Protein AF-A0AAU9JV12-F1 (afdb_monomer)

Foldseek 3Di:
DKAFDDFPQDPQWDKWKDFPNHTFDQDPRDTDDPDWGWIKIWIDHPNDTPFIEIETPVQADAQDWDKAETGVHYDYDDHGDPDHDPRIITMHHHPDDDPDPDPDDDDDDDDDDDDDDDDDPDPPPPPVVVPPVVPPCPVVVVVVVVVVVVVVVVVVVVVVVVVVVVVVVVVVVVVVVVVVVVVVVVVVVVVVVVVVVVVVVVVVVVVVVVVVVVVVVVVVVVVVVVVVVVVVVVVVVVVVVVVVVVVVVVVVVVVVVVVVVVVVVVVVVVVVVVVVVVVVVVVVVVVVVVVVVVVVVVVVVVCVVPPPPDDDDCPVVVVVVVVVVVVVVVVVVVVVVVVVVVVVVVVVVVVVVVVVVVVVVVVVVVVVVVVVVVVVVVVVVVVVVVVVVVVVVVVVVVVVVVVVVVVVVVVVVVVVVVVVVVVVVVVVVVVVDDDDDDDVVVVVVVVVVVVVVVVVVVVVVVVVVVVVVVVVVVVVVVVVVVVVVVVVVVVVVVVVVVVVVVVVVVVVVVVVVVVVVVVVVVVVVVVVVVVVVVVVVVVVVVVVVVVVVVVVVVVVVVVVVCVVPPPPDPDPVPVVVVVVVVVVVVVVVVVVVVVVVVVVVVVVVVVVVVVVVVVVVVVVVVVVVVVVVVVVVVVVVVVVVVVVVVVVVVVVVVVVVVVVVVVVVLVVVVVVVVVVLVVVVVVLVVVVVVLVVVVVVLVVVLVVLVVVLVVLVVVLVVLVVVLVVLVVVLVVLVVVVVVVVPDDDDPPPVVVVSVVVNVVSVVVNVVSVVVNVVSVVSSVVSVVVNVVSVVVVVVSVVVVVVSVVVVVVSVVVVVVVVVVVVVSVVVVVVVVVVVVVVVVVVVVVVVVVVVVVVVVVVVVVVVVVVVVVVVVVVVVVVVVVVVVVVVVVVVVVVVVVVVVVVVVVVVVVVVVVVVVVVVVVVVVVVVPDDQPDLVVQVVVLVVVCVVVVHPPQWDDPDRQWTDRPNFIWGWHQDPNFIWIHGDHDIDGVVVVCVVPVPCVPVPPVPPDVPPVPPPCVVVVVVVVVVVVVVVVVPPPPPDDDDDDDDDDDDDDDDDDDDDDDDDDD

Mean predicted aligned error: 24.13 Å

Radius of gyration: 75.29 Å; Cα contacts (8 Å, |Δi|>4): 322; chains: 1; bounding box: 172×119×228 Å

Secondary structure (DSSP, 8-state):
-EEEEEEES--SPEEEEEETTEEE--BTTEE--SSS-EEEEEEEETTEEEEEEEEEGGGSPBT-EEEEE-BSS-EE-SS--SS-PSSEEEEEE---------S-----------------S-SSSTTTSTTSSTTTHHHHHHHHHHHHHHHHHHHHHHHHHHHHHHHHHHHHHHHHHHHHHHHHHHHHHHHHHHHHHHHHHHHHHHHHHHHHHHHHHHHHHHHHHHHHHHHHHHHHHHHHHHHHHHHHHHHHHHHHHHHHHHHHHHHHHHHHHHHHHHHHHHHHHHHHHHHHHHHHHHHHHHHTTT-TT-----HHHHHHHHHHHHHHHHHHHHHHHHHHHHHHHHHHHHHHHHHHHHHHHHHHHHHHHHHHHHHHHHHHHHHHHHHHHHHHHHHHHHHHHHHHHHHHHHHHHHHHHHHHHHHHHHHHHHTTS-S---SHHHHHHHHHHHHHHHHHHHHHHHHHHHHHHHHHHHHHHHHHHHHHHHHHHHHHHHHHHHHHHHHHHHHHHHHHHHHHHHHHHHHHHHHHHHHHHHHHHHHHHHHHHHHHHHHHHHHHHHHHHHTTT-SS--SSHHHHHHHHHHHHHHHHHHHHHHHHHHHHHHHHHHHHHHHHHHHHHHHHHHHHHHHHHHHHHHHHHHHHHHHHHHHHHHHHHHHHHHHHHHHHHHHHHHHHHHHHHHHHHHHHHHHHHHHHHHHHHHHHHHHHHHHHHHHHHHHHHHHHHHHHHHHHHHHHHHHHHHHHTTS-SS-TTHHHHHHHHHHHHHHHHHHHHHHHHHHHHHHHHHHHHHHHHHHHHHHHHHHHHHHHHHHHHHHHHHHHHHHHHHHHHHHHHHHHHHHHHHHHHHHHHHHHHHHHHHHHHHHHHHHHHHHHHHHHHHHHHHHHHHHHHHHHHHHHHHHHHHHHHHHHHHHHHHHHHHHHHHHHHHHHHHTTS-TT-HHHHHHHHHHHHHHTT----EEEEETTEEEETTEEEEEEEETTEEEEEETTEEEEHHHHHHHHS-GGGGGG----S-TT-TTTHHHHHHHHHHHHHHHHHTTSSSSS---PPP---------PPP-------

Organism: NCBI:txid1481888

pLDDT: mean 74.24, std 16.78, range [30.52, 98.25]

Solvent-accessible surface area (backbone atoms only — not comparable to full-atom values): 59932 Å² total; per-residue (Å²): 67,38,35,60,76,45,68,40,80,62,75,81,56,48,76,50,38,25,46,72,84,43,80,48,76,71,53,97,49,30,38,80,70,94,68,84,44,42,38,32,43,36,30,30,36,85,94,43,78,68,23,10,28,30,30,50,49,82,74,62,51,75,76,39,80,44,69,43,60,46,28,75,71,63,42,82,43,95,71,79,64,96,75,68,65,75,35,25,35,34,35,36,28,38,86,75,78,82,74,76,82,76,93,80,85,83,91,89,91,79,86,87,83,86,82,90,81,88,92,82,90,80,83,83,69,66,76,76,58,63,81,77,47,75,81,65,46,62,66,53,48,55,55,48,52,50,52,50,51,53,48,52,51,51,50,51,50,51,53,49,52,50,52,52,50,51,55,48,53,52,49,57,52,48,56,50,49,53,53,50,53,53,51,50,53,52,49,53,52,52,49,50,53,51,51,50,52,52,52,51,50,49,53,50,49,56,50,49,50,53,51,50,52,50,47,50,52,51,49,49,53,48,50,56,47,52,50,49,52,51,49,49,50,48,50,52,48,55,49,49,50,51,52,47,52,52,47,49,54,51,49,52,50,51,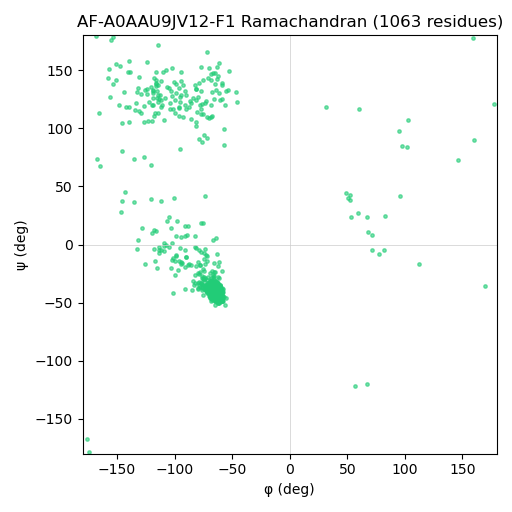48,51,49,49,51,49,50,49,52,50,48,52,51,49,50,51,49,46,51,52,50,46,52,51,46,52,53,49,48,54,50,46,51,52,48,48,54,50,46,53,53,46,53,61,46,43,68,67,44,64,82,64,60,90,75,70,96,84,73,76,57,66,65,55,50,53,52,50,52,52,50,52,54,52,48,53,52,50,51,54,53,53,53,52,55,52,54,55,52,52,55,53,52,55,56,53,56,56,55,54,57,56,54,56,53,54,56,52,54,53,55,53,55,54,53,54,54,54,53,55,53,54,54,54,52,56,51,54,54,55,52,52,54,55,52,54,52,51,55,51,53,54,55,53,50,54,51,53,55,52,53,54,52,55,56,50,52,56,52,52,57,54,51,55,55,55,52,52,56,54,53,52,50,61,57,51,75,76,60,76,98,82,79,87,54,67,65,54,54,53,46,52,52,50,50,49,50,46,49,52,51,50,50,51,50,47,51,51,47,51,50,50,52,48,50,50,51,51,50,51,48,51,53,46,53,50,50,53,50,49,50,54,50,49,52,51,50,50,50,52,50,50,52,49,52,50,52,51,50,53,51,51,53,52,51,52,50,51,51,50,52,50,49,52,53,50,54,50,52,53,51,51,50,53,48,51,54,47,53,50,50,52,48,50,50,51,49,49,49,48,50,51,51,47,51,51,44,50,56,51,45,57,60,50,52,73,71,50,77,83,70,80,87,79,82,87,88,68,67,79,68,55,52,61,54,48,54,54,51,52,51,53,52,50,51,54,48,50,53,52,50,52,53,51,50,52,49,51,49,54,52,50,51,53,50,50,52,49,52,51,53,50,49,54,53,49,53,52,50,52,54,50,52,53,53,51,49,54,50,50,52,54,51,51,54,53,48,51,54,55,48,52,55,52,50,53,54,50,50,56,50,51,52,54,51,52,56,51,49,52,56,50,50,57,51,52,54,53,53,51,53,54,52,53,55,54,52,54,54,52,53,56,53,54,54,58,50,53,56,50,50,54,53,51,53,52,51,51,53,51,53,52,53,51,42,53,52,44,51,53,51,48,54,52,51,52,54,53,51,52,53,52,51,53,50,50,55,51,51,52,55,51,49,58,61,55,71,75,62,88,91,82,68,78,62,64,57,50,55,52,51,51,52,51,50,53,52,51,52,53,47,53,53,52,52,56,52,47,53,56,45,52,52,52,47,51,55,49,49,53,51,51,52,54,50,49,55,51,52,50,55,51,52,54,51,48,54,53,48,54,55,52,49,52,51,50,51,54,50,50,53,52,54,51,53,53,50,51,57,52,48,53,53,48,51,54,51,50,53,51,50,53,53,51,50,55,53,50,52,53,52,48,52,54,50,52,52,51,52,50,52,51,50,53,51,51,54,51,52,50,54,52,49,53,52,51,51,51,52,50,52,53,50,51,50,52,50,53,52,51,52,51,51,52,53,50,50,55,50,50,52,51,50,53,53,52,51,54,51,51,51,53,53,51,51,51,53,49,53,52,51,52,51,53,52,52,50,52,54,59,58,65,73,72,62,73,94,78,50,63,64,53,59,53,51,51,51,53,52,50,29,59,75,69,74,44,80,85,58,66,45,79,76,52,85,47,28,29,28,49,80,96,43,76,31,35,47,45,76,54,95,92,37,58,33,34,33,50,99,90,49,77,43,44,46,68,60,49,46,69,73,68,51,69,73,92,64,56,89,70,75,80,74,67,94,66,87,83,56,84,73,51,61,67,52,51,57,53,47,58,58,47,54,58,58,52,60,73,60,62,78,82,70,80,89,81,82,90,82,86,88,87,88,86,84,94,76,85,83,91,77,84,83,78,89,74,89,80,83,87,133

InterPro domains:
  IPR003108 GAR domain [PS51460] (928-1000)
  IPR036534 GAR domain superfamily [G3DSA:3.30.920.20] (929-1014)
  IPR036534 GAR domain superfamily [SSF143575] (935-1003)

Sequence (1065 aa):
MIQILKVEGISNSTCLASLDSAELVLKDQYLFLPHNGVLSLQFVSGSQLAGGVMFPTKLLQDNVCQYIPIFSPPLYIDNFPDEVEPPRILVNCSKVFSTCPSVSSLIQNSEPETAAVDEEDIESLAENYRKSIDFTQENNSKSLKKRIVDLEFDLENINRDHQIEIQRVKREMQETIDKLSLSIAKGEIAYNNQKIACNDIASQRDCLEKMLENKKVYAKEFEEFSARVLQEHQYEKEEQEKIHEALIRKYEQLAEDNISLKRENNSLQEKIRTISSKHTTALEKSKVYESYIEFFISKETMYSNVLSSYPNLHIDKLTDQLSSLVVTYDNLQKTNFNNVQELQIQTAKLGQSNKKSQELEMRLKEASSIHKYHQTEIEAMKEKVMHLEEEKMKLELELDKAIATQKDQLGQIEDLTGKVELLGEEKRRSEIESSRVNEDYKVEIEGLEEKLRILEEEKNELRIELEKAHKEYQNEIKELNEKFNSEMDKANLAHQNEVEQLSQRLSTLEEEKNELRIKLEKAHKEYQNEIKELNEKFNSEMDKANLAHINEEEQLSQRLSTLEEEKASLNIEQVENNKKHQAETEELENRLVLLEEEKNKLHSELEATCQAHQSEKEALEQIVSLLEEEKAKLETEIEAANQSYLAKTEELEERLISLGEEKTKLGSKLDAAYHSHQAESESFKKKLISLEEIKNKLDAELNKASSTQKSSQAEIESLKKKLLSLEEDKNKLDLELDKATSVHKYHQTEIGDLKGKLMALEEEKIKSDLELEKALSKDKDSQVEIETLNEKLASLKDEKVKLDLELNKALSVHKYHQTEIEELKEKLMNFEEEKIKLNLELDKKTEEMNSLQNEIRELAYCREQYSEIAQEKEALTNQIFSLNEEISNYQCKIDSLATDVSFLQKDLQKANEEKIQLSQEIVNMASSHNQNDPDIVEKILKAYLIAGGHPNNFVKLSDGVYCYGNKKVGISIKNGGLVVRVGGGYMYIEEFLKVYVPPENSDLQNCSPNKLLGSTKKLLEHIEELDSSIADIGQDITNSAKKSPRKSPIKSPFKTPNKRESKAV

Structure (mmCIF, N/CA/C/O backbone):
data_AF-A0AAU9JV12-F1
#
_entry.id   AF-A0AAU9JV12-F1
#
loop_
_atom_site.group_PDB
_atom_site.id
_atom_site.type_symbol
_atom_site.label_atom_id
_atom_site.label_alt_id
_atom_site.label_comp_id
_atom_site.label_asym_id
_atom_site.label_entity_id
_atom_site.label_seq_id
_atom_site.pdbx_PDB_ins_code
_atom_site.Cartn_x
_atom_site.Cartn_y
_atom_site.Cartn_z
_atom_site.occupancy
_atom_site.B_iso_or_equiv
_atom_site.auth_seq_id
_atom_site.auth_comp_id
_atom_site.auth_asym_id
_atom_site.auth_atom_id
_atom_site.pdbx_PDB_model_num
ATOM 1 N N . MET A 1 1 ? 13.466 38.033 -35.646 1.00 92.94 1 MET A N 1
ATOM 2 C CA . MET A 1 1 ? 14.485 39.081 -35.412 1.00 92.94 1 MET A CA 1
ATOM 3 C C . MET A 1 1 ? 14.320 39.569 -33.986 1.00 92.94 1 MET A C 1
ATOM 5 O O . MET A 1 1 ? 13.192 39.824 -33.596 1.00 92.94 1 MET A O 1
ATOM 9 N N . ILE A 1 2 ? 15.395 39.675 -33.211 1.00 96.06 2 ILE A N 1
ATOM 10 C CA . ILE A 1 2 ? 15.371 40.215 -31.845 1.00 96.06 2 ILE A CA 1
ATOM 11 C C . ILE A 1 2 ? 16.187 41.500 -31.832 1.00 96.06 2 ILE A C 1
ATOM 13 O O . ILE A 1 2 ? 17.304 41.512 -32.333 1.00 96.06 2 ILE A O 1
ATOM 17 N N . GLN A 1 3 ? 15.648 42.564 -31.255 1.00 96.75 3 GLN A N 1
ATOM 18 C CA . GLN A 1 3 ? 16.345 43.823 -31.033 1.00 96.75 3 GLN A CA 1
ATOM 19 C C . GLN A 1 3 ? 16.569 44.023 -29.533 1.00 96.75 3 GLN A C 1
ATOM 21 O O . GLN A 1 3 ? 15.611 44.010 -28.760 1.00 96.75 3 GLN A O 1
ATOM 26 N N . ILE A 1 4 ? 17.818 44.226 -29.115 1.00 96.56 4 ILE A N 1
ATOM 27 C CA . ILE A 1 4 ? 18.162 44.589 -27.736 1.00 96.56 4 ILE A CA 1
ATOM 28 C C . ILE A 1 4 ? 17.955 46.095 -27.581 1.00 96.56 4 ILE A C 1
ATOM 30 O O . ILE A 1 4 ? 18.746 46.886 -28.081 1.00 96.56 4 ILE A O 1
ATOM 34 N N . LEU A 1 5 ? 16.888 46.498 -26.894 1.00 95.75 5 LEU A N 1
ATOM 35 C CA . LEU A 1 5 ? 16.531 47.911 -26.748 1.00 95.75 5 LEU A CA 1
ATOM 36 C C . LEU A 1 5 ? 17.269 48.584 -25.592 1.00 95.75 5 LEU A C 1
ATOM 38 O O . LEU A 1 5 ? 17.645 49.752 -25.687 1.00 95.75 5 LEU A O 1
ATOM 42 N N . LYS A 1 6 ? 17.433 47.877 -24.468 1.00 96.19 6 LYS A N 1
ATOM 43 C CA . LYS A 1 6 ? 18.012 48.451 -23.248 1.00 96.19 6 LYS A CA 1
ATOM 44 C C . LYS A 1 6 ? 18.587 47.369 -22.341 1.00 96.19 6 LYS A C 1
ATOM 46 O O . LYS A 1 6 ? 17.985 46.315 -22.191 1.00 96.19 6 LYS A O 1
ATOM 51 N N . VAL A 1 7 ? 19.707 47.659 -21.686 1.00 96.31 7 VAL A N 1
ATOM 52 C CA . VAL A 1 7 ? 20.269 46.842 -20.601 1.00 96.31 7 VAL A CA 1
ATOM 53 C C . VAL A 1 7 ? 20.298 47.707 -19.344 1.00 96.31 7 VAL A C 1
ATOM 55 O O . VAL A 1 7 ? 20.805 48.827 -19.371 1.00 96.31 7 VAL A O 1
ATOM 58 N N . GLU A 1 8 ? 19.707 47.223 -18.257 1.00 97.00 8 GLU A N 1
ATOM 59 C CA . GLU A 1 8 ? 19.616 47.922 -16.974 1.00 97.00 8 GLU A CA 1
ATOM 60 C C . GLU A 1 8 ? 20.375 47.143 -15.897 1.00 97.00 8 GLU A C 1
ATOM 62 O O . GLU A 1 8 ? 20.342 45.917 -15.867 1.00 97.00 8 GLU A O 1
ATOM 67 N N . GLY A 1 9 ? 21.062 47.855 -15.001 1.00 94.81 9 GLY A N 1
ATOM 68 C CA . GLY A 1 9 ? 21.834 47.250 -13.908 1.00 94.81 9 GLY A CA 1
ATOM 69 C C . GLY A 1 9 ? 23.237 46.759 -14.287 1.00 94.81 9 GLY A C 1
ATOM 70 O O . GLY A 1 9 ? 23.989 46.377 -13.398 1.00 94.81 9 GLY A O 1
ATOM 71 N N . ILE A 1 10 ? 23.627 46.826 -15.567 1.00 93.69 10 ILE A N 1
ATOM 72 C CA . ILE A 1 10 ? 24.979 46.484 -16.041 1.00 93.69 10 ILE A CA 1
ATOM 73 C C . ILE A 1 10 ? 25.541 47.655 -16.855 1.00 93.69 10 ILE A C 1
ATOM 75 O O . ILE A 1 10 ? 24.968 48.040 -17.872 1.00 93.69 10 ILE A O 1
ATOM 79 N N . SER A 1 11 ? 26.656 48.240 -16.410 1.00 90.50 11 SER A N 1
ATOM 80 C CA . SER A 1 11 ? 27.316 49.366 -17.081 1.00 90.50 11 SER A CA 1
ATOM 81 C C . SER A 1 11 ? 28.409 48.899 -18.055 1.00 90.50 11 SER A C 1
ATOM 83 O O . SER A 1 11 ? 29.209 48.015 -17.745 1.00 90.50 11 SER A O 1
ATOM 85 N N . ASN A 1 12 ? 28.461 49.528 -19.237 1.00 85.38 12 ASN A N 1
ATOM 86 C CA . ASN A 1 12 ? 29.493 49.335 -20.270 1.00 85.38 12 ASN A CA 1
ATOM 87 C C . ASN A 1 12 ? 29.736 47.869 -20.687 1.00 85.38 12 ASN A C 1
ATOM 89 O O . ASN A 1 12 ? 30.885 47.451 -20.836 1.00 85.38 12 ASN A O 1
ATOM 93 N N . SER A 1 13 ? 28.674 47.081 -20.868 1.00 89.75 13 SER A N 1
ATOM 94 C CA . SER A 1 13 ? 28.784 45.686 -21.301 1.00 89.75 13 SER A CA 1
ATOM 95 C C . SER A 1 13 ? 28.644 45.507 -22.815 1.00 89.75 13 SER A C 1
ATOM 97 O O . SER A 1 13 ? 27.916 46.226 -23.498 1.00 89.75 13 SER A O 1
ATOM 99 N N . THR A 1 14 ? 29.345 44.502 -23.331 1.00 94.81 14 THR A N 1
ATOM 100 C CA . THR A 1 14 ? 29.149 43.926 -24.666 1.00 94.81 14 THR A CA 1
ATOM 101 C C . THR A 1 14 ? 28.307 42.661 -24.536 1.00 94.81 14 THR A C 1
ATOM 103 O O . THR A 1 14 ? 28.485 41.899 -23.586 1.00 94.81 14 THR A O 1
ATOM 106 N N . CYS A 1 15 ? 27.351 42.459 -25.445 1.00 96.69 15 CYS A N 1
ATOM 107 C CA . CYS A 1 15 ? 26.494 41.275 -25.448 1.00 96.69 15 CYS A CA 1
ATOM 108 C C . CYS A 1 15 ? 27.066 40.223 -26.404 1.00 96.69 15 CYS A C 1
ATOM 110 O O . CYS A 1 15 ? 27.245 40.504 -27.588 1.00 96.69 15 CYS A O 1
ATOM 112 N N . LEU A 1 16 ? 27.331 39.030 -25.883 1.00 96.88 16 LEU A N 1
ATOM 113 C CA . LEU A 1 16 ? 27.632 37.820 -26.634 1.00 96.88 16 LEU A CA 1
ATOM 114 C C . LEU A 1 16 ? 26.358 36.981 -26.689 1.00 96.88 16 LEU A C 1
ATOM 116 O O . LEU A 1 16 ? 25.769 36.681 -25.650 1.00 96.88 16 LEU A O 1
ATOM 120 N N . ALA A 1 17 ? 25.920 36.625 -27.890 1.00 97.06 17 ALA A N 1
ATOM 121 C CA . ALA A 1 17 ? 24.725 35.822 -28.093 1.00 97.06 17 ALA A CA 1
ATOM 122 C C . ALA A 1 17 ? 25.101 34.486 -28.733 1.00 97.06 17 ALA A C 1
ATOM 124 O O . ALA A 1 17 ? 25.910 34.458 -29.657 1.00 97.06 17 ALA A O 1
ATOM 125 N N . SER A 1 18 ? 24.492 33.393 -28.288 1.00 97.06 18 SER A N 1
ATOM 126 C CA . SER A 1 18 ? 24.581 32.096 -28.961 1.00 97.06 18 SER A CA 1
ATOM 127 C C . SER A 1 18 ? 23.232 31.384 -28.977 1.00 97.06 18 SER A C 1
ATOM 129 O O . SER A 1 18 ? 22.418 31.572 -28.076 1.00 97.06 18 SER A O 1
ATOM 131 N N . LEU A 1 19 ? 22.969 30.596 -30.017 1.00 96.75 19 LEU A N 1
ATOM 132 C CA . LEU A 1 19 ? 21.775 29.763 -30.161 1.00 96.75 19 LEU A CA 1
ATOM 133 C C . LEU A 1 19 ? 22.215 28.308 -30.275 1.00 96.75 19 LEU A C 1
ATOM 135 O O . LEU A 1 19 ? 22.976 27.988 -31.182 1.00 96.75 19 LEU A O 1
ATOM 139 N N . ASP A 1 20 ? 21.773 27.454 -29.352 1.00 95.12 20 ASP A N 1
ATOM 140 C CA . ASP A 1 20 ? 22.180 26.039 -29.290 1.00 95.12 20 ASP A CA 1
ATOM 141 C C . ASP A 1 20 ? 23.711 25.867 -29.375 1.00 95.12 20 ASP A C 1
ATOM 143 O O . ASP A 1 20 ? 24.238 25.036 -30.109 1.00 95.12 20 ASP A O 1
ATOM 147 N N . SER A 1 21 ? 24.432 26.711 -28.629 1.00 92.50 21 SER A N 1
ATOM 148 C CA . SER A 1 21 ? 25.902 26.810 -28.599 1.00 92.50 21 SER A CA 1
ATOM 149 C C . SER A 1 21 ? 26.574 27.419 -29.839 1.00 92.50 21 SER A C 1
ATOM 151 O O . SER A 1 21 ? 27.776 27.674 -29.790 1.00 92.50 21 SER A O 1
ATOM 153 N N . ALA A 1 22 ? 25.842 27.743 -30.908 1.00 92.38 22 ALA A N 1
ATOM 154 C CA . ALA A 1 22 ? 26.389 28.455 -32.064 1.00 92.38 22 ALA A CA 1
ATOM 155 C C . ALA A 1 22 ? 26.401 29.976 -31.830 1.00 92.38 22 ALA A C 1
ATOM 157 O O . ALA A 1 22 ? 25.367 30.564 -31.512 1.00 92.38 22 ALA A O 1
ATOM 158 N N . GLU A 1 23 ? 27.552 30.635 -31.990 1.00 95.69 23 GLU A N 1
ATOM 159 C CA . GLU A 1 23 ? 27.662 32.091 -31.823 1.00 95.69 23 GLU A CA 1
ATOM 160 C C . GLU A 1 23 ? 26.825 32.859 -32.860 1.00 95.69 23 GLU A C 1
ATOM 162 O O . GLU A 1 23 ? 26.874 32.601 -34.063 1.00 95.69 23 GLU A O 1
ATOM 167 N N . LEU A 1 24 ? 26.072 33.852 -32.386 1.00 95.50 24 LEU A N 1
ATOM 168 C CA . LEU A 1 24 ? 25.287 34.763 -33.208 1.00 95.50 24 LEU A CA 1
ATOM 169 C C . LEU A 1 24 ? 25.972 36.127 -33.293 1.00 95.50 24 LEU A C 1
ATOM 171 O O . LEU A 1 24 ? 26.367 36.720 -32.290 1.00 95.50 24 LEU A O 1
ATOM 175 N N . VAL A 1 25 ? 26.040 36.677 -34.505 1.00 93.88 25 VAL A N 1
ATOM 176 C CA . VAL A 1 25 ? 26.605 38.011 -34.732 1.00 93.88 25 VAL A CA 1
ATOM 177 C C . VAL A 1 25 ? 25.566 39.082 -34.395 1.00 93.88 25 VAL A C 1
ATOM 179 O O . VAL A 1 25 ? 24.561 39.223 -35.094 1.00 93.88 25 VAL A O 1
ATOM 182 N N . LEU A 1 26 ? 25.838 39.877 -33.359 1.00 94.25 26 LEU A N 1
ATOM 183 C CA . LEU A 1 26 ? 25.066 41.073 -33.023 1.00 94.25 26 LEU A CA 1
ATOM 184 C C . LEU A 1 26 ? 25.417 42.209 -34.001 1.00 94.25 26 LEU A C 1
ATOM 186 O O . LEU A 1 26 ? 26.532 42.730 -33.965 1.00 94.25 26 LEU A O 1
ATOM 190 N N . LYS A 1 27 ? 24.482 42.624 -34.864 1.00 91.88 27 LYS A N 1
ATOM 191 C CA . LYS A 1 27 ? 24.658 43.792 -35.751 1.00 91.88 27 LYS A CA 1
ATOM 192 C C . LYS A 1 27 ? 23.717 44.905 -35.323 1.00 91.88 27 LYS A C 1
ATOM 194 O O . LYS A 1 27 ? 22.511 44.703 -35.340 1.00 91.88 27 LYS A O 1
ATOM 199 N N . ASP A 1 28 ? 24.253 46.056 -34.923 1.00 90.44 28 ASP A N 1
ATOM 200 C CA . ASP A 1 28 ? 23.470 47.241 -34.531 1.00 90.44 28 ASP A CA 1
ATOM 201 C C . ASP A 1 28 ? 22.359 46.947 -33.500 1.00 90.44 28 ASP A C 1
ATOM 203 O O . ASP A 1 28 ? 21.260 47.482 -33.591 1.00 90.44 28 ASP A O 1
ATOM 207 N N . GLN A 1 29 ? 22.649 46.084 -32.513 1.00 93.06 29 GLN A N 1
ATOM 208 C CA . GLN A 1 29 ? 21.710 45.588 -31.485 1.00 93.06 29 GLN A CA 1
ATOM 209 C C . GLN A 1 29 ? 20.633 44.606 -31.985 1.00 93.06 29 GLN A C 1
ATOM 211 O O . GLN A 1 29 ? 19.755 44.222 -31.212 1.00 93.06 29 GLN A O 1
ATOM 216 N N . TYR A 1 30 ? 20.713 44.149 -33.236 1.00 94.25 30 TYR A N 1
ATOM 217 C CA . TYR A 1 30 ? 19.833 43.129 -33.800 1.00 94.25 30 TYR A CA 1
ATOM 218 C C . TYR A 1 30 ? 20.492 41.745 -33.822 1.00 94.25 30 TYR A C 1
ATOM 220 O O . TYR A 1 30 ? 21.666 41.588 -34.170 1.00 94.25 30 TYR A O 1
ATOM 228 N N . LEU A 1 31 ? 19.687 40.735 -33.498 1.00 95.69 31 LEU A N 1
ATOM 229 C CA . LEU A 1 31 ? 19.974 39.308 -33.598 1.00 95.69 31 LEU A CA 1
ATOM 230 C C . LEU A 1 31 ? 18.986 38.661 -34.569 1.00 95.69 31 LEU A C 1
ATOM 232 O O . LEU A 1 31 ? 17.763 38.815 -34.456 1.00 95.69 31 LEU A O 1
ATOM 236 N N . PHE A 1 32 ? 19.516 37.891 -35.511 1.00 94.69 32 PHE A N 1
ATOM 237 C CA . PHE A 1 32 ? 18.721 37.070 -36.416 1.00 94.69 32 PHE A CA 1
ATOM 238 C C . PHE A 1 32 ? 18.809 35.622 -35.956 1.00 94.69 32 PHE A C 1
ATOM 240 O O . PHE A 1 32 ? 19.889 35.042 -35.935 1.00 94.69 32 PHE A O 1
ATOM 247 N N . LEU A 1 33 ? 17.667 35.061 -35.563 1.00 94.56 33 LEU A N 1
ATOM 248 C CA . LEU A 1 33 ? 17.571 33.663 -35.165 1.00 94.56 33 LEU A CA 1
ATOM 249 C C . LEU A 1 33 ? 17.217 32.814 -36.394 1.00 94.56 33 LEU A C 1
ATOM 251 O O . LEU A 1 33 ? 16.169 33.075 -36.990 1.00 94.56 33 LEU A O 1
ATOM 255 N N . PRO A 1 34 ? 18.053 31.835 -36.788 1.00 89.44 34 PRO A N 1
ATOM 256 C CA . PRO A 1 34 ? 17.787 30.977 -37.943 1.00 89.44 34 PRO A CA 1
ATOM 257 C C . PRO A 1 34 ? 16.685 29.939 -37.685 1.00 89.44 34 PRO A C 1
ATOM 259 O O . PRO A 1 34 ? 15.988 29.543 -38.615 1.00 89.44 34 PRO A O 1
ATOM 262 N N . HIS A 1 35 ? 16.509 29.509 -36.435 1.00 91.88 35 HIS A N 1
ATOM 263 C CA . HIS A 1 35 ? 15.500 28.536 -36.019 1.00 91.88 35 HIS A CA 1
ATOM 264 C C . HIS A 1 35 ? 15.113 28.744 -34.547 1.00 91.88 35 HIS A C 1
ATOM 266 O O . HIS A 1 35 ? 15.635 29.629 -33.864 1.00 91.88 35 HIS A O 1
ATOM 272 N N . ASN A 1 36 ? 14.174 27.930 -34.061 1.00 93.38 36 ASN A N 1
ATOM 273 C CA . ASN A 1 36 ? 13.876 27.841 -32.636 1.00 93.38 36 ASN A CA 1
ATOM 274 C C . ASN A 1 36 ? 14.977 27.050 -31.919 1.00 93.38 36 ASN A C 1
ATOM 276 O O . ASN A 1 36 ? 15.452 26.062 -32.470 1.00 93.38 36 ASN A O 1
ATOM 280 N N . GLY A 1 37 ? 15.359 27.465 -30.714 1.00 95.75 37 GLY A N 1
ATOM 281 C CA . GLY A 1 37 ? 16.453 26.852 -29.954 1.00 95.75 37 GLY A CA 1
ATOM 282 C C . GLY A 1 37 ? 16.601 27.468 -28.566 1.00 95.75 37 GLY A C 1
ATOM 283 O O . GLY A 1 37 ? 15.721 28.210 -28.124 1.00 95.75 37 GLY A O 1
ATOM 284 N N . VAL A 1 38 ? 17.698 27.186 -27.870 1.00 97.50 38 VAL A N 1
ATOM 285 C CA . VAL A 1 38 ? 18.065 27.829 -26.601 1.00 97.50 38 VAL A CA 1
ATOM 286 C C . VAL A 1 38 ? 18.967 29.022 -26.892 1.00 97.50 38 VAL A C 1
ATOM 288 O O . VAL A 1 38 ? 20.118 28.864 -27.297 1.00 97.50 38 VAL A O 1
ATOM 291 N N . LEU A 1 39 ? 18.437 30.228 -26.692 1.00 97.81 39 LEU A N 1
ATOM 292 C CA . LEU A 1 39 ? 19.179 31.475 -26.832 1.00 97.81 39 LEU A CA 1
ATOM 293 C C . LEU A 1 39 ? 19.895 31.793 -25.519 1.00 97.81 39 LEU A C 1
ATOM 295 O O . LEU A 1 39 ? 19.263 31.947 -24.477 1.00 97.81 39 LEU A O 1
ATOM 299 N N . SER A 1 40 ? 21.213 31.918 -25.586 1.00 97.94 40 SER A N 1
ATOM 300 C CA . SER A 1 40 ? 22.081 32.378 -24.508 1.00 97.94 40 SER A CA 1
ATOM 301 C C . SER A 1 40 ? 22.509 33.813 -24.791 1.00 97.94 40 SER A C 1
ATOM 303 O O . SER A 1 40 ? 23.108 34.086 -25.829 1.00 97.94 40 SER A O 1
ATOM 305 N N . LEU A 1 41 ? 22.209 34.731 -23.874 1.00 97.81 41 LEU A N 1
ATOM 306 C CA . LEU A 1 41 ? 22.666 36.120 -23.906 1.00 97.81 41 LEU A CA 1
ATOM 307 C C . LEU A 1 41 ? 23.600 36.351 -22.721 1.00 97.81 41 LEU A C 1
ATOM 309 O O . LEU A 1 41 ? 23.166 36.320 -21.571 1.00 97.81 41 LEU A O 1
ATOM 313 N N . GLN A 1 42 ? 24.876 36.598 -22.991 1.00 97.69 42 GLN A N 1
ATOM 314 C CA . GLN A 1 42 ? 25.899 36.868 -21.986 1.00 97.69 42 GLN A CA 1
ATOM 315 C C . GLN A 1 42 ? 26.403 38.302 -22.121 1.00 97.69 42 GLN A C 1
ATOM 317 O O . GLN A 1 42 ? 26.639 38.797 -23.217 1.00 97.69 42 GLN A O 1
ATOM 322 N N . PHE A 1 43 ? 26.575 38.986 -20.999 1.00 97.25 43 PHE A N 1
ATOM 323 C CA . PHE A 1 43 ? 27.041 40.362 -20.926 1.00 97.25 43 PHE A CA 1
ATOM 324 C C . PHE A 1 43 ? 28.429 40.390 -20.313 1.00 97.25 43 PHE A C 1
ATOM 326 O O . PHE A 1 43 ? 28.617 39.989 -19.167 1.00 97.25 43 PHE A O 1
ATOM 333 N N . VAL A 1 44 ? 29.401 40.899 -21.063 1.00 95.56 44 VAL A N 1
ATOM 334 C CA . VAL A 1 44 ? 30.799 40.993 -20.637 1.00 95.56 44 VAL A CA 1
ATOM 335 C C . VAL A 1 44 ? 31.171 42.465 -20.495 1.00 95.56 44 VAL A C 1
ATOM 337 O O . VAL A 1 44 ? 30.996 43.243 -21.434 1.00 95.56 44 VAL A O 1
ATOM 340 N N . SER A 1 45 ? 31.666 42.860 -19.321 1.00 94.88 45 SER A N 1
ATOM 341 C CA . SER A 1 45 ? 32.197 44.204 -19.061 1.00 94.88 45 SER A CA 1
ATOM 342 C C . SER A 1 45 ? 33.718 44.099 -18.917 1.00 94.88 45 SER A C 1
ATOM 344 O O . SER A 1 45 ? 34.234 43.518 -17.961 1.00 94.88 45 SER A O 1
ATOM 346 N N . GLY A 1 46 ? 34.458 44.581 -19.919 1.00 92.62 46 GLY A N 1
ATOM 347 C CA . GLY A 1 46 ? 35.900 44.338 -20.021 1.00 92.62 46 GLY A CA 1
ATOM 348 C C . GLY A 1 46 ? 36.212 42.860 -20.289 1.00 92.62 46 GLY A C 1
ATOM 349 O O . GLY A 1 46 ? 35.792 42.322 -21.306 1.00 92.62 46 GLY A O 1
ATOM 350 N N . SER A 1 47 ? 36.956 42.211 -19.389 1.00 89.88 47 SER A N 1
ATOM 351 C CA . SER A 1 47 ? 37.276 40.773 -19.448 1.00 89.88 47 SER A CA 1
ATOM 352 C C . SER A 1 47 ? 36.443 39.914 -18.487 1.00 89.88 47 SER A C 1
ATOM 354 O O . SER A 1 47 ? 36.664 38.708 -18.405 1.00 89.88 47 SER A O 1
ATOM 356 N N . GLN A 1 48 ? 35.514 40.517 -17.737 1.00 93.19 48 GLN A N 1
ATOM 357 C CA . GLN A 1 48 ? 34.701 39.822 -16.740 1.00 93.19 48 GLN A C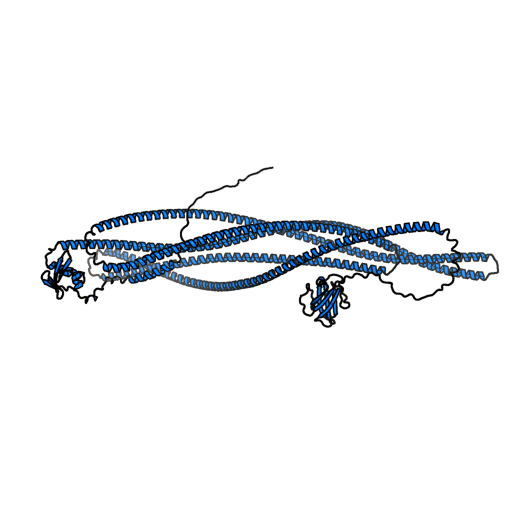A 1
ATOM 358 C C . GLN A 1 48 ? 33.261 39.651 -17.224 1.00 93.19 48 GLN A C 1
ATOM 360 O O . GLN A 1 48 ? 32.637 40.586 -17.734 1.00 93.19 48 GLN A O 1
ATOM 365 N N . LEU A 1 49 ? 32.725 38.446 -17.031 1.00 94.56 49 LEU A N 1
ATOM 366 C CA . LEU A 1 49 ? 31.318 38.146 -17.253 1.00 94.56 49 LEU A CA 1
ATOM 367 C C . LEU A 1 49 ? 30.483 38.890 -16.202 1.00 94.56 49 LEU A C 1
ATOM 369 O O . LEU A 1 49 ? 30.542 38.578 -15.016 1.00 94.56 49 LEU A O 1
ATOM 373 N N . ALA A 1 50 ? 29.728 39.891 -16.642 1.00 94.75 50 ALA A N 1
ATOM 374 C CA . ALA A 1 50 ? 28.858 40.687 -15.784 1.00 94.75 50 ALA A CA 1
ATOM 375 C C . ALA A 1 50 ? 27.539 39.959 -15.464 1.00 94.75 50 ALA A C 1
ATOM 377 O O . ALA A 1 50 ? 26.933 40.216 -14.427 1.00 94.75 50 ALA A O 1
ATOM 378 N N . GLY A 1 51 ? 27.117 39.037 -16.332 1.00 96.88 51 GLY A N 1
ATOM 379 C CA . GLY A 1 51 ? 25.970 38.152 -16.138 1.00 96.88 51 GLY A CA 1
ATOM 380 C C . GLY A 1 51 ? 25.456 37.597 -17.466 1.00 96.88 51 GLY A C 1
ATOM 381 O O . GLY A 1 51 ? 25.968 37.946 -18.525 1.00 96.88 51 GLY A O 1
ATOM 382 N N . GLY A 1 52 ? 24.446 36.740 -17.442 1.00 96.94 52 GLY A N 1
ATOM 383 C CA . GLY A 1 52 ? 23.775 36.239 -18.632 1.00 96.94 52 GLY A CA 1
ATOM 384 C C . GLY A 1 52 ? 22.479 35.505 -18.318 1.00 96.94 52 GLY A C 1
ATOM 385 O O . GLY A 1 52 ? 22.079 35.365 -17.164 1.00 96.94 52 GLY A O 1
ATOM 386 N N . VAL A 1 53 ? 21.813 35.040 -19.361 1.00 98.06 53 VAL A N 1
ATOM 387 C CA . VAL A 1 53 ? 20.578 34.263 -19.263 1.00 98.06 53 VAL A CA 1
ATOM 388 C C . VAL A 1 53 ? 20.485 33.321 -20.455 1.00 98.06 53 VAL A C 1
ATOM 390 O O . VAL A 1 53 ? 20.870 33.688 -21.565 1.00 98.06 53 VAL A O 1
ATOM 393 N N . MET A 1 54 ? 19.999 32.106 -20.221 1.00 98.25 54 MET A N 1
ATOM 394 C CA . MET A 1 54 ? 19.730 31.116 -21.261 1.00 98.25 54 MET A CA 1
ATOM 395 C C . MET A 1 54 ? 18.244 30.788 -21.248 1.00 98.25 54 MET A C 1
ATOM 397 O O . MET A 1 54 ? 17.688 30.539 -20.184 1.00 98.25 54 MET A O 1
ATOM 401 N N . PHE A 1 55 ? 17.582 30.793 -22.397 1.00 98.00 55 PHE A N 1
ATOM 402 C CA . PHE A 1 55 ? 16.155 30.486 -22.446 1.00 98.00 55 PHE A CA 1
ATOM 403 C C . PHE A 1 55 ? 15.716 29.992 -23.831 1.00 98.00 55 PHE A C 1
ATOM 405 O O . PHE A 1 55 ? 16.299 30.384 -24.845 1.00 98.00 55 PHE A O 1
ATOM 412 N N . PRO A 1 56 ? 14.672 29.151 -23.922 1.00 97.50 56 PRO A N 1
ATOM 413 C CA . PRO A 1 56 ? 14.090 28.763 -25.202 1.00 97.50 56 PRO A CA 1
ATOM 414 C C . PRO A 1 56 ? 13.531 29.969 -25.969 1.00 97.50 56 PRO A C 1
ATOM 416 O O . PRO A 1 56 ? 12.701 30.714 -25.450 1.00 97.50 56 PRO A O 1
ATOM 419 N N . THR A 1 57 ? 13.886 30.125 -27.245 1.00 96.06 57 THR A N 1
ATOM 420 C CA . THR A 1 57 ? 13.415 31.233 -28.099 1.00 96.06 57 THR A CA 1
ATOM 421 C C . THR A 1 57 ? 11.894 31.285 -28.236 1.00 96.06 57 THR A C 1
ATOM 423 O O . THR A 1 57 ? 11.346 32.354 -28.483 1.00 96.06 57 THR A O 1
ATOM 426 N N . LYS A 1 58 ? 11.199 30.157 -28.020 1.00 94.94 58 LYS A N 1
ATOM 427 C CA . LYS A 1 58 ? 9.728 30.064 -27.989 1.00 94.94 58 LYS A CA 1
ATOM 428 C C . LYS A 1 58 ? 9.068 30.894 -26.882 1.00 94.94 58 LYS A C 1
ATOM 430 O O . LYS A 1 58 ? 7.868 31.129 -26.961 1.00 94.94 58 LYS A O 1
ATOM 435 N N . LEU A 1 59 ? 9.819 31.304 -25.856 1.00 95.44 59 LEU A N 1
ATOM 436 C CA . LEU A 1 59 ? 9.302 32.164 -24.791 1.00 95.44 59 LEU A CA 1
ATOM 437 C C . LEU A 1 59 ? 9.151 33.621 -25.242 1.00 95.44 59 LEU A C 1
ATOM 439 O O . LEU A 1 59 ? 8.383 34.367 -24.638 1.00 95.44 59 LEU A O 1
ATOM 443 N N . LEU A 1 60 ? 9.862 34.031 -26.297 1.00 94.56 60 LEU A N 1
ATOM 444 C CA . LEU A 1 60 ? 9.783 35.389 -26.823 1.00 94.56 60 LEU A CA 1
ATOM 445 C C . LEU A 1 60 ? 8.460 35.592 -27.556 1.00 94.56 60 LEU A C 1
ATOM 447 O O . LEU A 1 60 ? 8.160 34.898 -28.529 1.00 94.56 60 LEU A O 1
ATOM 451 N N . GLN A 1 61 ? 7.687 36.576 -27.109 1.00 89.31 61 GLN A N 1
ATOM 452 C CA . GLN A 1 61 ? 6.425 36.940 -27.742 1.00 89.31 61 GLN A CA 1
ATOM 453 C C . GLN A 1 61 ? 6.659 37.851 -28.954 1.00 89.31 61 GLN A C 1
ATOM 455 O O . GLN A 1 61 ? 7.458 38.788 -28.907 1.00 89.31 61 GLN A O 1
ATOM 460 N N . ASP A 1 62 ? 5.945 37.586 -30.049 1.00 88.06 62 ASP A N 1
ATOM 461 C CA . ASP A 1 62 ? 6.045 38.390 -31.266 1.00 88.06 62 ASP A CA 1
ATOM 462 C C . ASP A 1 62 ? 5.483 39.801 -31.050 1.00 88.06 62 ASP A C 1
ATOM 464 O O . ASP A 1 62 ? 4.352 39.977 -30.606 1.00 88.06 62 ASP A O 1
ATOM 468 N N . ASN A 1 63 ? 6.250 40.806 -31.464 1.00 84.50 63 ASN A N 1
ATOM 469 C CA . ASN A 1 63 ? 5.941 42.235 -31.425 1.00 84.50 63 ASN A CA 1
ATOM 470 C C . ASN A 1 63 ? 5.658 42.794 -30.019 1.00 84.50 63 ASN A C 1
ATOM 472 O O . ASN A 1 63 ? 4.954 43.798 -29.887 1.00 84.50 63 ASN A O 1
ATOM 476 N N . VAL A 1 64 ? 6.217 42.173 -28.977 1.00 89.19 64 VAL A N 1
ATOM 477 C CA . VAL A 1 64 ? 6.124 42.649 -27.592 1.00 89.19 64 VAL A CA 1
ATOM 478 C C . VAL A 1 64 ? 7.523 42.955 -27.061 1.00 89.19 64 VAL A C 1
ATOM 480 O O . VAL A 1 64 ? 8.452 42.159 -27.204 1.00 89.19 64 VAL A O 1
ATOM 483 N N . CYS A 1 65 ? 7.675 44.123 -26.434 1.00 94.50 65 CYS A N 1
ATOM 484 C CA . CYS A 1 65 ? 8.872 44.452 -25.668 1.00 94.50 65 CYS A CA 1
ATOM 485 C C . CYS A 1 65 ? 8.820 43.720 -24.323 1.00 94.50 65 CYS A C 1
ATOM 487 O O . CYS A 1 65 ? 7.894 43.944 -23.545 1.00 94.50 65 CYS A O 1
ATOM 489 N N . GLN A 1 66 ? 9.815 42.886 -24.034 1.00 95.50 66 GLN A N 1
ATOM 490 C CA . GLN A 1 66 ? 9.842 42.049 -22.839 1.00 95.50 66 GLN A CA 1
ATOM 491 C C . GLN A 1 66 ? 11.126 42.265 -22.041 1.00 95.50 66 GLN A C 1
ATOM 493 O O . GLN A 1 66 ? 12.222 42.294 -22.607 1.00 95.50 66 GLN A O 1
ATOM 498 N N . TYR A 1 67 ? 10.982 42.431 -20.725 1.00 97.56 67 TYR A N 1
ATOM 499 C CA . TYR A 1 67 ? 12.113 42.419 -19.805 1.00 97.56 67 TYR A CA 1
ATOM 500 C C . TYR A 1 67 ? 12.506 40.977 -19.484 1.00 97.56 67 TYR A C 1
ATOM 502 O O . TYR A 1 67 ? 11.652 40.154 -19.174 1.00 97.56 67 TYR A O 1
ATOM 510 N N . ILE A 1 68 ? 13.802 40.688 -19.537 1.00 97.62 68 ILE A N 1
ATOM 511 C CA . ILE A 1 68 ? 14.378 39.381 -19.226 1.00 97.62 68 ILE A CA 1
ATOM 512 C C . ILE A 1 68 ? 15.431 39.573 -18.125 1.00 97.62 68 ILE A C 1
ATOM 514 O O . ILE A 1 68 ? 16.279 40.464 -18.260 1.00 97.62 68 ILE A O 1
ATOM 518 N N . PRO A 1 69 ? 15.396 38.793 -17.028 1.00 97.62 69 PRO A N 1
ATOM 519 C CA . PRO A 1 69 ? 16.399 38.884 -15.969 1.00 97.62 69 PRO A CA 1
ATOM 520 C C . PRO A 1 69 ? 17.779 38.468 -16.477 1.00 97.62 69 PRO A C 1
ATOM 522 O O . PRO A 1 69 ? 17.902 37.590 -17.328 1.00 97.62 69 PRO A O 1
ATOM 525 N N . ILE A 1 70 ? 18.824 39.082 -15.928 1.00 97.69 70 ILE A N 1
ATOM 526 C CA . ILE A 1 70 ? 20.214 38.691 -16.160 1.00 97.69 70 ILE A CA 1
ATOM 527 C C . ILE A 1 70 ? 20.766 38.142 -14.843 1.00 97.69 70 ILE A C 1
ATOM 529 O O . ILE A 1 70 ? 20.684 38.803 -13.813 1.00 97.69 70 ILE A O 1
ATOM 533 N N . PHE A 1 71 ? 21.362 36.953 -14.868 1.00 97.25 71 PHE A N 1
ATOM 534 C CA . PHE A 1 71 ? 21.913 36.298 -13.681 1.00 97.25 71 PHE A CA 1
ATOM 535 C C . PHE A 1 71 ? 23.439 36.262 -13.736 1.00 97.25 71 PHE A C 1
ATOM 537 O O . PHE A 1 71 ? 24.030 36.176 -14.809 1.00 97.25 71 PHE A O 1
ATOM 544 N N . SER A 1 72 ? 24.103 36.320 -12.585 1.00 93.69 72 SER A N 1
ATOM 545 C CA . SER A 1 72 ? 25.547 36.098 -12.492 1.00 93.69 72 SER A CA 1
ATOM 546 C C . SER A 1 72 ? 25.802 35.022 -11.435 1.00 93.69 72 SER A C 1
ATOM 548 O O . SER A 1 72 ? 25.623 35.309 -10.248 1.00 93.69 72 SER A O 1
ATOM 550 N N . PRO A 1 73 ? 26.155 33.780 -11.828 1.00 93.44 73 PRO A N 1
ATOM 551 C CA . PRO A 1 73 ? 26.437 33.297 -13.193 1.00 93.44 73 PRO A CA 1
ATOM 552 C C . PRO A 1 73 ? 25.183 33.168 -14.092 1.00 93.44 73 PRO A C 1
ATOM 554 O O . PRO A 1 73 ? 24.068 33.191 -13.569 1.00 93.44 73 PRO A O 1
ATOM 557 N N . PRO A 1 74 ? 25.338 33.027 -15.431 1.00 95.62 74 PRO A N 1
ATOM 558 C CA . PRO A 1 74 ? 24.215 32.833 -16.347 1.00 95.62 74 PRO A CA 1
ATOM 559 C C . PRO A 1 74 ? 23.355 31.630 -15.957 1.00 95.62 74 PRO A C 1
ATOM 561 O O . PRO A 1 74 ? 23.883 30.545 -15.717 1.00 95.62 74 PRO A O 1
ATOM 564 N N . LEU A 1 75 ? 22.038 31.825 -15.923 1.00 97.12 75 LEU A N 1
ATOM 565 C CA . LEU A 1 75 ? 21.073 30.805 -15.514 1.00 97.12 75 LEU A CA 1
ATOM 566 C C . LEU A 1 75 ? 20.126 30.466 -16.669 1.00 97.12 75 LEU A C 1
ATOM 568 O O . LEU A 1 75 ? 19.737 31.351 -17.437 1.00 97.12 75 LEU A O 1
ATOM 572 N N . TYR A 1 76 ? 19.750 29.191 -16.771 1.00 97.44 76 TYR A N 1
ATOM 573 C CA . TYR A 1 76 ? 18.690 28.746 -17.669 1.00 97.44 76 TYR A CA 1
ATOM 574 C C . TYR A 1 76 ? 17.317 29.016 -17.049 1.00 97.44 76 TYR A C 1
ATOM 576 O O . TYR A 1 76 ? 17.059 28.586 -15.926 1.00 97.44 76 TYR A O 1
ATOM 584 N N . ILE A 1 77 ? 16.442 29.702 -17.783 1.00 96.44 77 ILE A N 1
ATOM 585 C CA . ILE A 1 77 ? 15.056 29.962 -17.386 1.00 96.44 77 ILE A CA 1
ATOM 586 C C . ILE A 1 77 ? 14.091 29.371 -18.413 1.00 96.44 77 ILE A C 1
ATOM 588 O O . ILE A 1 77 ? 14.270 29.499 -19.627 1.00 96.44 77 ILE A O 1
ATOM 592 N N . ASP A 1 78 ? 13.057 28.709 -17.911 1.00 95.69 78 ASP A N 1
ATOM 593 C CA . ASP A 1 78 ? 12.008 28.065 -18.697 1.00 95.69 78 ASP A CA 1
ATOM 594 C C . ASP A 1 78 ? 10.735 28.917 -18.807 1.00 95.69 78 ASP A C 1
ATOM 596 O O . ASP A 1 78 ? 9.887 28.603 -19.638 1.00 95.69 78 ASP A O 1
ATOM 600 N N . ASN A 1 79 ? 10.639 30.014 -18.042 1.00 95.56 79 ASN A N 1
ATOM 601 C CA . ASN A 1 79 ? 9.584 31.027 -18.099 1.00 95.56 79 ASN A CA 1
ATOM 602 C C . ASN A 1 79 ? 10.126 32.426 -17.740 1.00 95.56 79 ASN A C 1
ATOM 604 O O . ASN A 1 79 ? 11.104 32.556 -17.001 1.00 95.56 79 ASN A O 1
ATOM 608 N N . PHE A 1 80 ? 9.479 33.484 -18.246 1.00 94.12 80 PHE A N 1
ATOM 609 C CA . PHE A 1 80 ? 9.805 34.866 -17.877 1.00 94.12 80 PHE A CA 1
ATOM 610 C C . PHE A 1 80 ? 8.959 35.322 -16.674 1.00 94.12 80 PHE A C 1
ATOM 612 O O . PHE A 1 80 ? 7.745 35.129 -16.715 1.00 94.12 80 PHE A O 1
ATOM 619 N N . PRO A 1 81 ? 9.554 35.928 -15.626 1.00 91.12 81 PRO A N 1
ATOM 620 C CA . PRO A 1 81 ? 8.791 36.481 -14.506 1.00 91.12 81 PRO A CA 1
ATOM 621 C C . PRO A 1 81 ? 7.943 37.683 -14.946 1.00 91.12 81 PRO A C 1
ATOM 623 O O . PRO A 1 81 ? 8.385 38.466 -15.788 1.00 91.12 81 PRO A O 1
ATOM 626 N N . ASP A 1 82 ? 6.772 37.872 -14.330 1.00 86.50 82 ASP A N 1
ATOM 627 C CA . ASP A 1 82 ? 5.890 39.022 -14.601 1.00 86.50 82 ASP A CA 1
ATOM 628 C C . ASP A 1 82 ? 6.533 40.361 -14.194 1.00 86.50 82 ASP A C 1
ATOM 630 O O . ASP A 1 82 ? 6.386 41.373 -14.881 1.00 86.50 82 ASP A O 1
ATOM 634 N N . GLU A 1 83 ? 7.303 40.358 -13.101 1.00 91.62 83 GLU A N 1
ATOM 635 C CA . GLU A 1 83 ? 8.093 41.493 -12.630 1.00 91.62 83 GLU A CA 1
ATOM 636 C C . GLU A 1 83 ? 9.569 41.095 -12.536 1.00 91.62 83 GLU A C 1
ATOM 638 O O . GLU A 1 83 ? 9.942 40.147 -11.849 1.00 91.62 83 GLU A O 1
ATOM 643 N N . VAL A 1 84 ? 10.429 41.825 -13.247 1.00 94.69 84 VAL A N 1
ATOM 644 C CA . VAL A 1 84 ? 11.864 41.533 -13.334 1.00 94.69 84 VAL A CA 1
ATOM 645 C C . VAL A 1 84 ? 12.634 42.702 -12.744 1.00 94.69 84 VAL A C 1
ATOM 647 O O . VAL A 1 84 ? 12.616 43.772 -13.342 1.00 94.69 84 VAL A O 1
ATOM 650 N N . GLU A 1 85 ? 13.326 42.546 -11.616 1.00 94.94 85 GLU A N 1
ATOM 651 C CA . GLU A 1 85 ? 14.213 43.586 -11.065 1.00 94.94 85 GLU A CA 1
ATOM 652 C C . GLU A 1 85 ? 15.562 43.655 -11.822 1.00 94.94 85 GLU A C 1
ATOM 654 O O . GLU A 1 85 ? 15.984 42.660 -12.413 1.00 94.94 85 GLU A O 1
ATOM 659 N N . PRO A 1 86 ? 16.260 44.812 -11.873 1.00 95.75 86 PRO A N 1
ATOM 660 C CA . PRO A 1 86 ? 17.606 44.883 -12.445 1.00 95.75 86 PRO A CA 1
ATOM 661 C C . PRO A 1 86 ? 18.608 44.017 -11.651 1.00 95.75 86 PRO A C 1
ATOM 663 O O . PRO A 1 86 ? 18.558 44.036 -10.422 1.00 95.75 86 PRO A O 1
ATOM 666 N N . PRO A 1 87 ? 19.574 43.343 -12.307 1.00 96.19 87 PRO A N 1
ATOM 667 C CA . PRO A 1 87 ? 19.961 43.514 -13.706 1.00 96.19 87 PRO A CA 1
ATOM 668 C C . PRO A 1 87 ? 19.055 42.773 -14.702 1.00 96.19 87 PRO A C 1
ATOM 670 O O . PRO A 1 87 ? 18.728 41.602 -14.535 1.00 96.19 87 PRO A O 1
ATOM 673 N N . ARG A 1 88 ? 18.652 43.476 -15.768 1.00 97.50 88 ARG A N 1
ATOM 674 C CA . ARG A 1 88 ? 17.661 43.003 -16.751 1.00 97.50 88 ARG A CA 1
ATOM 675 C C . ARG A 1 88 ? 17.897 43.591 -18.140 1.00 97.50 88 ARG A C 1
ATOM 677 O O . ARG A 1 88 ? 18.449 44.683 -18.273 1.00 97.50 88 ARG A O 1
ATOM 684 N N . ILE A 1 89 ? 17.437 42.898 -19.175 1.00 97.50 89 ILE A N 1
ATOM 685 C CA . ILE A 1 89 ? 17.485 43.331 -20.578 1.00 97.50 89 ILE A CA 1
ATOM 686 C C . ILE A 1 89 ? 16.066 43.516 -21.119 1.00 97.50 89 ILE A C 1
ATOM 688 O O . ILE A 1 89 ? 15.207 42.679 -20.885 1.00 97.50 89 ILE A O 1
ATOM 692 N N . LEU A 1 90 ? 15.820 44.600 -21.851 1.00 96.94 90 LEU A N 1
ATOM 693 C CA . LEU A 1 90 ? 14.601 44.811 -22.625 1.00 96.94 90 LEU A CA 1
ATOM 694 C C . LEU A 1 90 ? 14.856 44.401 -24.076 1.00 96.94 90 LEU A C 1
ATOM 696 O O . LEU A 1 90 ? 15.683 45.017 -24.757 1.00 96.94 90 LEU A O 1
ATOM 700 N N . VAL A 1 91 ? 14.133 43.392 -24.552 1.00 97.00 91 VAL A N 1
ATOM 701 C CA . VAL A 1 91 ? 14.206 42.915 -25.938 1.00 97.00 91 VAL A CA 1
ATOM 702 C C . VAL A 1 91 ? 12.882 43.119 -26.657 1.00 97.00 91 VAL A C 1
ATOM 704 O O . VAL A 1 91 ? 11.823 43.034 -26.045 1.00 97.00 91 VAL A O 1
ATOM 707 N N . ASN A 1 92 ? 12.935 43.366 -27.961 1.00 95.88 92 ASN A N 1
ATOM 708 C CA . ASN A 1 92 ? 11.769 43.365 -28.839 1.00 95.88 92 ASN A CA 1
ATOM 709 C C . ASN A 1 92 ? 11.947 42.284 -29.906 1.00 95.88 92 ASN A C 1
ATOM 711 O O . ASN A 1 92 ? 12.914 42.322 -30.671 1.00 95.88 92 ASN A O 1
ATOM 715 N N . CYS A 1 93 ? 11.037 41.316 -29.959 1.00 93.06 93 CYS A N 1
ATOM 716 C CA . CYS A 1 93 ? 11.054 40.266 -30.971 1.00 93.06 93 CYS A CA 1
ATOM 717 C C . CYS A 1 93 ? 10.072 40.618 -32.090 1.00 93.06 93 CYS A C 1
ATOM 719 O O . CYS A 1 93 ? 8.924 40.934 -31.821 1.00 93.06 93 CYS A O 1
ATOM 721 N N . SER A 1 94 ? 10.483 40.548 -33.352 1.00 90.12 94 SER A N 1
ATOM 722 C CA . SER A 1 94 ? 9.587 40.701 -34.503 1.00 90.12 94 SER A CA 1
ATOM 723 C C . SER A 1 94 ? 9.811 39.587 -35.524 1.00 90.12 94 SER A C 1
ATOM 725 O O . SER A 1 94 ? 10.948 39.244 -35.886 1.00 90.12 94 SER A O 1
ATOM 727 N N . LYS A 1 95 ? 8.709 39.010 -36.012 1.00 83.25 95 LYS A N 1
ATOM 728 C CA . LYS A 1 95 ? 8.708 38.078 -37.145 1.00 83.25 95 LYS A CA 1
ATOM 729 C C . LYS A 1 95 ? 8.810 38.867 -38.441 1.00 83.25 95 LYS A C 1
ATOM 731 O O . LYS A 1 95 ? 7.814 39.274 -39.028 1.00 83.25 95 LYS A O 1
ATOM 736 N N . VAL A 1 96 ? 10.039 39.084 -38.889 1.00 72.81 96 VAL A N 1
ATOM 737 C CA . VAL A 1 96 ? 10.294 39.556 -40.248 1.00 72.81 96 VAL A CA 1
ATOM 738 C C . VAL A 1 96 ? 10.239 38.337 -41.164 1.00 72.81 96 VAL A C 1
ATOM 740 O O . VAL A 1 96 ? 11.177 37.544 -41.199 1.00 72.81 96 VAL A O 1
ATOM 743 N N . PHE A 1 97 ? 9.128 38.159 -41.878 1.00 48.75 97 PHE A N 1
ATOM 744 C CA . PHE A 1 97 ? 9.075 37.217 -42.992 1.00 48.75 97 PHE A CA 1
ATOM 745 C C . PHE A 1 97 ? 9.933 37.791 -44.118 1.00 48.75 97 PHE A C 1
ATOM 747 O O . PHE A 1 97 ? 9.573 38.802 -44.721 1.00 48.75 97 PHE A O 1
ATOM 754 N N . SER A 1 98 ? 11.089 37.186 -44.393 1.00 40.50 98 SER A N 1
ATOM 755 C CA . SER A 1 98 ? 11.875 37.566 -45.563 1.00 40.50 98 SER A CA 1
ATOM 756 C C . SER A 1 98 ? 11.158 37.074 -46.821 1.00 40.50 98 SER A C 1
ATOM 758 O O . SER A 1 98 ? 11.369 35.952 -47.277 1.00 40.50 98 SER A O 1
ATOM 760 N N . THR A 1 99 ? 10.311 37.904 -47.420 1.00 38.97 99 THR A N 1
ATOM 761 C CA . THR A 1 99 ? 10.077 37.788 -48.859 1.00 38.97 99 THR A CA 1
ATOM 762 C C . THR A 1 99 ? 11.345 38.285 -49.541 1.00 38.97 99 THR A C 1
ATOM 764 O O . THR A 1 99 ? 11.660 39.475 -49.466 1.00 38.97 99 THR A O 1
ATOM 767 N N . CYS A 1 100 ? 12.108 37.377 -50.153 1.00 31.30 100 CYS A N 1
ATOM 768 C CA . CYS A 1 100 ? 13.203 37.738 -51.049 1.00 31.30 100 CYS A CA 1
ATOM 769 C C . CYS A 1 100 ? 12.734 38.826 -52.033 1.00 31.30 100 CYS A C 1
ATOM 771 O O . CYS A 1 100 ? 11.690 38.641 -52.665 1.00 31.30 100 CYS A O 1
ATOM 773 N N . PRO A 1 101 ? 13.481 39.926 -52.227 1.00 35.25 101 PRO A N 1
ATOM 774 C CA . PRO A 1 101 ? 13.245 40.791 -53.366 1.00 35.25 101 PRO A CA 1
ATOM 775 C C . PRO A 1 101 ? 13.659 40.019 -54.620 1.00 35.25 101 PRO A C 1
ATOM 777 O O . PRO A 1 101 ? 14.839 39.757 -54.852 1.00 35.25 101 PRO A O 1
ATOM 780 N N . SER A 1 102 ? 12.677 39.632 -55.427 1.00 35.09 102 SER A N 1
ATOM 781 C CA . SER A 1 102 ? 12.900 39.215 -56.804 1.00 35.09 102 SER A CA 1
ATOM 782 C C . SER A 1 102 ? 13.513 40.376 -57.586 1.00 35.09 102 SER A C 1
ATOM 784 O O . SER A 1 102 ? 12.958 41.473 -57.647 1.00 35.09 102 SER A O 1
ATOM 786 N N . VAL A 1 103 ? 14.668 40.107 -58.186 1.00 42.62 103 VAL A N 1
ATOM 787 C CA . VAL A 1 103 ? 15.389 40.962 -59.129 1.00 42.62 103 VAL A CA 1
ATOM 788 C C . VAL A 1 103 ? 14.479 41.283 -60.320 1.00 42.62 103 VAL A C 1
ATOM 790 O O . VAL A 1 103 ? 14.320 40.448 -61.202 1.00 42.62 103 VAL A O 1
ATOM 793 N N . SER A 1 104 ? 13.854 42.465 -60.346 1.00 38.62 104 SER A N 1
ATOM 794 C CA . SER A 1 104 ? 13.230 43.070 -61.540 1.00 38.62 104 SER A CA 1
ATOM 795 C C . SER A 1 104 ? 12.878 44.543 -61.293 1.00 38.62 104 SER A C 1
ATOM 797 O O . SER A 1 104 ? 11.716 44.903 -61.135 1.00 38.62 104 SER A O 1
ATOM 799 N N . SER A 1 105 ? 13.895 45.404 -61.262 1.00 33.94 105 SER A N 1
ATOM 800 C CA . SER A 1 105 ? 13.762 46.843 -61.549 1.00 33.94 105 SER A CA 1
ATOM 801 C C . SER A 1 105 ? 15.142 47.461 -61.786 1.00 33.94 105 SER A C 1
ATOM 803 O O . SER A 1 105 ? 15.658 48.268 -61.020 1.00 33.94 105 SER A O 1
ATOM 805 N N . LEU A 1 106 ? 15.757 47.059 -62.894 1.00 36.97 106 LEU A N 1
ATOM 806 C CA . LEU A 1 106 ? 16.773 47.851 -63.576 1.00 36.97 106 LEU A CA 1
ATOM 807 C C . LEU A 1 106 ? 16.153 48.289 -64.901 1.00 36.97 106 LEU A C 1
ATOM 809 O O . LEU A 1 106 ? 15.487 47.489 -65.552 1.00 36.97 106 LEU A O 1
ATOM 813 N N . ILE A 1 107 ? 16.436 49.533 -65.288 1.00 36.25 107 ILE A N 1
ATOM 814 C CA . ILE A 1 107 ? 16.009 50.244 -66.504 1.00 36.25 107 ILE A CA 1
ATOM 815 C C . ILE A 1 107 ? 14.787 51.150 -66.288 1.00 36.25 107 ILE A C 1
ATOM 817 O O . ILE A 1 107 ? 13.656 50.807 -66.606 1.00 36.25 107 ILE A O 1
ATOM 821 N N . GLN A 1 108 ? 15.063 52.367 -65.820 1.00 32.34 108 GLN A N 1
ATOM 822 C CA . GLN A 1 108 ? 14.664 53.603 -66.500 1.00 32.34 108 GLN A CA 1
ATOM 823 C C . GLN A 1 108 ? 15.443 54.765 -65.877 1.00 32.34 108 GLN A C 1
ATOM 825 O O . GLN A 1 108 ? 15.293 55.031 -64.689 1.00 32.34 108 GLN A O 1
ATOM 830 N N . ASN A 1 109 ? 16.335 55.365 -66.673 1.00 33.53 109 ASN A N 1
ATOM 831 C CA . ASN A 1 109 ? 16.703 56.789 -66.722 1.00 33.53 109 ASN A CA 1
ATOM 832 C C . ASN A 1 109 ? 18.076 56.929 -67.394 1.00 33.53 109 ASN A C 1
ATOM 834 O O . ASN A 1 109 ? 19.114 56.903 -66.738 1.00 33.53 109 ASN A O 1
ATOM 838 N N . SER A 1 110 ? 18.070 57.090 -68.714 1.00 32.53 110 SER A N 1
ATOM 839 C CA . SER A 1 110 ? 19.158 57.752 -69.430 1.00 32.53 110 SER A CA 1
ATOM 840 C C . SER A 1 110 ? 18.549 58.584 -70.552 1.00 32.53 110 SER A C 1
ATOM 842 O O . SER A 1 110 ? 17.846 58.065 -71.420 1.00 32.53 110 SER A O 1
ATOM 844 N N . GLU A 1 111 ? 18.790 59.881 -70.447 1.00 32.09 111 GLU A N 1
ATOM 845 C CA . GLU A 1 111 ? 18.494 60.944 -71.399 1.00 32.09 111 GLU A CA 1
ATOM 846 C C . GLU A 1 111 ? 19.052 60.632 -72.802 1.00 32.09 111 GLU A C 1
ATOM 848 O O . GLU A 1 111 ? 20.103 59.993 -72.907 1.00 32.09 111 GLU A O 1
ATOM 853 N N . PRO A 1 112 ? 18.411 61.099 -73.889 1.00 36.75 112 PRO A N 1
ATOM 854 C CA . PRO A 1 112 ? 19.032 61.134 -75.202 1.00 36.75 112 PRO A CA 1
ATOM 855 C C . PRO A 1 112 ? 19.547 62.547 -75.518 1.00 36.75 112 PRO A C 1
ATOM 857 O O . PRO A 1 112 ? 18.764 63.471 -75.738 1.00 36.75 112 PRO A O 1
ATOM 860 N N . GLU A 1 113 ? 20.868 62.697 -75.611 1.00 33.75 113 GLU A N 1
ATOM 861 C CA . GLU A 1 113 ? 21.515 63.819 -76.298 1.00 33.75 113 GLU A CA 1
ATOM 862 C C . GLU A 1 113 ? 21.882 63.413 -77.737 1.00 33.75 113 GLU A C 1
ATOM 864 O O . GLU A 1 113 ? 22.733 62.563 -77.984 1.00 33.75 113 GLU A O 1
ATOM 869 N N . THR A 1 114 ? 21.160 64.027 -78.676 1.00 37.59 114 THR A N 1
ATOM 870 C CA . THR A 1 114 ? 21.603 64.585 -79.968 1.00 37.59 114 THR A CA 1
ATOM 871 C C . THR A 1 114 ? 22.776 63.947 -80.730 1.00 37.59 114 THR A C 1
ATOM 873 O O . THR A 1 114 ? 23.936 64.114 -80.365 1.00 37.59 114 THR A O 1
ATOM 876 N N . ALA A 1 115 ? 22.487 63.463 -81.943 1.00 34.69 115 ALA A N 1
ATOM 877 C CA . ALA A 1 115 ? 23.359 63.664 -83.102 1.00 34.69 115 ALA A CA 1
ATOM 878 C C . ALA A 1 115 ? 22.507 63.741 -84.380 1.00 34.69 115 ALA A C 1
ATOM 880 O O . ALA A 1 115 ? 21.746 62.830 -84.697 1.00 34.69 115 ALA A O 1
ATOM 881 N N . ALA A 1 116 ? 22.617 64.879 -85.059 1.00 38.09 116 ALA A N 1
ATOM 882 C CA . ALA A 1 116 ? 21.965 65.218 -86.313 1.00 38.09 116 ALA A CA 1
ATOM 883 C C . ALA A 1 116 ? 22.539 64.425 -87.497 1.00 38.09 116 ALA A C 1
ATOM 885 O O . ALA A 1 116 ? 23.754 64.245 -87.566 1.00 38.09 116 ALA A O 1
ATOM 886 N N . VAL A 1 117 ? 21.679 64.039 -88.445 1.00 39.06 117 VAL A N 1
ATOM 887 C CA . VAL A 1 117 ? 22.034 63.831 -89.858 1.00 39.06 117 VAL A CA 1
ATOM 888 C C . VAL A 1 117 ? 20.854 64.295 -90.715 1.00 39.06 117 VAL A C 1
ATOM 890 O O . VAL A 1 117 ? 19.705 63.966 -90.425 1.00 39.06 117 VAL A O 1
ATOM 893 N N . ASP A 1 118 ? 21.190 65.099 -91.717 1.00 36.69 118 ASP A N 1
ATOM 894 C CA . ASP A 1 118 ? 20.332 65.944 -92.538 1.00 36.69 118 ASP A CA 1
ATOM 895 C C . ASP A 1 118 ? 19.371 65.195 -93.478 1.00 36.69 118 ASP A C 1
ATOM 897 O O . ASP A 1 118 ? 19.723 64.201 -94.119 1.00 36.69 118 ASP A O 1
ATOM 901 N N . GLU A 1 119 ? 18.161 65.752 -93.587 1.00 40.88 119 GLU A N 1
ATOM 902 C CA . GLU A 1 119 ? 17.206 65.563 -94.678 1.00 40.88 119 GLU A CA 1
ATOM 903 C C . GLU A 1 119 ? 17.519 66.562 -95.800 1.00 40.88 119 GLU A C 1
ATOM 905 O O . GLU A 1 119 ? 17.221 67.747 -95.682 1.00 40.88 119 GLU A O 1
ATOM 910 N N . GLU A 1 120 ? 18.049 66.077 -96.916 1.00 45.53 120 GLU A N 1
ATOM 911 C CA . GLU A 1 120 ? 17.867 66.685 -98.235 1.00 45.53 120 GLU A CA 1
ATOM 912 C C . GLU A 1 120 ? 18.011 65.557 -99.277 1.00 45.53 120 GLU A C 1
ATOM 914 O O . GLU A 1 120 ? 18.858 64.681 -99.128 1.00 45.53 120 GLU A O 1
ATOM 919 N N . ASP A 1 121 ? 17.151 65.558 -100.301 1.00 49.81 121 ASP A N 1
ATOM 920 C CA . ASP A 1 121 ? 17.166 64.676 -101.491 1.00 49.81 121 ASP A CA 1
ATOM 921 C C . ASP A 1 121 ? 16.309 63.389 -101.535 1.00 49.81 121 ASP A C 1
ATOM 923 O O . ASP A 1 121 ? 16.714 62.393 -102.136 1.00 49.81 121 ASP A O 1
ATOM 927 N N . ILE A 1 122 ? 15.050 63.401 -101.063 1.00 46.94 122 ILE A N 1
ATOM 928 C CA . ILE A 1 122 ? 14.054 62.379 -101.492 1.00 46.94 122 ILE A CA 1
ATOM 929 C C . ILE A 1 122 ? 12.679 62.985 -101.839 1.00 46.94 122 ILE A C 1
ATOM 931 O O . ILE A 1 122 ? 11.638 62.375 -101.617 1.00 46.94 122 ILE A O 1
ATOM 935 N N . GLU A 1 123 ? 12.638 64.178 -102.440 1.00 47.88 123 GLU A N 1
ATOM 936 C CA . GLU A 1 123 ? 11.374 64.762 -102.940 1.00 47.88 123 GLU A CA 1
ATOM 937 C C . GLU A 1 123 ? 11.253 64.814 -104.474 1.00 47.88 123 GLU A C 1
ATOM 939 O O . GLU A 1 123 ? 10.211 65.196 -104.995 1.00 47.88 123 GLU A O 1
ATOM 944 N N . SER A 1 124 ? 12.246 64.320 -105.231 1.00 49.75 124 SER A N 1
ATOM 945 C CA . SER A 1 124 ? 12.176 64.271 -106.709 1.00 49.75 124 SER A CA 1
ATOM 946 C C . SER A 1 124 ? 12.089 62.862 -107.324 1.00 49.75 124 SER A C 1
ATOM 948 O O . SER A 1 124 ? 11.867 62.727 -108.529 1.00 49.75 124 SER A O 1
ATOM 950 N N . LEU A 1 125 ? 12.176 61.792 -106.517 1.00 47.53 125 LEU A N 1
ATOM 951 C CA . LEU A 1 125 ? 12.080 60.396 -106.990 1.00 47.53 125 LEU A CA 1
ATOM 952 C C . LEU A 1 125 ? 10.669 59.780 -106.858 1.00 47.53 125 LEU A C 1
ATOM 954 O O . LEU A 1 125 ? 10.381 58.743 -107.462 1.00 47.53 125 LEU A O 1
ATOM 958 N N . ALA A 1 126 ? 9.775 60.411 -106.090 1.00 49.66 126 ALA A N 1
ATOM 959 C CA . ALA A 1 126 ? 8.464 59.863 -105.727 1.00 49.66 126 ALA A CA 1
ATOM 960 C C . ALA A 1 126 ? 7.388 59.994 -106.827 1.00 49.66 126 ALA A C 1
ATOM 962 O O . ALA A 1 126 ? 6.364 59.307 -106.785 1.00 49.66 126 ALA A O 1
ATOM 963 N N . GLU A 1 127 ? 7.606 60.830 -107.846 1.00 48.16 127 GLU A N 1
ATOM 964 C CA . GLU A 1 127 ? 6.551 61.175 -108.810 1.00 48.16 127 GLU A CA 1
ATOM 965 C C . GLU A 1 127 ? 6.545 60.301 -110.081 1.00 48.16 127 GLU A C 1
ATOM 967 O O . GLU A 1 127 ? 5.514 60.172 -110.743 1.00 48.16 127 GLU A O 1
ATOM 972 N N . ASN A 1 128 ? 7.637 59.576 -110.359 1.00 51.59 128 ASN A N 1
ATOM 973 C CA . ASN A 1 128 ? 7.713 58.621 -111.477 1.00 51.59 128 ASN A CA 1
ATOM 974 C C . ASN A 1 128 ? 7.385 57.163 -111.093 1.00 51.59 128 ASN A C 1
ATOM 976 O O . ASN A 1 128 ? 7.071 56.365 -111.975 1.00 51.59 128 ASN A O 1
ATOM 980 N N . TYR A 1 129 ? 7.359 56.811 -109.801 1.00 51.62 129 TYR A N 1
ATOM 981 C CA . TYR A 1 129 ? 6.974 55.463 -109.343 1.00 51.62 129 TYR A CA 1
ATOM 982 C C . TYR A 1 129 ? 5.457 55.264 -109.165 1.00 51.62 129 TYR A C 1
ATOM 984 O O . TYR A 1 129 ? 4.979 54.129 -109.170 1.00 51.62 129 TYR A O 1
ATOM 992 N N . ARG A 1 130 ? 4.667 56.346 -109.083 1.00 50.81 130 ARG A N 1
ATOM 993 C CA . ARG A 1 130 ? 3.210 56.274 -108.844 1.00 50.81 130 ARG A CA 1
ATOM 994 C C . ARG A 1 130 ? 2.396 55.665 -109.990 1.00 50.81 130 ARG A C 1
ATOM 996 O O . ARG A 1 130 ? 1.318 55.152 -109.741 1.00 50.81 130 ARG A O 1
ATOM 1003 N N . LYS A 1 131 ? 2.890 55.665 -111.233 1.00 51.25 131 LYS A N 1
ATOM 1004 C CA . LYS A 1 131 ? 2.090 55.247 -112.406 1.00 51.25 131 LYS A CA 1
ATOM 1005 C C . LYS A 1 131 ? 2.258 53.782 -112.834 1.00 51.25 131 LYS A C 1
ATOM 1007 O O . LYS A 1 131 ? 1.561 53.351 -113.745 1.00 51.25 131 LYS A O 1
ATOM 1012 N N . SER A 1 132 ? 3.128 53.004 -112.180 1.00 49.34 132 SER A N 1
ATOM 1013 C CA . SER A 1 132 ? 3.340 51.575 -112.494 1.00 49.34 132 SER A CA 1
ATOM 1014 C C . SER A 1 132 ? 2.894 50.610 -111.382 1.00 49.34 132 SER A C 1
ATOM 1016 O O . SER A 1 132 ? 2.992 49.396 -111.559 1.00 49.34 132 SER A O 1
ATOM 1018 N N . ILE A 1 133 ? 2.403 51.127 -110.250 1.00 52.62 133 ILE A N 1
ATOM 1019 C CA . ILE A 1 133 ? 1.998 50.345 -109.067 1.00 52.62 133 ILE A CA 1
ATOM 1020 C C . ILE A 1 133 ? 0.475 50.072 -109.037 1.00 52.62 133 ILE A C 1
ATOM 1022 O O . ILE A 1 133 ? 0.036 49.069 -108.469 1.00 52.62 133 ILE A O 1
ATOM 1026 N N . ASP A 1 134 ? -0.330 50.877 -109.736 1.00 47.03 134 ASP A N 1
ATOM 1027 C CA . ASP A 1 134 ? -1.800 50.842 -109.645 1.00 47.03 134 ASP A CA 1
ATOM 1028 C C . ASP A 1 134 ? -2.478 49.625 -110.311 1.00 47.03 134 ASP A C 1
ATOM 1030 O O . ASP A 1 134 ? -3.665 49.400 -110.094 1.00 47.03 134 ASP A O 1
ATOM 1034 N N . PHE A 1 135 ? -1.759 48.782 -111.066 1.00 47.94 135 PHE A N 1
ATOM 1035 C CA . PHE A 1 135 ? -2.356 47.596 -111.713 1.00 47.94 135 PHE A CA 1
ATOM 1036 C C . PHE A 1 135 ? -2.036 46.258 -111.013 1.00 47.94 135 PHE A C 1
ATOM 1038 O O . PHE A 1 135 ? -2.775 45.287 -111.159 1.00 47.94 135 PHE A O 1
ATOM 1045 N N . THR A 1 136 ? -0.979 46.185 -110.196 1.00 53.41 136 THR A N 1
ATOM 1046 C CA . THR A 1 136 ? -0.608 44.979 -109.421 1.00 53.41 136 THR A CA 1
ATOM 1047 C C . THR A 1 136 ? -0.991 45.061 -107.941 1.00 53.41 136 THR A C 1
ATOM 1049 O O . THR A 1 136 ? -1.035 44.029 -107.266 1.00 53.41 136 THR A O 1
ATOM 1052 N N . GLN A 1 137 ? -1.345 46.246 -107.428 1.00 52.44 137 GLN A N 1
ATOM 1053 C CA . GLN A 1 137 ? -1.808 46.399 -106.047 1.00 52.44 137 GLN A CA 1
ATOM 1054 C C . GLN A 1 137 ? -3.231 45.884 -105.806 1.00 52.44 137 GLN A C 1
ATOM 1056 O O . GLN A 1 137 ? -3.493 45.389 -104.714 1.00 52.44 137 GLN A O 1
ATOM 1061 N N . GLU A 1 138 ? -4.150 45.914 -106.774 1.00 54.16 138 GLU A N 1
ATOM 1062 C CA . GLU A 1 138 ? -5.557 45.610 -106.463 1.00 54.16 138 GLU A CA 1
ATOM 1063 C C . GLU A 1 138 ? -5.824 44.112 -106.196 1.00 54.16 138 GLU A C 1
ATOM 1065 O O . GLU A 1 138 ? -6.563 43.762 -105.271 1.00 54.16 138 GLU A O 1
ATOM 1070 N N . ASN A 1 139 ? -5.167 43.210 -106.935 1.00 57.06 139 ASN A N 1
ATOM 1071 C CA . ASN A 1 139 ? -5.337 41.761 -106.748 1.00 57.06 139 ASN A CA 1
ATOM 1072 C C . ASN A 1 139 ? -4.538 41.216 -105.555 1.00 57.06 139 ASN A C 1
ATOM 1074 O O . ASN A 1 139 ? -5.055 40.391 -104.798 1.00 57.06 139 ASN A O 1
ATOM 1078 N N . ASN A 1 140 ? -3.331 41.736 -105.310 1.00 59.03 140 ASN A N 1
ATOM 1079 C CA . ASN A 1 140 ? -2.572 41.388 -104.108 1.00 59.03 140 ASN A CA 1
ATOM 1080 C C . ASN A 1 140 ? -3.220 41.988 -102.850 1.00 59.03 140 ASN A C 1
ATOM 1082 O O . ASN A 1 140 ? -3.287 41.308 -101.830 1.00 59.03 140 ASN A O 1
ATOM 1086 N N . SER A 1 141 ? -3.798 43.196 -102.924 1.00 66.19 141 SER A N 1
ATOM 1087 C CA . SER A 1 141 ? -4.513 43.824 -101.802 1.00 66.19 141 SER A CA 1
ATOM 1088 C C . SER A 1 141 ? -5.743 43.023 -101.374 1.00 66.19 141 SER A C 1
ATOM 1090 O O . SER A 1 141 ? -5.964 42.861 -100.178 1.00 66.19 141 SER A O 1
ATOM 1092 N N . LYS A 1 142 ? -6.522 42.458 -102.308 1.00 71.62 142 LYS A N 1
ATOM 1093 C CA . LYS A 1 142 ? -7.683 41.616 -101.957 1.00 71.62 142 LYS A CA 1
ATOM 1094 C C . LYS A 1 142 ? -7.268 40.307 -101.271 1.00 71.62 142 LYS A C 1
ATOM 1096 O O . LYS A 1 142 ? -7.881 39.932 -100.273 1.00 71.62 142 LYS A O 1
ATOM 1101 N N . SER A 1 143 ? -6.206 39.651 -101.745 1.00 74.44 143 SER A N 1
ATOM 1102 C CA . SER A 1 143 ? -5.673 38.432 -101.114 1.00 74.44 143 SER A CA 1
ATOM 1103 C C . SER A 1 143 ? -5.056 38.703 -99.738 1.00 74.44 143 SER A C 1
ATOM 1105 O O . SER A 1 143 ? -5.299 37.950 -98.797 1.00 74.44 143 SER A O 1
ATOM 1107 N N . LEU A 1 144 ? -4.281 39.784 -99.602 1.00 76.38 144 LEU A N 1
ATOM 1108 C CA . LEU A 1 144 ? -3.684 40.191 -98.328 1.00 76.38 144 LEU A CA 1
ATOM 1109 C C . LEU A 1 144 ? -4.748 40.602 -97.314 1.00 76.38 144 LEU A C 1
ATOM 1111 O O . LEU A 1 144 ? -4.677 40.165 -96.175 1.00 76.38 144 LEU A O 1
ATOM 1115 N N . LYS A 1 145 ? -5.774 41.357 -97.723 1.00 79.50 145 LYS A N 1
ATOM 1116 C CA . LYS A 1 145 ? -6.888 41.725 -96.835 1.00 79.50 145 LYS A CA 1
ATOM 1117 C C . LYS A 1 145 ? -7.627 40.501 -96.309 1.00 79.50 145 LYS A C 1
ATOM 1119 O O . LYS A 1 145 ? -7.918 40.451 -95.124 1.00 79.50 145 LYS A O 1
ATOM 1124 N N . LYS A 1 146 ? -7.878 39.496 -97.156 1.00 82.19 146 LYS A N 1
ATOM 1125 C CA . LYS A 1 146 ? -8.484 38.239 -96.700 1.00 82.19 146 LYS A CA 1
ATOM 1126 C C . LYS A 1 146 ? -7.588 37.514 -95.690 1.00 82.19 146 LYS A C 1
ATOM 1128 O O . LYS A 1 146 ? -8.067 37.123 -94.638 1.00 82.19 146 LYS A O 1
ATOM 1133 N N . ARG A 1 147 ? -6.284 37.405 -95.972 1.00 86.44 147 ARG A N 1
ATOM 1134 C CA . ARG A 1 147 ? -5.317 36.776 -95.058 1.00 86.44 147 ARG A CA 1
ATOM 1135 C C . ARG A 1 147 ? -5.200 37.522 -93.725 1.00 86.44 147 ARG A C 1
ATOM 1137 O O . ARG A 1 147 ? -5.037 36.873 -92.705 1.00 86.44 147 ARG A O 1
ATOM 1144 N N . ILE A 1 148 ? -5.272 38.853 -93.740 1.00 82.44 148 ILE A N 1
ATOM 1145 C CA . ILE A 1 148 ? -5.268 39.682 -92.529 1.00 82.44 148 ILE A CA 1
ATOM 1146 C C . ILE A 1 148 ? -6.518 39.393 -91.698 1.00 82.44 148 ILE A C 1
ATOM 1148 O O . ILE A 1 148 ? -6.373 39.109 -90.521 1.00 82.44 148 ILE A O 1
ATOM 1152 N N . VAL A 1 149 ? -7.704 39.357 -92.313 1.00 86.38 149 VAL A N 1
ATOM 1153 C CA . VAL A 1 149 ? -8.954 39.023 -91.605 1.00 86.38 149 VAL A CA 1
ATOM 1154 C C . VAL A 1 149 ? -8.915 37.605 -91.025 1.00 86.38 149 VAL A C 1
ATOM 1156 O O . VAL A 1 149 ? -9.308 37.410 -89.879 1.00 86.38 149 VAL A O 1
ATOM 1159 N N . ASP A 1 150 ? -8.405 36.625 -91.778 1.00 85.50 150 ASP A N 1
ATOM 1160 C CA . ASP A 1 150 ? -8.258 35.248 -91.287 1.00 85.50 150 ASP A CA 1
ATOM 1161 C C . ASP A 1 150 ? -7.273 35.184 -90.095 1.00 85.50 150 ASP A C 1
ATOM 1163 O O . ASP A 1 150 ? -7.551 34.530 -89.095 1.00 85.50 150 ASP A O 1
ATOM 1167 N N . LEU A 1 151 ? -6.151 35.915 -90.155 1.00 89.31 151 LEU A N 1
ATOM 1168 C CA . LEU A 1 151 ? -5.169 35.977 -89.063 1.00 89.31 151 LEU A CA 1
ATOM 1169 C C . LEU A 1 151 ? -5.671 36.755 -87.841 1.00 89.31 151 LEU A C 1
ATOM 1171 O O . LEU A 1 151 ? -5.341 36.390 -86.717 1.00 89.31 151 LEU A O 1
ATOM 1175 N N . GLU A 1 152 ? -6.445 37.822 -88.037 1.00 87.56 152 GLU A N 1
ATOM 1176 C CA . GLU A 1 152 ? -7.100 38.559 -86.952 1.00 87.56 152 GLU A CA 1
ATOM 1177 C C . GLU A 1 152 ? -8.112 37.663 -86.235 1.00 87.56 152 GLU A C 1
ATOM 1179 O O . GLU A 1 152 ? -8.138 37.636 -85.006 1.00 87.56 152 GLU A O 1
ATOM 1184 N N . PHE A 1 153 ? -8.875 36.870 -86.992 1.00 90.19 153 PHE A N 1
ATOM 1185 C CA . PHE A 1 153 ? -9.796 35.882 -86.440 1.00 90.19 153 PHE A CA 1
ATOM 1186 C C . PHE A 1 153 ? -9.063 34.784 -85.653 1.00 90.19 153 PHE A C 1
ATOM 1188 O O . PHE A 1 153 ? -9.459 34.456 -84.534 1.00 90.19 153 PHE A O 1
ATOM 1195 N N . ASP A 1 154 ? -7.962 34.249 -86.187 1.00 90.12 154 ASP A N 1
ATOM 1196 C CA . ASP A 1 154 ? -7.137 33.260 -85.483 1.00 90.12 154 ASP A CA 1
ATOM 1197 C C . ASP A 1 154 ? -6.502 33.846 -84.209 1.00 90.12 154 ASP A C 1
ATOM 1199 O O . ASP A 1 154 ? -6.499 33.194 -83.165 1.00 90.12 154 ASP A O 1
ATOM 1203 N N . LEU A 1 155 ? -6.016 35.091 -84.253 1.00 87.75 155 LEU A N 1
ATOM 1204 C CA . LEU A 1 155 ? -5.482 35.793 -83.079 1.00 87.75 155 LEU A CA 1
ATOM 1205 C C . LEU A 1 155 ? -6.554 36.044 -82.017 1.00 87.75 155 LEU A C 1
ATOM 1207 O O . LEU A 1 155 ? -6.274 35.913 -80.824 1.00 87.75 155 LEU A O 1
ATOM 1211 N N . GLU A 1 156 ? -7.775 36.393 -82.420 1.00 89.19 156 GLU A N 1
ATOM 1212 C CA . GLU A 1 156 ? -8.894 36.569 -81.496 1.00 89.19 156 GLU A CA 1
ATOM 1213 C C . GLU A 1 156 ? -9.277 35.240 -80.830 1.00 89.19 156 GLU A C 1
ATOM 1215 O O . GLU A 1 156 ? -9.488 35.204 -79.615 1.00 89.19 156 GLU A O 1
ATOM 1220 N N . ASN A 1 157 ? -9.266 34.133 -81.581 1.00 89.44 157 ASN A N 1
ATOM 1221 C CA . ASN A 1 157 ? -9.492 32.793 -81.034 1.00 89.44 157 ASN A CA 1
ATOM 1222 C C . ASN A 1 157 ? -8.383 32.371 -80.061 1.00 89.44 157 ASN A C 1
ATOM 1224 O O . ASN A 1 157 ? -8.690 31.937 -78.955 1.00 89.44 157 ASN A O 1
ATOM 1228 N N . ILE A 1 158 ? -7.108 32.580 -80.404 1.00 90.56 158 ILE A N 1
ATOM 1229 C CA . ILE A 1 158 ? -5.979 32.282 -79.505 1.00 90.56 158 ILE A CA 1
ATOM 1230 C C . ILE A 1 158 ? -6.066 33.122 -78.226 1.00 90.56 158 ILE A C 1
ATOM 1232 O O . ILE A 1 158 ? -5.880 32.606 -77.125 1.00 90.56 158 ILE A O 1
ATOM 1236 N N . ASN A 1 159 ? -6.387 34.414 -78.339 1.00 87.56 159 ASN A N 1
ATOM 1237 C CA . ASN A 1 159 ? -6.574 35.272 -77.169 1.00 87.56 159 ASN A CA 1
ATOM 1238 C C . ASN A 1 159 ? -7.753 34.814 -76.307 1.00 87.56 159 ASN A C 1
ATOM 1240 O O . ASN A 1 159 ? -7.668 34.857 -75.078 1.00 87.56 159 ASN A O 1
ATOM 1244 N N . ARG A 1 160 ? -8.842 34.356 -76.930 1.00 91.00 160 ARG A N 1
ATOM 1245 C CA . ARG A 1 160 ? -9.992 33.788 -76.224 1.00 91.00 160 ARG A CA 1
ATOM 1246 C C . ARG A 1 160 ? -9.613 32.505 -75.484 1.00 91.00 160 ARG A C 1
ATOM 1248 O O . ARG A 1 160 ? -9.961 32.376 -74.311 1.00 91.00 160 ARG A O 1
ATOM 1255 N N . ASP A 1 161 ? -8.867 31.609 -76.119 1.00 89.56 161 ASP A N 1
ATOM 1256 C CA . ASP A 1 161 ? -8.408 30.355 -75.516 1.00 89.56 161 ASP A CA 1
ATOM 1257 C C . ASP A 1 161 ? -7.430 30.611 -74.362 1.00 89.56 161 ASP A C 1
ATOM 1259 O O . ASP A 1 161 ? -7.584 30.043 -73.280 1.00 89.56 161 ASP A O 1
ATOM 1263 N N . HIS A 1 162 ? -6.494 31.553 -74.521 1.00 90.50 162 HIS A N 1
ATOM 1264 C CA . HIS A 1 162 ? -5.619 31.989 -73.432 1.00 90.50 162 HIS A CA 1
ATOM 1265 C C . HIS A 1 162 ? -6.399 32.596 -72.261 1.00 90.50 162 HIS A C 1
ATOM 1267 O O . HIS A 1 162 ? -6.082 32.315 -71.108 1.00 90.50 162 HIS A O 1
ATOM 1273 N N . GLN A 1 163 ? -7.438 33.397 -72.518 1.00 89.25 163 GLN A N 1
ATOM 1274 C CA . GLN A 1 163 ? -8.293 33.923 -71.449 1.00 89.25 163 GLN A CA 1
ATOM 1275 C C . GLN A 1 163 ? -9.033 32.803 -70.709 1.00 89.25 163 GLN A C 1
ATOM 1277 O O . GLN A 1 163 ? -9.136 32.848 -69.483 1.00 89.25 163 GLN A O 1
ATOM 1282 N N . ILE A 1 164 ? -9.514 31.781 -71.421 1.00 91.38 164 ILE A N 1
ATOM 1283 C CA . ILE A 1 164 ? -10.147 30.608 -70.804 1.00 91.38 164 ILE A CA 1
ATOM 1284 C C . ILE A 1 164 ? -9.142 29.857 -69.922 1.00 91.38 164 ILE A C 1
ATOM 1286 O O . ILE A 1 164 ? -9.469 29.541 -68.776 1.00 91.38 164 ILE A O 1
ATOM 1290 N N . GLU A 1 165 ? -7.920 29.630 -70.404 1.00 91.06 165 GLU A N 1
ATOM 1291 C CA . GLU A 1 165 ? -6.891 28.920 -69.640 1.00 91.06 165 GLU A CA 1
ATOM 1292 C C . GLU A 1 165 ? -6.427 29.728 -68.418 1.00 91.06 165 GLU A C 1
ATOM 1294 O O . GLU A 1 165 ? -6.321 29.178 -67.324 1.00 91.06 165 GLU A O 1
ATOM 1299 N N . ILE A 1 166 ? -6.273 31.053 -68.538 1.00 89.00 166 ILE A N 1
ATOM 1300 C CA . ILE A 1 166 ? -5.988 31.937 -67.394 1.00 89.00 166 ILE A CA 1
ATOM 1301 C C . ILE A 1 166 ? -7.090 31.827 -66.331 1.00 89.00 166 ILE A C 1
ATOM 1303 O O . ILE A 1 166 ? -6.793 31.730 -65.139 1.00 89.00 166 ILE A O 1
ATOM 1307 N N . GLN A 1 167 ? -8.366 31.820 -66.730 1.00 91.31 167 GLN A N 1
ATOM 1308 C CA . GLN A 1 167 ? -9.479 31.671 -65.784 1.00 91.31 167 GLN A CA 1
ATOM 1309 C C . GLN A 1 167 ? -9.518 30.279 -65.146 1.00 91.31 167 GLN A C 1
ATOM 1311 O O . GLN A 1 167 ? -9.866 30.155 -63.970 1.00 91.31 167 GLN A O 1
ATOM 1316 N N . ARG A 1 168 ? -9.146 29.237 -65.896 1.00 93.81 168 ARG A N 1
ATOM 1317 C CA . ARG A 1 168 ? -9.032 27.874 -65.376 1.00 93.81 168 ARG A CA 1
ATOM 1318 C C . ARG A 1 168 ? -7.927 27.779 -64.325 1.00 93.81 168 ARG A C 1
ATOM 1320 O O . ARG A 1 168 ? -8.219 27.379 -63.201 1.00 93.81 168 ARG A O 1
ATOM 1327 N N . VAL A 1 169 ? -6.715 28.239 -64.640 1.00 90.19 169 VAL A N 1
ATOM 1328 C CA . VAL A 1 169 ? -5.578 28.261 -63.703 1.00 90.19 169 VAL A CA 1
ATOM 1329 C C . VAL A 1 169 ? -5.910 29.090 -62.462 1.00 90.19 169 VAL A C 1
ATOM 1331 O O . VAL A 1 169 ? -5.629 28.674 -61.341 1.00 90.19 169 VAL A O 1
ATOM 1334 N N . LYS A 1 170 ? -6.584 30.235 -62.626 1.00 89.56 170 LYS A N 1
ATOM 1335 C CA . LYS A 1 170 ? -7.034 31.057 -61.495 1.00 89.56 170 LYS A CA 1
ATOM 1336 C C . LYS A 1 170 ? -8.002 30.304 -60.576 1.00 89.56 170 LYS A C 1
ATOM 1338 O O . LYS A 1 170 ? -7.916 30.458 -59.360 1.00 89.56 170 LYS A O 1
ATOM 1343 N N . ARG A 1 171 ? -8.905 29.491 -61.134 1.00 89.56 171 ARG A N 1
ATOM 1344 C CA . ARG A 1 171 ? -9.838 28.664 -60.355 1.00 89.56 171 ARG A CA 1
ATOM 1345 C C . ARG A 1 171 ? -9.111 27.543 -59.613 1.00 89.56 171 ARG A C 1
ATOM 1347 O O . ARG A 1 171 ? -9.332 27.388 -58.420 1.00 89.56 171 ARG A O 1
ATOM 1354 N N . GLU A 1 172 ? -8.209 26.830 -60.283 1.00 91.00 172 GLU A N 1
ATOM 1355 C CA . GLU A 1 172 ? -7.394 25.769 -59.668 1.00 91.00 172 GLU A CA 1
ATOM 1356 C C . GLU A 1 172 ? -6.520 26.319 -58.526 1.00 91.00 172 GLU A C 1
ATOM 1358 O O . GLU A 1 172 ? -6.437 25.731 -57.443 1.00 91.00 172 GLU A O 1
ATOM 1363 N N . MET A 1 173 ? -5.927 27.500 -58.721 1.00 89.81 173 MET A N 1
ATOM 1364 C CA . MET A 1 173 ? -5.160 28.185 -57.682 1.00 89.81 173 MET A CA 1
ATOM 1365 C C . MET A 1 173 ? -6.047 28.583 -56.495 1.00 89.81 173 MET A C 1
ATOM 1367 O O . MET A 1 173 ? -5.653 28.364 -55.351 1.00 89.81 173 MET A O 1
ATOM 1371 N N . GLN A 1 174 ? -7.255 29.103 -56.742 1.00 90.12 174 GLN A N 1
ATOM 1372 C CA . GLN A 1 174 ? -8.195 29.455 -55.674 1.00 90.12 174 GLN A CA 1
ATOM 1373 C C . GLN A 1 174 ? -8.645 28.224 -54.875 1.00 90.12 174 GLN A C 1
ATOM 1375 O O . GLN A 1 174 ? -8.626 28.261 -53.651 1.00 90.12 174 GLN A O 1
ATOM 1380 N N . GLU A 1 175 ? -8.960 27.108 -55.536 1.00 90.94 175 GLU A N 1
ATOM 1381 C CA . GLU A 1 175 ? -9.304 25.855 -54.849 1.00 90.94 175 GLU A CA 1
ATOM 1382 C C . GLU A 1 175 ? -8.154 25.340 -53.973 1.00 90.94 175 GLU A C 1
ATOM 1384 O O . GLU A 1 175 ? -8.377 24.768 -52.904 1.00 90.94 175 GLU A O 1
ATOM 1389 N N . THR A 1 176 ? -6.911 25.544 -54.412 1.00 91.25 176 THR A N 1
ATOM 1390 C CA . THR A 1 176 ? -5.721 25.168 -53.641 1.00 91.25 176 THR A CA 1
ATOM 1391 C C . THR A 1 176 ? -5.545 26.072 -52.421 1.00 91.25 176 THR A C 1
ATOM 1393 O O . THR A 1 176 ? -5.276 25.573 -51.327 1.00 91.25 176 THR A O 1
ATOM 1396 N N . ILE A 1 177 ? -5.763 27.382 -52.581 1.00 88.81 177 ILE A N 1
ATOM 1397 C CA . ILE A 1 177 ? -5.772 28.350 -51.477 1.00 88.81 177 ILE A CA 1
ATOM 1398 C C . ILE A 1 177 ? -6.844 27.966 -50.453 1.00 88.81 177 ILE A C 1
ATOM 1400 O O . ILE A 1 177 ? -6.529 27.846 -49.273 1.00 88.81 177 ILE A O 1
ATOM 1404 N N . ASP A 1 178 ? -8.068 27.670 -50.892 1.00 90.50 178 ASP A N 1
ATOM 1405 C CA . ASP A 1 178 ? -9.175 27.322 -49.996 1.00 90.50 178 ASP A CA 1
ATOM 1406 C C . ASP A 1 178 ? -8.893 26.019 -49.220 1.00 90.50 178 ASP A C 1
ATOM 1408 O O . ASP A 1 178 ? -9.155 25.929 -48.016 1.00 90.50 178 ASP A O 1
ATOM 1412 N N . LYS A 1 179 ? -8.289 25.013 -49.874 1.00 90.88 179 LYS A N 1
ATOM 1413 C CA . LYS A 1 179 ? -7.846 23.769 -49.216 1.00 90.88 179 LYS A CA 1
ATOM 1414 C C . LYS A 1 179 ? -6.765 24.025 -48.166 1.00 90.88 179 LYS A C 1
ATOM 1416 O O . LYS A 1 179 ? -6.835 23.455 -47.075 1.00 90.88 179 LYS A O 1
ATOM 1421 N N . LEU A 1 180 ? -5.786 24.877 -48.472 1.00 89.56 180 LEU A N 1
ATOM 1422 C CA . LEU A 1 180 ? -4.735 25.253 -47.524 1.00 89.56 180 LEU A CA 1
ATOM 1423 C C . LEU A 1 180 ? -5.308 26.041 -46.344 1.00 89.56 180 LEU A C 1
ATOM 1425 O O . LEU A 1 180 ? -5.001 25.709 -45.202 1.00 89.56 180 LEU A O 1
ATOM 1429 N N . SER A 1 181 ? -6.200 27.004 -46.586 1.00 88.62 181 SER A N 1
ATOM 1430 C CA . SER A 1 181 ? -6.890 27.752 -45.529 1.00 88.62 181 SER A CA 1
ATOM 1431 C C . SER A 1 181 ? -7.689 26.835 -44.603 1.00 88.62 181 SER A C 1
ATOM 1433 O O . SER A 1 181 ? -7.617 26.983 -43.384 1.00 88.62 181 SER A O 1
ATOM 1435 N N . LEU A 1 182 ? -8.388 25.833 -45.149 1.00 90.62 182 LEU A N 1
ATOM 1436 C CA . LEU A 1 182 ? -9.096 24.839 -44.340 1.00 90.62 182 LEU A CA 1
ATOM 1437 C C . LEU A 1 182 ? -8.134 23.981 -43.504 1.00 90.62 182 LEU A C 1
ATOM 1439 O O . LEU A 1 182 ? -8.432 23.665 -42.352 1.00 90.62 182 LEU A O 1
ATOM 1443 N N . SER A 1 183 ? -6.984 23.597 -44.065 1.00 89.12 183 SER A N 1
ATOM 1444 C CA . SER A 1 183 ? -5.962 22.834 -43.340 1.00 89.12 183 SER A CA 1
ATOM 1445 C C . SER A 1 183 ? -5.330 23.650 -42.210 1.00 89.12 183 SER A C 1
ATOM 1447 O O . SER A 1 183 ? -5.129 23.118 -41.120 1.00 89.12 183 SER A O 1
ATOM 1449 N N . ILE A 1 184 ? -5.064 24.939 -42.444 1.00 87.38 184 ILE A N 1
ATOM 1450 C CA . ILE A 1 184 ? -4.548 25.868 -41.430 1.00 87.38 184 ILE A CA 1
ATOM 1451 C C . ILE A 1 184 ? -5.563 26.014 -40.293 1.00 87.38 184 ILE A C 1
ATOM 1453 O O . ILE A 1 184 ? -5.201 25.804 -39.140 1.00 87.38 184 ILE A O 1
ATOM 1457 N N . ALA A 1 185 ? -6.842 26.246 -40.604 1.00 88.19 185 ALA A N 1
ATOM 1458 C CA . ALA A 1 185 ? -7.894 26.360 -39.592 1.00 88.19 185 ALA A CA 1
ATOM 1459 C C . ALA A 1 185 ? -8.038 25.082 -38.741 1.00 88.19 185 ALA A C 1
ATOM 1461 O O . ALA A 1 185 ? -8.206 25.151 -37.524 1.00 88.19 185 ALA A O 1
ATOM 1462 N N . LYS A 1 186 ? -7.921 23.893 -39.352 1.00 89.12 186 LYS A N 1
ATOM 1463 C CA . LYS A 1 186 ? -7.895 22.620 -38.607 1.00 89.12 186 LYS A CA 1
ATOM 1464 C C . LYS A 1 186 ? -6.676 22.514 -37.689 1.00 89.12 186 LYS A C 1
ATOM 1466 O O . LYS A 1 186 ? -6.816 22.052 -36.559 1.00 89.12 186 LYS A O 1
ATOM 1471 N N . GLY A 1 187 ? -5.509 22.952 -38.160 1.00 87.81 187 GLY A N 1
ATOM 1472 C CA . GLY A 1 187 ? -4.286 23.018 -37.362 1.00 87.81 187 GLY A CA 1
ATOM 1473 C C . GLY A 1 187 ? -4.411 23.969 -36.170 1.00 87.81 187 GLY A C 1
ATOM 1474 O O . GLY A 1 187 ? -4.030 23.604 -35.063 1.00 87.81 187 GLY A O 1
ATOM 1475 N N . GLU A 1 188 ? -5.015 25.144 -36.359 1.00 87.69 188 GLU A N 1
ATOM 1476 C CA . GLU A 1 188 ? -5.269 26.112 -35.283 1.00 87.69 188 GLU A CA 1
ATOM 1477 C C . GLU A 1 188 ? -6.221 25.558 -34.219 1.00 87.69 188 GLU A C 1
ATOM 1479 O O . GLU A 1 188 ? -5.968 25.708 -33.024 1.00 87.69 188 GLU A O 1
ATOM 1484 N N . ILE A 1 189 ? -7.290 24.867 -34.628 1.00 88.06 189 ILE A N 1
ATOM 1485 C CA . ILE A 1 189 ? -8.209 24.205 -33.692 1.00 88.06 189 ILE A CA 1
ATOM 1486 C C . ILE A 1 189 ? -7.479 23.104 -32.910 1.00 88.06 189 ILE A C 1
ATOM 1488 O O . ILE A 1 189 ? -7.603 23.042 -31.688 1.00 88.06 189 ILE A O 1
ATOM 1492 N N . ALA A 1 190 ? -6.687 22.265 -33.585 1.00 85.75 190 ALA A N 1
ATOM 1493 C CA . ALA A 1 190 ? -5.911 21.213 -32.930 1.00 85.75 190 ALA A CA 1
ATOM 1494 C C . ALA A 1 190 ? -4.892 21.788 -31.932 1.00 85.75 190 ALA A C 1
ATOM 1496 O O . ALA A 1 190 ? -4.806 21.316 -30.800 1.00 85.75 190 ALA A O 1
ATOM 1497 N N . TYR A 1 191 ? -4.184 22.852 -32.318 1.00 89.69 191 TYR A N 1
ATOM 1498 C CA . TYR A 1 191 ? -3.249 23.564 -31.451 1.00 89.69 191 TYR A CA 1
ATOM 1499 C C . TYR A 1 191 ? -3.945 24.172 -30.228 1.00 89.69 191 TYR A C 1
ATOM 1501 O O . TYR A 1 191 ? -3.461 24.026 -29.109 1.00 89.69 191 TYR A O 1
ATOM 1509 N N . ASN A 1 192 ? -5.103 24.811 -30.410 1.00 87.19 192 ASN A N 1
ATOM 1510 C CA . ASN A 1 192 ? -5.865 25.383 -29.300 1.00 87.19 192 ASN A CA 1
ATOM 1511 C C . ASN A 1 192 ? -6.375 24.303 -28.338 1.00 87.19 192 ASN A C 1
ATOM 1513 O O . ASN A 1 192 ? -6.281 24.483 -27.127 1.00 87.19 192 ASN A O 1
ATOM 1517 N N . ASN A 1 193 ? -6.838 23.162 -28.851 1.00 86.19 193 ASN A N 1
ATOM 1518 C CA . ASN A 1 193 ? -7.238 22.030 -28.015 1.00 86.19 193 ASN A CA 1
ATOM 1519 C C . ASN A 1 193 ? -6.048 21.457 -27.235 1.00 86.19 193 ASN A C 1
ATOM 1521 O O . ASN A 1 193 ? -6.167 21.184 -26.044 1.00 86.19 193 ASN A O 1
ATOM 1525 N N . GLN A 1 194 ? -4.882 21.335 -27.876 1.00 86.56 194 GLN A N 1
ATOM 1526 C CA . GLN A 1 194 ? -3.659 20.901 -27.204 1.00 86.56 194 GLN A CA 1
ATOM 1527 C C . GLN A 1 194 ? -3.217 21.908 -26.134 1.00 86.56 194 GLN A C 1
ATOM 1529 O O . GLN A 1 194 ? -2.815 21.510 -25.047 1.00 86.56 194 GLN A O 1
ATOM 1534 N N . LYS A 1 195 ? -3.349 23.212 -26.399 1.00 89.12 195 LYS A N 1
ATOM 1535 C CA . LYS A 1 195 ? -3.063 24.275 -25.429 1.00 89.12 195 LYS A CA 1
ATOM 1536 C C . LYS A 1 195 ? -3.989 24.206 -24.211 1.00 89.12 195 LYS A C 1
ATOM 1538 O O . LYS A 1 195 ? -3.511 24.364 -23.093 1.00 89.12 195 LYS A O 1
ATOM 1543 N N . ILE A 1 196 ? -5.283 23.951 -24.417 1.00 87.62 196 ILE A N 1
ATOM 1544 C CA . ILE A 1 196 ? -6.245 23.736 -23.324 1.00 87.62 196 ILE A CA 1
ATOM 1545 C C . ILE A 1 196 ? -5.835 22.506 -22.506 1.00 87.62 196 ILE A C 1
ATOM 1547 O O . ILE A 1 196 ? -5.672 22.623 -21.297 1.00 87.62 196 ILE A O 1
ATOM 1551 N N . ALA A 1 197 ? -5.536 21.379 -23.159 1.00 84.69 197 ALA A N 1
ATOM 1552 C CA . ALA A 1 197 ? -5.080 20.169 -22.473 1.00 84.69 197 ALA A CA 1
ATOM 1553 C C . ALA A 1 197 ? -3.784 20.394 -21.669 1.00 84.69 197 ALA A C 1
ATOM 1555 O O . ALA A 1 197 ? -3.667 19.928 -20.539 1.00 84.69 197 ALA A O 1
ATOM 1556 N N . CYS A 1 198 ? -2.818 21.149 -22.203 1.00 84.31 198 CYS A N 1
ATOM 1557 C CA . CYS A 1 198 ? -1.604 21.511 -21.468 1.00 84.31 198 CYS A CA 1
ATOM 1558 C C . CYS A 1 198 ? -1.898 22.384 -20.239 1.00 84.31 198 CYS A C 1
ATOM 1560 O O . CYS A 1 198 ? -1.263 22.193 -19.205 1.00 84.31 198 CYS A O 1
ATOM 1562 N N . ASN A 1 199 ? -2.853 23.313 -20.328 1.00 86.38 199 ASN A N 1
ATOM 1563 C CA . ASN A 1 199 ? -3.265 24.139 -19.190 1.00 86.38 199 ASN A CA 1
ATOM 1564 C C . ASN A 1 199 ? -4.000 23.319 -18.118 1.00 86.38 199 ASN A C 1
ATOM 1566 O O . ASN A 1 199 ? -3.802 23.557 -16.925 1.00 86.38 199 ASN A O 1
ATOM 1570 N N . ASP A 1 200 ? -4.807 22.340 -18.528 1.00 86.31 200 ASP A N 1
ATOM 1571 C CA . ASP A 1 200 ? -5.486 21.422 -17.611 1.00 86.31 200 ASP A CA 1
ATOM 1572 C C . ASP A 1 200 ? -4.469 20.532 -16.885 1.00 86.31 200 ASP A C 1
ATOM 1574 O O . ASP A 1 200 ? -4.519 20.410 -15.662 1.00 86.31 200 ASP A O 1
ATOM 1578 N N . ILE A 1 201 ? -3.478 19.995 -17.608 1.00 86.69 201 ILE A N 1
ATOM 1579 C CA . ILE A 1 201 ? -2.368 19.228 -17.022 1.00 86.69 201 ILE A CA 1
ATOM 1580 C C . ILE A 1 201 ? -1.539 20.102 -16.071 1.00 86.69 201 ILE A C 1
ATOM 1582 O O . ILE A 1 201 ? -1.189 19.653 -14.981 1.00 86.69 201 ILE A O 1
ATOM 1586 N N . ALA A 1 202 ? -1.246 21.353 -16.438 1.00 83.50 202 ALA A N 1
ATOM 1587 C CA . ALA A 1 202 ? -0.541 22.284 -15.557 1.00 83.50 202 ALA A CA 1
ATOM 1588 C C . ALA A 1 202 ? -1.339 22.553 -14.270 1.00 83.50 202 ALA A C 1
ATOM 1590 O O . ALA A 1 202 ? -0.788 22.480 -13.175 1.00 83.50 202 ALA A O 1
ATOM 1591 N N . SER A 1 203 ? -2.654 22.755 -14.384 1.00 85.12 203 SER A N 1
ATOM 1592 C CA . SER A 1 203 ? -3.541 22.954 -13.231 1.00 85.12 203 SER A CA 1
ATOM 1593 C C . SER A 1 203 ? -3.619 21.709 -12.337 1.00 85.12 203 SER A C 1
ATOM 1595 O O . SER A 1 203 ? -3.625 21.821 -11.110 1.00 85.12 203 SER A O 1
ATOM 1597 N N . GLN A 1 204 ? -3.640 20.510 -12.930 1.00 87.56 204 GLN A N 1
ATOM 1598 C CA . GLN A 1 204 ? -3.577 19.244 -12.196 1.00 87.56 204 GLN A CA 1
ATOM 1599 C C . GLN A 1 204 ? -2.236 19.071 -11.479 1.00 87.56 204 GLN A C 1
ATOM 1601 O O . GLN A 1 204 ? -2.221 18.691 -10.310 1.00 87.56 204 GLN A O 1
ATOM 1606 N N . ARG A 1 205 ? -1.119 19.397 -12.141 1.00 87.81 205 ARG A N 1
ATOM 1607 C CA . ARG A 1 205 ? 0.218 19.375 -11.539 1.00 87.81 205 ARG A CA 1
ATOM 1608 C C . ARG A 1 205 ? 0.290 20.309 -10.334 1.00 87.81 205 ARG A C 1
ATOM 1610 O O . ARG A 1 205 ? 0.721 19.871 -9.276 1.00 87.81 205 ARG A O 1
ATOM 1617 N N . ASP A 1 206 ? -0.193 21.542 -10.460 1.00 86.12 206 ASP A N 1
ATOM 1618 C CA . ASP A 1 206 ? -0.185 22.515 -9.362 1.00 86.12 206 ASP A CA 1
ATOM 1619 C C . ASP A 1 206 ? -1.088 22.066 -8.190 1.00 86.12 206 ASP A C 1
ATOM 1621 O O . ASP A 1 206 ? -0.793 22.324 -7.020 1.00 86.12 206 ASP A O 1
ATOM 1625 N N . CYS A 1 207 ? -2.190 21.359 -8.472 1.00 85.88 207 CYS A N 1
ATOM 1626 C CA . CYS A 1 207 ? -3.030 20.739 -7.444 1.00 85.88 207 CYS A CA 1
ATOM 1627 C C . CYS A 1 207 ? -2.300 19.591 -6.728 1.00 85.88 207 CYS A C 1
ATOM 1629 O O . CYS A 1 207 ? -2.281 19.546 -5.496 1.00 85.88 207 CYS A O 1
ATOM 1631 N N . LEU A 1 208 ? -1.647 18.707 -7.486 1.00 85.25 208 LEU A N 1
ATOM 1632 C CA . LEU A 1 208 ? -0.843 17.610 -6.947 1.00 85.25 208 LEU A CA 1
ATOM 1633 C C . LEU A 1 208 ? 0.347 18.117 -6.132 1.00 85.25 208 LEU A C 1
ATOM 1635 O O . LEU A 1 208 ? 0.638 17.559 -5.079 1.00 85.25 208 LEU A O 1
ATOM 1639 N N . GLU A 1 209 ? 0.995 19.193 -6.566 1.00 88.94 209 GLU A N 1
ATOM 1640 C CA . GLU A 1 209 ? 2.111 19.811 -5.854 1.00 88.94 209 GLU A CA 1
ATOM 1641 C C . GLU A 1 209 ? 1.658 20.381 -4.504 1.00 88.94 209 GLU A C 1
ATOM 1643 O O . GLU A 1 209 ? 2.292 20.119 -3.482 1.00 88.94 209 GLU A O 1
ATOM 1648 N N . LYS A 1 210 ? 0.488 21.032 -4.449 1.00 88.75 210 LYS A N 1
ATOM 1649 C CA . LYS A 1 210 ? -0.134 21.449 -3.179 1.00 88.75 210 LYS A CA 1
ATOM 1650 C C . LYS A 1 210 ? -0.502 20.264 -2.287 1.00 88.75 210 LYS A C 1
ATOM 1652 O O . LYS A 1 210 ? -0.298 20.327 -1.077 1.00 88.75 210 LYS A O 1
ATOM 1657 N N . MET A 1 211 ? -1.033 19.178 -2.851 1.00 83.75 211 MET A N 1
ATOM 1658 C CA . MET A 1 211 ? -1.321 17.962 -2.081 1.00 83.75 211 MET A CA 1
ATOM 1659 C C . MET A 1 211 ? -0.046 17.317 -1.534 1.00 83.75 211 MET A C 1
ATOM 1661 O O . MET A 1 211 ? -0.047 16.821 -0.410 1.00 83.75 211 MET A O 1
ATOM 1665 N N . LEU A 1 212 ? 1.036 17.325 -2.310 1.00 85.31 212 LEU A N 1
ATOM 1666 C CA . LEU A 1 212 ? 2.330 16.788 -1.912 1.00 85.31 212 LEU A CA 1
ATOM 1667 C C . LEU A 1 212 ? 2.968 17.646 -0.815 1.00 85.31 212 LEU A C 1
ATOM 1669 O O . LEU A 1 212 ? 3.499 17.100 0.148 1.00 85.31 212 LEU A O 1
ATOM 1673 N N . GLU A 1 213 ? 2.843 18.968 -0.904 1.00 88.19 213 GLU A N 1
ATOM 1674 C CA . GLU A 1 213 ? 3.285 19.880 0.151 1.00 88.19 213 GLU A CA 1
ATOM 1675 C C . GLU A 1 213 ? 2.479 19.680 1.442 1.00 88.19 213 GLU A C 1
ATOM 1677 O O . GLU A 1 213 ? 3.061 19.528 2.514 1.00 88.19 213 GLU A O 1
ATOM 1682 N N . ASN A 1 214 ? 1.154 19.528 1.348 1.00 84.94 214 ASN A N 1
ATOM 1683 C CA . ASN A 1 214 ? 0.324 19.170 2.501 1.00 84.94 214 ASN A CA 1
ATOM 1684 C C . ASN A 1 214 ? 0.726 17.810 3.093 1.00 84.94 214 ASN A C 1
ATOM 1686 O O . ASN A 1 214 ? 0.821 17.675 4.309 1.00 84.94 214 ASN A O 1
ATOM 1690 N N . LYS A 1 215 ? 1.021 16.803 2.258 1.00 86.06 215 LYS A N 1
ATOM 1691 C CA . LYS A 1 215 ? 1.521 15.501 2.729 1.00 86.06 215 LYS A CA 1
ATOM 1692 C C . LYS A 1 215 ? 2.861 15.616 3.450 1.00 86.06 215 LYS A C 1
ATOM 1694 O O . LYS A 1 215 ? 3.046 14.917 4.438 1.00 86.06 215 LYS A O 1
ATOM 1699 N N . LYS A 1 216 ? 3.775 16.489 3.012 1.00 85.06 216 LYS A N 1
ATOM 1700 C CA . LYS A 1 216 ? 5.030 16.752 3.739 1.00 85.06 216 LYS A CA 1
ATOM 1701 C C . LYS A 1 216 ? 4.775 17.397 5.097 1.00 85.06 216 LYS A C 1
ATOM 1703 O O . LYS A 1 216 ? 5.431 17.022 6.062 1.00 85.06 216 LYS A O 1
ATOM 1708 N N . VAL A 1 217 ? 3.825 18.331 5.183 1.00 87.38 217 VAL A N 1
ATOM 1709 C CA . VAL A 1 217 ? 3.418 18.930 6.465 1.00 87.38 217 VAL A CA 1
ATOM 1710 C C . VAL A 1 217 ? 2.871 17.850 7.396 1.00 87.38 217 VAL A C 1
ATOM 1712 O O . VAL A 1 217 ? 3.358 17.729 8.514 1.00 87.38 217 VAL A O 1
ATOM 1715 N N . TYR A 1 218 ? 1.964 16.994 6.916 1.00 84.25 218 TYR A N 1
ATOM 1716 C CA . TYR A 1 218 ? 1.445 15.878 7.712 1.00 84.25 218 TYR A CA 1
ATOM 1717 C C . TYR A 1 218 ? 2.519 14.859 8.093 1.00 84.25 218 TYR A C 1
ATOM 1719 O O . TYR A 1 218 ? 2.516 14.377 9.218 1.00 84.25 218 TYR A O 1
ATOM 1727 N N . ALA A 1 219 ? 3.449 14.539 7.192 1.00 82.19 219 ALA A N 1
ATOM 1728 C CA . ALA A 1 219 ? 4.565 13.648 7.493 1.00 82.19 219 ALA A CA 1
ATOM 1729 C C . ALA A 1 219 ? 5.454 14.237 8.594 1.00 82.19 219 ALA A C 1
ATOM 1731 O O . ALA A 1 219 ? 5.807 13.531 9.530 1.00 82.19 219 ALA A O 1
ATOM 1732 N N . LYS A 1 220 ? 5.738 15.542 8.538 1.00 86.75 220 LYS A N 1
ATOM 1733 C CA . LYS A 1 220 ? 6.501 16.241 9.572 1.00 86.75 220 LYS A CA 1
ATOM 1734 C C . LYS A 1 220 ? 5.756 16.289 10.909 1.00 86.75 220 LYS A C 1
ATOM 1736 O O . LYS A 1 220 ? 6.348 16.011 11.944 1.00 86.75 220 LYS A O 1
ATOM 1741 N N . GLU A 1 221 ? 4.462 16.601 10.903 1.00 86.56 221 GLU A N 1
ATOM 1742 C CA . GLU A 1 221 ? 3.629 16.571 12.114 1.00 86.56 221 GLU A CA 1
ATOM 1743 C C . GLU A 1 221 ? 3.546 15.160 12.708 1.00 86.56 221 GLU A C 1
ATOM 1745 O O . GLU A 1 221 ? 3.574 14.996 13.928 1.00 86.56 221 GLU A O 1
ATOM 1750 N N . PHE A 1 222 ? 3.487 14.136 11.854 1.00 85.62 222 PHE A N 1
ATOM 1751 C CA . PHE A 1 222 ? 3.501 12.737 12.256 1.00 85.62 222 PHE A CA 1
ATOM 1752 C C . PHE A 1 222 ? 4.863 12.310 12.812 1.00 85.62 222 PHE A C 1
ATOM 1754 O O . PHE A 1 222 ? 4.902 11.626 13.828 1.00 85.62 222 PHE A O 1
ATOM 1761 N N . GLU A 1 223 ? 5.977 12.748 12.222 1.00 85.00 223 GLU A N 1
ATOM 1762 C CA . GLU A 1 223 ? 7.323 12.543 12.771 1.00 85.00 223 GLU A CA 1
ATOM 1763 C C . GLU A 1 223 ? 7.474 13.221 14.139 1.00 85.00 223 GLU A C 1
ATOM 1765 O O . GLU A 1 223 ? 7.953 12.599 15.085 1.00 85.00 223 GLU A O 1
ATOM 1770 N N . GLU A 1 224 ? 7.004 14.463 14.292 1.00 88.25 224 GLU A N 1
ATOM 1771 C CA . GLU A 1 224 ? 7.005 15.184 15.571 1.00 88.25 224 GLU A CA 1
ATOM 1772 C C . GLU A 1 224 ? 6.079 14.530 16.611 1.00 88.25 224 GLU A C 1
ATOM 1774 O O . GLU A 1 224 ? 6.371 14.530 17.810 1.00 88.25 224 GLU A O 1
ATOM 1779 N N . PHE A 1 225 ? 4.948 13.969 16.183 1.00 86.88 225 PHE A N 1
ATOM 1780 C CA . PHE A 1 225 ? 4.058 13.188 17.039 1.00 86.88 225 PHE A CA 1
ATOM 1781 C C . PHE A 1 225 ? 4.702 11.861 17.453 1.00 86.88 225 PHE A C 1
ATOM 1783 O O . PHE A 1 225 ? 4.764 11.562 18.641 1.00 86.88 225 PHE A O 1
ATOM 1790 N N . SER A 1 226 ? 5.264 11.108 16.508 1.00 81.00 226 SER A N 1
ATOM 1791 C CA . SER A 1 226 ? 5.964 9.851 16.773 1.00 81.00 226 SER A CA 1
ATOM 1792 C C . SER A 1 226 ? 7.181 10.062 17.671 1.00 81.00 226 SER A C 1
ATOM 1794 O O . SER A 1 226 ? 7.441 9.233 18.537 1.00 81.00 226 SER A O 1
ATOM 1796 N N . ALA A 1 227 ? 7.911 11.169 17.509 1.00 84.81 227 ALA A N 1
ATOM 1797 C CA . ALA A 1 227 ? 9.020 11.534 18.382 1.00 84.81 227 ALA A CA 1
ATOM 1798 C C . ALA A 1 227 ? 8.545 11.824 19.814 1.00 84.81 227 ALA A C 1
ATOM 1800 O O . ALA A 1 227 ? 9.186 11.378 20.764 1.00 84.81 227 ALA A O 1
ATOM 1801 N N . ARG A 1 228 ? 7.404 12.510 19.980 1.00 86.81 228 ARG A N 1
ATOM 1802 C CA . ARG A 1 228 ? 6.784 12.730 21.298 1.00 86.81 228 ARG A CA 1
ATOM 1803 C C . ARG A 1 228 ? 6.325 11.426 21.941 1.00 86.81 228 ARG A C 1
ATOM 1805 O O . ARG A 1 228 ? 6.660 11.194 23.093 1.00 86.81 228 ARG A O 1
ATOM 1812 N N . VAL A 1 229 ? 5.654 10.554 21.189 1.00 81.81 229 VAL A N 1
ATOM 1813 C CA . VAL A 1 229 ? 5.222 9.234 21.678 1.00 81.81 229 VAL A CA 1
ATOM 1814 C C . VAL A 1 229 ? 6.427 8.368 22.057 1.00 81.81 229 VAL A C 1
ATOM 1816 O O . VAL A 1 229 ? 6.415 7.723 23.099 1.00 81.81 229 VAL A O 1
ATOM 1819 N N . LEU A 1 230 ? 7.506 8.384 21.268 1.00 83.94 230 LEU A N 1
ATOM 1820 C CA . LEU A 1 230 ? 8.750 7.685 21.610 1.00 83.94 230 LEU A CA 1
ATOM 1821 C C . LEU A 1 230 ? 9.405 8.255 22.870 1.00 83.94 230 LEU A C 1
ATOM 1823 O O . LEU A 1 230 ? 9.925 7.490 23.678 1.00 83.94 230 LEU A O 1
ATOM 1827 N N . GLN A 1 231 ? 9.381 9.575 23.051 1.00 86.31 231 GLN A N 1
ATOM 1828 C CA . GLN A 1 231 ? 9.906 10.227 24.247 1.00 86.31 231 GLN A CA 1
ATOM 1829 C C . GLN A 1 231 ? 9.061 9.902 25.488 1.00 86.31 231 GLN A C 1
ATOM 1831 O O . GLN A 1 231 ? 9.625 9.617 26.543 1.00 86.31 231 GLN A O 1
ATOM 1836 N N . GLU A 1 232 ? 7.732 9.899 25.368 1.00 84.75 232 GLU A N 1
ATOM 1837 C CA . GLU A 1 232 ? 6.811 9.471 26.427 1.00 84.75 232 GLU A CA 1
ATOM 1838 C C . GLU A 1 232 ? 7.023 7.996 26.767 1.00 84.75 232 GLU A C 1
ATOM 1840 O O . GLU A 1 232 ? 7.206 7.665 27.932 1.00 84.75 232 GLU A O 1
ATOM 1845 N N . HIS A 1 233 ? 7.145 7.119 25.769 1.00 81.06 233 HIS A N 1
ATOM 1846 C CA . HIS A 1 233 ? 7.424 5.704 25.997 1.00 81.06 233 HIS A CA 1
ATOM 1847 C C . HIS A 1 233 ? 8.815 5.480 26.616 1.00 81.06 233 HIS A C 1
ATOM 1849 O O . HIS A 1 233 ? 8.996 4.573 27.429 1.00 81.06 233 HIS A O 1
ATOM 1855 N N . GLN A 1 234 ? 9.824 6.284 26.263 1.00 82.12 234 GLN A N 1
ATOM 1856 C CA . GLN A 1 234 ? 11.127 6.254 26.935 1.00 82.12 234 GLN A CA 1
ATOM 1857 C C . GLN A 1 234 ? 11.009 6.695 28.394 1.00 82.12 234 GLN A C 1
ATOM 1859 O O . GLN A 1 234 ? 11.571 6.036 29.263 1.00 82.12 234 GLN A O 1
ATOM 1864 N N . TYR A 1 235 ? 10.249 7.755 28.671 1.00 87.56 235 TYR A N 1
ATOM 1865 C CA . TYR A 1 235 ? 9.992 8.217 30.031 1.00 87.56 235 TYR A CA 1
ATOM 1866 C C . TYR A 1 235 ? 9.239 7.167 30.857 1.00 87.56 235 TYR A C 1
ATOM 1868 O O . TYR A 1 235 ? 9.664 6.842 31.963 1.00 87.56 235 TYR A O 1
ATOM 1876 N N . GLU A 1 236 ? 8.180 6.573 30.304 1.00 82.88 236 GLU A N 1
ATOM 1877 C CA . GLU A 1 236 ? 7.434 5.481 30.930 1.00 82.88 236 GLU A CA 1
ATOM 1878 C C . GLU A 1 236 ? 8.318 4.259 31.152 1.00 82.88 236 GLU A C 1
ATOM 1880 O O . GLU A 1 236 ? 8.238 3.631 32.202 1.00 82.88 236 GLU A O 1
ATOM 1885 N N . LYS A 1 237 ? 9.205 3.932 30.207 1.00 87.00 237 LYS A N 1
ATOM 1886 C CA . LYS A 1 237 ? 10.172 2.846 30.372 1.00 87.00 237 LYS A CA 1
ATOM 1887 C C . LYS A 1 237 ? 11.153 3.146 31.504 1.00 87.00 237 LYS A C 1
ATOM 1889 O O . LYS A 1 237 ? 11.383 2.275 32.333 1.00 87.00 237 LYS A O 1
ATOM 1894 N N . GLU A 1 238 ? 11.700 4.357 31.583 1.00 86.12 238 GLU A N 1
ATOM 1895 C CA . GLU A 1 238 ? 12.567 4.770 32.693 1.00 86.12 238 GLU A CA 1
ATOM 1896 C C . GLU A 1 238 ? 11.822 4.767 34.035 1.00 86.12 238 GLU A C 1
ATOM 1898 O O . GLU A 1 238 ? 12.394 4.429 35.073 1.00 86.12 238 GLU A O 1
ATOM 1903 N N . GLU A 1 239 ? 10.546 5.152 34.048 1.00 87.50 239 GLU A N 1
ATOM 1904 C CA . GLU A 1 239 ? 9.701 5.109 35.238 1.00 87.50 239 GLU A CA 1
ATOM 1905 C C . GLU A 1 239 ? 9.382 3.666 35.643 1.00 87.50 239 GLU A C 1
ATOM 1907 O O . GLU A 1 239 ? 9.516 3.316 36.815 1.00 87.50 239 GLU A O 1
ATOM 1912 N N . GLN A 1 240 ? 9.065 2.795 34.686 1.00 79.38 240 GLN A N 1
ATOM 1913 C CA . GLN A 1 240 ? 8.890 1.362 34.899 1.00 79.38 240 GLN A CA 1
ATOM 1914 C C . GLN A 1 240 ? 10.182 0.703 35.377 1.00 79.38 240 GLN A C 1
ATOM 1916 O O . GLN A 1 240 ? 10.119 -0.116 36.286 1.00 79.38 240 GLN A O 1
ATOM 1921 N N . GLU A 1 241 ? 11.347 1.075 34.844 1.00 86.25 241 GLU A N 1
ATOM 1922 C CA . GLU A 1 241 ? 12.653 0.608 35.318 1.00 86.25 241 GLU A CA 1
ATOM 1923 C C . GLU A 1 241 ? 12.912 1.076 36.755 1.00 86.25 241 GLU A C 1
ATOM 1925 O O . GLU A 1 241 ? 13.302 0.267 37.592 1.00 86.25 241 GLU A O 1
ATOM 1930 N N . LYS A 1 242 ? 12.593 2.331 37.102 1.00 86.31 242 LYS A N 1
ATOM 1931 C CA . LYS A 1 242 ? 12.671 2.825 38.491 1.00 86.31 242 LYS A CA 1
ATOM 1932 C C . LYS A 1 242 ? 11.713 2.086 39.423 1.00 86.31 242 LYS A C 1
ATOM 1934 O O . LYS A 1 242 ? 12.092 1.745 40.545 1.00 86.31 242 LYS A O 1
ATOM 1939 N N . ILE A 1 243 ? 10.482 1.823 38.983 1.00 85.38 243 ILE A N 1
ATOM 1940 C CA . ILE A 1 243 ? 9.496 1.034 39.734 1.00 85.38 243 ILE A CA 1
ATOM 1941 C C . ILE A 1 243 ? 9.988 -0.407 39.878 1.00 85.38 243 ILE A C 1
ATOM 1943 O O . ILE A 1 243 ? 9.884 -0.979 40.961 1.00 85.38 243 ILE A O 1
ATOM 1947 N N . HIS A 1 244 ? 10.561 -0.987 38.827 1.00 83.12 244 HIS A N 1
ATOM 1948 C CA . HIS A 1 244 ? 11.103 -2.337 38.825 1.00 83.12 244 HIS A CA 1
ATOM 1949 C C . HIS A 1 244 ? 12.303 -2.453 39.764 1.00 83.12 244 HIS A C 1
ATOM 1951 O O . HIS A 1 244 ? 12.325 -3.349 40.600 1.00 83.12 244 HIS A O 1
ATOM 1957 N N . GLU A 1 245 ? 13.245 -1.510 39.729 1.00 86.19 245 GLU A N 1
ATOM 1958 C CA . GLU A 1 245 ? 14.350 -1.428 40.686 1.00 86.19 245 GLU A CA 1
ATOM 1959 C C . GLU A 1 245 ? 13.847 -1.253 42.124 1.00 86.19 245 GLU A C 1
ATOM 1961 O O . GLU A 1 245 ? 14.347 -1.905 43.043 1.00 86.19 245 GLU A O 1
ATOM 1966 N N . ALA A 1 246 ? 12.837 -0.407 42.346 1.00 83.31 246 ALA A N 1
ATOM 1967 C CA . ALA A 1 246 ? 12.227 -0.234 43.662 1.00 83.31 246 ALA A CA 1
ATOM 1968 C C . ALA A 1 246 ? 11.535 -1.520 44.145 1.00 83.31 246 ALA A C 1
ATOM 1970 O O . ALA A 1 246 ? 11.633 -1.870 45.324 1.00 83.31 246 ALA A O 1
ATOM 1971 N N . LEU A 1 247 ? 10.870 -2.249 43.244 1.00 82.44 247 LEU A N 1
ATOM 1972 C CA . LEU A 1 247 ? 10.272 -3.550 43.525 1.00 82.44 247 LEU A CA 1
ATOM 1973 C C . LEU A 1 247 ? 11.341 -4.599 43.818 1.00 82.44 247 LEU A C 1
ATOM 1975 O O . LEU A 1 247 ? 11.184 -5.316 44.799 1.00 82.44 247 LEU A O 1
ATOM 1979 N N . ILE A 1 248 ? 12.430 -4.662 43.045 1.00 84.75 248 ILE A N 1
ATOM 1980 C CA . ILE A 1 248 ? 13.572 -5.551 43.305 1.00 84.75 248 ILE A CA 1
ATOM 1981 C C . ILE A 1 248 ? 14.119 -5.283 44.704 1.00 84.75 248 ILE A C 1
ATOM 1983 O O . ILE A 1 248 ? 14.170 -6.208 45.506 1.00 84.75 248 ILE A O 1
ATOM 1987 N N . ARG A 1 249 ? 14.415 -4.024 45.055 1.00 84.06 249 ARG A N 1
ATOM 1988 C CA . ARG A 1 249 ? 14.890 -3.669 46.405 1.00 84.06 249 ARG A CA 1
ATOM 1989 C C . ARG A 1 249 ? 13.897 -4.072 47.491 1.00 84.06 249 ARG A C 1
ATOM 1991 O O . ARG A 1 249 ? 14.292 -4.552 48.550 1.00 84.06 249 ARG A O 1
ATOM 1998 N N . LYS A 1 250 ? 12.596 -3.911 47.238 1.00 85.75 250 LYS A N 1
ATOM 1999 C CA . LYS A 1 250 ? 11.543 -4.339 48.166 1.00 85.75 250 LYS A CA 1
ATOM 2000 C C . LYS A 1 250 ? 11.467 -5.864 48.283 1.00 85.75 250 LYS A C 1
ATOM 2002 O O . LYS A 1 250 ? 11.229 -6.365 49.377 1.00 85.75 250 LYS A O 1
ATOM 2007 N N . TYR A 1 251 ? 11.672 -6.603 47.196 1.00 79.75 251 TYR A N 1
ATOM 2008 C CA . TYR A 1 251 ? 11.736 -8.064 47.201 1.00 79.75 251 TYR A CA 1
ATOM 2009 C C . TYR A 1 251 ? 12.987 -8.575 47.905 1.00 79.75 251 TYR A C 1
ATOM 2011 O O . TYR A 1 251 ? 12.883 -9.525 48.672 1.00 79.75 251 TYR A O 1
ATOM 2019 N N . GLU A 1 252 ? 14.136 -7.938 47.699 1.00 84.81 252 GLU A N 1
ATOM 2020 C CA . GLU A 1 252 ? 15.373 -8.221 48.429 1.00 84.81 252 GLU A CA 1
ATOM 2021 C C . GLU A 1 252 ? 15.173 -7.986 49.927 1.00 84.81 252 GLU A C 1
ATOM 2023 O O . GLU A 1 252 ? 15.452 -8.876 50.726 1.00 84.81 252 GLU A O 1
ATOM 2028 N N . GLN A 1 253 ? 14.572 -6.856 50.307 1.00 84.75 253 GLN A N 1
ATOM 2029 C CA . GLN A 1 253 ? 14.233 -6.563 51.699 1.00 84.75 253 GLN A CA 1
ATOM 2030 C C . GLN A 1 253 ? 13.241 -7.584 52.281 1.00 84.75 253 GLN A C 1
ATOM 2032 O O . GLN A 1 253 ? 13.459 -8.106 53.369 1.00 84.75 253 GLN A O 1
ATOM 2037 N N . LEU A 1 254 ? 12.187 -7.949 51.543 1.00 82.50 254 LEU A N 1
ATOM 2038 C CA . LEU A 1 254 ? 11.244 -8.996 51.957 1.00 82.50 254 LEU A CA 1
ATOM 2039 C C . LEU A 1 254 ? 11.897 -10.383 52.030 1.00 82.50 254 LEU A C 1
ATOM 2041 O O . LEU A 1 254 ? 11.479 -11.212 52.838 1.00 82.50 254 LEU A O 1
ATOM 2045 N N . ALA A 1 255 ? 12.891 -10.668 51.189 1.00 79.62 255 ALA A N 1
ATOM 2046 C CA . ALA A 1 255 ? 13.661 -11.903 51.233 1.00 79.62 255 ALA A CA 1
ATOM 2047 C C . ALA A 1 255 ? 14.567 -11.931 52.470 1.00 79.62 255 ALA A C 1
ATOM 2049 O O . ALA A 1 255 ? 14.611 -12.950 53.159 1.00 79.62 255 ALA A O 1
ATOM 2050 N N . GLU A 1 256 ? 15.226 -10.820 52.802 1.00 84.38 256 GLU A N 1
ATOM 2051 C CA . GLU A 1 256 ? 15.986 -10.655 54.043 1.00 84.38 256 GLU A CA 1
ATOM 2052 C C . GLU A 1 256 ? 15.091 -10.788 55.280 1.00 84.38 256 GLU A C 1
ATOM 2054 O O . GLU A 1 256 ? 15.421 -11.547 56.198 1.00 84.38 256 GLU A O 1
ATOM 2059 N N . ASP A 1 257 ? 13.921 -10.148 55.272 1.00 82.19 257 ASP A N 1
ATOM 2060 C CA . ASP A 1 257 ? 12.913 -10.262 56.325 1.00 82.19 257 ASP A CA 1
ATOM 2061 C C . ASP A 1 257 ? 12.403 -11.702 56.442 1.00 82.19 257 ASP A C 1
ATOM 2063 O O . ASP A 1 257 ? 12.319 -12.237 57.545 1.00 82.19 257 ASP A O 1
ATOM 2067 N N . ASN A 1 258 ? 12.140 -12.392 55.327 1.00 79.44 258 ASN A N 1
ATOM 2068 C CA . ASN A 1 258 ? 11.770 -13.810 55.334 1.00 79.44 258 ASN A CA 1
ATOM 2069 C C . ASN A 1 258 ? 12.890 -14.699 55.873 1.00 79.44 258 ASN A C 1
ATOM 2071 O O . ASN A 1 258 ? 12.621 -15.652 56.602 1.00 79.44 258 ASN A O 1
ATOM 2075 N N . ILE A 1 259 ? 14.150 -14.417 55.537 1.00 81.50 259 ILE A N 1
ATOM 2076 C CA . ILE A 1 259 ? 15.303 -15.127 56.098 1.00 81.50 259 ILE A CA 1
ATOM 2077 C C . ILE A 1 259 ? 15.370 -14.887 57.611 1.00 81.50 259 ILE A C 1
ATOM 2079 O O . ILE A 1 259 ? 15.590 -15.838 58.365 1.00 81.50 259 ILE A O 1
ATOM 2083 N N . SER A 1 260 ? 15.144 -13.653 58.066 1.00 83.69 260 SER A N 1
ATOM 2084 C CA . SER A 1 260 ? 15.090 -13.284 59.483 1.00 83.69 260 SER A CA 1
ATOM 2085 C C . SER A 1 260 ? 13.952 -14.005 60.214 1.00 83.69 260 SER A C 1
ATOM 2087 O O . SER A 1 260 ? 14.196 -14.713 61.192 1.00 83.69 260 SER A O 1
ATOM 2089 N N . LEU A 1 261 ? 12.735 -13.962 59.668 1.00 80.44 261 LEU A N 1
ATOM 2090 C CA . LEU A 1 261 ? 11.560 -14.671 60.177 1.00 80.44 261 LEU A CA 1
ATOM 2091 C C . LEU A 1 261 ? 11.757 -16.184 60.165 1.00 80.44 261 LEU A C 1
ATOM 2093 O O . LEU A 1 261 ? 11.324 -16.866 61.085 1.00 80.44 261 LEU A O 1
ATOM 2097 N N . LYS A 1 262 ? 12.441 -16.746 59.164 1.00 79.88 262 LYS A N 1
ATOM 2098 C CA . LYS A 1 262 ? 12.762 -18.178 59.118 1.00 79.88 262 LYS A CA 1
ATOM 2099 C C . LYS A 1 262 ? 13.777 -18.554 60.195 1.00 79.88 262 LYS A C 1
ATOM 2101 O O . LYS A 1 262 ? 13.642 -19.615 60.800 1.00 79.88 262 LYS A O 1
ATOM 2106 N N . ARG A 1 263 ? 14.763 -17.696 60.481 1.00 81.00 263 ARG A N 1
ATOM 2107 C CA . ARG A 1 263 ? 15.679 -17.873 61.623 1.00 81.00 263 ARG A CA 1
ATOM 2108 C C . ARG A 1 263 ? 14.923 -17.798 62.949 1.00 81.00 263 ARG A C 1
ATOM 2110 O O . ARG A 1 263 ? 15.147 -18.641 63.815 1.00 81.00 263 ARG A O 1
ATOM 2117 N N . GLU A 1 264 ? 14.007 -16.845 63.092 1.00 83.81 264 GLU A N 1
ATOM 2118 C CA . GLU A 1 264 ? 13.165 -16.709 64.281 1.00 83.81 264 GLU A CA 1
ATOM 2119 C C . GLU A 1 264 ? 12.218 -17.902 64.446 1.00 83.81 264 GLU A C 1
ATOM 2121 O O . GLU A 1 264 ? 12.144 -18.476 65.527 1.00 83.81 264 GLU A O 1
ATOM 2126 N N . ASN A 1 265 ? 11.573 -18.355 63.372 1.00 78.81 265 ASN A N 1
ATOM 2127 C CA . ASN A 1 265 ? 10.707 -19.529 63.371 1.00 78.81 265 ASN A CA 1
ATOM 2128 C C . ASN A 1 265 ? 11.500 -20.798 63.696 1.00 78.81 265 ASN A C 1
ATOM 2130 O O . ASN A 1 265 ? 11.066 -21.589 64.520 1.00 78.81 265 ASN A O 1
ATOM 2134 N N . ASN A 1 266 ? 12.705 -20.975 63.149 1.00 80.69 266 ASN A N 1
ATOM 2135 C CA . ASN A 1 266 ? 13.578 -22.088 63.534 1.00 80.69 266 ASN A CA 1
ATOM 2136 C C . ASN A 1 266 ? 13.950 -22.026 65.026 1.00 80.69 266 ASN A C 1
ATOM 2138 O O . ASN A 1 266 ? 13.890 -23.045 65.711 1.00 80.69 266 ASN A O 1
ATOM 2142 N N . SER A 1 267 ? 14.258 -20.837 65.553 1.00 84.62 267 SER A N 1
ATOM 2143 C CA . SER A 1 267 ? 14.503 -20.613 66.986 1.00 84.62 267 SER A CA 1
ATOM 2144 C C . SER A 1 267 ? 13.266 -20.924 67.839 1.00 84.62 267 SER A C 1
ATOM 2146 O O . SER A 1 267 ? 13.365 -21.580 68.878 1.00 84.62 267 SER A O 1
ATOM 2148 N N . LEU A 1 268 ? 12.075 -20.520 67.392 1.00 79.69 268 LEU A N 1
ATOM 2149 C CA . LEU A 1 268 ? 10.803 -20.842 68.036 1.00 79.69 268 LEU A CA 1
ATOM 2150 C C . LEU A 1 268 ? 10.501 -22.338 67.965 1.00 79.69 268 LEU A C 1
ATOM 2152 O O . LEU A 1 268 ? 10.119 -22.910 68.977 1.00 79.69 268 LEU A O 1
ATOM 2156 N N . GLN A 1 269 ? 10.733 -23.003 66.835 1.00 76.00 269 GLN A N 1
ATOM 2157 C CA . GLN A 1 269 ? 10.601 -24.453 66.703 1.00 76.00 269 GLN A CA 1
ATOM 2158 C C . GLN A 1 269 ? 11.567 -25.192 67.627 1.00 76.00 269 GLN A C 1
ATOM 2160 O O . GLN A 1 269 ? 11.200 -26.208 68.210 1.00 76.00 269 GLN A O 1
ATOM 2165 N N . GLU A 1 270 ? 12.782 -24.686 67.813 1.00 80.00 270 GLU A N 1
ATOM 2166 C CA . GLU A 1 270 ? 13.753 -25.257 68.742 1.00 80.00 270 GLU A CA 1
ATOM 2167 C C . GLU A 1 270 ? 13.333 -25.048 70.206 1.00 80.00 270 GLU A C 1
ATOM 2169 O O . GLU A 1 270 ? 13.398 -25.980 71.017 1.00 80.00 270 GLU A O 1
ATOM 2174 N N . LYS A 1 271 ? 12.771 -23.878 70.538 1.00 81.75 271 LYS A N 1
ATOM 2175 C CA . LYS A 1 271 ? 12.105 -23.634 71.827 1.00 81.75 271 LYS A CA 1
ATOM 2176 C C . LYS A 1 271 ? 10.898 -24.553 72.019 1.00 81.75 271 LYS A C 1
ATOM 2178 O O . LYS A 1 271 ? 10.779 -25.143 73.087 1.00 81.75 271 LYS A O 1
ATOM 2183 N N . ILE A 1 272 ? 10.051 -24.743 71.007 1.00 75.31 272 ILE A N 1
ATOM 2184 C CA . ILE A 1 272 ? 8.890 -25.646 71.037 1.00 75.31 272 ILE A CA 1
ATOM 2185 C C . ILE A 1 272 ? 9.347 -27.090 71.205 1.00 75.31 272 ILE A C 1
ATOM 2187 O O . ILE A 1 272 ? 8.769 -27.795 72.021 1.00 75.31 272 ILE A O 1
ATOM 2191 N N . ARG A 1 273 ? 10.399 -27.544 70.514 1.00 76.12 273 ARG A N 1
ATOM 2192 C CA . ARG A 1 273 ? 10.988 -28.878 70.726 1.00 76.12 273 ARG A CA 1
ATOM 2193 C C . ARG A 1 273 ? 11.512 -29.032 72.146 1.00 76.12 273 ARG A C 1
ATOM 2195 O O . ARG A 1 273 ? 11.289 -30.069 72.759 1.00 76.12 273 ARG A O 1
ATOM 2202 N N . THR A 1 274 ? 12.152 -28.000 72.688 1.00 80.75 274 THR A N 1
ATOM 2203 C CA . THR A 1 274 ? 12.644 -27.986 74.073 1.00 80.75 274 THR A CA 1
ATOM 2204 C C . THR A 1 274 ? 11.496 -28.003 75.086 1.00 80.75 274 THR A C 1
ATOM 2206 O O . THR A 1 274 ? 11.566 -28.697 76.096 1.00 80.75 274 THR A O 1
ATOM 2209 N N . ILE A 1 275 ? 10.420 -27.255 74.838 1.00 75.75 275 ILE A N 1
ATOM 2210 C CA . ILE A 1 275 ? 9.214 -27.255 75.673 1.00 75.75 275 ILE A CA 1
ATOM 2211 C C . ILE A 1 275 ? 8.505 -28.600 75.557 1.00 75.75 275 ILE A C 1
ATOM 2213 O O . ILE A 1 275 ? 8.127 -29.163 76.574 1.00 75.75 275 ILE A O 1
ATOM 2217 N N . SER A 1 276 ? 8.386 -29.142 74.347 1.00 73.12 276 SER A N 1
ATOM 2218 C CA . SER A 1 276 ? 7.779 -30.443 74.080 1.00 73.12 276 SER A CA 1
ATOM 2219 C C . SER A 1 276 ? 8.566 -31.541 74.776 1.00 73.12 276 SER A C 1
ATOM 2221 O O . SER A 1 276 ? 7.961 -32.332 75.476 1.00 73.12 276 SER A O 1
ATOM 2223 N N . SER A 1 277 ? 9.902 -31.559 74.704 1.00 76.38 277 SER A N 1
ATOM 2224 C CA . SER A 1 277 ? 10.714 -32.555 75.417 1.00 76.38 277 SER A CA 1
ATOM 2225 C C . SER A 1 277 ? 10.577 -32.428 76.937 1.00 76.38 277 SER A C 1
ATOM 2227 O O . SER A 1 277 ? 10.423 -33.437 77.627 1.00 76.38 277 SER A O 1
ATOM 2229 N N . LYS A 1 278 ? 10.545 -31.198 77.472 1.00 77.12 278 LYS A N 1
ATOM 2230 C CA . LYS A 1 278 ? 10.246 -30.941 78.890 1.00 77.12 278 LYS A CA 1
ATOM 2231 C C . LYS A 1 278 ? 8.839 -31.396 79.269 1.00 77.12 278 LYS A C 1
ATOM 2233 O O . LYS A 1 278 ? 8.682 -31.980 80.334 1.00 77.12 278 LYS A O 1
ATOM 2238 N N . HIS A 1 279 ? 7.847 -31.165 78.413 1.00 71.19 279 HIS A N 1
ATOM 2239 C CA . HIS A 1 279 ? 6.468 -31.594 78.609 1.00 71.19 279 HIS A CA 1
ATOM 2240 C C . HIS A 1 279 ? 6.362 -33.115 78.562 1.00 71.19 279 HIS A C 1
ATOM 2242 O O . HIS A 1 279 ? 5.761 -33.685 79.455 1.00 71.19 279 HIS A O 1
ATOM 2248 N N . THR A 1 280 ? 6.995 -33.798 77.606 1.00 72.88 280 THR A N 1
ATOM 2249 C CA . THR A 1 280 ? 7.042 -35.266 77.554 1.00 72.88 280 THR A CA 1
ATOM 2250 C C . THR A 1 280 ? 7.717 -35.827 78.801 1.00 72.88 280 THR A C 1
ATOM 2252 O O . THR A 1 280 ? 7.170 -36.723 79.429 1.00 72.88 280 THR A O 1
ATOM 2255 N N . THR A 1 281 ? 8.827 -35.228 79.245 1.00 73.69 281 THR A N 1
ATOM 2256 C CA . THR A 1 281 ? 9.492 -35.608 80.503 1.00 73.69 281 THR A CA 1
ATOM 2257 C C . THR A 1 281 ? 8.587 -35.362 81.717 1.00 73.69 281 THR A C 1
ATOM 2259 O O . THR A 1 281 ? 8.566 -36.152 82.658 1.00 73.69 281 THR A O 1
ATOM 2262 N N . ALA A 1 282 ? 7.837 -34.258 81.730 1.00 67.50 282 ALA A N 1
ATOM 2263 C CA . ALA A 1 282 ? 6.877 -33.943 82.785 1.00 67.50 282 ALA A CA 1
ATOM 2264 C C . ALA A 1 282 ? 5.664 -34.882 82.757 1.00 67.50 282 ALA A C 1
ATOM 2266 O O . ALA A 1 282 ? 5.195 -35.276 83.816 1.00 67.50 282 ALA A O 1
ATOM 2267 N N . LEU A 1 283 ? 5.200 -35.286 81.574 1.00 71.19 283 LEU A N 1
ATOM 2268 C CA . LEU A 1 283 ? 4.112 -36.235 81.366 1.00 71.19 283 LEU A CA 1
ATOM 2269 C C . LEU A 1 283 ? 4.537 -37.647 81.780 1.00 71.19 283 LEU A C 1
ATOM 2271 O O . LEU A 1 283 ? 3.771 -38.347 82.424 1.00 71.19 283 LEU A O 1
ATOM 2275 N N . GLU A 1 284 ? 5.766 -38.060 81.474 1.00 73.88 284 GLU A N 1
ATOM 2276 C CA . GLU A 1 284 ? 6.346 -39.313 81.965 1.00 73.88 284 GLU A CA 1
ATOM 2277 C C . GLU A 1 284 ? 6.475 -39.301 83.490 1.00 73.88 284 GLU A C 1
ATOM 2279 O O . GLU A 1 284 ? 6.055 -40.250 84.146 1.00 73.88 284 GLU A O 1
ATOM 2284 N N . LYS A 1 285 ? 6.958 -38.197 84.078 1.00 72.25 285 LYS A N 1
ATOM 2285 C CA . LYS A 1 285 ? 6.943 -38.012 85.538 1.00 72.25 285 LYS A CA 1
ATOM 2286 C C . LYS A 1 285 ? 5.520 -38.048 86.092 1.00 72.25 285 LYS A C 1
ATOM 2288 O O . LYS A 1 285 ? 5.299 -38.695 87.107 1.00 72.25 285 LYS A O 1
ATOM 2293 N N . SER A 1 286 ? 4.559 -37.408 85.426 1.00 65.81 286 SER A N 1
ATOM 2294 C CA . SER A 1 286 ? 3.144 -37.416 85.806 1.00 65.81 286 SER A CA 1
ATOM 2295 C C . SER A 1 286 ? 2.569 -38.824 85.776 1.00 65.81 286 SER A C 1
ATOM 2297 O O . SER A 1 286 ? 1.929 -39.203 86.738 1.00 65.81 286 SER A O 1
ATOM 2299 N N . LYS A 1 287 ? 2.861 -39.627 84.746 1.00 71.12 287 LYS A N 1
ATOM 2300 C CA . LYS A 1 287 ? 2.456 -41.039 84.654 1.00 71.12 287 LYS A CA 1
ATOM 2301 C C . LYS A 1 287 ? 3.082 -41.899 85.750 1.00 71.12 287 LYS A C 1
ATOM 2303 O O . LYS A 1 287 ? 2.437 -42.807 86.268 1.00 71.12 287 LYS A O 1
ATOM 2308 N N . VAL A 1 288 ? 4.327 -41.607 86.134 1.00 70.75 288 VAL A N 1
ATOM 2309 C CA . VAL A 1 288 ? 4.966 -42.228 87.303 1.00 70.75 288 VAL A CA 1
ATOM 2310 C C . VAL A 1 288 ? 4.226 -41.830 88.582 1.00 70.75 288 VAL A C 1
ATOM 2312 O O . VAL A 1 288 ? 3.933 -42.701 89.395 1.00 70.75 288 VAL A O 1
ATOM 2315 N N . TYR A 1 289 ? 3.865 -40.554 88.752 1.00 65.75 289 TYR A N 1
ATOM 2316 C CA . TYR A 1 289 ? 3.057 -40.100 89.887 1.00 65.75 289 TYR A CA 1
ATOM 2317 C C . TYR A 1 289 ? 1.643 -40.691 89.882 1.00 65.75 289 TYR A C 1
ATOM 2319 O O . TYR A 1 289 ? 1.182 -41.096 90.938 1.00 65.75 289 TYR A O 1
ATOM 2327 N N . GLU A 1 290 ? 0.992 -40.814 88.727 1.00 64.62 290 GLU A N 1
ATOM 2328 C CA . GLU A 1 290 ? -0.294 -41.498 88.538 1.00 64.62 290 GLU A CA 1
ATOM 2329 C C . GLU A 1 290 ? -0.188 -42.961 88.962 1.00 64.62 290 GLU A C 1
ATOM 2331 O O . GLU A 1 290 ? -0.978 -43.410 89.778 1.00 64.62 290 GLU A O 1
ATOM 2336 N N . SER A 1 291 ? 0.862 -43.668 88.535 1.00 67.75 291 SER A N 1
ATOM 2337 C CA . SER A 1 291 ? 1.126 -45.048 88.965 1.00 67.75 291 SER A CA 1
ATOM 2338 C C . SER A 1 291 ? 1.391 -45.144 90.475 1.00 67.75 291 SER A C 1
ATOM 2340 O O . SER A 1 291 ? 0.975 -46.103 91.122 1.00 67.75 291 SER A O 1
ATOM 2342 N N . TYR A 1 292 ? 2.064 -44.150 91.069 1.00 63.12 292 TYR A N 1
ATOM 2343 C CA . TYR A 1 292 ? 2.256 -44.055 92.522 1.00 63.12 292 TYR A CA 1
ATOM 2344 C C . TYR A 1 292 ? 0.948 -43.758 93.264 1.00 63.12 292 TYR A C 1
ATOM 2346 O O . TYR A 1 292 ? 0.734 -44.314 94.338 1.00 63.12 292 TYR A O 1
ATOM 2354 N N . ILE A 1 293 ? 0.089 -42.899 92.714 1.00 62.00 293 ILE A N 1
ATOM 2355 C CA . ILE A 1 293 ? -1.220 -42.548 93.269 1.00 62.00 293 ILE A CA 1
ATOM 2356 C C . ILE A 1 293 ? -2.159 -43.749 93.163 1.00 62.00 293 ILE A C 1
ATOM 2358 O O . ILE A 1 293 ? -2.764 -44.110 94.161 1.00 62.00 293 ILE A O 1
ATOM 2362 N N . GLU A 1 294 ? -2.215 -44.443 92.028 1.00 62.75 294 GLU A N 1
ATOM 2363 C CA . GLU A 1 294 ? -2.964 -45.694 91.865 1.00 62.75 294 GLU A CA 1
ATOM 2364 C C . GLU A 1 294 ? -2.449 -46.788 92.813 1.00 62.75 294 GLU A C 1
ATOM 2366 O O . GLU A 1 294 ? -3.244 -47.482 93.448 1.00 62.75 294 GLU A O 1
ATOM 2371 N N . PHE A 1 295 ? -1.129 -46.895 93.006 1.00 62.91 295 PHE A N 1
ATOM 2372 C CA . PHE A 1 295 ? -0.530 -47.777 94.013 1.00 62.91 295 PHE A CA 1
ATOM 2373 C C . PHE A 1 295 ? -0.925 -47.386 95.450 1.00 62.91 295 PHE A C 1
ATOM 2375 O O . PHE A 1 295 ? -1.187 -48.260 96.281 1.00 62.91 295 PHE A O 1
ATOM 2382 N N . PHE A 1 296 ? -1.004 -46.088 95.758 1.00 52.06 296 PHE A N 1
ATOM 2383 C CA . PHE A 1 296 ? -1.441 -45.589 97.064 1.00 52.06 296 PHE A CA 1
ATOM 2384 C C . PHE A 1 296 ? -2.945 -45.771 97.289 1.00 52.06 296 PHE A C 1
ATOM 2386 O O . PHE A 1 296 ? -3.317 -46.249 98.354 1.00 52.06 296 PHE A O 1
ATOM 2393 N N . ILE A 1 297 ? -3.795 -45.509 96.295 1.00 55.31 297 ILE A N 1
ATOM 2394 C CA . ILE A 1 297 ? -5.250 -45.729 96.335 1.00 55.31 297 ILE A CA 1
ATOM 2395 C C . ILE A 1 297 ? -5.561 -47.234 96.438 1.00 55.31 297 ILE A C 1
ATOM 2397 O O . ILE A 1 297 ? -6.450 -47.647 97.189 1.00 55.31 297 ILE A O 1
ATOM 2401 N N . SER A 1 298 ? -4.769 -48.090 95.780 1.00 54.66 298 SER A N 1
ATOM 2402 C CA . SER A 1 298 ? -4.826 -49.549 95.947 1.00 54.66 298 SER A CA 1
ATOM 2403 C C . SER A 1 298 ? -4.391 -50.010 97.347 1.00 54.66 298 SER A C 1
ATOM 2405 O O . SER A 1 298 ? -4.825 -51.069 97.802 1.00 54.66 298 SER A O 1
ATOM 2407 N N . LYS A 1 299 ? -3.552 -49.240 98.056 1.00 51.78 299 LYS A N 1
ATOM 2408 C CA . LYS A 1 299 ? -3.243 -49.471 99.477 1.00 51.78 299 LYS A CA 1
ATOM 2409 C C . LYS A 1 299 ? -4.275 -48.852 100.418 1.00 51.78 299 LYS A C 1
ATOM 2411 O O . LYS A 1 299 ? -4.531 -49.416 101.477 1.00 51.78 299 LYS A O 1
ATOM 2416 N N . GLU A 1 300 ? -4.891 -47.739 100.048 1.00 46.12 300 GLU A N 1
ATOM 2417 C CA . GLU A 1 300 ? -5.923 -47.052 100.827 1.00 46.12 300 GLU A CA 1
ATOM 2418 C C . GLU A 1 300 ? -7.234 -47.847 100.841 1.00 46.12 300 GLU A C 1
ATOM 2420 O O . GLU A 1 300 ? -7.873 -47.968 101.883 1.00 46.12 300 GLU A O 1
ATOM 2425 N N . THR A 1 301 ? -7.558 -48.553 99.754 1.00 47.41 301 THR A N 1
ATOM 2426 C CA . THR A 1 301 ? -8.611 -49.587 99.750 1.00 47.41 301 THR A CA 1
ATOM 2427 C C . THR A 1 301 ? -8.294 -50.754 100.694 1.00 47.41 301 THR A C 1
ATOM 2429 O O . THR A 1 301 ? -9.214 -51.325 101.279 1.00 47.41 301 THR A O 1
ATOM 2432 N N . MET A 1 302 ? -7.013 -51.047 100.952 1.00 47.22 302 MET A N 1
ATOM 2433 C CA . MET A 1 302 ? -6.585 -52.016 101.970 1.00 47.22 302 MET A CA 1
ATOM 2434 C C . MET A 1 302 ? -6.683 -51.469 103.411 1.00 47.22 302 MET A C 1
ATOM 2436 O O . MET A 1 302 ? -6.917 -52.243 104.339 1.00 47.22 302 MET A O 1
ATOM 2440 N N . TYR A 1 303 ? -6.554 -50.151 103.611 1.00 44.59 303 TYR A N 1
ATOM 2441 C CA . TYR A 1 303 ? -6.622 -49.492 104.927 1.00 44.59 303 TYR A CA 1
ATOM 2442 C C . TYR A 1 303 ? -7.986 -48.863 105.271 1.00 44.59 303 TYR A C 1
ATOM 2444 O O . TYR A 1 303 ? -8.215 -48.530 106.437 1.00 44.59 303 TYR A O 1
ATOM 2452 N N . SER A 1 304 ? -8.934 -48.776 104.330 1.00 44.59 304 SER A N 1
ATOM 2453 C CA . SER A 1 304 ? -10.293 -48.274 104.609 1.00 44.59 304 SER A CA 1
ATOM 2454 C C . SER A 1 304 ? -11.102 -49.184 105.549 1.00 44.59 304 SER A C 1
ATOM 2456 O O . SER A 1 304 ? -12.038 -48.723 106.193 1.00 44.59 304 SER A O 1
ATOM 2458 N N . ASN A 1 305 ? -10.664 -50.434 105.753 1.00 47.03 305 ASN A N 1
ATOM 2459 C CA . ASN A 1 305 ? -11.216 -51.325 106.780 1.00 47.03 305 ASN A CA 1
ATOM 2460 C C . ASN A 1 305 ? -10.632 -51.101 108.194 1.00 47.03 305 ASN A C 1
ATOM 2462 O O . ASN A 1 305 ? -11.065 -51.767 109.131 1.00 47.03 305 ASN A O 1
ATOM 2466 N N . VAL A 1 306 ? -9.669 -50.185 108.385 1.00 49.56 306 VAL A N 1
ATOM 2467 C CA . VAL A 1 306 ? -9.030 -49.926 109.698 1.00 49.56 306 VAL A CA 1
ATOM 2468 C C . VAL A 1 306 ? -9.311 -48.512 110.240 1.00 49.56 306 VAL A C 1
ATOM 2470 O O . VAL A 1 306 ? -9.254 -48.297 111.450 1.00 49.56 306 VAL A O 1
ATOM 2473 N N . LEU A 1 307 ? -9.696 -47.543 109.403 1.00 44.19 307 LEU A N 1
ATOM 2474 C CA . LEU A 1 307 ? -9.815 -46.132 109.811 1.00 44.19 307 LEU A CA 1
ATOM 2475 C C . LEU A 1 307 ? -11.192 -45.678 110.334 1.00 44.19 307 LEU A C 1
ATOM 2477 O O . LEU A 1 307 ? -11.401 -44.487 110.540 1.00 44.19 307 LEU A O 1
ATOM 2481 N N . SER A 1 308 ? -12.092 -46.593 110.703 1.00 48.25 308 SER A N 1
ATOM 2482 C CA . SER A 1 308 ? -13.313 -46.252 111.459 1.00 48.25 308 SER A CA 1
ATOM 2483 C C . SER A 1 308 ? -13.069 -45.992 112.961 1.00 48.25 308 SER A C 1
ATOM 2485 O O . SER A 1 308 ? -14.003 -46.083 113.755 1.00 48.25 308 SER A O 1
ATOM 2487 N N . SER A 1 309 ? -11.826 -45.719 113.387 1.00 47.56 309 SER A N 1
ATOM 2488 C CA . SER A 1 309 ? -11.447 -45.674 114.812 1.00 47.56 309 SER A CA 1
ATOM 2489 C C . SER A 1 309 ? -10.637 -44.452 115.284 1.00 47.56 309 SER A C 1
ATOM 2491 O O . SER A 1 309 ? -10.321 -44.384 116.469 1.00 47.56 309 SER A O 1
ATOM 2493 N N . TYR A 1 310 ? -10.370 -43.437 114.449 1.00 47.19 310 TYR A N 1
ATOM 2494 C CA . TYR A 1 310 ? -9.679 -42.211 114.897 1.00 47.19 310 TYR A CA 1
ATOM 2495 C C . TYR A 1 310 ? -10.358 -40.923 114.382 1.00 47.19 310 TYR A C 1
ATOM 2497 O O . TYR A 1 310 ? -10.351 -40.698 113.176 1.00 47.19 310 TYR A O 1
ATOM 2505 N N . PRO A 1 311 ? -10.910 -40.044 115.254 1.00 45.66 311 PRO A N 1
ATOM 2506 C CA . PRO A 1 311 ? -11.712 -38.890 114.822 1.00 45.66 311 PRO A CA 1
ATOM 2507 C C . PRO A 1 311 ? -10.948 -37.576 114.578 1.00 45.66 311 PRO A C 1
ATOM 2509 O O . PRO A 1 311 ? -11.592 -36.558 114.371 1.00 45.66 311 PRO A O 1
ATOM 2512 N N . ASN A 1 312 ? -9.612 -37.534 114.610 1.00 52.12 312 ASN A N 1
ATOM 2513 C CA . ASN A 1 312 ? -8.879 -36.257 114.568 1.00 52.12 312 ASN A CA 1
ATOM 2514 C C . ASN A 1 312 ? -7.691 -36.280 113.603 1.00 52.12 312 ASN A C 1
ATOM 2516 O O . ASN A 1 312 ? -6.540 -36.276 114.039 1.00 52.12 312 ASN A O 1
ATOM 2520 N N . LEU A 1 313 ? -7.950 -36.251 112.295 1.00 49.97 313 LEU A N 1
ATOM 2521 C CA . LEU A 1 313 ? -6.928 -35.860 111.323 1.00 49.97 313 LEU A CA 1
ATOM 2522 C C . LEU A 1 313 ? -7.436 -34.698 110.468 1.00 49.97 313 LEU A C 1
ATOM 2524 O O . LEU A 1 313 ? -8.576 -34.705 110.019 1.00 49.97 313 LEU A O 1
ATOM 2528 N N . HIS A 1 314 ? -6.576 -33.693 110.292 1.00 55.66 314 HIS A N 1
ATOM 2529 C CA . HIS A 1 314 ? -6.812 -32.445 109.562 1.00 55.66 314 HIS A CA 1
ATOM 2530 C C . HIS A 1 314 ? -7.230 -32.678 108.097 1.00 55.66 314 HIS A C 1
ATOM 2532 O O . HIS A 1 314 ? -6.399 -32.629 107.191 1.00 55.66 314 HIS A O 1
ATOM 2538 N N . ILE A 1 315 ? -8.527 -32.884 107.870 1.00 55.81 315 ILE A N 1
ATOM 2539 C CA . ILE A 1 315 ? -9.143 -32.957 106.538 1.00 55.81 315 ILE A CA 1
ATOM 2540 C C . ILE A 1 315 ? -9.063 -31.595 105.826 1.00 55.81 315 ILE A C 1
ATOM 2542 O O . ILE A 1 315 ? -8.845 -31.547 104.617 1.00 55.81 315 ILE A O 1
ATOM 2546 N N . ASP A 1 316 ? -9.106 -30.488 106.569 1.00 53.38 316 ASP A N 1
ATOM 2547 C CA . ASP A 1 316 ? -9.102 -29.137 105.987 1.00 53.38 316 ASP A CA 1
ATOM 2548 C C . ASP A 1 316 ? -7.805 -28.823 105.218 1.00 53.38 316 ASP A C 1
ATOM 2550 O O . ASP A 1 316 ? -7.848 -28.308 104.106 1.00 53.38 316 ASP A O 1
ATOM 2554 N N . LYS A 1 317 ? -6.637 -29.246 105.727 1.00 56.50 317 LYS A N 1
ATOM 2555 C CA . LYS A 1 317 ? -5.348 -29.026 105.038 1.00 56.50 317 LYS A CA 1
ATOM 2556 C C . LYS A 1 317 ? -5.205 -29.827 103.744 1.00 56.50 317 LYS A C 1
ATOM 2558 O O . LYS A 1 317 ? -4.578 -29.345 102.804 1.00 56.50 317 LYS A O 1
ATOM 2563 N N . LEU A 1 318 ? -5.757 -31.039 103.698 1.00 55.53 318 LEU A N 1
ATOM 2564 C CA . LEU A 1 318 ? -5.767 -31.866 102.488 1.00 55.53 318 LEU A CA 1
ATOM 2565 C C . LEU A 1 318 ? -6.768 -31.326 101.462 1.00 55.53 318 LEU A C 1
ATOM 2567 O O . LEU A 1 318 ? -6.476 -31.330 100.269 1.00 55.53 318 LEU A O 1
ATOM 2571 N N . THR A 1 319 ? -7.897 -30.794 101.929 1.00 59.44 319 THR A N 1
ATOM 2572 C CA . THR A 1 319 ? -8.928 -30.178 101.082 1.00 59.44 319 THR A CA 1
ATOM 2573 C C . THR A 1 319 ? -8.423 -28.882 100.442 1.00 59.44 319 THR A C 1
ATOM 2575 O O . THR A 1 319 ? -8.624 -28.675 99.244 1.00 59.44 319 THR A O 1
ATOM 2578 N N . ASP A 1 320 ? -7.674 -28.059 101.180 1.00 61.00 320 ASP A N 1
ATOM 2579 C CA . ASP A 1 320 ? -7.029 -26.853 100.645 1.00 61.00 320 ASP A CA 1
ATOM 2580 C C . ASP A 1 320 ? -5.930 -27.189 99.625 1.00 61.00 320 ASP A C 1
ATOM 2582 O O . ASP A 1 320 ? -5.818 -26.548 98.576 1.00 61.00 320 ASP A O 1
ATOM 2586 N N . GLN A 1 321 ? -5.136 -28.234 99.885 1.00 67.50 321 GLN A N 1
ATOM 2587 C CA . GLN A 1 321 ? -4.102 -28.687 98.951 1.00 67.50 321 GLN A CA 1
ATOM 2588 C C . GLN A 1 321 ? -4.700 -29.257 97.662 1.00 67.50 321 GLN A C 1
ATOM 2590 O O . GLN A 1 321 ? -4.231 -28.886 96.583 1.00 67.50 321 GLN A O 1
ATOM 2595 N N . LEU A 1 322 ? -5.758 -30.074 97.754 1.00 63.41 322 LEU A N 1
ATOM 2596 C CA . LEU A 1 322 ? -6.493 -30.568 96.586 1.00 63.41 322 LEU A CA 1
ATOM 2597 C C . LEU A 1 322 ? -7.135 -29.421 95.803 1.00 63.41 322 LEU A C 1
ATOM 2599 O O . LEU A 1 322 ? -7.018 -29.385 94.582 1.00 63.41 322 LEU A O 1
ATOM 2603 N N . SER A 1 323 ? -7.747 -28.454 96.489 1.00 66.19 323 SER A N 1
ATOM 2604 C CA . SER A 1 323 ? -8.362 -27.289 95.842 1.00 66.19 323 SER A CA 1
ATOM 2605 C C . SER A 1 323 ? -7.321 -26.453 95.090 1.00 66.19 323 SER A C 1
ATOM 2607 O O . SER A 1 323 ? -7.562 -26.036 93.958 1.00 66.19 323 SER A O 1
ATOM 2609 N N . SER A 1 324 ? -6.117 -26.281 95.650 1.00 67.75 324 SER A N 1
ATOM 2610 C CA . SER A 1 324 ? -5.012 -25.609 94.948 1.00 67.75 324 SER A CA 1
ATOM 2611 C C . SER A 1 324 ? -4.526 -26.387 93.716 1.00 67.75 324 SER A C 1
ATOM 2613 O O . SER A 1 324 ? -4.172 -25.777 92.703 1.00 67.75 324 SER A O 1
ATOM 2615 N N . LEU A 1 325 ? -4.550 -27.725 93.779 1.00 66.19 325 LEU A N 1
ATOM 2616 C CA . LEU A 1 325 ? -4.107 -28.608 92.700 1.00 66.19 325 LEU A CA 1
ATOM 2617 C C . LEU A 1 325 ? -5.106 -28.608 91.534 1.00 66.19 325 LEU A C 1
ATOM 2619 O O . LEU A 1 325 ? -4.714 -28.572 90.371 1.00 66.19 325 LEU A O 1
ATOM 2623 N N . VAL A 1 326 ? -6.403 -28.576 91.852 1.00 66.31 326 VAL A N 1
ATOM 2624 C CA . VAL A 1 326 ? -7.491 -28.460 90.871 1.00 66.31 326 VAL A CA 1
ATOM 2625 C C . VAL A 1 326 ? -7.425 -27.109 90.156 1.00 66.31 326 VAL A C 1
ATOM 2627 O O . VAL A 1 326 ? -7.476 -27.066 88.931 1.00 66.31 326 VAL A O 1
ATOM 2630 N N . VAL A 1 327 ? -7.196 -26.010 90.885 1.00 69.12 327 VAL A N 1
ATOM 2631 C CA . VAL A 1 327 ? -7.027 -24.676 90.276 1.00 69.12 327 VAL A CA 1
ATOM 2632 C C . VAL A 1 327 ? -5.784 -24.611 89.381 1.00 69.12 327 VAL A C 1
ATOM 2634 O O . VAL A 1 327 ? -5.816 -23.998 88.313 1.00 69.12 327 VAL A O 1
ATOM 2637 N N . THR A 1 328 ? -4.678 -25.249 89.773 1.00 67.12 328 THR A N 1
ATOM 2638 C CA . THR A 1 328 ? -3.475 -25.301 88.924 1.00 67.12 328 THR A CA 1
ATOM 2639 C C . THR A 1 328 ? -3.675 -26.166 87.681 1.00 67.12 328 THR A C 1
ATOM 2641 O O . THR A 1 328 ? -3.186 -25.792 86.615 1.00 67.12 328 THR A O 1
ATOM 2644 N N . TYR A 1 329 ? -4.436 -27.258 87.777 1.00 62.75 329 TYR A N 1
ATOM 2645 C CA . TYR A 1 329 ? -4.795 -28.096 86.633 1.00 62.75 329 TYR A CA 1
ATOM 2646 C C . TYR A 1 329 ? -5.707 -27.367 85.630 1.00 62.75 329 TYR A C 1
ATOM 2648 O O . TYR A 1 329 ? -5.427 -27.376 84.430 1.00 62.75 329 TYR A O 1
ATOM 2656 N N . ASP A 1 330 ? -6.725 -26.647 86.109 1.00 63.72 330 ASP A N 1
ATOM 2657 C CA . ASP A 1 330 ? -7.622 -25.844 85.264 1.00 63.72 330 ASP A CA 1
ATOM 2658 C C . ASP A 1 330 ? -6.881 -24.715 84.536 1.00 63.72 330 ASP A C 1
ATOM 2660 O O . ASP A 1 330 ? -7.109 -24.453 83.350 1.00 63.72 330 ASP A O 1
ATOM 2664 N N . ASN A 1 331 ? -5.938 -24.063 85.219 1.00 68.69 331 ASN A N 1
ATOM 2665 C CA . ASN A 1 331 ? -5.106 -23.033 84.604 1.00 68.69 331 ASN A CA 1
ATOM 2666 C C . ASN A 1 331 ? -4.170 -23.619 83.535 1.00 68.69 331 ASN A C 1
ATOM 2668 O O . ASN A 1 331 ? -3.978 -23.007 82.483 1.00 68.69 331 ASN A O 1
ATOM 2672 N N . LEU A 1 332 ? -3.632 -24.823 83.752 1.00 65.88 332 LEU A N 1
ATOM 2673 C CA . LEU A 1 332 ? -2.840 -25.548 82.756 1.00 65.88 332 LEU A CA 1
ATOM 2674 C C . LEU A 1 332 ? -3.673 -25.922 81.523 1.00 65.88 332 LEU A C 1
ATOM 2676 O O . LEU A 1 332 ? -3.211 -25.704 80.403 1.00 65.88 332 LEU A O 1
ATOM 2680 N N . GLN A 1 333 ? -4.909 -26.398 81.701 1.00 66.44 333 GLN A N 1
ATOM 2681 C CA . GLN A 1 333 ? -5.809 -26.687 80.580 1.00 66.44 333 GLN A CA 1
ATOM 2682 C C . GLN A 1 333 ? -6.155 -25.439 79.763 1.00 66.44 333 GLN A C 1
ATOM 2684 O O . GLN A 1 333 ? -6.045 -25.469 78.536 1.00 66.44 333 GLN A O 1
ATOM 2689 N N . LYS A 1 334 ? -6.500 -24.324 80.419 1.00 68.31 334 LYS A N 1
ATOM 2690 C CA . LYS A 1 334 ? -6.791 -23.054 79.728 1.00 68.31 334 LYS A CA 1
ATOM 2691 C C . LYS A 1 334 ? -5.590 -22.535 78.944 1.00 68.31 334 LYS A C 1
ATOM 2693 O O . LYS A 1 334 ? -5.737 -22.088 77.810 1.00 68.31 334 LYS A O 1
ATOM 2698 N N . THR A 1 335 ? -4.393 -22.649 79.517 1.00 67.75 335 THR A N 1
ATOM 2699 C CA . THR A 1 335 ? -3.156 -22.242 78.837 1.00 67.75 335 THR A CA 1
ATOM 2700 C C . THR A 1 335 ? -2.891 -23.115 77.607 1.00 67.75 335 THR A C 1
ATOM 2702 O O . THR A 1 335 ? -2.507 -22.606 76.558 1.00 67.75 335 THR A O 1
ATOM 2705 N N . ASN A 1 336 ? -3.149 -24.422 77.697 1.00 61.78 336 ASN A N 1
ATOM 2706 C CA . ASN A 1 336 ? -2.945 -25.340 76.580 1.00 61.78 336 ASN A CA 1
ATOM 2707 C C . ASN A 1 336 ? -3.967 -25.117 75.448 1.00 61.78 336 ASN A C 1
ATOM 2709 O O . ASN A 1 336 ? -3.605 -25.166 74.276 1.00 61.78 336 ASN A O 1
ATOM 2713 N N . PHE A 1 337 ? -5.220 -24.802 75.790 1.00 64.94 337 PHE A N 1
ATOM 2714 C CA . PHE A 1 337 ? -6.267 -24.478 74.816 1.00 64.94 337 PHE A CA 1
ATOM 2715 C C . PHE A 1 337 ? -5.941 -23.211 74.008 1.00 64.94 337 PHE A C 1
ATOM 2717 O O . PHE A 1 337 ? -6.030 -23.219 72.780 1.00 64.94 337 PHE A O 1
ATOM 2724 N N . ASN A 1 338 ? -5.476 -22.153 74.679 1.00 67.06 338 ASN A N 1
ATOM 2725 C CA . ASN A 1 338 ? -5.105 -20.900 74.017 1.00 67.06 338 ASN A CA 1
ATOM 2726 C C . ASN A 1 338 ? -3.913 -21.080 73.060 1.00 67.06 338 ASN A C 1
ATOM 2728 O O . ASN A 1 338 ? -3.944 -20.580 71.937 1.00 67.06 338 ASN A O 1
ATOM 2732 N N . ASN A 1 339 ? -2.907 -21.869 73.453 1.00 66.38 339 ASN A N 1
ATOM 2733 C CA . ASN A 1 339 ? -1.747 -22.154 72.602 1.00 66.38 339 ASN A CA 1
ATOM 2734 C C . ASN A 1 339 ? -2.126 -22.929 71.323 1.00 66.38 339 ASN A C 1
ATOM 2736 O O . ASN A 1 339 ? -1.513 -22.736 70.272 1.00 66.38 339 ASN A O 1
ATOM 2740 N N . VAL A 1 340 ? -3.142 -23.799 71.386 1.00 63.28 340 VAL A N 1
ATOM 2741 C CA . VAL A 1 340 ? -3.639 -24.545 70.216 1.00 63.28 340 VAL A CA 1
ATOM 2742 C C . VAL A 1 340 ? -4.391 -23.628 69.244 1.00 63.28 340 VAL A C 1
ATOM 2744 O O . VAL A 1 340 ? -4.180 -23.737 68.035 1.00 63.28 340 VAL A O 1
ATOM 2747 N N . GLN A 1 341 ? -5.206 -22.688 69.739 1.00 64.44 341 GLN A N 1
ATOM 2748 C CA . GLN A 1 341 ? -5.865 -21.692 68.881 1.00 64.44 341 GLN A CA 1
ATOM 2749 C C . GLN A 1 341 ? -4.858 -20.778 68.173 1.00 64.44 341 GLN A C 1
ATOM 2751 O O . GLN A 1 341 ? -5.003 -20.487 66.985 1.00 64.44 341 GLN A O 1
ATOM 2756 N N . GLU A 1 342 ? -3.806 -20.357 68.873 1.00 65.50 342 GLU A N 1
ATOM 2757 C CA . GLU A 1 342 ? -2.790 -19.469 68.306 1.00 65.50 342 GLU A CA 1
ATOM 2758 C C . GLU A 1 342 ? -2.004 -20.149 67.166 1.00 65.50 342 GLU A C 1
ATOM 2760 O O . GLU A 1 342 ? -1.761 -19.544 66.116 1.00 65.50 342 GLU A O 1
ATOM 2765 N N . LEU A 1 343 ? -1.711 -21.449 67.304 1.00 63.75 343 LEU A N 1
ATOM 2766 C CA . LEU A 1 343 ? -1.087 -22.260 66.252 1.00 63.75 343 LEU A CA 1
ATOM 2767 C C . LEU A 1 343 ? -1.992 -22.461 65.023 1.00 63.75 343 LEU A C 1
ATOM 2769 O O . LEU A 1 343 ? -1.490 -22.461 63.895 1.00 63.75 343 LEU A O 1
ATOM 2773 N N . GLN A 1 344 ? -3.312 -22.588 65.209 1.00 60.19 344 GLN A N 1
ATOM 2774 C CA . GLN A 1 344 ? -4.284 -22.699 64.109 1.00 60.19 344 GLN A CA 1
ATOM 2775 C C . GLN A 1 344 ? -4.394 -21.400 63.295 1.00 60.19 344 GLN A C 1
ATOM 2777 O O . GLN A 1 344 ? -4.448 -21.428 62.064 1.00 60.19 344 GLN A O 1
ATOM 2782 N N . ILE A 1 345 ? -4.345 -20.244 63.962 1.00 65.12 345 ILE A N 1
ATOM 2783 C CA . ILE A 1 345 ? -4.357 -18.934 63.294 1.00 65.12 345 ILE A CA 1
ATOM 2784 C C . ILE A 1 345 ? -3.068 -18.723 62.483 1.00 65.12 345 ILE A C 1
ATOM 2786 O O . ILE A 1 345 ? -3.110 -18.204 61.364 1.00 65.12 345 ILE A O 1
ATOM 2790 N N . GLN A 1 346 ? -1.914 -19.151 63.005 1.00 64.19 346 GLN A N 1
ATOM 2791 C CA . GLN A 1 346 ? -0.640 -19.055 62.282 1.00 64.19 346 GLN A CA 1
ATOM 2792 C C . GLN A 1 346 ? -0.582 -19.973 61.050 1.00 64.19 346 GLN A C 1
ATOM 2794 O O . GLN A 1 346 ? -0.044 -19.570 60.017 1.00 64.19 346 GLN A O 1
ATOM 2799 N N . THR A 1 347 ? -1.181 -21.167 61.109 1.00 60.12 347 THR A N 1
ATOM 2800 C CA . THR A 1 347 ? -1.246 -22.079 59.951 1.00 60.12 347 THR A CA 1
ATOM 2801 C C . THR A 1 347 ? -2.171 -21.559 58.847 1.00 60.12 347 THR A C 1
ATOM 2803 O O . THR A 1 347 ? -1.823 -21.669 57.670 1.00 60.12 347 THR A O 1
ATOM 2806 N N . ALA A 1 348 ? -3.284 -20.903 59.192 1.00 58.72 348 ALA A N 1
ATOM 2807 C CA . ALA A 1 348 ? -4.176 -20.271 58.213 1.00 58.72 348 ALA A CA 1
ATOM 2808 C C . ALA A 1 348 ? -3.505 -19.107 57.450 1.00 58.72 348 ALA A C 1
ATOM 2810 O O . ALA A 1 348 ? -3.658 -18.986 56.232 1.00 58.72 348 ALA A O 1
ATOM 2811 N N . LYS A 1 349 ? -2.692 -18.290 58.137 1.00 62.59 349 LYS A N 1
ATOM 2812 C CA . LYS A 1 349 ? -1.938 -17.181 57.515 1.00 62.59 349 LYS A CA 1
ATOM 2813 C C . LYS A 1 349 ? -0.875 -17.668 56.520 1.00 62.59 349 LYS A C 1
ATOM 2815 O O . LYS A 1 349 ? -0.669 -17.044 55.480 1.00 62.59 349 LYS A O 1
ATOM 2820 N N . LEU A 1 350 ? -0.236 -18.805 56.799 1.00 61.56 350 LEU A N 1
ATOM 2821 C CA . LEU A 1 350 ? 0.763 -19.417 55.913 1.00 61.56 350 LEU A CA 1
ATOM 2822 C C . LEU A 1 350 ? 0.141 -19.952 54.609 1.00 61.56 350 LEU A C 1
ATOM 2824 O O . LEU A 1 350 ? 0.746 -19.831 53.543 1.00 61.56 350 LEU A O 1
ATOM 2828 N N . GLY A 1 351 ? -1.094 -20.464 54.671 1.00 58.75 351 GLY A N 1
ATOM 2829 C CA . GLY A 1 351 ? -1.843 -20.924 53.495 1.00 58.75 351 GLY A CA 1
ATOM 2830 C C . GLY A 1 351 ? -2.191 -19.804 52.504 1.00 58.75 351 GLY A C 1
ATOM 2831 O O . GLY A 1 351 ? -2.065 -19.994 51.295 1.00 58.75 351 GLY A O 1
ATOM 2832 N N . GLN A 1 352 ? -2.559 -18.614 52.993 1.00 60.00 352 GLN A N 1
ATOM 2833 C CA . GLN A 1 352 ? -2.839 -17.454 52.131 1.00 60.00 352 GLN A CA 1
ATOM 2834 C C . GLN A 1 352 ? -1.580 -16.901 51.446 1.00 60.00 352 GLN A C 1
ATOM 2836 O O . GLN A 1 352 ? -1.646 -16.488 50.288 1.00 60.00 352 GLN A O 1
ATOM 2841 N N . SER A 1 353 ? -0.431 -16.933 52.128 1.00 57.66 353 SER A N 1
ATOM 2842 C CA . SER A 1 353 ? 0.846 -16.476 51.563 1.00 57.66 353 SER A CA 1
ATOM 2843 C C . SER A 1 353 ? 1.303 -17.349 50.382 1.00 57.66 353 SER A C 1
ATOM 2845 O O . SER A 1 353 ? 1.693 -16.832 49.336 1.00 57.66 353 SER A O 1
ATOM 2847 N N . ASN A 1 354 ? 1.145 -18.676 50.488 1.00 57.75 354 ASN A N 1
ATOM 2848 C CA . ASN A 1 354 ? 1.478 -19.603 49.399 1.00 57.75 354 ASN A CA 1
ATOM 2849 C C . ASN A 1 354 ? 0.605 -19.409 48.149 1.00 57.75 354 ASN A C 1
ATOM 2851 O O . ASN A 1 354 ? 1.107 -19.520 47.032 1.00 57.75 354 ASN A O 1
ATOM 2855 N N . LYS A 1 355 ? -0.682 -19.078 48.319 1.00 64.56 355 LYS A N 1
ATOM 2856 C CA . LYS A 1 355 ? -1.604 -18.865 47.192 1.00 64.56 355 LYS A CA 1
ATOM 2857 C C . LYS A 1 355 ? -1.224 -17.625 46.366 1.00 64.56 355 LYS A C 1
ATOM 2859 O O . LYS A 1 355 ? -1.227 -17.683 45.142 1.00 64.56 355 LYS A O 1
ATOM 2864 N N . LYS A 1 356 ? -0.794 -16.545 47.033 1.00 63.72 356 LYS A N 1
ATOM 2865 C CA . LYS A 1 356 ? -0.264 -15.332 46.379 1.00 63.72 356 LYS A CA 1
ATOM 2866 C C . LYS A 1 356 ? 1.056 -15.573 45.642 1.00 63.72 356 LYS A C 1
ATOM 2868 O O . LYS A 1 356 ? 1.274 -14.991 44.585 1.00 63.72 356 LYS A O 1
ATOM 2873 N N . SER A 1 357 ? 1.927 -16.431 46.177 1.00 60.22 357 SER A N 1
ATOM 2874 C CA . SER A 1 357 ? 3.198 -16.769 45.520 1.00 60.22 357 SER A CA 1
ATOM 2875 C C . SER A 1 357 ? 2.993 -17.519 44.199 1.00 60.22 357 SER A C 1
ATOM 2877 O O . SER A 1 357 ? 3.705 -17.247 43.239 1.00 60.22 357 SER A O 1
ATOM 2879 N N . GLN A 1 358 ? 2.017 -18.432 44.130 1.00 61.94 358 GLN A N 1
ATOM 2880 C CA . GLN A 1 358 ? 1.713 -19.191 42.908 1.00 61.94 358 GLN A CA 1
ATOM 2881 C C . GLN A 1 358 ? 1.084 -18.324 41.806 1.00 61.94 358 GLN A C 1
ATOM 2883 O O . GLN A 1 358 ? 1.359 -18.527 40.626 1.00 61.94 358 GLN A O 1
ATOM 2888 N N . GLU A 1 359 ? 0.272 -17.333 42.177 1.00 65.25 359 GLU A N 1
ATOM 2889 C CA . GLU A 1 359 ? -0.337 -16.400 41.222 1.00 65.25 359 GLU A CA 1
ATOM 2890 C C . GLU A 1 359 ? 0.710 -15.493 40.549 1.00 65.25 359 GLU A C 1
ATOM 2892 O O . GLU A 1 359 ? 0.666 -15.275 39.338 1.00 65.25 359 GLU A O 1
ATOM 2897 N N . LEU A 1 360 ? 1.705 -15.026 41.314 1.00 66.94 360 LEU A N 1
ATOM 2898 C CA . LEU A 1 360 ? 2.827 -14.240 40.787 1.00 66.94 360 LEU A CA 1
ATOM 2899 C C . LEU A 1 360 ? 3.700 -15.042 39.809 1.00 66.94 360 LEU A C 1
ATOM 2901 O O . LEU A 1 360 ? 4.159 -14.495 38.809 1.00 66.94 360 LEU A O 1
ATOM 2905 N N . GLU A 1 361 ? 3.898 -16.336 40.061 1.00 65.50 361 GLU A N 1
ATOM 2906 C CA . GLU A 1 361 ? 4.700 -17.209 39.197 1.00 65.50 361 GLU A CA 1
ATOM 2907 C C . GLU A 1 361 ? 4.024 -17.474 37.835 1.00 65.50 361 GLU A C 1
ATOM 2909 O O . GLU A 1 361 ? 4.708 -17.544 36.811 1.00 65.50 361 GLU A O 1
ATOM 2914 N N . MET A 1 362 ? 2.685 -17.549 37.789 1.00 68.25 362 MET A N 1
ATOM 2915 C CA . MET A 1 362 ? 1.943 -17.648 36.522 1.00 68.25 362 MET A CA 1
ATOM 2916 C C . MET A 1 362 ? 2.035 -16.366 35.692 1.00 68.25 362 MET A C 1
ATOM 2918 O O . MET A 1 362 ? 2.357 -16.440 34.506 1.00 68.25 362 MET A O 1
ATOM 2922 N N . ARG A 1 363 ? 1.850 -15.193 36.313 1.00 64.00 363 ARG A N 1
ATOM 2923 C CA . ARG A 1 363 ? 1.959 -13.901 35.608 1.00 64.00 363 ARG A CA 1
ATOM 2924 C C . ARG A 1 363 ? 3.364 -13.664 35.040 1.00 64.00 363 ARG A C 1
ATOM 2926 O O . ARG A 1 363 ? 3.509 -13.085 33.966 1.00 64.00 363 ARG A O 1
ATOM 2933 N N . LEU A 1 364 ? 4.406 -14.161 35.716 1.00 63.84 364 LEU A N 1
ATOM 2934 C CA . LEU A 1 364 ? 5.790 -14.069 35.236 1.00 63.84 364 LEU A CA 1
ATOM 2935 C C . LEU A 1 364 ? 6.030 -14.903 33.960 1.00 63.84 364 LEU A C 1
ATOM 2937 O O . LEU A 1 364 ? 6.744 -14.466 33.057 1.00 63.84 364 LEU A O 1
ATOM 2941 N N . LYS A 1 365 ? 5.421 -16.093 33.859 1.00 68.50 365 LYS A N 1
ATOM 2942 C CA . LYS A 1 365 ? 5.503 -16.944 32.656 1.00 68.50 365 LYS A CA 1
ATOM 2943 C C . LYS A 1 365 ? 4.777 -16.339 31.456 1.00 68.50 365 LYS A C 1
ATOM 2945 O O . LYS A 1 365 ? 5.251 -16.464 30.326 1.00 68.50 365 LYS A O 1
ATOM 2950 N N . GLU A 1 366 ? 3.657 -15.676 31.705 1.00 67.88 366 GLU A N 1
ATOM 2951 C CA . GLU A 1 366 ? 2.853 -15.021 30.674 1.00 67.88 366 GLU A CA 1
ATOM 2952 C C . GLU A 1 366 ? 3.598 -13.817 30.072 1.00 67.88 366 GLU A C 1
ATOM 2954 O O . GLU A 1 366 ? 3.790 -13.749 28.858 1.00 67.88 366 GLU A O 1
ATOM 2959 N N . ALA A 1 367 ? 4.178 -12.957 30.919 1.00 61.31 367 ALA A N 1
ATOM 2960 C CA . ALA A 1 367 ? 5.003 -11.827 30.479 1.00 61.31 367 ALA A CA 1
ATOM 2961 C C . ALA A 1 367 ? 6.246 -12.262 29.674 1.00 61.31 367 ALA A C 1
ATOM 2963 O O . ALA A 1 367 ? 6.610 -11.631 28.680 1.00 61.31 367 ALA A O 1
ATOM 2964 N N . SER A 1 368 ? 6.885 -13.372 30.061 1.00 66.88 368 SER A N 1
ATOM 2965 C CA . SER A 1 368 ? 8.055 -13.903 29.347 1.00 66.88 368 SER A CA 1
ATOM 2966 C C . SER A 1 368 ? 7.705 -14.451 27.954 1.00 66.88 368 SER A C 1
ATOM 2968 O O . SER A 1 368 ? 8.516 -14.357 27.032 1.00 66.88 368 SER A O 1
ATOM 2970 N N . SER A 1 369 ? 6.484 -14.964 27.775 1.00 66.44 369 SER A N 1
ATOM 2971 C CA . SER A 1 369 ? 5.994 -15.465 26.482 1.00 66.44 369 SER A CA 1
ATOM 2972 C C . SER A 1 369 ? 5.696 -14.321 25.506 1.00 66.44 369 SER A C 1
ATOM 2974 O O . SER A 1 369 ? 6.076 -14.400 24.338 1.00 66.44 369 SER A O 1
ATOM 2976 N N . ILE A 1 370 ? 5.115 -13.223 26.002 1.00 66.12 370 ILE A N 1
ATOM 2977 C CA . ILE A 1 370 ? 4.846 -12.003 25.221 1.00 66.12 370 ILE A CA 1
ATOM 2978 C C . ILE A 1 370 ? 6.155 -11.352 24.748 1.00 66.12 370 ILE A C 1
ATOM 2980 O O . ILE A 1 370 ? 6.287 -10.984 23.583 1.00 66.12 370 ILE A O 1
ATOM 2984 N N . HIS A 1 371 ? 7.166 -11.271 25.619 1.00 66.50 371 HIS A N 1
ATOM 2985 C CA . HIS A 1 371 ? 8.466 -10.703 25.248 1.00 66.50 371 HIS A CA 1
ATOM 2986 C C . HIS A 1 371 ? 9.148 -11.481 24.110 1.00 66.50 371 HIS A C 1
ATOM 2988 O O . HIS A 1 371 ? 9.706 -10.883 23.189 1.00 66.50 371 HIS A O 1
ATOM 2994 N N . LYS A 1 372 ? 9.057 -12.817 24.138 1.00 70.12 372 LYS A N 1
ATOM 2995 C CA . LYS A 1 372 ? 9.645 -13.682 23.111 1.00 70.12 372 LYS A CA 1
ATOM 2996 C C . LYS A 1 372 ? 8.985 -13.491 21.741 1.00 70.12 372 LYS A C 1
ATOM 2998 O O . LYS A 1 372 ? 9.694 -13.482 20.743 1.00 70.12 372 LYS A O 1
ATOM 3003 N N . TYR A 1 373 ? 7.665 -13.298 21.704 1.00 73.62 373 TYR A N 1
ATOM 3004 C CA . TYR A 1 373 ? 6.913 -13.035 20.472 1.00 73.62 373 TYR A CA 1
ATOM 3005 C C . TYR A 1 373 ? 7.372 -11.738 19.785 1.00 73.62 373 TYR A C 1
ATOM 3007 O O . TYR A 1 373 ? 7.752 -11.756 18.615 1.00 73.62 373 TYR A O 1
ATOM 3015 N N . HIS A 1 374 ? 7.444 -10.633 20.533 1.00 64.25 374 HIS A N 1
ATOM 3016 C CA . HIS A 1 374 ? 7.883 -9.348 19.977 1.00 64.25 374 HIS A CA 1
ATOM 3017 C C . HIS A 1 374 ? 9.334 -9.371 19.490 1.00 64.25 374 HIS A C 1
ATOM 3019 O O . HIS A 1 374 ? 9.677 -8.698 18.521 1.00 64.25 374 HIS A O 1
ATOM 3025 N N . GLN A 1 375 ? 10.199 -10.164 20.124 1.00 67.12 375 GLN A N 1
ATOM 3026 C CA . GLN A 1 375 ? 11.586 -10.284 19.689 1.00 67.12 375 GLN A CA 1
ATOM 3027 C C . GLN A 1 375 ? 11.715 -10.986 18.327 1.00 67.12 375 GLN A C 1
ATOM 3029 O O . GLN A 1 375 ? 12.527 -10.563 17.507 1.00 67.12 375 GLN A O 1
ATOM 3034 N N . THR A 1 376 ? 10.872 -11.986 18.051 1.00 74.00 376 THR A N 1
ATOM 3035 C CA . THR A 1 376 ? 10.812 -12.661 16.742 1.00 74.00 376 THR A CA 1
ATOM 3036 C C . THR A 1 376 ? 10.270 -11.736 15.645 1.00 74.00 376 THR A C 1
ATOM 3038 O O . THR A 1 376 ? 10.779 -11.733 14.527 1.00 74.00 376 THR A O 1
ATOM 3041 N N . GLU A 1 377 ? 9.289 -10.893 15.967 1.00 67.31 377 GLU A N 1
ATOM 3042 C CA . GLU A 1 377 ? 8.704 -9.931 15.022 1.00 67.31 377 GLU A CA 1
ATOM 3043 C C . GLU A 1 377 ? 9.709 -8.838 14.603 1.00 67.31 377 GLU A C 1
ATOM 3045 O O . GLU A 1 377 ? 9.808 -8.482 13.428 1.00 67.31 377 GLU A O 1
ATOM 3050 N N . ILE A 1 378 ? 10.531 -8.362 15.546 1.00 69.38 378 ILE A N 1
ATOM 3051 C CA . ILE A 1 378 ? 11.604 -7.391 15.279 1.00 69.38 378 ILE A CA 1
ATOM 3052 C C . ILE A 1 378 ? 12.701 -7.986 14.380 1.00 69.38 378 ILE A C 1
ATOM 3054 O O . ILE A 1 378 ? 13.257 -7.276 13.540 1.00 69.38 378 ILE A O 1
ATOM 3058 N N . GLU A 1 379 ? 13.037 -9.268 14.541 1.00 75.94 379 GLU A N 1
ATOM 3059 C CA . GLU A 1 379 ? 14.024 -9.946 13.689 1.00 75.94 379 GLU A CA 1
ATOM 3060 C C . GLU A 1 379 ? 13.514 -10.108 12.248 1.00 75.94 379 GLU A C 1
ATOM 3062 O O . GLU A 1 379 ? 14.240 -9.763 11.315 1.00 75.94 379 GLU A O 1
ATOM 3067 N N . ALA A 1 380 ? 12.242 -10.477 12.061 1.00 71.38 380 ALA A N 1
ATOM 3068 C CA . ALA A 1 380 ? 11.623 -10.579 10.735 1.00 71.38 380 ALA A CA 1
ATOM 3069 C C . ALA A 1 380 ? 11.569 -9.229 9.986 1.00 71.38 380 ALA A C 1
ATOM 3071 O O . ALA A 1 380 ? 11.769 -9.169 8.770 1.00 71.38 380 ALA A O 1
ATOM 3072 N N . MET A 1 381 ? 11.337 -8.116 10.695 1.00 66.69 381 MET A N 1
ATOM 3073 C CA . MET A 1 381 ? 11.362 -6.782 10.078 1.00 66.69 381 MET A CA 1
ATOM 3074 C C . MET A 1 381 ? 12.770 -6.367 9.627 1.00 66.69 381 MET A C 1
ATOM 3076 O O . MET A 1 381 ? 12.910 -5.746 8.573 1.00 66.69 381 MET A O 1
ATOM 3080 N N . LYS A 1 382 ? 13.819 -6.724 10.381 1.00 72.00 382 LYS A N 1
ATOM 3081 C CA . LYS A 1 382 ? 15.214 -6.434 9.996 1.00 72.00 382 LYS A CA 1
ATOM 3082 C C . LYS A 1 382 ? 15.622 -7.159 8.715 1.00 72.00 382 LYS A C 1
ATOM 3084 O O . LYS A 1 382 ? 16.332 -6.584 7.894 1.00 72.00 382 LYS A O 1
ATOM 3089 N N . GLU A 1 383 ? 15.154 -8.389 8.534 1.00 75.50 383 GLU A N 1
ATOM 3090 C CA . GLU A 1 383 ? 15.446 -9.198 7.348 1.00 75.50 383 GLU A CA 1
ATOM 3091 C C . GLU A 1 383 ? 14.810 -8.604 6.078 1.00 75.50 383 GLU A C 1
ATOM 3093 O O . GLU A 1 383 ? 15.479 -8.468 5.053 1.00 75.50 383 GLU A O 1
ATOM 3098 N N . LYS A 1 384 ? 13.561 -8.118 6.170 1.00 72.50 384 LYS A N 1
ATOM 3099 C CA . LYS A 1 384 ? 12.893 -7.407 5.063 1.00 72.50 384 LYS A CA 1
ATOM 3100 C C . LYS A 1 384 ? 13.609 -6.119 4.652 1.00 72.50 384 LYS A C 1
ATOM 3102 O O . LYS A 1 384 ? 13.670 -5.813 3.464 1.00 72.50 384 LYS A O 1
ATOM 3107 N N . VAL A 1 385 ? 14.147 -5.363 5.611 1.00 67.94 385 VAL A N 1
ATOM 3108 C CA . VAL A 1 385 ? 14.881 -4.120 5.315 1.00 67.94 385 VAL A CA 1
ATOM 3109 C C . VAL A 1 385 ? 16.181 -4.411 4.557 1.00 67.94 385 VAL A C 1
ATOM 3111 O O . VAL A 1 385 ? 16.444 -3.737 3.565 1.00 67.94 385 VAL A O 1
ATOM 3114 N N . MET A 1 386 ? 16.941 -5.446 4.942 1.00 74.00 386 MET A N 1
ATOM 3115 C CA . MET A 1 386 ? 18.147 -5.844 4.195 1.00 74.00 386 MET A CA 1
ATOM 3116 C C . MET A 1 386 ? 17.836 -6.232 2.745 1.00 74.00 386 MET A C 1
ATOM 3118 O O . MET A 1 386 ? 18.549 -5.817 1.835 1.00 74.00 386 MET A O 1
ATOM 3122 N N . HIS A 1 387 ? 16.756 -6.983 2.511 1.00 72.06 387 HIS A N 1
ATOM 3123 C CA . HIS A 1 387 ? 16.391 -7.406 1.156 1.00 72.06 387 HIS A CA 1
ATOM 3124 C C . HIS A 1 387 ? 16.044 -6.211 0.245 1.00 72.06 387 HIS A C 1
ATOM 3126 O O . HIS A 1 387 ? 16.412 -6.189 -0.931 1.00 72.06 387 HIS A O 1
ATOM 3132 N N . LEU A 1 388 ? 15.362 -5.191 0.776 1.00 66.25 388 LEU A N 1
ATOM 3133 C CA . LEU A 1 388 ? 15.039 -3.975 0.019 1.00 66.25 388 LEU A CA 1
ATOM 3134 C C . LEU A 1 388 ? 16.290 -3.137 -0.303 1.00 66.25 388 LEU A C 1
ATOM 3136 O O . LEU A 1 388 ? 16.364 -2.519 -1.367 1.00 66.25 388 LEU A O 1
ATOM 3140 N N . GLU A 1 389 ? 17.288 -3.125 0.584 1.00 70.00 389 GLU A N 1
ATOM 3141 C CA . GLU A 1 389 ? 18.569 -2.448 0.339 1.00 70.00 389 GLU A CA 1
ATOM 3142 C C . GLU A 1 389 ? 19.399 -3.145 -0.752 1.00 70.00 389 GLU A C 1
ATOM 3144 O O . GLU A 1 389 ? 19.967 -2.467 -1.614 1.00 70.00 389 GLU A O 1
ATOM 3149 N N . GLU A 1 390 ? 19.419 -4.482 -0.783 1.00 77.81 390 GLU A N 1
ATOM 3150 C CA . GLU A 1 390 ? 20.080 -5.248 -1.850 1.00 77.81 390 GLU A CA 1
ATOM 3151 C C . GLU A 1 390 ? 19.424 -5.026 -3.221 1.00 77.81 390 GLU A C 1
ATOM 3153 O O . GLU A 1 390 ? 20.115 -4.850 -4.232 1.00 77.81 390 GLU A O 1
ATOM 3158 N N . GLU A 1 391 ? 18.091 -4.985 -3.272 1.00 76.25 391 GLU A N 1
ATOM 3159 C CA . GLU A 1 391 ? 17.348 -4.760 -4.513 1.00 76.25 391 GLU A CA 1
ATOM 3160 C C . GLU A 1 391 ? 17.580 -3.349 -5.071 1.00 76.25 391 GLU A C 1
ATOM 3162 O O . GLU A 1 391 ? 17.826 -3.178 -6.271 1.00 76.25 391 GLU A O 1
ATOM 3167 N N . LYS A 1 392 ? 17.618 -2.341 -4.192 1.00 73.12 392 LYS A N 1
ATOM 3168 C CA . LYS A 1 392 ? 17.983 -0.969 -4.558 1.00 73.12 392 LYS A CA 1
ATOM 3169 C C . LYS A 1 392 ? 19.388 -0.895 -5.167 1.00 73.12 392 LYS A C 1
ATOM 3171 O O . LYS A 1 392 ? 19.562 -0.282 -6.220 1.00 73.12 392 LYS A O 1
ATOM 3176 N N . MET A 1 393 ? 20.377 -1.546 -4.551 1.00 77.50 393 MET A N 1
ATOM 3177 C CA . MET A 1 393 ? 21.764 -1.541 -5.036 1.00 77.50 393 MET A CA 1
ATOM 3178 C C . MET A 1 393 ? 21.895 -2.190 -6.426 1.00 77.50 393 MET A C 1
ATOM 3180 O O . MET A 1 393 ? 22.702 -1.765 -7.256 1.00 77.50 393 MET A O 1
ATOM 3184 N N . LYS A 1 394 ? 21.071 -3.203 -6.713 1.00 78.19 394 LYS A N 1
ATOM 3185 C CA . LYS A 1 394 ? 21.030 -3.871 -8.018 1.00 78.19 394 LYS A CA 1
ATOM 3186 C C . LYS A 1 394 ? 20.461 -2.972 -9.120 1.00 78.19 394 LYS A C 1
ATOM 3188 O O . LYS A 1 394 ? 21.013 -2.950 -10.219 1.00 78.19 394 LYS A O 1
ATOM 3193 N N . LEU A 1 395 ? 19.406 -2.214 -8.817 1.00 69.31 395 LEU A N 1
ATOM 3194 C CA . LEU A 1 395 ? 18.799 -1.259 -9.750 1.00 69.31 395 LEU A CA 1
ATOM 3195 C C . LEU A 1 395 ? 19.739 -0.089 -10.073 1.00 69.31 395 LEU A C 1
ATOM 3197 O O . LEU A 1 395 ? 19.844 0.308 -11.233 1.00 69.31 395 LEU A O 1
ATOM 3201 N N . GLU A 1 396 ? 20.469 0.424 -9.079 1.00 69.44 396 GLU A N 1
ATOM 3202 C CA . GLU A 1 396 ? 21.483 1.471 -9.289 1.00 69.44 396 GLU A CA 1
ATOM 3203 C C . GLU A 1 396 ? 22.598 0.991 -10.240 1.00 69.44 396 GLU A C 1
ATOM 3205 O O . GLU A 1 396 ? 22.979 1.703 -11.169 1.00 69.44 396 GLU A O 1
ATOM 3210 N N . LEU A 1 397 ? 23.048 -0.261 -10.097 1.00 79.62 397 LEU A N 1
ATOM 3211 C CA . LEU A 1 397 ? 24.061 -0.851 -10.977 1.00 79.62 397 LEU A CA 1
ATOM 3212 C C . LEU A 1 397 ? 23.568 -1.059 -12.422 1.00 79.62 397 LEU A C 1
ATOM 3214 O O . LEU A 1 397 ? 24.346 -0.926 -13.370 1.00 79.62 397 LEU A O 1
ATOM 3218 N N . GLU A 1 398 ? 22.299 -1.426 -12.617 1.00 73.88 398 GLU A N 1
ATOM 3219 C CA . GLU A 1 398 ? 21.705 -1.567 -13.955 1.00 73.88 398 GLU A CA 1
ATOM 3220 C C . GLU A 1 398 ? 21.552 -0.209 -14.654 1.00 73.88 398 GLU A C 1
ATOM 3222 O O . GLU A 1 398 ? 21.832 -0.100 -15.853 1.00 73.88 398 GLU A O 1
ATOM 3227 N N . LEU A 1 399 ? 21.207 0.840 -13.902 1.00 67.75 399 LEU A N 1
ATOM 3228 C CA . LEU A 1 399 ? 21.125 2.207 -14.414 1.00 67.75 399 LEU A CA 1
ATOM 3229 C C . LEU A 1 399 ? 22.492 2.721 -14.895 1.00 67.75 399 LEU A C 1
ATOM 3231 O O . LEU A 1 399 ? 22.598 3.250 -16.003 1.00 67.75 399 LEU A O 1
ATOM 3235 N N . ASP A 1 400 ? 23.553 2.498 -14.118 1.00 71.81 400 ASP A N 1
ATOM 3236 C CA . ASP A 1 400 ? 24.914 2.906 -14.489 1.00 71.81 400 ASP A CA 1
ATOM 3237 C C . ASP A 1 400 ? 25.408 2.209 -15.769 1.00 71.81 400 ASP A C 1
ATOM 3239 O O . ASP A 1 400 ? 26.061 2.826 -16.619 1.00 71.81 400 ASP A O 1
ATOM 3243 N N . LYS A 1 401 ? 25.047 0.934 -15.965 1.00 73.56 401 LYS A N 1
ATOM 3244 C CA . LYS A 1 401 ? 25.357 0.190 -17.199 1.00 73.56 401 LYS A CA 1
ATOM 3245 C C . LYS A 1 401 ? 24.621 0.753 -18.414 1.00 73.56 401 LYS A C 1
ATOM 3247 O O . LYS A 1 401 ? 25.215 0.866 -19.491 1.00 73.56 401 LYS A O 1
ATOM 3252 N N . ALA A 1 402 ? 23.351 1.128 -18.258 1.00 63.72 402 ALA A N 1
ATOM 3253 C CA . ALA A 1 402 ? 22.571 1.736 -19.334 1.00 63.72 402 ALA A CA 1
ATOM 3254 C C . ALA A 1 402 ? 23.162 3.092 -19.762 1.00 63.72 402 ALA A C 1
ATOM 3256 O O . ALA A 1 402 ? 23.326 3.349 -20.958 1.00 63.72 402 ALA A O 1
ATOM 3257 N N . ILE A 1 403 ? 23.573 3.917 -18.792 1.00 66.88 403 ILE A N 1
ATOM 3258 C CA . ILE A 1 403 ? 24.222 5.213 -19.039 1.00 66.88 403 ILE A CA 1
ATOM 3259 C C . ILE A 1 403 ? 25.563 5.032 -19.766 1.00 66.88 403 ILE A C 1
ATOM 3261 O O . ILE A 1 403 ? 25.841 5.747 -20.732 1.00 66.88 403 ILE A O 1
ATOM 3265 N N . ALA A 1 404 ? 26.386 4.063 -19.353 1.00 69.25 404 ALA A N 1
ATOM 3266 C CA . ALA A 1 404 ? 27.658 3.771 -20.016 1.00 69.25 404 ALA A CA 1
ATOM 3267 C C . ALA A 1 404 ? 27.461 3.344 -21.483 1.00 69.25 404 ALA A C 1
ATOM 3269 O O . ALA A 1 404 ? 28.150 3.837 -22.375 1.00 69.25 404 ALA A O 1
ATOM 3270 N N . THR A 1 405 ? 26.456 2.503 -21.743 1.00 70.62 405 THR A N 1
ATOM 3271 C CA . THR A 1 405 ? 26.141 2.004 -23.091 1.00 70.62 405 THR A CA 1
ATOM 3272 C C . THR A 1 405 ? 25.682 3.130 -24.025 1.00 70.62 405 THR A C 1
ATOM 3274 O O . THR A 1 405 ? 26.116 3.197 -25.174 1.00 70.62 405 THR A O 1
ATOM 3277 N N . GLN A 1 406 ? 24.854 4.061 -23.536 1.00 63.59 406 GLN A N 1
ATOM 3278 C CA . GLN A 1 406 ? 24.452 5.237 -24.320 1.00 63.59 406 GLN A CA 1
ATOM 3279 C C . GLN A 1 406 ? 25.631 6.160 -24.644 1.00 63.59 406 GLN A C 1
ATOM 3281 O O . GLN A 1 406 ? 25.692 6.734 -25.732 1.00 63.59 406 GLN A O 1
ATOM 3286 N N . LYS A 1 407 ? 26.586 6.291 -23.721 1.00 62.97 407 LYS A N 1
ATOM 3287 C CA . LYS A 1 407 ? 27.766 7.139 -23.907 1.00 62.97 407 LYS A CA 1
ATOM 3288 C C . LYS A 1 407 ? 28.698 6.602 -24.998 1.00 62.97 407 LYS A C 1
ATOM 3290 O O . LYS A 1 407 ? 29.191 7.382 -25.810 1.00 62.97 407 LYS A O 1
ATOM 3295 N N . ASP A 1 408 ? 28.869 5.284 -25.066 1.00 67.75 408 ASP A N 1
ATOM 3296 C CA . ASP A 1 408 ? 29.658 4.631 -26.118 1.00 67.75 408 ASP A CA 1
ATOM 3297 C C . ASP A 1 408 ? 28.989 4.737 -27.497 1.00 67.75 408 ASP A C 1
ATOM 3299 O O . ASP A 1 408 ? 29.667 4.950 -28.504 1.00 67.75 408 ASP A O 1
ATOM 3303 N N . GLN A 1 409 ? 27.656 4.645 -27.557 1.00 66.56 409 GLN A N 1
ATOM 3304 C CA . GLN A 1 409 ? 26.901 4.844 -28.801 1.00 66.56 409 GLN A CA 1
ATOM 3305 C C . GLN A 1 409 ? 27.034 6.278 -29.334 1.00 66.56 409 GLN A C 1
ATOM 3307 O O . GLN A 1 409 ? 27.212 6.471 -30.536 1.00 66.56 409 GLN A O 1
ATOM 3312 N N . LEU A 1 410 ? 27.010 7.279 -28.449 1.00 60.53 410 LEU A N 1
ATOM 3313 C CA . LEU A 1 410 ? 27.243 8.682 -28.805 1.00 60.53 410 LEU A CA 1
ATOM 3314 C C . LEU A 1 410 ? 28.654 8.912 -29.367 1.00 60.53 410 LEU A C 1
ATOM 3316 O O . LEU A 1 410 ? 28.793 9.559 -30.404 1.00 60.53 410 LEU A O 1
ATOM 3320 N N . GLY A 1 411 ? 29.684 8.309 -28.764 1.00 66.62 411 GLY A N 1
ATOM 3321 C CA . GLY A 1 411 ? 31.061 8.417 -29.262 1.00 66.62 411 GLY A CA 1
ATOM 3322 C C . GLY A 1 411 ? 31.255 7.839 -30.672 1.00 66.62 411 GLY A C 1
ATOM 3323 O O . GLY A 1 411 ? 31.969 8.415 -31.490 1.00 66.62 411 GLY A O 1
ATOM 3324 N N . GLN A 1 412 ? 30.569 6.741 -31.010 1.00 66.38 412 GLN A N 1
ATOM 3325 C CA . GLN A 1 412 ? 30.638 6.152 -32.357 1.00 66.38 412 GLN A CA 1
ATOM 3326 C C . GLN A 1 412 ? 29.999 7.044 -33.433 1.00 66.38 412 GLN A C 1
ATOM 3328 O O . GLN A 1 412 ? 30.447 7.051 -34.582 1.00 66.38 412 GLN A O 1
ATOM 3333 N N . ILE A 1 413 ? 28.963 7.804 -33.070 1.00 61.06 413 ILE A N 1
ATOM 3334 C CA . ILE A 1 413 ? 28.292 8.747 -33.973 1.00 61.06 413 ILE A CA 1
ATOM 3335 C C . ILE A 1 413 ? 29.184 9.967 -34.236 1.00 61.06 413 ILE A C 1
ATOM 3337 O O . ILE A 1 413 ? 29.292 10.416 -35.381 1.00 61.06 413 ILE A O 1
ATOM 3341 N N . GLU A 1 414 ? 29.869 10.473 -33.211 1.00 57.91 414 GLU A N 1
ATOM 3342 C CA . GLU A 1 414 ? 30.820 11.583 -33.346 1.00 57.91 414 GLU A CA 1
ATOM 3343 C C . GLU A 1 414 ? 32.003 11.210 -34.262 1.00 57.91 414 GLU A C 1
ATOM 3345 O O . GLU A 1 414 ? 32.336 11.964 -35.181 1.00 57.91 414 GLU A O 1
ATOM 3350 N N . ASP A 1 415 ? 32.554 10.001 -34.117 1.00 62.09 415 ASP A N 1
ATOM 3351 C CA . ASP A 1 415 ? 33.649 9.492 -34.960 1.00 62.09 415 ASP A CA 1
ATOM 3352 C C . ASP A 1 415 ? 33.261 9.332 -36.443 1.00 62.09 415 ASP A C 1
ATOM 3354 O O . ASP A 1 415 ? 34.067 9.581 -37.348 1.00 62.09 415 ASP A O 1
ATOM 3358 N N . LEU A 1 416 ? 32.025 8.904 -36.722 1.00 61.66 416 LEU A N 1
ATOM 3359 C CA . LEU A 1 416 ? 31.513 8.790 -38.091 1.00 61.66 416 LEU A CA 1
ATOM 3360 C C . LEU A 1 416 ? 31.274 10.164 -38.721 1.00 61.66 416 LEU A C 1
ATOM 3362 O O . LEU A 1 416 ? 31.565 10.356 -39.903 1.00 61.66 416 LEU A O 1
ATOM 3366 N N . THR A 1 417 ? 30.808 11.124 -37.925 1.00 60.06 417 THR A N 1
ATOM 3367 C CA . THR A 1 417 ? 30.561 12.500 -38.371 1.00 60.06 417 THR A CA 1
ATOM 3368 C C . THR A 1 417 ? 31.872 13.189 -38.764 1.00 60.06 417 THR A C 1
ATOM 3370 O O . THR A 1 417 ? 31.962 13.758 -39.853 1.00 60.06 417 THR A O 1
ATOM 3373 N N . GLY A 1 418 ? 32.934 13.020 -37.967 1.00 60.41 418 GLY A N 1
ATOM 3374 C CA . GLY A 1 418 ? 34.260 13.568 -38.281 1.00 60.41 418 GLY A CA 1
ATOM 3375 C C . GLY A 1 418 ? 34.890 12.999 -39.563 1.00 60.41 418 GLY A C 1
ATOM 3376 O O . GLY A 1 418 ? 35.568 13.716 -40.300 1.00 60.41 418 GLY A O 1
ATOM 3377 N N . LYS A 1 419 ? 34.636 11.725 -39.897 1.00 65.88 419 LYS A N 1
ATOM 3378 C CA . LYS A 1 419 ? 35.128 11.118 -41.152 1.00 65.88 419 LYS A CA 1
ATOM 3379 C C . LYS A 1 419 ? 34.435 11.664 -42.398 1.00 65.88 419 LYS A C 1
ATOM 3381 O O . LYS A 1 419 ? 35.075 11.786 -43.442 1.00 65.88 419 LYS A O 1
ATOM 3386 N N . VAL A 1 420 ? 33.147 11.985 -42.299 1.00 59.06 420 VAL A N 1
ATOM 3387 C CA . VAL A 1 420 ? 32.374 12.554 -43.412 1.00 59.06 420 VAL A CA 1
ATOM 3388 C C . VAL A 1 420 ? 32.813 13.990 -43.704 1.00 59.06 420 VAL A C 1
ATOM 3390 O O . VAL A 1 420 ? 32.944 14.360 -44.872 1.00 59.06 420 VAL A O 1
ATOM 3393 N N . GLU A 1 421 ? 33.117 14.781 -42.673 1.00 59.53 421 GLU A N 1
ATOM 3394 C CA . GLU A 1 421 ? 33.650 16.138 -42.853 1.00 59.53 421 GLU A CA 1
ATOM 3395 C C . GLU A 1 421 ? 35.034 16.143 -43.514 1.00 59.53 421 GLU A C 1
ATOM 3397 O O . GLU A 1 421 ? 35.245 16.891 -44.471 1.00 59.53 421 GLU A O 1
ATOM 3402 N N . LEU A 1 422 ? 35.943 15.257 -43.091 1.00 60.81 422 LEU A N 1
ATOM 3403 C CA . LEU A 1 422 ? 37.288 15.158 -43.673 1.00 60.81 422 LEU A CA 1
ATOM 3404 C C . LEU A 1 422 ? 37.264 14.809 -45.171 1.00 60.81 422 LEU A C 1
ATOM 3406 O O . LEU A 1 422 ? 37.977 15.430 -45.959 1.00 60.81 422 LEU A O 1
ATOM 3410 N N . LEU A 1 423 ? 36.398 13.879 -45.587 1.00 59.50 423 LEU A N 1
ATOM 3411 C CA . LEU A 1 423 ? 36.235 13.510 -47.002 1.00 59.50 423 LEU A CA 1
ATOM 3412 C C . LEU A 1 423 ? 35.590 14.635 -47.832 1.00 59.50 423 LEU A C 1
ATOM 3414 O O . LEU A 1 423 ? 35.915 14.818 -49.008 1.00 59.50 423 LEU A O 1
ATOM 3418 N N . GLY A 1 424 ? 34.706 15.428 -47.221 1.00 56.47 424 GLY A N 1
ATOM 3419 C CA . GLY A 1 424 ? 34.128 16.618 -47.846 1.00 56.47 424 GLY A CA 1
ATOM 3420 C C . GLY A 1 424 ? 35.154 17.733 -48.079 1.00 56.47 424 GLY A C 1
ATOM 3421 O O . GLY A 1 424 ? 35.100 18.420 -49.102 1.00 56.47 424 GLY A O 1
ATOM 3422 N N . GLU A 1 425 ? 36.110 17.907 -47.167 1.00 57.78 425 GLU A N 1
ATOM 3423 C CA . GLU A 1 425 ? 37.198 18.880 -47.313 1.00 57.78 425 GLU A CA 1
ATOM 3424 C C . GLU A 1 425 ? 38.245 18.453 -48.350 1.00 57.78 425 GLU A C 1
ATOM 3426 O O . GLU A 1 425 ? 38.765 19.299 -49.083 1.00 57.78 425 GLU A O 1
ATOM 3431 N N . GLU A 1 426 ? 38.517 17.153 -48.471 1.00 55.56 426 GLU A N 1
ATOM 3432 C CA . GLU A 1 426 ? 39.468 16.602 -49.443 1.00 55.56 426 GLU A CA 1
ATOM 3433 C C . GLU A 1 426 ? 38.968 16.757 -50.891 1.00 55.56 426 GLU A C 1
ATOM 3435 O O . GLU A 1 426 ? 39.734 17.127 -51.784 1.00 55.56 426 GLU A O 1
ATOM 3440 N N . LYS A 1 427 ? 37.652 16.626 -51.109 1.00 55.00 427 LYS A N 1
ATOM 3441 C CA . LYS A 1 427 ? 36.991 16.917 -52.393 1.00 55.00 427 LYS A CA 1
ATOM 3442 C C . LYS A 1 427 ? 37.039 18.401 -52.769 1.00 55.00 427 LYS A C 1
ATOM 3444 O O . LYS A 1 427 ? 37.306 18.745 -53.917 1.00 55.00 427 LYS A O 1
ATOM 3449 N N . ARG A 1 428 ? 36.847 19.307 -51.804 1.00 58.84 428 ARG A N 1
ATOM 3450 C CA . ARG A 1 428 ? 36.986 20.755 -52.064 1.00 58.84 428 ARG A CA 1
ATOM 3451 C C . ARG A 1 428 ? 38.424 21.143 -52.413 1.00 58.84 428 ARG A C 1
ATOM 3453 O O . ARG A 1 428 ? 38.623 22.127 -53.120 1.00 58.84 428 ARG A O 1
ATOM 3460 N N . ARG A 1 429 ? 39.422 20.385 -51.940 1.00 51.72 429 ARG A N 1
ATOM 3461 C CA . ARG A 1 429 ? 40.828 20.567 -52.335 1.00 51.72 429 ARG A CA 1
ATOM 3462 C C . ARG A 1 429 ? 41.117 20.018 -53.734 1.00 51.72 429 ARG A C 1
ATOM 3464 O O . ARG A 1 429 ? 41.860 20.667 -54.461 1.00 51.72 429 ARG A O 1
ATOM 3471 N N . SER A 1 430 ? 40.511 18.900 -54.144 1.00 53.00 430 SER A N 1
ATOM 3472 C CA . SER A 1 430 ? 40.724 18.332 -55.487 1.00 53.00 430 SER A CA 1
ATOM 3473 C C . SER A 1 430 ? 39.981 19.076 -56.606 1.00 53.00 430 SER A C 1
ATOM 3475 O O . SER A 1 430 ? 40.473 19.131 -57.728 1.00 53.00 430 SER A O 1
ATOM 3477 N N . GLU A 1 431 ? 38.856 19.740 -56.316 1.00 50.81 431 GLU A N 1
ATOM 3478 C CA . GLU A 1 431 ? 38.119 20.556 -57.301 1.00 50.81 431 GLU A CA 1
ATOM 3479 C C . GLU A 1 431 ? 38.824 21.881 -57.669 1.00 50.81 431 GLU A C 1
ATOM 3481 O O . GLU A 1 431 ? 38.495 22.498 -58.684 1.00 50.81 431 GLU A O 1
ATOM 3486 N N . ILE A 1 432 ? 39.830 22.311 -56.895 1.00 51.59 432 ILE A N 1
ATOM 3487 C CA . ILE A 1 432 ? 40.625 23.524 -57.167 1.00 51.59 432 ILE A CA 1
ATOM 3488 C C . ILE A 1 432 ? 41.843 23.227 -58.068 1.00 51.59 432 ILE A C 1
ATOM 3490 O O . ILE A 1 432 ? 42.357 24.133 -58.728 1.00 51.59 432 ILE A O 1
ATOM 3494 N N . GLU A 1 433 ? 42.261 21.965 -58.198 1.00 44.97 433 GLU A N 1
ATOM 3495 C CA . GLU A 1 433 ? 43.421 21.561 -58.993 1.00 44.97 433 GLU A CA 1
ATOM 3496 C C . GLU A 1 433 ? 43.036 20.532 -60.068 1.00 44.97 433 GLU A C 1
ATOM 3498 O O . GLU A 1 433 ? 42.924 19.340 -59.806 1.00 44.97 433 GLU A O 1
ATOM 3503 N N . SER A 1 434 ? 42.993 20.993 -61.327 1.00 42.22 434 SER A N 1
ATOM 3504 C CA . SER A 1 434 ? 43.095 20.202 -62.578 1.00 42.22 434 SER A CA 1
ATOM 3505 C C . SER A 1 434 ? 41.796 19.894 -63.336 1.00 42.22 434 SER A C 1
ATOM 3507 O O . SER A 1 434 ? 41.283 18.779 -63.369 1.00 42.22 434 SER A O 1
ATOM 3509 N N . SER A 1 435 ? 41.373 20.854 -64.157 1.00 48.16 435 SER A N 1
ATOM 3510 C CA . SER A 1 435 ? 40.607 20.576 -65.375 1.00 48.16 435 SER A CA 1
ATOM 3511 C C . SER A 1 435 ? 41.543 20.003 -66.452 1.00 48.16 435 SER A C 1
ATOM 3513 O O . SER A 1 435 ? 42.188 20.765 -67.169 1.00 48.16 435 SER A O 1
ATOM 3515 N N . ARG A 1 436 ? 41.625 18.662 -66.534 1.00 50.41 436 ARG A N 1
ATOM 3516 C CA . ARG A 1 436 ? 41.972 17.805 -67.705 1.00 50.41 436 ARG A CA 1
ATOM 3517 C C . ARG A 1 436 ? 42.734 16.533 -67.294 1.00 50.41 436 ARG A C 1
ATOM 3519 O O . ARG A 1 436 ? 43.902 16.395 -67.626 1.00 50.41 436 ARG A O 1
ATOM 3526 N N . VAL A 1 437 ? 42.045 15.573 -66.677 1.00 43.34 437 VAL A N 1
ATOM 3527 C CA . VAL A 1 437 ? 42.248 14.128 -66.924 1.00 43.34 437 VAL A CA 1
ATOM 3528 C C . VAL A 1 437 ? 40.870 13.470 -66.783 1.00 43.34 437 VAL A C 1
ATOM 3530 O O . VAL A 1 437 ? 40.488 12.985 -65.725 1.00 43.34 437 VAL A O 1
ATOM 3533 N N . ASN A 1 438 ? 40.087 13.571 -67.857 1.00 58.50 438 ASN A N 1
ATOM 3534 C CA . ASN A 1 438 ? 38.796 12.911 -68.035 1.00 58.50 438 ASN A CA 1
ATOM 3535 C C . ASN A 1 438 ? 39.052 11.525 -68.632 1.00 58.50 438 ASN A C 1
ATOM 3537 O O . ASN A 1 438 ? 39.658 11.455 -69.696 1.00 58.50 438 ASN A O 1
ATOM 3541 N N . GLU A 1 439 ? 38.678 10.473 -67.903 1.00 51.34 439 GLU A N 1
ATOM 3542 C CA . GLU A 1 439 ? 37.767 9.383 -68.318 1.00 51.34 439 GLU A CA 1
ATOM 3543 C C . GLU A 1 439 ? 37.831 8.247 -67.266 1.00 51.34 439 GLU A C 1
ATOM 3545 O O . GLU A 1 439 ? 36.800 7.689 -66.911 1.00 51.34 439 GLU A O 1
ATOM 3550 N N . ASP A 1 440 ? 38.999 7.984 -66.663 1.00 47.44 440 ASP A N 1
ATOM 3551 C CA . ASP A 1 440 ? 39.180 6.863 -65.715 1.00 47.44 440 ASP A CA 1
ATOM 3552 C C . ASP A 1 440 ? 38.555 7.129 -64.334 1.00 47.44 440 ASP A C 1
ATOM 3554 O O . ASP A 1 440 ? 37.815 6.294 -63.814 1.00 47.44 440 ASP A O 1
ATOM 3558 N N . TYR A 1 441 ? 38.733 8.335 -63.779 1.00 53.66 441 TYR A N 1
ATOM 3559 C CA . TYR A 1 441 ? 38.025 8.743 -62.555 1.00 53.66 441 TYR A CA 1
ATOM 3560 C C . TYR A 1 441 ? 36.517 8.849 -62.766 1.00 53.66 441 TYR A C 1
ATOM 3562 O O . TYR A 1 441 ? 35.759 8.718 -61.816 1.00 53.66 441 TYR A O 1
ATOM 3570 N N . LYS A 1 442 ? 36.064 9.055 -64.007 1.00 53.91 442 LYS A N 1
ATOM 3571 C CA . LYS A 1 442 ? 34.639 9.103 -64.323 1.00 53.91 442 LYS A CA 1
ATOM 3572 C C . LYS A 1 442 ? 34.011 7.714 -64.227 1.00 53.91 442 LYS A C 1
ATOM 3574 O O . LYS A 1 442 ? 32.929 7.608 -63.679 1.00 53.91 442 LYS A O 1
ATOM 3579 N N . VAL A 1 443 ? 34.702 6.658 -64.663 1.00 58.28 443 VAL A N 1
ATOM 3580 C CA . VAL A 1 443 ? 34.224 5.269 -64.517 1.00 58.28 443 VAL A CA 1
ATOM 3581 C C . VAL A 1 443 ? 34.247 4.818 -63.054 1.00 58.28 443 VAL A C 1
ATOM 3583 O O . VAL A 1 443 ? 33.344 4.114 -62.609 1.00 58.28 443 VAL A O 1
ATOM 3586 N N . GLU A 1 444 ? 35.251 5.234 -62.280 1.00 57.75 444 GLU A N 1
ATOM 3587 C CA . GLU A 1 444 ? 35.327 4.900 -60.853 1.00 57.75 444 GLU A CA 1
ATOM 3588 C C . GLU A 1 444 ? 34.308 5.690 -60.016 1.00 57.75 444 GLU A C 1
ATOM 3590 O O . GLU A 1 444 ? 33.685 5.124 -59.120 1.00 57.75 444 GLU A O 1
ATOM 3595 N N . ILE A 1 445 ? 34.057 6.957 -60.363 1.00 54.78 445 ILE A N 1
ATOM 3596 C CA . ILE A 1 445 ? 32.978 7.763 -59.782 1.00 54.78 445 ILE A CA 1
ATOM 3597 C C . ILE A 1 445 ? 31.617 7.215 -60.208 1.00 54.78 445 ILE A C 1
ATOM 3599 O O . ILE A 1 445 ? 30.800 7.007 -59.331 1.00 54.78 445 ILE A O 1
ATOM 3603 N N . GLU A 1 446 ? 31.381 6.873 -61.478 1.00 61.75 446 GLU A N 1
ATOM 3604 C CA . GLU A 1 446 ? 30.125 6.243 -61.920 1.00 61.75 446 GLU A CA 1
ATOM 3605 C C . GLU A 1 446 ? 29.903 4.888 -61.221 1.00 61.75 446 GLU A C 1
ATOM 3607 O O . GLU A 1 446 ? 28.782 4.553 -60.853 1.00 61.75 446 GLU A O 1
ATOM 3612 N N . GLY A 1 447 ? 30.968 4.124 -60.949 1.00 70.94 447 GLY A N 1
ATOM 3613 C CA . GLY A 1 447 ? 30.895 2.885 -60.171 1.00 70.94 447 GLY A CA 1
ATOM 3614 C C . GLY A 1 447 ? 30.637 3.100 -58.674 1.00 70.94 447 GLY A C 1
ATOM 3615 O O . GLY A 1 447 ? 29.941 2.296 -58.049 1.00 70.94 447 GLY A O 1
ATOM 3616 N N . LEU A 1 448 ? 31.181 4.167 -58.082 1.00 67.81 448 LEU A N 1
ATOM 3617 C CA . LEU A 1 448 ? 30.913 4.558 -56.695 1.00 67.81 448 LEU A CA 1
ATOM 3618 C C . LEU A 1 448 ? 29.544 5.224 -56.539 1.00 67.81 448 LEU A C 1
ATOM 3620 O O . LEU A 1 448 ? 28.904 5.000 -55.522 1.00 67.81 448 LEU A O 1
ATOM 3624 N N . GLU A 1 449 ? 29.080 5.970 -57.538 1.00 64.06 449 GLU A N 1
ATOM 3625 C CA . GLU A 1 449 ? 27.745 6.559 -57.633 1.00 64.06 449 GLU A CA 1
ATOM 3626 C C . GLU A 1 449 ? 26.694 5.474 -57.840 1.00 64.06 449 GLU A C 1
ATOM 3628 O O . GLU A 1 449 ? 25.662 5.522 -57.186 1.00 64.06 449 GLU A O 1
ATOM 3633 N N . GLU A 1 450 ? 26.963 4.444 -58.650 1.00 70.88 450 GLU A N 1
ATOM 3634 C CA . GLU A 1 450 ? 26.074 3.284 -58.779 1.00 70.88 450 GLU A CA 1
ATOM 3635 C C . GLU A 1 450 ? 26.034 2.470 -57.479 1.00 70.88 450 GLU A C 1
ATOM 3637 O O . GLU A 1 450 ? 24.963 2.058 -57.046 1.00 70.88 450 GLU A O 1
ATOM 3642 N N . LYS A 1 451 ? 27.172 2.284 -56.794 1.00 71.69 451 LYS A N 1
ATOM 3643 C CA . LYS A 1 451 ? 27.187 1.661 -55.457 1.00 71.69 451 LYS A CA 1
ATOM 3644 C C . LYS A 1 451 ? 26.476 2.511 -54.412 1.00 71.69 451 LYS A C 1
ATOM 3646 O O . LYS A 1 451 ? 25.779 1.950 -53.576 1.00 71.69 451 LYS A O 1
ATOM 3651 N N . LEU A 1 452 ? 26.638 3.832 -54.450 1.00 66.69 452 LEU A N 1
ATOM 3652 C CA . LEU A 1 452 ? 25.884 4.756 -53.607 1.00 66.69 452 LEU A CA 1
ATOM 3653 C C . LEU A 1 452 ? 24.400 4.647 -53.921 1.00 66.69 452 LEU A C 1
ATOM 3655 O O . LEU A 1 452 ? 23.632 4.501 -52.988 1.00 66.69 452 LEU A O 1
ATOM 3659 N N . ARG A 1 453 ? 24.004 4.602 -55.197 1.00 76.62 453 ARG A N 1
ATOM 3660 C CA . ARG A 1 453 ? 22.606 4.441 -55.604 1.00 76.62 453 ARG A CA 1
ATOM 3661 C C . ARG A 1 453 ? 22.023 3.126 -55.099 1.00 76.62 453 ARG A C 1
ATOM 3663 O O . ARG A 1 453 ? 20.930 3.145 -54.554 1.00 76.62 453 ARG A O 1
ATOM 3670 N N . ILE A 1 454 ? 22.759 2.019 -55.210 1.00 75.31 454 ILE A N 1
ATOM 3671 C CA . ILE A 1 454 ? 22.346 0.712 -54.677 1.00 75.31 454 ILE A CA 1
ATOM 3672 C C . ILE A 1 454 ? 22.233 0.762 -53.148 1.00 75.31 454 ILE A C 1
ATOM 3674 O O . ILE A 1 454 ? 21.234 0.319 -52.601 1.00 75.31 454 ILE A O 1
ATOM 3678 N N . LEU A 1 455 ? 23.206 1.352 -52.449 1.00 70.75 455 LEU A N 1
ATOM 3679 C CA . LEU A 1 455 ? 23.149 1.513 -50.990 1.00 70.75 455 LEU A CA 1
ATOM 3680 C C . LEU A 1 455 ? 22.028 2.462 -50.549 1.00 70.75 455 LEU A C 1
ATOM 3682 O O . LEU A 1 455 ? 21.489 2.322 -49.457 1.00 70.75 455 LEU A O 1
ATOM 3686 N N . GLU A 1 456 ? 21.675 3.441 -51.373 1.00 68.69 456 GLU A N 1
ATOM 3687 C CA . GLU A 1 456 ? 20.606 4.399 -51.115 1.00 68.69 456 GLU A CA 1
ATOM 3688 C C . GLU A 1 456 ? 19.233 3.784 -51.420 1.00 68.69 456 GLU A C 1
ATOM 3690 O O . GLU A 1 456 ? 18.275 4.045 -50.694 1.00 68.69 456 GLU A O 1
ATOM 3695 N N . GLU A 1 457 ? 19.147 2.892 -52.410 1.00 73.88 457 GLU A N 1
ATOM 3696 C CA . GLU A 1 457 ? 18.012 1.997 -52.656 1.00 73.88 457 GLU A CA 1
ATOM 3697 C C . GLU A 1 457 ? 17.834 1.000 -51.497 1.00 73.88 457 GLU A C 1
ATOM 3699 O O . GLU A 1 457 ? 16.742 0.945 -50.939 1.00 73.88 457 GLU A O 1
ATOM 3704 N N . GLU A 1 458 ? 18.892 0.321 -51.036 1.00 75.44 458 GLU A N 1
ATOM 3705 C CA . GLU A 1 458 ? 18.860 -0.574 -49.864 1.00 75.44 458 GLU A CA 1
ATOM 3706 C C . GLU A 1 458 ? 18.508 0.183 -48.573 1.00 75.44 458 GLU A C 1
ATOM 3708 O O . GLU A 1 458 ? 17.703 -0.278 -47.766 1.00 75.44 458 GLU A O 1
ATOM 3713 N N . LYS A 1 459 ? 19.053 1.389 -48.376 1.00 74.62 459 LYS A N 1
ATOM 3714 C CA . LYS A 1 459 ? 18.686 2.273 -47.259 1.00 74.62 459 LYS A CA 1
ATOM 3715 C C . LYS A 1 459 ? 17.219 2.681 -47.332 1.00 74.62 459 LYS A C 1
ATOM 3717 O O . LYS A 1 459 ? 16.573 2.791 -46.292 1.00 74.62 459 LYS A O 1
ATOM 3722 N N . ASN A 1 460 ? 16.691 2.936 -48.528 1.00 71.00 460 ASN A N 1
ATOM 3723 C CA . ASN A 1 460 ? 15.284 3.269 -48.714 1.00 71.00 460 ASN A CA 1
ATOM 3724 C C . ASN A 1 460 ? 14.382 2.044 -48.517 1.00 71.00 460 ASN A C 1
ATOM 3726 O O . ASN A 1 460 ? 13.332 2.194 -47.904 1.00 71.00 460 ASN A O 1
ATOM 3730 N N . GLU A 1 461 ? 14.791 0.846 -48.939 1.00 74.50 461 GLU A N 1
ATOM 3731 C CA . GLU A 1 461 ? 14.088 -0.405 -48.628 1.00 74.50 461 GLU A CA 1
ATOM 3732 C C . GLU A 1 461 ? 14.068 -0.674 -47.123 1.00 74.50 461 GLU A C 1
ATOM 3734 O O . GLU A 1 461 ? 12.992 -0.868 -46.562 1.00 74.50 461 GLU A O 1
ATOM 3739 N N . LEU A 1 462 ? 15.210 -0.561 -46.440 1.00 74.44 462 LEU A N 1
ATOM 3740 C CA . LEU A 1 462 ? 15.285 -0.676 -44.982 1.00 74.44 462 LEU A CA 1
ATOM 3741 C C . LEU A 1 462 ? 14.460 0.403 -44.281 1.00 74.44 462 LEU A C 1
ATOM 3743 O O . LEU A 1 462 ? 13.832 0.135 -43.263 1.00 74.44 462 LEU A O 1
ATOM 3747 N N . ARG A 1 463 ? 14.417 1.626 -44.819 1.00 69.81 463 ARG A N 1
ATOM 3748 C CA . ARG A 1 463 ? 13.562 2.696 -44.292 1.00 69.81 463 ARG A CA 1
ATOM 3749 C C . ARG A 1 463 ? 12.085 2.357 -44.462 1.00 69.81 463 ARG A C 1
ATOM 3751 O O . ARG A 1 463 ? 11.323 2.598 -43.536 1.00 69.81 463 ARG A O 1
ATOM 3758 N N . ILE A 1 464 ? 11.689 1.788 -45.599 1.00 75.19 464 ILE A N 1
ATOM 3759 C CA . ILE A 1 464 ? 10.317 1.338 -45.858 1.00 75.19 464 ILE A CA 1
ATOM 3760 C C . ILE A 1 464 ? 9.956 0.159 -44.944 1.00 75.19 464 ILE A C 1
ATOM 3762 O O . ILE A 1 464 ? 8.857 0.145 -44.393 1.00 75.19 464 ILE A O 1
ATOM 3766 N N . GLU A 1 465 ? 10.860 -0.799 -44.729 1.00 74.94 465 GLU A N 1
ATOM 3767 C CA . GLU A 1 465 ? 10.661 -1.903 -43.783 1.00 74.94 465 GLU A CA 1
ATOM 3768 C C . GLU A 1 465 ? 10.569 -1.409 -42.339 1.00 74.94 465 GLU A C 1
ATOM 3770 O O . GLU A 1 465 ? 9.670 -1.826 -41.613 1.00 74.94 465 GLU A O 1
ATOM 3775 N N . LEU A 1 466 ? 11.422 -0.467 -41.935 1.00 70.56 466 LEU A N 1
ATOM 3776 C CA . LEU A 1 466 ? 11.379 0.149 -40.610 1.00 70.56 466 LEU A CA 1
ATOM 3777 C C . LEU A 1 466 ? 10.094 0.963 -40.414 1.00 70.56 466 LEU A C 1
ATOM 3779 O O . LEU A 1 466 ? 9.481 0.910 -39.355 1.00 70.56 466 LEU A O 1
ATOM 3783 N N . GLU A 1 467 ? 9.651 1.694 -41.436 1.00 71.25 467 GLU A N 1
ATOM 3784 C CA . GLU A 1 467 ? 8.410 2.468 -41.405 1.00 71.25 467 GLU A CA 1
ATOM 3785 C C . GLU A 1 467 ? 7.180 1.548 -41.387 1.00 71.25 467 GLU A C 1
ATOM 3787 O O . GLU A 1 467 ? 6.197 1.842 -40.706 1.00 71.25 467 GLU A O 1
ATOM 3792 N N . LYS A 1 468 ? 7.255 0.388 -42.051 1.00 75.94 468 LYS A N 1
ATOM 3793 C CA . LYS A 1 468 ? 6.243 -0.670 -41.978 1.00 75.94 468 LYS A CA 1
ATOM 3794 C C . LYS A 1 468 ? 6.203 -1.320 -40.592 1.00 75.94 468 LYS A C 1
ATOM 3796 O O . LYS A 1 468 ? 5.120 -1.391 -40.018 1.00 75.94 468 LYS A O 1
ATOM 3801 N N . ALA A 1 469 ? 7.349 -1.700 -40.030 1.00 71.06 469 ALA A N 1
ATOM 3802 C CA . ALA A 1 469 ? 7.455 -2.265 -38.685 1.00 71.06 469 ALA A CA 1
ATOM 3803 C C . ALA A 1 469 ? 6.995 -1.264 -37.615 1.00 71.06 469 ALA A C 1
ATOM 3805 O O . ALA A 1 469 ? 6.238 -1.610 -36.716 1.00 71.06 469 ALA A O 1
ATOM 3806 N N . HIS A 1 470 ? 7.362 0.013 -37.748 1.00 67.94 470 HIS A N 1
ATOM 3807 C CA . HIS A 1 470 ? 6.898 1.072 -36.855 1.00 67.94 470 HIS A CA 1
ATOM 3808 C C . HIS A 1 470 ? 5.382 1.275 -36.956 1.00 67.94 470 HIS A C 1
ATOM 3810 O O . HIS A 1 470 ? 4.718 1.525 -35.954 1.00 67.94 470 HIS A O 1
ATOM 3816 N N . LYS A 1 471 ? 4.804 1.135 -38.153 1.00 73.62 471 LYS A N 1
ATOM 3817 C CA . LYS A 1 471 ? 3.355 1.214 -38.357 1.00 73.62 471 LYS A CA 1
ATOM 3818 C C . LYS A 1 471 ? 2.620 -0.006 -37.795 1.00 73.62 471 LYS A C 1
ATOM 3820 O O . LYS A 1 471 ? 1.538 0.162 -37.244 1.00 73.62 471 LYS A O 1
ATOM 3825 N N . GLU A 1 472 ? 3.198 -1.200 -37.902 1.00 76.38 472 GLU A N 1
ATOM 3826 C CA . GLU A 1 472 ? 2.701 -2.419 -37.249 1.00 76.38 472 GLU A CA 1
ATOM 3827 C C . GLU A 1 472 ? 2.748 -2.271 -35.721 1.00 76.38 472 GLU A C 1
ATOM 3829 O O . GLU A 1 472 ? 1.720 -2.436 -35.070 1.00 76.38 472 GLU A O 1
ATOM 3834 N N . TYR A 1 473 ? 3.862 -1.788 -35.168 1.00 71.81 473 TYR A N 1
ATOM 3835 C CA . TYR A 1 473 ? 4.011 -1.515 -33.736 1.00 71.81 473 TYR A CA 1
ATOM 3836 C C . TYR A 1 473 ? 3.048 -0.425 -33.233 1.00 71.81 473 TYR A C 1
ATOM 3838 O O . TYR A 1 473 ? 2.451 -0.546 -32.167 1.00 71.81 473 TYR A O 1
ATOM 3846 N N . GLN A 1 474 ? 2.825 0.640 -34.013 1.00 69.12 474 GLN A N 1
ATOM 3847 C CA . GLN A 1 474 ? 1.818 1.653 -33.678 1.00 69.12 474 GLN A CA 1
ATOM 3848 C C . GLN A 1 474 ? 0.390 1.100 -33.714 1.00 69.12 474 GLN A C 1
ATOM 3850 O O . GLN A 1 474 ? -0.439 1.531 -32.912 1.00 69.12 474 GLN A O 1
ATOM 3855 N N . ASN A 1 475 ? 0.092 0.161 -34.615 1.00 74.94 475 ASN A N 1
ATOM 3856 C CA . ASN A 1 475 ? -1.205 -0.507 -34.646 1.00 74.94 475 ASN A CA 1
ATOM 3857 C C . ASN A 1 475 ? -1.376 -1.439 -33.440 1.00 74.94 475 ASN A C 1
ATOM 3859 O O . ASN A 1 475 ? -2.432 -1.400 -32.820 1.00 74.94 475 ASN A O 1
ATOM 3863 N N . GLU A 1 476 ? -0.343 -2.189 -33.048 1.00 77.38 476 GLU A N 1
ATOM 3864 C CA . GLU A 1 476 ? -0.368 -3.019 -31.836 1.00 77.38 476 GLU A CA 1
ATOM 3865 C C . GLU A 1 476 ? -0.543 -2.177 -30.571 1.00 77.38 476 GLU A C 1
ATOM 3867 O O . GLU A 1 476 ? -1.413 -2.475 -29.759 1.00 77.38 476 GLU A O 1
ATOM 3872 N N . ILE A 1 477 ? 0.195 -1.068 -30.425 1.00 66.69 477 ILE A N 1
ATOM 3873 C CA . ILE A 1 477 ? -0.001 -0.115 -29.318 1.00 66.69 477 ILE A CA 1
ATOM 3874 C C . ILE A 1 477 ? -1.433 0.423 -29.315 1.00 66.69 477 ILE A C 1
ATOM 3876 O O . ILE A 1 477 ? -2.037 0.593 -28.256 1.00 66.69 477 ILE A O 1
ATOM 3880 N N . LYS A 1 478 ? -1.990 0.716 -30.493 1.00 77.19 478 LYS A N 1
ATOM 3881 C CA . LYS A 1 478 ? -3.361 1.206 -30.611 1.00 77.19 478 LYS A CA 1
ATOM 3882 C C . LYS A 1 478 ? -4.377 0.141 -30.190 1.00 77.19 478 LYS A C 1
ATOM 3884 O O . LYS A 1 478 ? -5.274 0.468 -29.422 1.00 77.19 478 LYS A O 1
ATOM 3889 N N . GLU A 1 479 ? -4.213 -1.109 -30.615 1.00 80.06 479 GLU A N 1
ATOM 3890 C CA . GLU A 1 479 ? -5.059 -2.233 -30.192 1.00 80.06 479 GLU A CA 1
ATOM 3891 C C . GLU A 1 479 ? -4.937 -2.508 -28.686 1.00 80.06 479 GLU A C 1
ATOM 3893 O O . GLU A 1 479 ? -5.948 -2.724 -28.013 1.00 80.06 479 GLU A O 1
ATOM 3898 N N . LEU A 1 480 ? -3.726 -2.427 -28.125 1.00 74.69 480 LEU A N 1
ATOM 3899 C CA . LEU A 1 480 ? -3.493 -2.572 -26.688 1.00 74.69 480 LEU A CA 1
ATOM 3900 C C . LEU A 1 480 ? -4.164 -1.447 -25.896 1.00 74.69 480 LEU A C 1
ATOM 3902 O O . LEU A 1 480 ? -4.811 -1.716 -24.889 1.00 74.69 480 LEU A O 1
ATOM 3906 N N . ASN A 1 481 ? -4.067 -0.205 -26.373 1.00 69.12 481 ASN A N 1
ATOM 3907 C CA . ASN A 1 481 ? -4.730 0.942 -25.758 1.00 69.12 481 ASN A CA 1
ATOM 3908 C C . ASN A 1 481 ? -6.256 0.849 -25.865 1.00 69.12 481 ASN A C 1
ATOM 3910 O O . ASN A 1 481 ? -6.953 1.169 -24.908 1.00 69.12 481 ASN A O 1
ATOM 3914 N N . GLU A 1 482 ? -6.801 0.394 -26.995 1.00 81.44 482 GLU A N 1
ATOM 3915 C CA . GLU A 1 482 ? -8.241 0.155 -27.148 1.00 81.44 482 GLU A CA 1
ATOM 3916 C C . GLU A 1 482 ? -8.729 -0.952 -26.198 1.00 81.44 482 GLU A C 1
ATOM 3918 O O . GLU A 1 482 ? -9.785 -0.814 -25.576 1.00 81.44 482 GLU A O 1
ATOM 3923 N N . LYS A 1 483 ? -7.937 -2.014 -26.010 1.00 78.19 483 LYS A N 1
ATOM 3924 C CA . LYS A 1 483 ? -8.234 -3.093 -25.060 1.00 78.19 483 LYS A CA 1
ATOM 3925 C C . LYS A 1 483 ? -8.132 -2.632 -23.603 1.00 78.19 483 LYS A C 1
ATOM 3927 O O . LYS A 1 483 ? -9.039 -2.910 -22.824 1.00 78.19 483 LYS A O 1
ATOM 3932 N N . PHE A 1 484 ? -7.084 -1.886 -23.260 1.00 77.06 484 PHE A N 1
ATOM 3933 C CA . PHE A 1 484 ? -6.884 -1.303 -21.933 1.00 77.06 484 PHE A CA 1
ATOM 3934 C C . PHE A 1 484 ? -8.004 -0.323 -21.581 1.00 77.06 484 PHE A C 1
ATOM 3936 O O . PHE A 1 484 ? -8.602 -0.434 -20.517 1.00 77.06 484 PHE A O 1
ATOM 3943 N N . ASN A 1 485 ? -8.371 0.572 -22.502 1.00 73.56 485 ASN A N 1
ATOM 3944 C CA . ASN A 1 485 ? -9.496 1.485 -22.306 1.00 73.56 485 ASN A CA 1
ATOM 3945 C C . ASN A 1 485 ? -10.819 0.720 -22.161 1.00 73.56 485 ASN A C 1
ATOM 3947 O O . ASN A 1 485 ? -11.608 1.039 -21.280 1.00 73.56 485 ASN A O 1
ATOM 3951 N N . SER A 1 486 ? -11.043 -0.346 -22.942 1.00 81.19 486 SER A N 1
ATOM 3952 C CA . SER A 1 486 ? -12.232 -1.193 -22.780 1.00 81.19 486 SER A CA 1
ATOM 3953 C C . SER A 1 486 ? -12.284 -1.913 -21.426 1.00 81.19 486 SER A C 1
ATOM 3955 O O . SER A 1 486 ? -13.382 -2.128 -20.908 1.00 81.19 486 SER A O 1
ATOM 3957 N N . GLU A 1 487 ? -11.152 -2.351 -20.878 1.00 76.31 487 GLU A N 1
ATOM 3958 C CA . GLU A 1 487 ? -11.090 -2.978 -19.553 1.00 76.31 487 GLU A CA 1
ATOM 3959 C C . GLU A 1 487 ? -11.237 -1.944 -18.434 1.00 76.31 487 GLU A C 1
ATOM 3961 O O . GLU A 1 487 ? -11.980 -2.191 -17.485 1.00 76.31 487 GLU A O 1
ATOM 3966 N N . MET A 1 488 ? -10.645 -0.759 -18.593 1.00 72.12 488 MET A N 1
ATOM 3967 C CA . MET A 1 488 ? -10.826 0.371 -17.685 1.00 72.12 488 MET A CA 1
ATOM 3968 C C . MET A 1 488 ? -12.291 0.828 -17.649 1.00 72.12 488 MET A C 1
ATOM 3970 O O . MET A 1 488 ? -12.836 1.042 -16.573 1.00 72.12 488 MET A O 1
ATOM 3974 N N . ASP A 1 489 ? -12.972 0.894 -18.795 1.00 80.38 489 ASP A N 1
ATOM 3975 C CA . ASP A 1 489 ? -14.400 1.221 -18.867 1.00 80.38 489 ASP A CA 1
ATOM 3976 C C . ASP A 1 489 ? -15.266 0.156 -18.179 1.00 80.38 489 ASP A C 1
ATOM 3978 O O . ASP A 1 489 ? -16.236 0.489 -17.497 1.00 80.38 489 ASP A O 1
ATOM 3982 N N . LYS A 1 490 ? -14.908 -1.132 -18.292 1.00 80.62 490 LYS A N 1
ATOM 3983 C CA . LYS A 1 490 ? -15.588 -2.218 -17.562 1.00 80.62 490 LYS A CA 1
ATOM 3984 C C . LYS A 1 490 ? -15.350 -2.132 -16.056 1.00 80.62 490 LYS A C 1
ATOM 3986 O O . LYS A 1 490 ? -16.291 -2.352 -15.298 1.00 80.62 490 LYS A O 1
ATOM 3991 N N . ALA A 1 491 ? -14.130 -1.809 -15.629 1.00 72.69 491 ALA A N 1
ATOM 3992 C CA . ALA A 1 491 ? -13.787 -1.624 -14.222 1.00 72.69 491 ALA A CA 1
ATOM 3993 C C . ALA A 1 491 ? -14.501 -0.399 -13.632 1.00 72.69 491 ALA A C 1
ATOM 3995 O O . ALA A 1 491 ? -15.110 -0.495 -12.571 1.00 72.69 491 ALA A O 1
ATOM 3996 N N . ASN A 1 492 ? -14.529 0.714 -14.365 1.00 74.38 492 ASN A N 1
ATOM 3997 C CA . ASN A 1 492 ? -15.260 1.920 -13.986 1.00 74.38 492 ASN A CA 1
ATOM 3998 C C . ASN A 1 492 ? -16.768 1.665 -13.908 1.00 74.38 492 ASN A C 1
ATOM 4000 O O . ASN A 1 492 ? -17.407 2.106 -12.960 1.00 74.38 492 ASN A O 1
ATOM 4004 N N . LEU A 1 493 ? -17.338 0.906 -14.850 1.00 83.25 493 LEU A N 1
ATOM 4005 C CA . LEU A 1 493 ? -18.750 0.520 -14.810 1.00 83.25 493 LEU A CA 1
ATOM 4006 C C . LEU A 1 493 ? -19.055 -0.412 -13.626 1.00 83.25 493 LEU A C 1
ATOM 4008 O O . LEU A 1 493 ? -20.092 -0.266 -12.983 1.00 83.25 493 LEU A O 1
ATOM 4012 N N . ALA A 1 494 ? -18.163 -1.356 -13.309 1.00 75.00 494 ALA A N 1
ATOM 4013 C CA . ALA A 1 494 ? -18.297 -2.223 -12.139 1.00 75.00 494 ALA A CA 1
ATOM 4014 C C . ALA A 1 494 ? -18.233 -1.418 -10.832 1.00 75.00 494 ALA A C 1
ATOM 4016 O O . ALA A 1 494 ? -19.101 -1.580 -9.976 1.00 75.00 494 ALA A O 1
ATOM 4017 N N . HIS A 1 495 ? -17.280 -0.491 -10.725 1.00 74.00 495 HIS A N 1
ATOM 4018 C CA . HIS A 1 495 ? -17.149 0.396 -9.576 1.00 74.00 495 HIS A CA 1
ATOM 4019 C C . HIS A 1 495 ? -18.350 1.343 -9.444 1.00 74.00 495 HIS A C 1
ATOM 4021 O O . HIS A 1 495 ? -18.876 1.531 -8.353 1.00 74.00 495 HIS A O 1
ATOM 4027 N N . GLN A 1 496 ? -18.855 1.885 -10.554 1.00 77.75 496 GLN A N 1
ATOM 4028 C CA . GLN A 1 496 ? -20.052 2.724 -10.561 1.00 77.75 496 GLN A CA 1
ATOM 4029 C C . GLN A 1 496 ? -21.292 1.945 -10.095 1.00 77.75 496 GLN A C 1
ATOM 4031 O O . GLN A 1 496 ? -22.066 2.468 -9.297 1.00 77.75 496 GLN A O 1
ATOM 4036 N N . ASN A 1 497 ? -21.445 0.685 -10.517 1.00 80.56 497 ASN A N 1
ATOM 4037 C CA . ASN A 1 497 ? -22.517 -0.191 -10.038 1.00 80.56 497 ASN A CA 1
ATOM 4038 C C . ASN A 1 497 ? -22.386 -0.501 -8.538 1.00 80.56 497 ASN A C 1
ATOM 4040 O O . ASN A 1 497 ? -23.392 -0.572 -7.837 1.00 80.56 497 ASN A O 1
ATOM 4044 N N . GLU A 1 498 ? -21.166 -0.682 -8.034 1.00 80.00 498 GLU A N 1
ATOM 4045 C CA . GLU A 1 498 ? -20.907 -0.922 -6.612 1.00 80.00 498 GLU A CA 1
ATOM 4046 C C . GLU A 1 498 ? -21.193 0.327 -5.766 1.00 80.00 498 GLU A C 1
ATOM 4048 O O . GLU A 1 498 ? -21.876 0.243 -4.746 1.00 80.00 498 GLU A O 1
ATOM 4053 N N . VAL A 1 499 ? -20.777 1.507 -6.232 1.00 77.38 499 VAL A N 1
ATOM 4054 C CA . VAL A 1 499 ? -21.117 2.796 -5.613 1.00 77.38 499 VAL A CA 1
ATOM 4055 C C . VAL A 1 499 ? -22.630 3.021 -5.614 1.00 77.38 499 VAL A C 1
ATOM 4057 O O . VAL A 1 499 ? -23.178 3.487 -4.616 1.00 77.38 499 VAL A O 1
ATOM 4060 N N . GLU A 1 500 ? -23.333 2.654 -6.686 1.00 83.44 500 GLU A N 1
ATOM 4061 C CA . GLU A 1 500 ? -24.793 2.756 -6.756 1.00 83.44 500 GLU A CA 1
ATOM 4062 C C . GLU A 1 500 ? -25.484 1.771 -5.795 1.00 83.44 500 GLU A C 1
ATOM 4064 O O . GLU A 1 500 ? -26.431 2.154 -5.106 1.00 83.44 500 GLU A O 1
ATOM 4069 N N . GLN A 1 501 ? -24.971 0.544 -5.648 1.00 80.50 501 GLN A N 1
ATOM 4070 C CA . GLN A 1 501 ? -25.455 -0.421 -4.650 1.00 80.50 501 GLN A CA 1
ATOM 4071 C C . GLN A 1 501 ? -25.210 0.052 -3.211 1.00 80.50 501 GLN A C 1
ATOM 4073 O O . GLN A 1 501 ? -26.101 -0.053 -2.364 1.00 80.50 501 GLN A O 1
ATOM 4078 N N . LEU A 1 502 ? -24.032 0.611 -2.925 1.00 78.50 502 LEU A N 1
ATOM 4079 C CA . LEU A 1 502 ? -23.710 1.190 -1.620 1.00 78.50 502 LEU A CA 1
ATOM 4080 C C . LEU A 1 502 ? -24.568 2.425 -1.330 1.00 78.50 502 LEU A C 1
ATOM 4082 O O . LEU A 1 502 ? -25.051 2.583 -0.211 1.00 78.50 502 LEU A O 1
ATOM 4086 N N . SER A 1 503 ? -24.830 3.261 -2.336 1.00 80.75 503 SER A N 1
ATOM 4087 C CA . SER A 1 503 ? -25.714 4.424 -2.218 1.00 80.75 503 SER A CA 1
ATOM 4088 C C . SER A 1 503 ? -27.161 4.013 -1.930 1.00 80.75 503 SER A C 1
ATOM 4090 O O . SER A 1 503 ? -27.785 4.561 -1.019 1.00 80.75 503 SER A O 1
ATOM 4092 N N . GLN A 1 504 ? -27.676 2.987 -2.617 1.00 83.25 504 GLN A N 1
ATOM 4093 C CA . GLN A 1 504 ? -28.992 2.411 -2.323 1.00 83.25 504 GLN A CA 1
ATOM 4094 C C . GLN A 1 504 ? -29.050 1.838 -0.902 1.00 83.25 504 GLN A C 1
ATOM 4096 O O . GLN A 1 504 ? -30.024 2.070 -0.186 1.00 83.25 504 GLN A O 1
ATOM 4101 N N . ARG A 1 505 ? -27.991 1.154 -0.453 1.00 84.56 505 ARG A N 1
ATOM 4102 C CA . ARG A 1 505 ? -27.927 0.588 0.899 1.00 84.56 505 ARG A CA 1
ATOM 4103 C C . ARG A 1 505 ? -27.856 1.660 1.987 1.00 84.56 505 ARG A C 1
ATOM 4105 O O . ARG A 1 505 ? -28.533 1.536 3.007 1.00 84.56 505 ARG A O 1
ATOM 4112 N N . LEU A 1 506 ? -27.104 2.735 1.761 1.00 78.38 506 LEU A N 1
ATOM 4113 C CA . LEU A 1 506 ? -27.091 3.901 2.646 1.00 78.38 506 LEU A CA 1
ATOM 4114 C C . LEU A 1 506 ? -28.472 4.557 2.722 1.00 78.38 506 LEU A C 1
ATOM 4116 O O . LEU A 1 506 ? -28.935 4.835 3.823 1.00 78.38 506 LEU A O 1
ATOM 4120 N N . SER A 1 507 ? -29.168 4.705 1.590 1.00 84.25 507 SER A N 1
ATOM 4121 C CA . SER A 1 507 ? -30.544 5.216 1.568 1.00 84.25 507 SER A CA 1
ATOM 4122 C C . SER A 1 507 ? -31.487 4.347 2.405 1.00 84.25 507 SER A C 1
ATOM 4124 O O . SER A 1 507 ? -32.260 4.880 3.197 1.00 84.25 507 SER A O 1
ATOM 4126 N N . THR A 1 508 ? -31.400 3.016 2.296 1.00 83.75 508 THR A N 1
ATOM 4127 C CA . THR A 1 508 ? -32.235 2.112 3.107 1.00 83.75 508 THR A CA 1
ATOM 4128 C C . THR A 1 508 ? -31.909 2.190 4.599 1.00 83.75 508 THR A C 1
ATOM 4130 O O . THR A 1 508 ? -32.818 2.227 5.422 1.00 83.75 508 THR A O 1
ATOM 4133 N N . LEU A 1 509 ? -30.627 2.292 4.965 1.00 81.81 509 LEU A N 1
ATOM 4134 C CA . LEU A 1 509 ? -30.216 2.442 6.365 1.00 81.81 509 LEU A CA 1
ATOM 4135 C C . LEU A 1 509 ? -30.651 3.794 6.946 1.00 81.81 509 LEU A C 1
ATOM 4137 O O . LEU A 1 509 ? -30.990 3.889 8.124 1.00 81.81 509 LEU A O 1
ATOM 4141 N N . GLU A 1 510 ? -30.669 4.847 6.130 1.00 83.19 510 GLU A N 1
ATOM 4142 C CA . GLU A 1 510 ? -31.150 6.168 6.526 1.00 83.19 510 GLU A CA 1
ATOM 4143 C C . GLU A 1 510 ? -32.675 6.181 6.726 1.00 83.19 510 GLU A C 1
ATOM 4145 O O . GLU A 1 510 ? -33.172 6.784 7.681 1.00 83.19 510 GLU A O 1
ATOM 4150 N N . GLU A 1 511 ? -33.427 5.458 5.891 1.00 84.19 511 GLU A N 1
ATOM 4151 C CA . GLU A 1 511 ? -34.861 5.216 6.087 1.00 84.19 511 GLU A CA 1
ATOM 4152 C C . GLU A 1 511 ? -35.137 4.422 7.373 1.00 84.19 511 GLU A C 1
ATOM 4154 O O . GLU A 1 511 ? -35.960 4.853 8.183 1.00 84.19 511 GLU A O 1
ATOM 4159 N N . GLU A 1 512 ? -34.402 3.334 7.627 1.00 85.81 512 GLU A N 1
ATOM 4160 C CA . GLU A 1 512 ? -34.518 2.537 8.858 1.00 85.81 512 GLU A CA 1
ATOM 4161 C C . GLU A 1 512 ? -34.179 3.360 10.110 1.00 85.81 512 GLU A C 1
ATOM 4163 O O . GLU A 1 512 ? -34.905 3.328 11.109 1.00 85.81 512 GLU A O 1
ATOM 4168 N N . LYS A 1 513 ? -33.115 4.170 10.053 1.00 85.69 513 LYS A N 1
ATOM 4169 C CA . LYS A 1 513 ? -32.734 5.102 11.123 1.00 85.69 513 LYS A CA 1
ATOM 4170 C C . LYS A 1 513 ? -33.830 6.134 11.386 1.00 85.69 513 LYS A C 1
ATOM 4172 O O . LYS A 1 513 ? -34.132 6.427 12.546 1.00 85.69 513 LYS A O 1
ATOM 4177 N N . ASN A 1 514 ? -34.438 6.685 10.338 1.00 82.25 514 ASN A N 1
ATOM 4178 C CA . ASN A 1 514 ? -35.547 7.628 10.470 1.00 82.25 514 ASN A CA 1
ATOM 4179 C C . ASN A 1 514 ? -36.801 6.957 11.042 1.00 82.25 514 ASN A C 1
ATOM 4181 O O . ASN A 1 514 ? -37.472 7.544 11.891 1.00 82.25 514 ASN A O 1
ATOM 4185 N N . GLU A 1 515 ? -37.092 5.714 10.661 1.00 86.94 515 GLU A N 1
ATOM 4186 C CA . GLU A 1 515 ? -38.203 4.950 11.227 1.00 86.94 515 GLU A CA 1
ATOM 4187 C C . GLU A 1 515 ? -37.984 4.659 12.721 1.00 86.94 515 GLU A C 1
ATOM 4189 O O . GLU A 1 515 ? -38.898 4.832 13.533 1.00 86.94 515 GLU A O 1
ATOM 4194 N N . LEU A 1 516 ? -36.760 4.289 13.112 1.00 84.00 516 LEU A N 1
ATOM 4195 C CA . LEU A 1 516 ? -36.375 4.126 14.515 1.00 84.00 516 LEU A CA 1
ATOM 4196 C C . LEU A 1 516 ? -36.483 5.441 15.290 1.00 84.00 516 LEU A C 1
ATOM 4198 O O . LEU A 1 516 ? -36.999 5.444 16.406 1.00 84.00 516 LEU A O 1
ATOM 4202 N N . ARG A 1 517 ? -36.080 6.568 14.693 1.00 84.06 517 ARG A N 1
ATOM 4203 C CA . ARG A 1 517 ? -36.222 7.897 15.303 1.00 84.06 517 ARG A CA 1
ATOM 4204 C C . ARG A 1 517 ? -37.688 8.258 15.543 1.00 84.06 517 ARG A C 1
ATOM 4206 O O . ARG A 1 517 ? -38.021 8.713 16.632 1.00 84.06 517 ARG A O 1
ATOM 4213 N N . ILE A 1 518 ? -38.569 7.997 14.576 1.00 84.75 518 ILE A N 1
ATOM 4214 C CA . ILE A 1 518 ? -40.018 8.219 14.717 1.00 84.75 518 ILE A CA 1
ATOM 4215 C C . ILE A 1 518 ? -40.603 7.317 15.813 1.00 84.75 518 ILE A C 1
ATOM 4217 O O . ILE A 1 518 ? -41.420 7.773 16.615 1.00 84.75 518 ILE A O 1
ATOM 4221 N N . LYS A 1 519 ? -40.182 6.046 15.885 1.00 86.25 519 LYS A N 1
ATOM 4222 C CA . LYS A 1 519 ? -40.601 5.117 16.951 1.00 86.25 519 LYS A CA 1
ATOM 4223 C C . LYS A 1 519 ? -40.138 5.593 18.330 1.00 86.25 519 LYS A C 1
ATOM 4225 O O . LYS A 1 519 ? -40.938 5.576 19.262 1.00 86.25 519 LYS A O 1
ATOM 4230 N N . LEU A 1 520 ? -38.897 6.069 18.442 1.00 83.88 520 LEU A N 1
ATOM 4231 C CA . LEU A 1 520 ? -38.339 6.628 19.674 1.00 83.88 520 LEU A CA 1
ATOM 4232 C C . LEU A 1 520 ? -39.098 7.888 20.111 1.00 83.88 520 LEU A C 1
ATOM 4234 O O . LEU A 1 520 ? -39.474 8.016 21.271 1.00 83.88 520 LEU A O 1
ATOM 4238 N N . GLU A 1 521 ? -39.373 8.801 19.180 1.00 83.44 521 GLU A N 1
ATOM 4239 C CA . GLU A 1 521 ? -40.085 10.050 19.459 1.00 83.44 521 GLU A CA 1
ATOM 4240 C C . GLU A 1 521 ? -41.542 9.796 19.867 1.00 83.44 521 GLU A C 1
ATOM 4242 O O . GLU A 1 521 ? -42.058 10.433 20.787 1.00 83.44 521 GLU A O 1
ATOM 4247 N N . LYS A 1 522 ? -42.193 8.804 19.248 1.00 86.69 522 LYS A N 1
ATOM 4248 C CA . LYS A 1 522 ? -43.522 8.343 19.656 1.00 86.69 522 LYS A CA 1
ATOM 4249 C C . LYS A 1 522 ? -43.507 7.751 21.068 1.00 86.69 522 LYS A C 1
ATOM 4251 O O . LYS A 1 522 ? -44.337 8.157 21.877 1.00 86.69 522 LYS A O 1
ATOM 4256 N N . ALA A 1 523 ? -42.557 6.866 21.375 1.00 80.81 523 ALA A N 1
ATOM 4257 C CA . ALA A 1 523 ? -42.410 6.284 22.710 1.00 80.81 523 ALA A CA 1
ATOM 4258 C C . ALA A 1 523 ? -42.142 7.367 23.767 1.00 80.81 523 ALA A C 1
ATOM 4260 O O . ALA A 1 523 ? -42.778 7.389 24.814 1.00 80.81 523 ALA A O 1
ATOM 4261 N N . HIS A 1 524 ? -41.273 8.334 23.467 1.00 79.81 524 HIS A N 1
ATOM 4262 C CA . HIS A 1 524 ? -40.997 9.458 24.359 1.00 79.81 524 HIS A CA 1
ATOM 4263 C C . HIS A 1 524 ? -42.246 10.311 24.621 1.00 79.81 524 HIS A C 1
ATOM 4265 O O . HIS A 1 524 ? -42.495 10.734 25.748 1.00 79.81 524 HIS A O 1
ATOM 4271 N N . LYS A 1 525 ? -43.073 10.541 23.596 1.00 83.00 525 LYS A N 1
ATOM 4272 C CA . LYS A 1 525 ? -44.337 11.274 23.736 1.00 83.00 525 LYS A CA 1
ATOM 4273 C C . LYS A 1 525 ? -45.372 10.498 24.556 1.00 83.00 525 LYS A C 1
ATOM 4275 O O . LYS A 1 525 ? -46.114 11.107 25.320 1.00 83.00 525 LYS A O 1
ATOM 4280 N N . GLU A 1 526 ? -45.412 9.176 24.414 1.00 83.62 526 GLU A N 1
ATOM 4281 C CA . GLU A 1 526 ? -46.228 8.289 25.251 1.00 83.62 526 GLU A CA 1
ATOM 4282 C C . GLU A 1 526 ? -45.773 8.355 26.716 1.00 83.62 526 GLU A C 1
ATOM 4284 O O . GLU A 1 526 ? -46.601 8.640 27.577 1.00 83.62 526 GLU A O 1
ATOM 4289 N N . TYR A 1 527 ? -44.466 8.263 26.991 1.00 79.38 527 TYR A N 1
ATOM 4290 C CA . TYR A 1 527 ? -43.914 8.438 28.340 1.00 79.38 527 TYR A CA 1
ATOM 4291 C C . TYR A 1 527 ? -44.216 9.812 28.939 1.00 79.38 527 TYR A C 1
ATOM 4293 O O . TYR A 1 527 ? -44.596 9.913 30.101 1.00 79.38 527 TYR A O 1
ATOM 4301 N N . GLN A 1 528 ? -44.088 10.888 28.160 1.00 80.75 528 GLN A N 1
ATOM 4302 C CA . GLN A 1 528 ? -44.429 12.228 28.639 1.00 80.75 528 GLN A CA 1
ATOM 4303 C C . GLN A 1 528 ? -45.912 12.359 28.998 1.00 80.75 528 GLN A C 1
ATOM 4305 O O . GLN A 1 528 ? -46.241 13.021 29.982 1.00 80.75 528 GLN A O 1
ATOM 4310 N N . ASN A 1 529 ? -46.804 11.728 28.232 1.00 81.94 529 ASN A N 1
ATOM 4311 C CA . ASN A 1 529 ? -48.226 11.694 28.564 1.00 81.94 529 ASN A CA 1
ATOM 4312 C C . ASN A 1 529 ? -48.483 10.865 29.826 1.00 81.94 529 ASN A C 1
ATOM 4314 O O . ASN A 1 529 ? -49.267 11.288 30.666 1.00 81.94 529 ASN A O 1
ATOM 4318 N N . GLU A 1 530 ? -47.794 9.740 29.997 1.00 84.31 530 GLU A N 1
ATOM 4319 C CA . GLU A 1 530 ? -47.933 8.872 31.169 1.00 84.31 530 GLU A CA 1
ATOM 4320 C C . GLU A 1 530 ? -47.434 9.565 32.448 1.00 84.31 530 GLU A C 1
ATOM 4322 O O . GLU A 1 530 ? -48.132 9.572 33.459 1.00 84.31 530 GLU A O 1
ATOM 4327 N N . ILE A 1 531 ? -46.293 10.263 32.381 1.00 79.06 531 ILE A N 1
ATOM 4328 C CA . ILE A 1 531 ? -45.790 11.137 33.455 1.00 79.06 531 ILE A CA 1
ATOM 4329 C C . ILE A 1 531 ? -46.799 12.244 33.761 1.00 79.06 531 ILE A C 1
ATOM 4331 O O . ILE A 1 531 ? -47.032 12.574 34.923 1.00 79.06 531 ILE A O 1
ATOM 4335 N N . LYS A 1 532 ? -47.414 12.830 32.729 1.00 83.75 532 LYS A N 1
ATOM 4336 C CA . LYS A 1 532 ? -48.430 13.866 32.908 1.00 83.75 532 LYS A CA 1
ATOM 4337 C C . LYS A 1 532 ? -49.680 13.313 33.596 1.00 83.75 532 LYS A C 1
ATOM 4339 O O . LYS A 1 532 ? -50.156 13.941 34.533 1.00 83.75 532 LYS A O 1
ATOM 4344 N N . GLU A 1 533 ? -50.165 12.138 33.203 1.00 84.69 533 GLU A N 1
ATOM 4345 C CA . GLU A 1 533 ? -51.293 11.460 33.853 1.00 84.69 533 GLU A CA 1
ATOM 4346 C C . GLU A 1 533 ? -50.974 11.056 35.299 1.00 84.69 533 GLU A C 1
ATOM 4348 O O . GLU A 1 533 ? -51.822 11.194 36.179 1.00 84.69 533 GLU A O 1
ATOM 4353 N N . LEU A 1 534 ? -49.753 10.586 35.569 1.00 80.44 534 LEU A N 1
ATOM 4354 C CA . LEU A 1 534 ? -49.271 10.283 36.918 1.00 80.44 534 LEU A CA 1
ATOM 4355 C C . LEU A 1 534 ? -49.199 11.538 37.783 1.00 80.44 534 LEU A C 1
ATOM 4357 O O . LEU A 1 534 ? -49.674 11.514 38.912 1.00 80.44 534 LEU A O 1
ATOM 4361 N N . ASN A 1 535 ? -48.686 12.644 37.247 1.00 78.19 535 ASN A N 1
ATOM 4362 C CA . ASN A 1 535 ? -48.660 13.925 37.948 1.00 78.19 535 ASN A CA 1
ATOM 4363 C C . ASN A 1 535 ? -50.068 14.483 38.171 1.00 78.19 535 ASN A C 1
ATOM 4365 O O . ASN A 1 535 ? -50.348 15.016 39.238 1.00 78.19 535 ASN A O 1
ATOM 4369 N N . GLU A 1 536 ? -50.979 14.348 37.208 1.00 82.75 536 GLU A N 1
ATOM 4370 C CA . GLU A 1 536 ? -52.384 14.730 37.377 1.00 82.75 536 GLU A CA 1
ATOM 4371 C C . GLU A 1 536 ? -53.074 13.862 38.439 1.00 82.75 536 GLU A C 1
ATOM 4373 O O . GLU A 1 536 ? -53.805 14.393 39.275 1.00 82.75 536 GLU A O 1
ATOM 4378 N N . LYS A 1 537 ? -52.800 12.551 38.481 1.00 80.00 537 LYS A N 1
ATOM 4379 C CA . LYS A 1 537 ? -53.290 11.652 39.538 1.00 80.00 537 LYS A CA 1
ATOM 4380 C C . LYS A 1 537 ? -52.715 12.005 40.900 1.00 80.00 537 LYS A C 1
ATOM 4382 O O . LYS A 1 537 ? -53.497 12.150 41.835 1.00 80.00 537 LYS A O 1
ATOM 4387 N N . PHE A 1 538 ? -51.401 12.188 40.993 1.00 81.62 538 PHE A N 1
ATOM 4388 C CA . PHE A 1 538 ? -50.705 12.572 42.216 1.00 81.62 538 PHE A CA 1
ATOM 4389 C C . PHE A 1 538 ? -51.226 13.906 42.744 1.00 81.62 538 PHE A C 1
ATOM 4391 O O . PHE A 1 538 ? -51.609 13.994 43.902 1.00 81.62 538 PHE A O 1
ATOM 4398 N N . ASN A 1 539 ? -51.360 14.913 41.880 1.00 76.19 539 ASN A N 1
ATOM 4399 C CA . ASN A 1 539 ? -51.952 16.192 42.257 1.00 76.19 539 ASN A CA 1
ATOM 4400 C C . ASN A 1 539 ? -53.421 16.030 42.661 1.00 76.19 539 ASN A C 1
ATOM 4402 O O . ASN A 1 539 ? -53.832 16.631 43.640 1.00 76.19 539 ASN A O 1
ATOM 4406 N N . SER A 1 540 ? -54.204 15.169 41.998 1.00 76.69 540 SER A N 1
ATOM 4407 C CA . SER A 1 540 ? -55.587 14.895 42.415 1.00 76.69 540 SER A CA 1
ATOM 4408 C C . SER A 1 540 ? -55.678 14.182 43.767 1.00 76.69 540 SER A C 1
ATOM 4410 O O . SER A 1 540 ? -56.628 14.405 44.511 1.00 76.69 540 SER A O 1
ATOM 4412 N N . GLU A 1 541 ? -54.723 13.310 44.095 1.00 74.69 541 GLU A N 1
ATOM 4413 C CA . GLU A 1 541 ? -54.648 12.627 45.388 1.00 74.69 541 GLU A CA 1
ATOM 4414 C C . GLU A 1 541 ? -54.135 13.557 46.477 1.00 74.69 541 GLU A C 1
ATOM 4416 O O . GLU A 1 541 ? -54.662 13.531 47.583 1.00 74.69 541 GLU A O 1
ATOM 4421 N N . MET A 1 542 ? -53.190 14.433 46.150 1.00 72.44 542 MET A N 1
ATOM 4422 C CA . MET A 1 542 ? -52.697 15.467 47.046 1.00 72.44 542 MET A CA 1
ATOM 4423 C C . MET A 1 542 ? -53.773 16.526 47.303 1.00 72.44 542 MET A C 1
ATOM 4425 O O . MET A 1 542 ? -53.975 16.922 48.444 1.00 72.44 542 MET A O 1
ATOM 4429 N N . ASP A 1 543 ? -54.552 16.902 46.289 1.00 74.50 543 ASP A N 1
ATOM 4430 C CA . ASP A 1 543 ? -55.728 17.754 46.440 1.00 74.50 543 ASP A CA 1
ATOM 4431 C C . ASP A 1 543 ? -56.823 17.045 47.235 1.00 74.50 543 ASP A C 1
ATOM 4433 O O . ASP A 1 543 ? -57.421 17.672 48.096 1.00 74.50 543 ASP A O 1
ATOM 4437 N N . LYS A 1 544 ? -57.062 15.740 47.037 1.00 73.19 544 LYS A N 1
ATOM 4438 C CA . LYS A 1 544 ? -57.981 14.957 47.886 1.00 73.19 544 LYS A CA 1
ATOM 4439 C C . LYS A 1 544 ? -57.494 14.859 49.328 1.00 73.19 544 LYS A C 1
ATOM 4441 O O . LYS A 1 544 ? -58.323 14.936 50.226 1.00 73.19 544 LYS A O 1
ATOM 4446 N N . ALA A 1 545 ? -56.192 14.707 49.555 1.00 67.50 545 ALA A N 1
ATOM 4447 C CA . ALA A 1 545 ? -55.592 14.672 50.883 1.00 67.50 545 ALA A CA 1
ATOM 4448 C C . ALA A 1 545 ? -55.681 16.046 51.557 1.00 67.50 545 ALA A C 1
ATOM 4450 O O . ALA A 1 545 ? -56.087 16.130 52.709 1.00 67.50 545 ALA A O 1
ATOM 4451 N N . ASN A 1 546 ? -55.425 17.128 50.822 1.00 68.25 546 ASN A N 1
ATOM 4452 C CA . ASN A 1 546 ? -55.589 18.498 51.304 1.00 68.25 546 ASN A CA 1
ATOM 4453 C C . ASN A 1 546 ? -57.066 18.834 51.557 1.00 68.25 546 ASN A C 1
ATOM 4455 O O . ASN A 1 546 ? -57.388 19.448 52.568 1.00 68.25 546 ASN A O 1
ATOM 4459 N N . LEU A 1 547 ? -57.987 18.382 50.699 1.00 65.25 547 LEU A N 1
ATOM 4460 C CA . LEU A 1 547 ? -59.429 18.538 50.898 1.00 65.25 547 LEU A CA 1
ATOM 4461 C C . LEU A 1 547 ? -59.930 17.687 52.072 1.00 65.25 547 LEU A C 1
ATOM 4463 O O . LEU A 1 547 ? -60.847 18.114 52.762 1.00 65.25 547 LEU A O 1
ATOM 4467 N N . ALA A 1 548 ? -59.342 16.510 52.310 1.00 60.72 548 ALA A N 1
ATOM 4468 C CA . ALA A 1 548 ? -59.619 15.665 53.469 1.00 60.72 548 ALA A CA 1
ATOM 4469 C C . ALA A 1 548 ? -59.072 16.286 54.757 1.00 60.72 548 ALA A C 1
ATOM 4471 O O . ALA A 1 548 ? -59.768 16.261 55.759 1.00 60.72 548 ALA A O 1
ATOM 4472 N N . HIS A 1 549 ? -57.904 16.927 54.716 1.00 57.16 549 HIS A N 1
ATOM 4473 C CA . HIS A 1 549 ? -57.323 17.626 55.861 1.00 57.16 549 HIS A CA 1
ATOM 4474 C C . HIS A 1 549 ? -58.104 18.908 56.206 1.00 57.16 549 HIS A C 1
ATOM 4476 O O . HIS A 1 549 ? -58.339 19.191 57.377 1.00 57.16 549 HIS A O 1
ATOM 4482 N N . ILE A 1 550 ? -58.587 19.640 55.193 1.00 57.16 550 ILE A N 1
ATOM 4483 C CA . ILE A 1 550 ? -59.485 20.795 55.360 1.00 57.16 550 ILE A CA 1
ATOM 4484 C C . ILE A 1 550 ? -60.872 20.338 55.847 1.00 57.16 550 ILE A C 1
ATOM 4486 O O . ILE A 1 550 ? -61.436 20.963 56.740 1.00 57.16 550 ILE A O 1
ATOM 4490 N N . ASN A 1 551 ? -61.403 19.215 55.342 1.00 53.62 551 ASN A N 1
ATOM 4491 C CA . ASN A 1 551 ? -62.652 18.632 55.846 1.00 53.62 551 ASN A CA 1
ATOM 4492 C C . ASN A 1 551 ? -62.506 18.038 57.249 1.00 53.62 551 ASN A C 1
ATOM 4494 O O . ASN A 1 551 ? -63.469 18.087 57.996 1.00 53.62 551 ASN A O 1
ATOM 4498 N N . GLU A 1 552 ? -61.364 17.471 57.635 1.00 57.22 552 GLU A N 1
ATOM 4499 C CA . GLU A 1 552 ? -61.141 16.970 58.995 1.00 57.22 552 GLU A CA 1
ATOM 4500 C C . GLU A 1 552 ? -61.003 18.126 59.990 1.00 57.22 552 GLU A C 1
ATOM 4502 O O . GLU A 1 552 ? -61.529 18.034 61.097 1.00 57.22 552 GLU A O 1
ATOM 4507 N N . GLU A 1 553 ? -60.415 19.253 59.585 1.00 53.88 553 GLU A N 1
ATOM 4508 C CA . GLU A 1 553 ? -60.348 20.481 60.386 1.00 53.88 553 GLU A CA 1
ATOM 4509 C C . GLU A 1 553 ? -61.725 21.179 60.495 1.00 53.88 553 GLU A C 1
ATOM 4511 O O . GLU A 1 553 ? -62.115 21.642 61.572 1.00 53.88 553 GLU A O 1
ATOM 4516 N N . GLU A 1 554 ? -62.536 21.160 59.431 1.00 51.84 554 GLU A N 1
ATOM 4517 C CA . GLU A 1 554 ? -63.908 21.692 59.422 1.00 51.84 554 GLU A CA 1
ATOM 4518 C C . GLU A 1 554 ? -64.913 20.742 60.116 1.00 51.84 554 GLU A C 1
ATOM 4520 O O . GLU A 1 554 ? -65.814 21.198 60.827 1.00 51.84 554 GLU A O 1
ATOM 4525 N N . GLN A 1 555 ? -64.706 19.419 60.038 1.00 51.22 555 GLN A N 1
ATOM 4526 C CA . GLN A 1 555 ? -65.443 18.408 60.805 1.00 51.22 555 GLN A CA 1
ATOM 4527 C C . GLN A 1 555 ? -65.053 18.424 62.284 1.00 51.22 555 GLN A C 1
ATOM 4529 O O . GLN A 1 555 ? -65.934 18.247 63.117 1.00 51.22 555 GLN A O 1
ATOM 4534 N N . LEU A 1 556 ? -63.802 18.703 62.659 1.00 53.25 556 LEU A N 1
ATOM 4535 C CA . LEU A 1 556 ? -63.417 18.935 64.061 1.00 53.25 556 LEU A CA 1
ATOM 4536 C C . LEU A 1 556 ? -64.080 20.202 64.629 1.00 53.25 556 LEU A C 1
ATOM 4538 O O . LEU A 1 556 ? -64.465 20.219 65.800 1.00 53.25 556 LEU A O 1
ATOM 4542 N N . SER A 1 557 ? -64.316 21.214 63.788 1.00 48.56 557 SER A N 1
ATOM 4543 C CA . SER A 1 557 ? -65.047 22.434 64.154 1.00 48.56 557 SER A CA 1
ATOM 4544 C C . SER A 1 557 ? -66.574 22.218 64.246 1.00 48.56 557 SER A C 1
ATOM 4546 O O . SER A 1 557 ? -67.226 22.754 65.142 1.00 48.56 557 SER A O 1
ATOM 4548 N N . GLN A 1 558 ? -67.162 21.353 63.406 1.00 44.66 558 GLN A N 1
ATOM 4549 C CA . GLN A 1 558 ? -68.594 20.991 63.461 1.00 44.66 558 GLN A CA 1
ATOM 4550 C C . GLN A 1 558 ? -68.929 19.904 64.506 1.00 44.66 558 GLN A C 1
ATOM 4552 O O . GLN A 1 558 ? -70.037 19.883 65.054 1.00 44.66 558 GLN A O 1
ATOM 4557 N N . ARG A 1 559 ? -67.976 19.032 64.858 1.00 45.34 559 ARG A N 1
ATOM 4558 C CA . ARG A 1 559 ? -68.139 17.961 65.864 1.00 45.34 559 ARG A CA 1
ATOM 4559 C C . ARG A 1 559 ? -68.055 18.484 67.301 1.00 45.34 559 ARG A C 1
ATOM 4561 O O . ARG A 1 559 ? -68.597 17.857 68.205 1.00 45.34 559 ARG A O 1
ATOM 4568 N N . LEU A 1 560 ? -67.507 19.688 67.499 1.00 46.75 560 LEU A N 1
ATOM 4569 C CA . LEU A 1 560 ? -67.642 20.466 68.740 1.00 46.75 560 LEU A CA 1
ATOM 4570 C C . LEU A 1 560 ? -69.042 21.087 68.926 1.00 46.75 560 LEU A C 1
ATOM 4572 O O . LEU A 1 560 ? -69.389 21.444 70.047 1.00 46.75 560 LEU A O 1
ATOM 4576 N N . SER A 1 561 ? -69.859 21.172 67.867 1.00 41.62 561 SER A N 1
ATOM 4577 C CA . SER A 1 561 ? -71.223 21.729 67.909 1.00 41.62 561 SER A CA 1
ATOM 4578 C C . SER A 1 561 ? -72.332 20.668 67.942 1.00 41.62 561 SER A C 1
ATOM 4580 O O . SER A 1 561 ? -73.484 21.015 68.179 1.00 41.62 561 SER A O 1
ATOM 4582 N N . THR A 1 562 ? -72.024 19.393 67.689 1.00 44.06 562 THR A N 1
ATOM 4583 C CA . THR A 1 562 ? -73.030 18.311 67.581 1.00 44.06 562 THR A CA 1
ATOM 4584 C C . THR A 1 562 ? -72.870 17.208 68.634 1.00 44.06 562 THR A C 1
ATOM 4586 O O . THR A 1 562 ? -73.758 16.375 68.800 1.00 44.06 562 THR A O 1
ATOM 4589 N N . LEU A 1 563 ? -71.822 17.277 69.466 1.00 41.53 563 LEU A N 1
ATOM 4590 C CA . LEU A 1 563 ? -71.649 16.447 70.668 1.00 41.53 563 LEU A CA 1
ATOM 4591 C C . LEU A 1 563 ? -72.541 16.867 71.863 1.00 41.53 563 LEU A C 1
ATOM 4593 O O . LEU A 1 563 ? -72.280 16.464 72.997 1.00 41.53 563 LEU A O 1
ATOM 4597 N N . GLU A 1 564 ? -73.612 17.633 71.619 1.00 43.75 564 GLU A N 1
ATOM 4598 C CA . GLU A 1 564 ? -74.674 17.927 72.596 1.00 43.75 564 GLU A CA 1
ATOM 4599 C C . GLU A 1 564 ? -76.022 17.235 72.289 1.00 43.75 564 GLU A C 1
ATOM 4601 O O . GLU A 1 564 ? -76.894 17.244 73.156 1.00 43.75 564 GLU A O 1
ATOM 4606 N N . GLU A 1 565 ? -76.197 16.541 71.150 1.00 45.56 565 GLU A N 1
ATOM 4607 C CA . GLU A 1 565 ? -77.495 15.910 70.807 1.00 45.56 565 GLU A CA 1
ATOM 4608 C C . GLU A 1 565 ? -77.496 14.368 70.683 1.00 45.56 565 GLU A C 1
ATOM 4610 O O . GLU A 1 565 ? -78.555 13.754 70.803 1.00 45.56 565 GLU A O 1
ATOM 4615 N N . GLU A 1 566 ? -76.349 13.683 70.600 1.00 43.09 566 GLU A N 1
ATOM 4616 C CA . GLU A 1 566 ? -76.294 12.209 70.446 1.00 43.09 566 GLU A CA 1
ATOM 4617 C C . GLU A 1 566 ? -75.995 11.429 71.743 1.00 43.09 566 GLU A C 1
ATOM 4619 O O . GLU A 1 566 ? -75.284 10.426 71.760 1.00 43.09 566 GLU A O 1
ATOM 4624 N N . LYS A 1 567 ? -76.583 11.846 72.873 1.00 43.19 567 LYS A N 1
ATOM 4625 C CA . LYS A 1 567 ? -76.499 11.107 74.155 1.00 43.19 567 LYS A CA 1
ATOM 4626 C C . LYS A 1 567 ? -77.788 10.355 74.526 1.00 43.19 567 LYS A C 1
ATOM 4628 O O . LYS A 1 567 ? -78.019 10.078 75.702 1.00 43.19 567 LYS A O 1
ATOM 4633 N N . ALA A 1 568 ? -78.636 10.020 73.545 1.00 45.72 568 ALA A N 1
ATOM 4634 C CA . ALA A 1 568 ? -79.973 9.458 73.791 1.00 45.72 568 ALA A CA 1
ATOM 4635 C C . ALA A 1 568 ? -80.332 8.152 73.046 1.00 45.72 568 ALA A C 1
ATOM 4637 O O . ALA A 1 568 ? -81.505 7.780 73.038 1.00 45.72 568 ALA A O 1
ATOM 4638 N N . SER A 1 569 ? -79.401 7.404 72.437 1.00 42.66 569 SER A N 1
ATOM 4639 C CA . SER A 1 569 ? -79.792 6.186 71.684 1.00 42.66 569 SER A CA 1
ATOM 4640 C C . SER A 1 569 ? -78.800 5.022 71.719 1.00 42.66 569 SER A C 1
ATOM 4642 O O . SER A 1 569 ? -78.681 4.300 70.739 1.00 42.66 569 SER A O 1
ATOM 4644 N N . LEU A 1 570 ? -78.126 4.774 72.846 1.00 43.19 570 LEU A N 1
ATOM 4645 C CA . LEU A 1 570 ? -77.157 3.673 72.948 1.00 43.19 570 LEU A CA 1
ATOM 4646 C C . LEU A 1 570 ? -77.541 2.664 74.036 1.00 43.19 570 LEU A C 1
ATOM 4648 O O . LEU A 1 570 ? -76.906 2.564 75.081 1.00 43.19 570 LEU A O 1
ATOM 4652 N N . ASN A 1 571 ? -78.638 1.935 73.802 1.00 44.72 571 ASN A N 1
ATOM 4653 C CA . ASN A 1 571 ? -78.940 0.716 74.566 1.00 44.72 571 ASN A CA 1
ATOM 4654 C C . ASN A 1 571 ? -79.669 -0.375 73.752 1.00 44.72 571 ASN A C 1
ATOM 4656 O O . ASN A 1 571 ? -80.426 -1.171 74.303 1.00 44.72 571 ASN A O 1
ATOM 4660 N N . ILE A 1 572 ? -79.454 -0.402 72.429 1.00 49.16 572 ILE A N 1
ATOM 4661 C CA . ILE A 1 572 ? -79.875 -1.502 71.532 1.00 49.16 572 ILE A CA 1
ATOM 4662 C C . ILE A 1 572 ? -78.679 -2.050 70.704 1.00 49.16 572 ILE A C 1
ATOM 4664 O O . ILE A 1 572 ? -78.694 -3.198 70.271 1.00 49.16 572 ILE A O 1
ATOM 4668 N N . GLU A 1 573 ? -77.569 -1.311 70.604 1.00 45.12 573 GLU A N 1
ATOM 4669 C CA . GLU A 1 573 ? -76.410 -1.591 69.730 1.00 45.12 573 GLU A CA 1
ATOM 4670 C C . GLU A 1 573 ? -75.387 -2.619 70.273 1.00 45.12 573 GLU A C 1
ATOM 4672 O O . GLU A 1 573 ? -74.325 -2.834 69.694 1.00 45.12 573 GLU A O 1
ATOM 4677 N N . GLN A 1 574 ? -75.670 -3.286 71.397 1.00 46.94 574 GLN A N 1
ATOM 4678 C CA . GLN A 1 574 ? -74.778 -4.328 71.941 1.00 46.94 574 GLN A CA 1
ATOM 4679 C C . GLN A 1 574 ? -75.091 -5.744 71.431 1.00 46.94 574 GLN A C 1
ATOM 4681 O O . GLN A 1 574 ? -74.280 -6.649 71.613 1.00 46.94 574 GLN A O 1
ATOM 4686 N N . VAL A 1 575 ? -76.226 -5.951 70.750 1.00 51.72 575 VAL A N 1
ATOM 4687 C CA . VAL A 1 575 ? -76.590 -7.257 70.160 1.00 51.72 575 VAL A CA 1
ATOM 4688 C C . VAL A 1 575 ? -76.288 -7.320 68.654 1.00 51.72 575 VAL A C 1
ATOM 4690 O O . VAL A 1 575 ? -75.993 -8.399 68.140 1.00 51.72 575 VAL A O 1
ATOM 4693 N N . GLU A 1 576 ? -76.269 -6.186 67.946 1.00 49.91 576 GLU A N 1
ATOM 4694 C CA . GLU A 1 576 ? -75.899 -6.125 66.519 1.00 49.91 576 GLU A CA 1
ATOM 4695 C C . GLU A 1 576 ? -74.380 -6.097 66.284 1.00 49.91 576 GLU A C 1
ATOM 4697 O O . GLU A 1 576 ? -73.907 -6.742 65.347 1.00 49.91 576 GLU A O 1
ATOM 4702 N N . ASN A 1 577 ? -73.592 -5.487 67.177 1.00 53.94 577 ASN A N 1
ATOM 4703 C CA . ASN A 1 577 ? -72.128 -5.462 67.046 1.00 53.94 577 ASN A CA 1
ATOM 4704 C C . ASN A 1 577 ? -71.473 -6.849 67.196 1.00 53.94 577 ASN A C 1
ATOM 4706 O O . ASN A 1 577 ? -70.477 -7.129 66.536 1.00 53.94 577 ASN A O 1
ATOM 4710 N N . ASN A 1 578 ? -72.080 -7.774 67.948 1.00 52.84 578 ASN A N 1
ATOM 4711 C CA . ASN A 1 578 ? -71.581 -9.152 68.032 1.00 52.84 578 ASN A CA 1
ATOM 4712 C C . ASN A 1 578 ? -71.880 -9.981 66.770 1.00 52.84 578 ASN A C 1
ATOM 4714 O O . ASN A 1 578 ? -71.108 -10.875 66.444 1.00 52.84 578 ASN A O 1
ATOM 4718 N N . LYS A 1 579 ? -72.951 -9.674 66.021 1.00 54.31 579 LYS A N 1
ATOM 4719 C CA . LYS A 1 579 ? -73.205 -10.292 64.704 1.00 54.31 579 LYS A CA 1
ATOM 4720 C C . LYS A 1 579 ? -72.329 -9.691 63.608 1.00 54.31 579 LYS A C 1
ATOM 4722 O O . LYS A 1 579 ? -71.922 -10.407 62.701 1.00 54.31 579 LYS A O 1
ATOM 4727 N N . LYS A 1 580 ? -72.020 -8.397 63.710 1.00 54.50 580 LYS A N 1
ATOM 4728 C CA . LYS A 1 580 ? -71.132 -7.699 62.779 1.00 54.50 580 LYS A CA 1
ATOM 4729 C C . LYS A 1 580 ? -69.683 -8.178 62.902 1.00 54.50 580 LYS A C 1
ATOM 4731 O O . LYS A 1 580 ? -69.081 -8.504 61.890 1.00 54.50 580 LYS A O 1
ATOM 4736 N N . HIS A 1 581 ? -69.177 -8.350 64.124 1.00 55.75 581 HIS A N 1
ATOM 4737 C CA . HIS A 1 581 ? -67.844 -8.920 64.330 1.00 55.75 581 HIS A CA 1
ATOM 4738 C C . HIS A 1 581 ? -67.735 -10.382 63.895 1.00 55.75 581 HIS A C 1
ATOM 4740 O O . HIS A 1 581 ? -66.688 -10.774 63.399 1.00 55.75 581 HIS A O 1
ATOM 4746 N N . GLN A 1 582 ? -68.809 -11.170 64.012 1.00 54.97 582 GLN A N 1
ATOM 4747 C CA . GLN A 1 582 ? -68.822 -12.554 63.531 1.00 54.97 582 GLN A CA 1
ATOM 4748 C C . GLN A 1 582 ? -68.798 -12.637 61.990 1.00 54.97 582 GLN A C 1
ATOM 4750 O O . GLN A 1 582 ? -68.112 -13.492 61.434 1.00 54.97 582 GLN A O 1
ATOM 4755 N N . ALA A 1 583 ? -69.473 -11.705 61.304 1.00 61.50 583 ALA A N 1
ATOM 4756 C CA . ALA A 1 583 ? -69.425 -11.576 59.846 1.00 61.50 583 ALA A CA 1
ATOM 4757 C C . ALA A 1 583 ? -68.073 -11.031 59.343 1.00 61.50 583 ALA A C 1
ATOM 4759 O O . ALA A 1 583 ? -67.549 -11.524 58.350 1.00 61.50 583 ALA A O 1
ATOM 4760 N N . GLU A 1 584 ? -67.469 -10.069 60.050 1.00 68.12 584 GLU A N 1
ATOM 4761 C CA . GLU A 1 584 ? -66.127 -9.552 59.736 1.00 68.12 584 GLU A CA 1
ATOM 4762 C C . GLU A 1 584 ? -65.039 -10.623 59.932 1.00 68.12 584 GLU A C 1
ATOM 4764 O O . GLU A 1 584 ? -64.098 -10.691 59.142 1.00 68.12 584 GLU A O 1
ATOM 4769 N N . THR A 1 585 ? -65.173 -11.506 60.931 1.00 66.94 585 THR A N 1
ATOM 4770 C CA . THR A 1 585 ? -64.259 -12.649 61.090 1.00 66.94 585 THR A CA 1
ATOM 4771 C C . THR A 1 585 ? -64.424 -13.696 59.988 1.00 66.94 585 THR A C 1
ATOM 4773 O O . THR A 1 585 ? -63.413 -14.176 59.482 1.00 66.94 585 THR A O 1
ATOM 4776 N N . GLU A 1 586 ? -65.654 -14.002 59.554 1.00 70.75 586 GLU A N 1
ATOM 4777 C CA . GLU A 1 586 ? -65.885 -14.895 58.403 1.00 70.75 586 GLU A CA 1
ATOM 4778 C C . GLU A 1 586 ? -65.368 -14.284 57.088 1.00 70.75 586 GLU A C 1
ATOM 4780 O O . GLU A 1 586 ? -64.833 -14.994 56.237 1.00 70.75 586 GLU A O 1
ATOM 4785 N N . GLU A 1 587 ? -65.482 -12.968 56.898 1.00 76.25 587 GLU A N 1
ATOM 4786 C CA . GLU A 1 587 ? -64.943 -12.285 55.716 1.00 76.25 587 GLU A CA 1
ATOM 4787 C C . GLU A 1 587 ? -63.406 -12.298 55.700 1.00 76.25 587 GLU A C 1
ATOM 4789 O O . GLU A 1 587 ? -62.798 -12.552 54.656 1.00 76.25 587 GLU A O 1
ATOM 4794 N N . LEU A 1 588 ? -62.768 -12.095 56.856 1.00 75.31 588 LEU A N 1
ATOM 4795 C CA . LEU A 1 588 ? -61.314 -12.180 56.998 1.00 75.31 588 LEU A CA 1
ATOM 4796 C C . LEU A 1 588 ? -60.788 -13.609 56.803 1.00 75.31 588 LEU A C 1
ATOM 4798 O O . LEU A 1 588 ? -59.769 -13.780 56.134 1.00 75.31 588 LEU A O 1
ATOM 4802 N N . GLU A 1 589 ? -61.482 -14.631 57.312 1.00 74.81 589 GLU A N 1
ATOM 4803 C CA . GLU A 1 589 ? -61.129 -16.036 57.057 1.00 74.81 589 GLU A CA 1
ATOM 4804 C C . GLU A 1 589 ? -61.258 -16.390 55.572 1.00 74.81 589 GLU A C 1
ATOM 4806 O O . GLU A 1 589 ? -60.330 -16.956 54.994 1.00 74.81 589 GLU A O 1
ATOM 4811 N N . ASN A 1 590 ? -62.345 -15.984 54.912 1.00 78.19 590 ASN A N 1
ATOM 4812 C CA . ASN A 1 590 ? -62.511 -16.201 53.472 1.00 78.19 590 ASN A CA 1
ATOM 4813 C C . ASN A 1 590 ? -61.437 -15.470 52.649 1.00 78.19 590 ASN A C 1
ATOM 4815 O O . ASN A 1 590 ? -60.962 -15.986 51.636 1.00 78.19 590 ASN A O 1
ATOM 4819 N N . ARG A 1 591 ? -61.008 -14.284 53.093 1.00 81.69 591 ARG A N 1
ATOM 4820 C CA . ARG A 1 591 ? -59.937 -13.525 52.439 1.00 81.69 591 ARG A CA 1
ATOM 4821 C C . ARG A 1 591 ? -58.561 -14.150 52.652 1.00 81.69 591 ARG A C 1
ATOM 4823 O O . ARG A 1 591 ? -57.755 -14.128 51.727 1.00 81.69 591 ARG A O 1
ATOM 4830 N N . LEU A 1 592 ? -58.302 -14.745 53.815 1.00 76.88 592 LEU A N 1
ATOM 4831 C CA . LEU A 1 592 ? -57.088 -15.526 54.059 1.00 76.88 592 LEU A CA 1
ATOM 4832 C C . LEU A 1 592 ? -57.034 -16.777 53.180 1.00 76.88 592 LEU A C 1
ATOM 4834 O O . LEU A 1 592 ? -55.989 -17.055 52.602 1.00 76.88 592 LEU A O 1
ATOM 4838 N N . VAL A 1 593 ? -58.156 -17.483 53.012 1.00 82.12 593 VAL A N 1
ATOM 4839 C CA . VAL A 1 593 ? -58.235 -18.641 52.106 1.00 82.12 593 VAL A CA 1
ATOM 4840 C C . VAL A 1 593 ? -57.942 -18.230 50.659 1.00 82.12 593 VAL A C 1
ATOM 4842 O O . VAL A 1 593 ? -57.122 -18.869 50.006 1.00 82.12 593 VAL A O 1
ATOM 4845 N N . LEU A 1 594 ? -58.524 -17.125 50.178 1.00 80.19 594 LEU A N 1
ATOM 4846 C CA . LEU A 1 594 ? -58.246 -16.607 48.831 1.00 80.19 594 LEU A CA 1
ATOM 4847 C C . LEU A 1 594 ? -56.783 -16.175 48.649 1.00 80.19 594 LEU A C 1
ATOM 4849 O O . LEU A 1 594 ? -56.195 -16.441 47.603 1.00 80.19 594 LEU A O 1
ATOM 4853 N N . LEU A 1 595 ? -56.178 -15.542 49.659 1.00 78.81 595 LEU A N 1
ATOM 4854 C CA . LEU A 1 595 ? -54.765 -15.154 49.617 1.00 78.81 595 LEU A CA 1
ATOM 4855 C C . LEU A 1 595 ? -53.831 -16.371 49.639 1.00 78.81 595 LEU A C 1
ATOM 4857 O O . LEU A 1 595 ? -52.803 -16.359 48.964 1.00 78.81 595 LEU A O 1
ATOM 4861 N N . GLU A 1 596 ? -54.180 -17.434 50.364 1.00 80.06 596 GLU A N 1
ATOM 4862 C CA . GLU A 1 596 ? -53.408 -18.681 50.367 1.00 80.06 596 GLU A CA 1
ATOM 4863 C C . GLU A 1 596 ? -53.534 -19.412 49.017 1.00 80.06 596 GLU A C 1
ATOM 4865 O O . GLU A 1 596 ? -52.544 -19.928 48.495 1.00 80.06 596 GLU A O 1
ATOM 4870 N N . GLU A 1 597 ? -54.717 -19.407 48.395 1.00 82.25 597 GLU A N 1
ATOM 4871 C CA . GLU A 1 597 ? -54.915 -19.908 47.028 1.00 82.25 597 GLU A CA 1
ATOM 4872 C C . GLU A 1 597 ? -54.111 -19.101 45.997 1.00 82.25 597 GLU A C 1
ATOM 4874 O O . GLU A 1 597 ? -53.460 -19.683 45.126 1.00 82.25 597 GLU A O 1
ATOM 4879 N N . GLU A 1 598 ? -54.092 -17.771 46.113 1.00 83.56 598 GLU A N 1
ATOM 4880 C CA . GLU A 1 598 ? -53.331 -16.889 45.225 1.00 83.56 598 GLU A CA 1
ATOM 4881 C C . GLU A 1 598 ? -51.816 -17.057 45.405 1.00 83.56 598 GLU A C 1
ATOM 4883 O O . GLU A 1 598 ? -51.080 -17.152 44.421 1.00 83.56 598 GLU A O 1
ATOM 4888 N N . LYS A 1 599 ? -51.345 -17.207 46.648 1.00 86.25 599 LYS A N 1
ATOM 4889 C CA . LYS A 1 599 ? -49.953 -17.546 46.974 1.00 86.25 599 LYS A CA 1
ATOM 4890 C C . LYS A 1 599 ? -49.548 -18.896 46.384 1.00 86.25 599 LYS A C 1
ATOM 4892 O O . LYS A 1 599 ? -48.486 -18.992 45.773 1.00 86.25 599 LYS A O 1
ATOM 4897 N N . ASN A 1 600 ? -50.383 -19.925 46.521 1.00 82.69 600 ASN A N 1
ATOM 4898 C CA . ASN A 1 600 ? -50.109 -21.250 45.958 1.00 82.69 600 ASN A CA 1
ATOM 4899 C C . ASN A 1 600 ? -50.097 -21.223 44.424 1.00 82.69 600 ASN A C 1
ATOM 4901 O O . ASN A 1 600 ? -49.259 -21.873 43.797 1.00 82.69 600 ASN A O 1
ATOM 4905 N N . LYS A 1 601 ? -50.975 -20.423 43.812 1.00 86.19 601 LYS A N 1
ATOM 4906 C CA . LYS A 1 601 ? -50.983 -20.194 42.366 1.00 86.19 601 LYS A CA 1
ATOM 4907 C C . LYS A 1 601 ? -49.713 -19.480 41.899 1.00 86.19 601 LYS A C 1
ATOM 4909 O O . LYS A 1 601 ? -49.082 -19.944 40.955 1.00 86.19 601 LYS A O 1
ATOM 4914 N N . LEU A 1 602 ? -49.296 -18.415 42.584 1.00 83.81 602 LEU A N 1
ATOM 4915 C CA . LEU A 1 602 ? -48.043 -17.707 42.301 1.00 83.81 602 LEU A CA 1
ATOM 4916 C C . LEU A 1 602 ? -46.819 -18.608 42.488 1.00 83.81 602 LEU A C 1
ATOM 4918 O O . LEU A 1 602 ? -45.892 -18.545 41.688 1.00 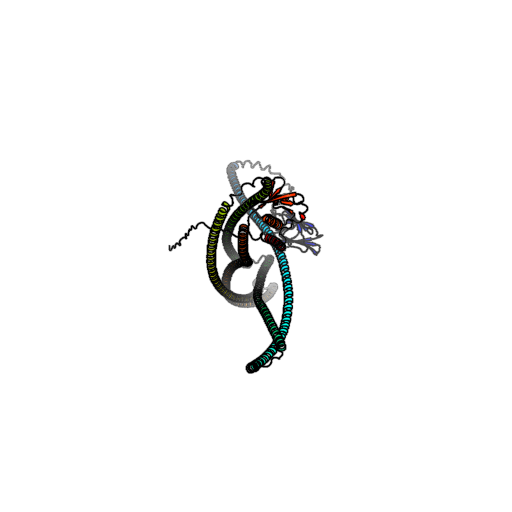83.81 602 LEU A O 1
ATOM 4922 N N . HIS A 1 603 ? -46.821 -19.472 43.505 1.00 81.00 603 HIS A N 1
ATOM 4923 C CA . HIS A 1 603 ? -45.740 -20.429 43.728 1.00 81.00 603 HIS A CA 1
ATOM 4924 C C . HIS A 1 603 ? -45.660 -21.466 42.600 1.00 81.00 603 HIS A C 1
ATOM 4926 O O . HIS A 1 603 ? -44.579 -21.711 42.073 1.00 81.00 603 HIS A O 1
ATOM 4932 N N . SER A 1 604 ? -46.804 -21.999 42.160 1.00 81.62 604 SER A N 1
ATOM 4933 C CA . SER A 1 604 ? -46.878 -22.907 41.009 1.00 81.62 604 SER A CA 1
ATOM 4934 C C . SER A 1 604 ? -46.444 -22.236 39.701 1.00 81.62 604 SER A C 1
ATOM 4936 O O . SER A 1 604 ? -45.750 -22.859 38.898 1.00 81.62 604 SER A O 1
ATOM 4938 N N . GLU A 1 605 ? -46.824 -20.975 39.478 1.00 84.94 605 GLU A N 1
ATOM 4939 C CA . GLU A 1 605 ? -46.383 -20.201 38.313 1.00 84.94 605 GLU A CA 1
ATOM 4940 C C . GLU A 1 605 ? -44.871 -19.947 38.360 1.00 84.94 605 GLU A C 1
ATOM 4942 O O . GLU A 1 605 ? -44.197 -20.149 37.349 1.00 84.94 605 GLU A O 1
ATOM 4947 N N . LEU A 1 606 ? -44.329 -19.592 39.532 1.00 83.62 606 LEU A N 1
ATOM 4948 C CA . LEU A 1 606 ? -42.899 -19.377 39.743 1.00 83.62 606 LEU A CA 1
ATOM 4949 C C . LEU A 1 606 ? -42.095 -20.657 39.477 1.00 83.62 606 LEU A C 1
ATOM 4951 O O . LEU A 1 606 ? -41.107 -20.617 38.743 1.00 83.62 606 LEU A O 1
ATOM 4955 N N . GLU A 1 607 ? -42.544 -21.792 40.012 1.00 84.44 607 GLU A N 1
ATOM 4956 C CA . GLU A 1 607 ? -41.908 -23.096 39.818 1.00 84.44 607 GLU A CA 1
ATOM 4957 C C . GLU A 1 607 ? -41.925 -23.523 38.340 1.00 84.44 607 GLU A C 1
ATOM 4959 O O . GLU A 1 607 ? -40.906 -23.980 37.816 1.00 84.44 607 GLU A O 1
ATOM 4964 N N . ALA A 1 608 ? -43.029 -23.272 37.626 1.00 82.44 608 ALA A N 1
ATOM 4965 C CA . ALA A 1 608 ? -43.112 -23.506 36.185 1.00 82.44 608 ALA A CA 1
ATOM 4966 C C . ALA A 1 608 ? -42.136 -22.617 35.390 1.00 82.44 608 ALA A C 1
ATOM 4968 O O . ALA A 1 608 ? -41.499 -23.096 34.449 1.00 82.44 608 ALA A O 1
ATOM 4969 N N . THR A 1 609 ? -41.961 -21.343 35.767 1.00 82.19 609 THR A N 1
ATOM 4970 C CA . THR A 1 609 ? -40.933 -20.478 35.157 1.00 82.19 609 THR A CA 1
ATOM 4971 C C . THR A 1 609 ? -39.511 -20.929 35.470 1.00 82.19 609 THR A C 1
ATOM 4973 O O . THR A 1 609 ? -38.670 -20.895 34.576 1.00 82.19 609 THR A O 1
ATOM 4976 N N . CYS A 1 610 ? -39.227 -21.394 36.688 1.00 80.25 610 CYS A N 1
ATOM 4977 C CA . CYS A 1 610 ? -37.911 -21.932 37.036 1.00 80.25 610 CYS A CA 1
ATOM 4978 C C . CYS A 1 610 ? -37.583 -23.180 36.209 1.00 80.25 610 CYS A C 1
ATOM 4980 O O . CYS A 1 610 ? -36.485 -23.278 35.668 1.00 80.25 610 CYS A O 1
ATOM 4982 N N . GLN A 1 611 ? -38.542 -24.094 36.031 1.00 81.69 611 GLN A N 1
ATOM 4983 C CA . GLN A 1 611 ? -38.367 -25.262 35.160 1.00 81.69 611 GLN A CA 1
ATOM 4984 C C . GLN A 1 611 ? -38.166 -24.862 33.691 1.00 81.69 611 GLN A C 1
ATOM 4986 O O . GLN A 1 611 ? -37.323 -25.442 33.006 1.00 81.69 611 GLN A O 1
ATOM 4991 N N . ALA A 1 612 ? -38.878 -23.838 33.210 1.00 81.44 612 ALA A N 1
ATOM 4992 C CA . ALA A 1 612 ? -38.683 -23.313 31.860 1.00 81.44 612 ALA A CA 1
ATOM 4993 C C . ALA A 1 612 ? -37.274 -22.719 31.673 1.00 81.44 612 ALA A C 1
ATOM 4995 O O . ALA A 1 612 ? -36.596 -23.071 30.709 1.00 81.44 612 ALA A O 1
ATOM 4996 N N . HIS A 1 613 ? -36.793 -21.898 32.611 1.00 81.44 613 HIS A N 1
ATOM 4997 C CA . HIS A 1 613 ? -35.437 -21.341 32.560 1.00 81.44 613 HIS A CA 1
ATOM 4998 C C . HIS A 1 613 ? -34.347 -22.406 32.707 1.00 81.44 613 HIS A C 1
ATOM 5000 O O . HIS A 1 613 ? -33.311 -22.305 32.055 1.00 81.44 613 HIS A O 1
ATOM 5006 N N . GLN A 1 614 ? -34.586 -23.452 33.500 1.00 83.12 614 GLN A N 1
ATOM 5007 C CA . GLN A 1 614 ? -33.688 -24.603 33.588 1.00 83.12 614 GLN A CA 1
ATOM 5008 C C . GLN A 1 614 ? -33.562 -25.298 32.221 1.00 83.12 614 GLN A C 1
ATOM 5010 O O . GLN A 1 614 ? -32.452 -25.535 31.756 1.00 83.12 614 GLN A O 1
ATOM 5015 N N . SER A 1 615 ? -34.687 -25.542 31.535 1.00 80.69 615 SER A N 1
ATOM 5016 C CA . SER A 1 615 ? -34.680 -26.153 30.197 1.00 80.69 615 SER A CA 1
ATOM 5017 C C . SER A 1 615 ? -34.045 -25.257 29.123 1.00 80.69 615 SER A C 1
ATOM 5019 O O . SER A 1 615 ? -33.379 -25.747 28.215 1.00 80.69 615 SER A O 1
ATOM 5021 N N . GLU A 1 616 ? -34.205 -23.937 29.240 1.00 86.50 616 GLU A N 1
ATOM 5022 C CA . GLU A 1 616 ? -33.575 -22.952 28.356 1.00 86.50 616 GLU A CA 1
ATOM 5023 C C . GLU A 1 616 ? -32.057 -22.895 28.571 1.00 86.50 616 GLU A C 1
ATOM 5025 O O . GLU A 1 616 ? -31.297 -22.878 27.604 1.00 86.50 616 GLU A O 1
ATOM 5030 N N . LYS A 1 617 ? -31.606 -22.953 29.829 1.00 86.62 617 LYS A N 1
ATOM 5031 C CA . LYS A 1 617 ? -30.187 -23.055 30.181 1.00 86.62 617 LYS A CA 1
ATOM 5032 C C . LYS A 1 617 ? -29.557 -24.326 29.607 1.00 86.62 617 LYS A C 1
ATOM 5034 O O . LYS A 1 617 ? -28.506 -24.238 28.984 1.00 86.62 617 LYS A O 1
ATOM 5039 N N . GLU A 1 618 ? -30.206 -25.480 29.763 1.00 86.06 618 GLU A N 1
ATOM 5040 C CA . GLU A 1 618 ? -29.721 -26.754 29.210 1.00 86.06 618 GLU A CA 1
ATOM 5041 C C . GLU A 1 618 ? -29.639 -26.723 27.673 1.00 86.06 618 GLU A C 1
ATOM 5043 O O . GLU A 1 618 ? -28.682 -27.234 27.089 1.00 86.06 618 GLU A O 1
ATOM 5048 N N . ALA A 1 619 ? -30.600 -26.080 27.001 1.00 83.94 619 ALA A N 1
ATOM 5049 C CA . ALA A 1 619 ? -30.558 -25.891 25.551 1.00 83.94 619 ALA A CA 1
ATOM 5050 C C . ALA A 1 619 ? -29.405 -24.967 25.116 1.00 83.94 619 ALA A C 1
ATOM 5052 O O . ALA A 1 619 ? -28.733 -25.249 24.124 1.00 83.94 619 ALA A O 1
ATOM 5053 N N . LEU A 1 620 ? -29.144 -23.889 25.862 1.00 82.25 620 LEU A N 1
ATOM 5054 C CA . LEU A 1 620 ? -28.019 -22.988 25.598 1.00 82.25 620 LEU A CA 1
ATOM 5055 C C . LEU A 1 620 ? -26.667 -23.673 25.830 1.00 82.25 620 LEU A C 1
ATOM 5057 O O . LEU A 1 620 ? -25.765 -23.504 25.016 1.00 82.25 620 LEU A O 1
ATOM 5061 N N . GLU A 1 621 ? -26.529 -24.485 26.880 1.00 85.44 621 GLU A N 1
ATOM 5062 C CA . GLU A 1 621 ? -25.313 -25.272 27.135 1.00 85.44 621 GLU A CA 1
ATOM 5063 C C . GLU A 1 621 ? -25.032 -26.272 25.998 1.00 85.44 621 GLU A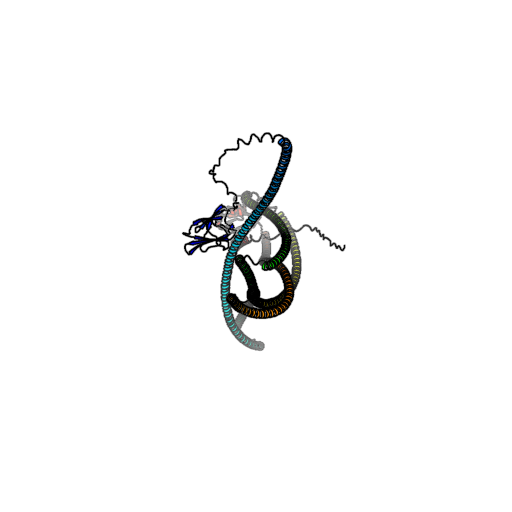 C 1
ATOM 5065 O O . GLU A 1 621 ? -23.885 -26.417 25.573 1.00 85.44 621 GLU A O 1
ATOM 5070 N N . GLN A 1 622 ? -26.071 -26.895 25.427 1.00 86.50 622 GLN A N 1
ATOM 5071 C CA . GLN A 1 622 ? -25.924 -27.744 24.237 1.00 86.50 622 GLN A CA 1
ATOM 5072 C C . GLN A 1 622 ? -25.488 -26.952 22.996 1.00 86.50 622 GLN A C 1
ATOM 5074 O O . GLN A 1 622 ? -24.645 -27.427 22.237 1.00 86.50 622 GLN A O 1
ATOM 5079 N N . ILE A 1 623 ? -26.024 -25.745 22.788 1.00 84.19 623 ILE A N 1
ATOM 5080 C CA . ILE A 1 623 ? -25.622 -24.875 21.670 1.00 84.19 623 ILE A CA 1
ATOM 5081 C C . ILE A 1 623 ? -24.158 -24.445 21.816 1.00 84.19 623 ILE A C 1
ATOM 5083 O O . ILE A 1 623 ? -23.415 -24.512 20.841 1.00 84.19 623 ILE A O 1
ATOM 5087 N N . VAL A 1 624 ? -23.725 -24.051 23.018 1.00 81.38 624 VAL A N 1
ATOM 5088 C CA . VAL A 1 624 ? -22.324 -23.680 23.282 1.00 81.38 624 VAL A CA 1
ATOM 5089 C C . VAL A 1 624 ? -21.392 -24.855 22.994 1.00 81.38 624 VAL A C 1
ATOM 5091 O O . VAL A 1 624 ? -20.411 -24.680 22.280 1.00 81.38 624 VAL A O 1
ATOM 5094 N N . SER A 1 625 ? -21.740 -26.064 23.445 1.00 87.75 625 SER A N 1
ATOM 5095 C CA . SER A 1 625 ? -20.955 -27.269 23.148 1.00 87.75 625 SER A CA 1
ATOM 5096 C C . SER A 1 625 ? -20.836 -27.548 21.644 1.00 87.75 625 SER A C 1
ATOM 5098 O O . SER A 1 625 ? -19.771 -27.968 21.195 1.00 87.75 625 SER A O 1
ATOM 5100 N N . LEU A 1 626 ? -21.897 -27.327 20.860 1.00 85.81 626 LEU A N 1
ATOM 5101 C CA . LEU A 1 626 ? -21.858 -27.502 19.403 1.00 85.81 626 LEU A CA 1
ATOM 5102 C C . LEU A 1 626 ? -20.995 -26.435 18.718 1.00 85.81 626 LEU A C 1
ATOM 5104 O O . LEU A 1 626 ? -20.231 -26.763 17.812 1.00 85.81 626 LEU A O 1
ATOM 5108 N N . LEU A 1 627 ? -21.079 -25.180 19.169 1.00 82.31 627 LEU A N 1
ATOM 5109 C CA . LEU A 1 627 ? -20.258 -24.080 18.653 1.00 82.31 627 LEU A CA 1
ATOM 5110 C C . LEU A 1 627 ? -18.770 -24.274 18.971 1.00 82.31 627 LEU A C 1
ATOM 5112 O O . LEU A 1 627 ? -17.924 -23.967 18.137 1.00 82.31 627 LEU A O 1
ATOM 5116 N N . GLU A 1 628 ? -18.435 -24.812 20.144 1.00 82.44 628 GLU A N 1
ATOM 5117 C CA . GLU A 1 628 ? -17.055 -25.169 20.493 1.00 82.44 628 GLU A CA 1
ATOM 5118 C C . GLU A 1 628 ? -16.511 -26.292 19.597 1.00 82.44 628 GLU A C 1
ATOM 5120 O O . GLU A 1 628 ? -15.362 -26.226 19.157 1.00 82.44 628 GLU A O 1
ATOM 5125 N N . GLU A 1 629 ? -17.334 -27.292 19.266 1.00 86.12 629 GLU A N 1
ATOM 5126 C CA . GLU A 1 629 ? -16.948 -28.368 18.345 1.00 86.12 629 GLU A CA 1
ATOM 5127 C C . GLU A 1 629 ? -16.762 -27.858 16.903 1.00 86.12 629 GLU A C 1
ATOM 5129 O O . GLU A 1 629 ? -15.834 -28.274 16.206 1.00 86.12 629 GLU A O 1
ATOM 5134 N N . GLU A 1 630 ? -17.621 -26.945 16.444 1.00 85.62 630 GLU A N 1
ATOM 5135 C CA . GLU A 1 630 ? -17.516 -26.311 15.124 1.00 85.62 630 GLU A CA 1
ATOM 5136 C C . GLU A 1 630 ? -16.292 -25.392 15.029 1.00 85.62 630 GLU A C 1
ATOM 5138 O O . GLU A 1 630 ? -15.545 -25.455 14.051 1.00 85.62 630 GLU A O 1
ATOM 5143 N N . LYS A 1 631 ? -16.015 -24.620 16.085 1.00 83.00 631 LYS A N 1
ATOM 5144 C CA . LYS A 1 631 ? -14.801 -23.809 16.199 1.00 83.00 631 LYS A CA 1
ATOM 5145 C C . LYS A 1 631 ? -13.541 -24.671 16.112 1.00 83.00 631 LYS A C 1
ATOM 5147 O O . LYS A 1 631 ? -12.648 -24.345 15.337 1.00 83.00 631 LYS A O 1
ATOM 5152 N N . ALA A 1 632 ? -13.483 -25.784 16.846 1.00 83.12 632 ALA A N 1
ATOM 5153 C CA . ALA A 1 632 ? -12.339 -26.694 16.796 1.00 83.12 632 ALA A CA 1
ATOM 5154 C C . ALA A 1 632 ? -12.132 -27.287 15.388 1.00 83.12 632 ALA A C 1
ATOM 5156 O O . ALA A 1 632 ? -10.996 -27.422 14.937 1.00 83.12 632 ALA A O 1
ATOM 5157 N N . LYS A 1 633 ? -13.217 -27.600 14.662 1.00 85.44 633 LYS A N 1
ATOM 5158 C CA . LYS A 1 633 ? -13.138 -28.054 13.261 1.00 85.44 633 LYS A CA 1
ATOM 5159 C C . LYS A 1 633 ? -12.569 -26.968 12.349 1.00 85.44 633 LYS A C 1
ATOM 5161 O O . LYS A 1 633 ? -11.638 -27.256 11.601 1.00 85.44 633 LYS A O 1
ATOM 5166 N N . LEU A 1 634 ? -13.064 -25.736 12.453 1.00 82.44 634 LEU A N 1
ATOM 5167 C CA . LEU A 1 634 ? -12.560 -24.604 11.670 1.00 82.44 634 LEU A CA 1
ATOM 5168 C C . LEU A 1 634 ? -11.087 -24.302 11.970 1.00 82.44 634 LEU A C 1
ATOM 5170 O O . LEU A 1 634 ? -10.314 -24.096 11.040 1.00 82.44 634 LEU A O 1
ATOM 5174 N N . GLU A 1 635 ? -10.669 -24.345 13.238 1.00 82.31 635 GLU A N 1
ATOM 5175 C CA . GLU A 1 635 ? -9.260 -24.183 13.622 1.00 82.31 635 GLU A CA 1
ATOM 5176 C C . GLU A 1 635 ? -8.379 -25.254 12.960 1.00 82.31 635 GLU A C 1
ATOM 5178 O O . GLU A 1 635 ? -7.347 -24.922 12.380 1.00 82.31 635 GLU A O 1
ATOM 5183 N N . THR A 1 636 ? -8.813 -26.521 12.940 1.00 83.94 636 THR A N 1
ATOM 5184 C CA . THR A 1 636 ? -8.068 -27.581 12.237 1.00 83.94 636 THR A CA 1
ATOM 5185 C C . THR A 1 636 ? -8.040 -27.409 10.714 1.00 83.94 636 THR A C 1
ATOM 5187 O O . THR A 1 636 ? -7.044 -27.760 10.082 1.00 83.94 636 THR A O 1
ATOM 5190 N N . GLU A 1 637 ? -9.100 -26.861 10.114 1.00 84.69 637 GLU A N 1
ATOM 5191 C CA . GLU A 1 637 ? -9.172 -26.583 8.673 1.00 84.69 637 GLU A CA 1
ATOM 5192 C C . GLU A 1 637 ? -8.253 -25.419 8.274 1.00 84.69 637 GLU A C 1
ATOM 5194 O O . GLU A 1 637 ? -7.544 -25.510 7.272 1.00 84.69 637 GLU A O 1
ATOM 5199 N N . ILE A 1 638 ? -8.205 -24.364 9.094 1.00 75.94 638 ILE A N 1
ATOM 5200 C CA . ILE A 1 638 ? -7.293 -23.226 8.925 1.00 75.94 638 ILE A CA 1
ATOM 5201 C C . ILE A 1 638 ? -5.838 -23.682 9.072 1.00 75.94 638 ILE A C 1
ATOM 5203 O O . ILE A 1 638 ? -5.004 -23.330 8.239 1.00 75.94 638 ILE A O 1
ATOM 5207 N N . GLU A 1 639 ? -5.523 -24.503 10.078 1.00 81.56 639 GLU A N 1
ATOM 5208 C CA . GLU A 1 639 ? -4.175 -25.052 10.280 1.00 81.56 639 GLU A CA 1
ATOM 5209 C C . GLU A 1 639 ? -3.723 -25.881 9.063 1.00 81.56 639 GLU A C 1
ATOM 5211 O O . GLU A 1 639 ? -2.609 -25.712 8.560 1.00 81.56 639 GLU A O 1
ATOM 5216 N N . ALA A 1 640 ? -4.609 -26.732 8.531 1.00 80.81 640 ALA A N 1
ATOM 5217 C CA . ALA A 1 640 ? -4.338 -27.531 7.339 1.00 80.81 640 ALA A CA 1
ATOM 5218 C C . ALA A 1 640 ? -4.161 -26.665 6.078 1.00 80.81 640 ALA A C 1
ATOM 5220 O O . ALA A 1 640 ? -3.263 -26.922 5.271 1.00 80.81 640 ALA A O 1
ATOM 5221 N N . ALA A 1 641 ? -4.980 -25.621 5.910 1.00 76.19 641 ALA A N 1
ATOM 5222 C CA . ALA A 1 641 ? -4.851 -24.675 4.806 1.00 76.19 641 ALA A CA 1
ATOM 5223 C C . ALA A 1 641 ? -3.527 -23.901 4.884 1.00 76.19 641 ALA A C 1
ATOM 5225 O O . ALA A 1 641 ? -2.814 -23.817 3.885 1.00 76.19 641 ALA A O 1
ATOM 5226 N N . ASN A 1 642 ? -3.151 -23.412 6.068 1.00 75.44 642 ASN A N 1
ATOM 5227 C CA . ASN A 1 642 ? -1.896 -22.694 6.286 1.00 75.44 642 ASN A CA 1
ATOM 5228 C C . ASN A 1 642 ? -0.676 -23.573 5.991 1.00 75.44 642 ASN A C 1
ATOM 5230 O O . ASN A 1 642 ? 0.234 -23.130 5.297 1.00 75.44 642 ASN A O 1
ATOM 5234 N N . GLN A 1 643 ? -0.677 -24.835 6.433 1.00 77.81 643 GLN A N 1
ATOM 5235 C CA . GLN A 1 643 ? 0.390 -25.785 6.093 1.00 77.81 643 GLN A CA 1
ATOM 5236 C C . GLN A 1 643 ? 0.472 -26.048 4.582 1.00 77.81 643 GLN A C 1
ATOM 5238 O O . GLN A 1 643 ? 1.568 -26.122 4.027 1.00 77.81 643 GLN A O 1
ATOM 5243 N N . SER A 1 644 ? -0.672 -26.142 3.895 1.00 83.06 644 SER A N 1
ATOM 5244 C CA . SER A 1 644 ? -0.705 -26.284 2.436 1.00 83.06 644 SER A CA 1
ATOM 5245 C C . SER A 1 644 ? -0.186 -25.043 1.706 1.00 83.06 644 SER A C 1
ATOM 5247 O O . SER A 1 644 ? 0.427 -25.190 0.649 1.00 83.06 644 SER A O 1
ATOM 5249 N N . TYR A 1 645 ? -0.452 -23.839 2.219 1.00 74.75 645 TYR A N 1
ATOM 5250 C CA . TYR A 1 645 ? 0.082 -22.599 1.656 1.00 74.75 645 TYR A CA 1
ATOM 5251 C C . TYR A 1 645 ? 1.593 -22.504 1.864 1.00 74.75 645 TYR A C 1
ATOM 5253 O O . TYR A 1 645 ? 2.294 -22.218 0.899 1.00 74.75 645 TYR A O 1
ATOM 5261 N N . LEU A 1 646 ? 2.083 -22.834 3.066 1.00 77.62 646 LEU A N 1
ATOM 5262 C CA . LEU A 1 646 ? 3.510 -22.809 3.403 1.00 77.62 646 LEU A CA 1
ATOM 5263 C C . LEU A 1 646 ? 4.330 -23.729 2.485 1.00 77.62 646 LEU A C 1
ATOM 5265 O O . LEU A 1 646 ? 5.329 -23.313 1.905 1.00 77.62 646 LEU A O 1
ATOM 5269 N N . ALA A 1 647 ? 3.847 -24.957 2.271 1.00 76.19 647 ALA A N 1
ATOM 5270 C CA . ALA A 1 647 ? 4.495 -25.911 1.372 1.00 76.19 647 ALA A CA 1
ATOM 5271 C C . ALA A 1 647 ? 4.546 -25.407 -0.082 1.00 76.19 647 ALA A C 1
ATOM 5273 O O . ALA A 1 647 ? 5.500 -25.667 -0.809 1.00 76.19 647 ALA A O 1
ATOM 5274 N N . LYS A 1 648 ? 3.519 -24.667 -0.519 1.00 79.81 648 LYS A N 1
ATOM 5275 C CA . LYS A 1 648 ? 3.446 -24.137 -1.885 1.00 79.81 648 LYS A CA 1
ATOM 5276 C C . LYS A 1 648 ? 4.313 -22.895 -2.080 1.00 79.81 648 LYS A C 1
ATOM 5278 O O . LYS A 1 648 ? 4.837 -22.693 -3.172 1.00 79.81 648 LYS A O 1
ATOM 5283 N N . THR A 1 649 ? 4.481 -22.078 -1.042 1.00 71.56 649 THR A N 1
ATOM 5284 C CA . THR A 1 649 ? 5.452 -20.978 -1.048 1.00 71.56 649 THR A CA 1
ATOM 5285 C C . THR A 1 649 ? 6.884 -21.500 -1.081 1.00 7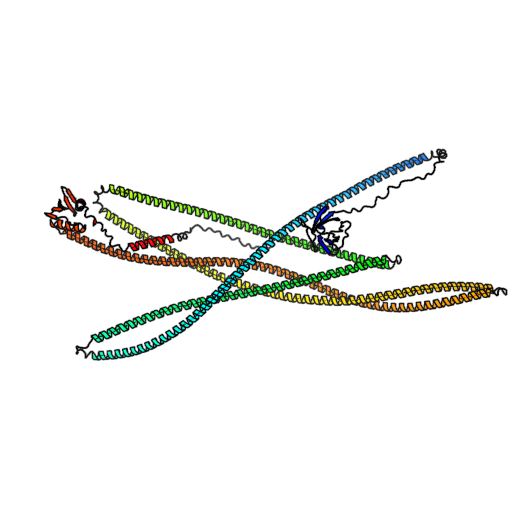1.56 649 THR A C 1
ATOM 5287 O O . THR A 1 649 ? 7.656 -21.024 -1.906 1.00 71.56 649 THR A O 1
ATOM 5290 N N . GLU A 1 650 ? 7.209 -22.536 -0.300 1.00 78.62 650 GLU A N 1
ATOM 5291 C CA . GLU A 1 650 ? 8.530 -23.186 -0.341 1.00 78.62 650 GLU A CA 1
ATOM 5292 C C . GLU A 1 650 ? 8.839 -23.753 -1.743 1.00 78.62 650 GLU A C 1
ATOM 5294 O O . GLU A 1 650 ? 9.923 -23.532 -2.281 1.00 78.62 650 GLU A O 1
ATOM 5299 N N . GLU A 1 651 ? 7.864 -24.400 -2.398 1.00 81.88 651 GLU A N 1
ATOM 5300 C CA . GLU A 1 651 ? 8.018 -24.909 -3.774 1.00 81.88 651 GLU A CA 1
ATOM 5301 C C . GLU A 1 651 ? 8.288 -23.784 -4.798 1.00 81.88 651 GLU A C 1
ATOM 5303 O O . GLU A 1 651 ? 9.099 -23.940 -5.718 1.00 81.88 651 GLU A O 1
ATOM 5308 N N . LEU A 1 652 ? 7.619 -22.634 -4.654 1.00 73.50 652 LEU A N 1
ATOM 5309 C CA . LEU A 1 652 ? 7.823 -21.474 -5.528 1.00 73.50 652 LEU A CA 1
ATOM 5310 C C . LEU A 1 652 ? 9.185 -20.806 -5.296 1.00 73.50 652 LEU A C 1
ATOM 5312 O O . LEU A 1 652 ? 9.832 -20.405 -6.267 1.00 73.50 652 LEU A O 1
ATOM 5316 N N . GLU A 1 653 ? 9.639 -20.721 -4.046 1.00 73.50 653 GLU A N 1
ATOM 5317 C CA . GLU A 1 653 ? 10.964 -20.199 -3.695 1.00 73.50 653 GLU A CA 1
ATOM 5318 C C . GLU A 1 653 ? 12.083 -21.074 -4.272 1.00 73.50 653 GLU A C 1
ATOM 5320 O O . GLU A 1 653 ? 12.986 -20.555 -4.935 1.00 73.50 653 GLU A O 1
ATOM 5325 N N . GLU A 1 654 ? 11.995 -22.402 -4.132 1.00 79.44 654 GLU A N 1
ATOM 5326 C CA . GLU A 1 654 ? 12.961 -23.328 -4.740 1.00 79.44 654 GLU A CA 1
ATOM 5327 C C . GLU A 1 654 ? 13.008 -23.183 -6.271 1.00 79.44 654 GLU A C 1
ATOM 5329 O O . GLU A 1 654 ? 14.086 -23.181 -6.881 1.00 79.44 654 GLU A O 1
ATOM 5334 N N . ARG A 1 655 ? 11.847 -22.995 -6.912 1.00 79.75 655 ARG A N 1
ATOM 5335 C CA . ARG A 1 655 ? 11.761 -22.785 -8.364 1.00 79.75 655 ARG A CA 1
ATOM 5336 C C . ARG A 1 655 ? 12.378 -21.453 -8.801 1.00 79.75 655 ARG A C 1
ATOM 5338 O O . ARG A 1 655 ? 13.060 -21.416 -9.828 1.00 79.75 655 ARG A O 1
ATOM 5345 N N . LEU A 1 656 ? 12.192 -20.380 -8.032 1.00 69.88 656 LEU A N 1
ATOM 5346 C CA . LEU A 1 656 ? 12.819 -19.078 -8.291 1.00 69.88 656 LEU A CA 1
ATOM 5347 C C . LEU A 1 656 ? 14.344 -19.133 -8.147 1.00 69.88 656 LEU A C 1
ATOM 5349 O O . LEU A 1 656 ? 15.052 -18.577 -8.991 1.00 69.88 656 LEU A O 1
ATOM 5353 N N . ILE A 1 657 ? 14.856 -19.845 -7.138 1.00 73.38 657 ILE A N 1
ATOM 5354 C CA . ILE A 1 657 ? 16.300 -20.060 -6.951 1.00 73.38 657 ILE A CA 1
ATOM 5355 C C . ILE A 1 657 ? 16.879 -20.806 -8.159 1.00 73.38 657 ILE A C 1
ATOM 5357 O O . ILE A 1 657 ? 17.855 -20.347 -8.757 1.00 73.38 657 ILE A O 1
ATOM 5361 N N . SER A 1 658 ? 16.233 -21.897 -8.589 1.00 76.75 658 SER A N 1
ATOM 5362 C CA . SER A 1 658 ? 16.649 -22.664 -9.771 1.00 76.75 658 SER A CA 1
ATOM 5363 C C . SER A 1 658 ? 16.694 -21.805 -11.043 1.00 76.75 658 SER A C 1
ATOM 5365 O O . SER A 1 658 ? 17.660 -21.875 -11.806 1.00 76.75 658 SER A O 1
ATOM 5367 N N . LEU A 1 659 ? 15.675 -20.972 -11.280 1.00 73.94 659 LEU A N 1
ATOM 5368 C CA . LEU A 1 659 ? 15.633 -20.063 -12.434 1.00 73.94 659 LEU A CA 1
ATOM 5369 C C . LEU A 1 659 ? 16.719 -18.975 -12.356 1.00 73.94 659 LEU A C 1
ATOM 5371 O O . LEU A 1 659 ? 17.317 -18.616 -13.373 1.00 73.94 659 LEU A O 1
ATOM 5375 N N . GLY A 1 660 ? 17.025 -18.476 -11.154 1.00 69.94 660 GLY A N 1
ATOM 5376 C CA . GLY A 1 660 ? 18.126 -17.539 -10.921 1.00 69.94 660 GLY A CA 1
ATOM 5377 C C . GLY A 1 660 ? 19.498 -18.134 -11.266 1.00 69.94 660 GLY A C 1
ATOM 5378 O O . GLY A 1 660 ? 20.316 -17.492 -11.936 1.00 69.94 660 GLY A O 1
ATOM 5379 N N . GLU A 1 661 ? 19.745 -19.385 -10.878 1.00 75.69 661 GLU A N 1
ATOM 5380 C CA . GLU A 1 661 ? 20.972 -20.109 -11.227 1.00 75.69 661 GLU A CA 1
ATOM 5381 C C . GLU A 1 661 ? 21.096 -20.375 -12.736 1.00 75.69 661 GLU A C 1
ATOM 5383 O O . GLU A 1 661 ? 22.186 -20.289 -13.310 1.00 75.69 661 GLU A O 1
ATOM 5388 N N . GLU A 1 662 ? 19.989 -20.681 -13.411 1.00 74.94 662 GLU A N 1
ATOM 5389 C CA . GLU A 1 662 ? 19.988 -20.897 -14.858 1.00 74.94 662 GLU A CA 1
ATOM 5390 C C . GLU A 1 662 ? 20.253 -19.591 -15.624 1.00 74.94 662 GLU A C 1
ATOM 5392 O O . GLU A 1 662 ? 21.091 -19.562 -16.533 1.00 74.94 662 GLU A O 1
ATOM 5397 N N . LYS A 1 663 ? 19.645 -18.478 -15.189 1.00 72.44 663 LYS A N 1
ATOM 5398 C CA . LYS A 1 663 ? 19.888 -17.139 -15.748 1.00 72.44 663 LYS A CA 1
ATOM 5399 C C . LYS A 1 663 ? 21.355 -16.718 -15.621 1.00 72.44 663 LYS A C 1
ATOM 5401 O O . LYS A 1 663 ? 21.929 -16.206 -16.581 1.00 72.44 663 LYS A O 1
ATOM 5406 N N . THR A 1 664 ? 21.988 -16.948 -14.471 1.00 70.62 664 THR A N 1
ATOM 5407 C CA . THR A 1 664 ? 23.412 -16.603 -14.267 1.00 70.62 664 THR A CA 1
ATOM 5408 C C . THR A 1 664 ? 24.353 -17.467 -15.118 1.00 70.62 664 THR A C 1
ATOM 5410 O O . THR A 1 664 ? 25.327 -16.958 -15.686 1.00 70.62 664 THR A O 1
ATOM 5413 N N . LYS A 1 665 ? 24.042 -18.758 -15.301 1.00 74.50 665 LYS A N 1
ATOM 5414 C CA . LYS A 1 665 ? 24.770 -19.641 -16.233 1.00 74.50 665 LYS A CA 1
ATOM 5415 C C . LYS A 1 665 ? 24.622 -19.212 -17.694 1.00 74.50 665 LYS A C 1
ATOM 5417 O O . LYS A 1 665 ? 25.586 -19.311 -18.450 1.00 74.50 665 LYS A O 1
ATOM 5422 N N . LEU A 1 666 ? 23.443 -18.751 -18.106 1.00 72.06 666 LEU A N 1
ATOM 5423 C CA . LEU A 1 666 ? 23.210 -18.244 -19.462 1.00 72.06 666 LEU A CA 1
ATOM 5424 C C . LEU A 1 666 ? 23.914 -16.903 -19.699 1.00 72.06 666 LEU A C 1
ATOM 5426 O O . LEU A 1 666 ? 24.597 -16.761 -20.711 1.00 72.06 666 LEU A O 1
ATOM 5430 N N . GLY A 1 667 ? 23.833 -15.970 -18.745 1.00 67.19 667 GLY A N 1
ATOM 5431 C CA . GLY A 1 667 ? 24.517 -14.674 -18.826 1.00 67.19 667 GLY A CA 1
ATOM 5432 C C . GLY A 1 667 ? 26.034 -14.821 -18.966 1.00 67.19 667 GLY A C 1
ATOM 5433 O O . GLY A 1 667 ? 26.624 -14.295 -19.902 1.00 67.19 667 GLY A O 1
ATOM 5434 N N . SER A 1 668 ? 26.657 -15.650 -18.122 1.00 71.31 668 SER A N 1
ATOM 5435 C CA . SER A 1 668 ? 28.107 -15.898 -18.197 1.00 71.31 668 SER A CA 1
ATOM 5436 C C . SER A 1 668 ? 28.560 -16.561 -19.507 1.00 71.31 668 SER A C 1
ATOM 5438 O O . SER A 1 668 ? 29.655 -16.274 -19.992 1.00 71.31 668 SER A O 1
ATOM 5440 N N . LYS A 1 669 ? 27.730 -17.419 -20.118 1.00 73.00 669 LYS A N 1
ATOM 5441 C CA . LYS A 1 669 ? 28.007 -17.985 -21.450 1.00 73.00 669 LYS A CA 1
ATOM 5442 C C . LYS A 1 669 ? 27.911 -16.936 -22.556 1.00 73.00 669 LYS A C 1
ATOM 5444 O O . LYS A 1 669 ? 28.748 -16.943 -23.456 1.00 73.00 669 LYS A O 1
ATOM 5449 N N . LEU A 1 670 ? 26.919 -16.052 -22.480 1.00 68.00 670 LEU A N 1
ATOM 5450 C CA . LEU A 1 670 ? 26.723 -14.979 -23.451 1.00 68.00 670 LEU A CA 1
ATOM 5451 C C . LEU A 1 670 ? 27.879 -13.968 -23.403 1.00 68.00 670 LEU A C 1
ATOM 5453 O O . LEU A 1 670 ? 28.445 -13.641 -24.445 1.00 68.00 670 LEU A O 1
ATOM 5457 N N . ASP A 1 671 ? 28.297 -13.562 -22.202 1.00 67.38 671 ASP A N 1
ATOM 5458 C CA . ASP A 1 671 ? 29.420 -12.636 -22.002 1.00 67.38 671 ASP A CA 1
ATOM 5459 C C . ASP A 1 671 ? 30.744 -13.224 -22.522 1.00 67.38 671 ASP A C 1
ATOM 5461 O O . ASP A 1 671 ? 31.522 -12.549 -23.204 1.00 67.38 671 ASP A O 1
ATOM 5465 N N . ALA A 1 672 ? 30.990 -14.515 -22.266 1.00 70.25 672 ALA A N 1
ATOM 5466 C CA . ALA A 1 672 ? 32.178 -15.208 -22.763 1.00 70.25 672 ALA A CA 1
ATOM 5467 C C . ALA A 1 672 ? 32.204 -15.303 -24.301 1.00 70.25 672 ALA A C 1
ATOM 5469 O O . ALA A 1 672 ? 33.253 -15.082 -24.915 1.00 70.25 672 ALA A O 1
ATOM 5470 N N . ALA A 1 673 ? 31.061 -15.597 -24.930 1.00 66.44 673 ALA A N 1
ATOM 5471 C CA . ALA A 1 673 ? 30.940 -15.643 -26.386 1.00 66.44 673 ALA A CA 1
ATOM 5472 C C . ALA A 1 673 ? 31.155 -14.255 -27.016 1.00 66.44 673 ALA A C 1
ATOM 5474 O O . ALA A 1 673 ? 31.894 -14.128 -27.996 1.00 66.44 673 ALA A O 1
ATOM 5475 N N . TYR A 1 674 ? 30.587 -13.207 -26.413 1.00 65.44 674 TYR A N 1
ATOM 5476 C CA . TYR A 1 674 ? 30.717 -11.830 -26.887 1.00 65.44 674 TYR A CA 1
ATOM 5477 C C . TYR A 1 674 ? 32.173 -11.338 -26.858 1.00 65.44 674 TYR A C 1
ATOM 5479 O O . TYR A 1 674 ? 32.685 -10.835 -27.862 1.00 65.44 674 TYR A O 1
ATOM 5487 N N . HIS A 1 675 ? 32.886 -11.545 -25.747 1.00 68.56 675 HIS A N 1
ATOM 5488 C CA . HIS A 1 675 ? 34.284 -11.119 -25.624 1.00 68.56 675 HIS A CA 1
ATOM 5489 C C . HIS A 1 675 ? 35.244 -11.902 -26.527 1.00 68.56 675 HIS A C 1
ATOM 5491 O O . HIS A 1 675 ? 36.180 -11.315 -27.077 1.00 68.56 675 HIS A O 1
ATOM 5497 N N . SER A 1 676 ? 35.006 -13.201 -26.736 1.00 69.75 676 SER A N 1
ATOM 5498 C CA . SER A 1 676 ? 35.793 -13.996 -27.689 1.00 69.75 676 SER A CA 1
ATOM 5499 C C . SER A 1 676 ? 35.634 -13.473 -29.121 1.00 69.75 676 SER A C 1
ATOM 5501 O O . SER A 1 676 ? 36.619 -13.311 -29.841 1.00 69.75 676 SER A O 1
ATOM 5503 N N . HIS A 1 677 ? 34.402 -13.146 -29.518 1.00 66.62 677 HIS A N 1
ATOM 5504 C CA . HIS A 1 677 ? 34.090 -12.627 -30.849 1.00 66.62 677 HIS A CA 1
ATOM 5505 C C . HIS A 1 677 ? 34.690 -11.231 -31.097 1.00 66.62 677 HIS A C 1
ATOM 5507 O O . HIS A 1 677 ? 35.220 -10.942 -32.174 1.00 66.62 677 HIS A O 1
ATOM 5513 N N . GLN A 1 678 ? 34.663 -10.364 -30.082 1.00 65.44 678 GLN A N 1
ATOM 5514 C CA . GLN A 1 678 ? 35.249 -9.027 -30.160 1.00 65.44 678 GLN A CA 1
ATOM 5515 C C . GLN A 1 678 ? 36.773 -9.076 -30.372 1.00 65.44 678 GLN A C 1
ATOM 5517 O O . GLN A 1 678 ? 37.303 -8.350 -31.217 1.00 65.44 678 GLN A O 1
ATOM 5522 N N . ALA A 1 679 ? 37.474 -9.978 -29.676 1.00 68.50 679 ALA A N 1
ATOM 5523 C CA . ALA A 1 679 ? 38.923 -10.134 -29.799 1.00 68.50 679 ALA A CA 1
ATOM 5524 C C . ALA A 1 679 ? 39.364 -10.633 -31.191 1.00 68.50 679 ALA A C 1
ATOM 5526 O O . ALA A 1 679 ? 40.359 -10.149 -31.743 1.00 68.50 679 ALA A O 1
ATOM 5527 N N . GLU A 1 680 ? 38.625 -11.573 -31.788 1.00 69.69 680 GLU A N 1
ATOM 5528 C CA . GLU A 1 680 ? 38.918 -12.069 -33.139 1.00 69.69 680 GLU A CA 1
ATOM 5529 C C . GLU A 1 680 ? 38.673 -10.994 -34.208 1.00 69.69 680 GLU A C 1
ATOM 5531 O O . GLU A 1 680 ? 39.525 -10.782 -35.076 1.00 69.69 680 GLU A O 1
ATOM 5536 N N . SER A 1 681 ? 37.569 -10.248 -34.101 1.00 63.31 681 SER A N 1
ATOM 5537 C CA . SER A 1 681 ? 37.240 -9.150 -35.021 1.00 63.31 681 SER A CA 1
ATOM 5538 C C . SER A 1 681 ? 38.314 -8.051 -35.030 1.00 63.31 681 SER A C 1
ATOM 5540 O O . SER A 1 681 ? 38.778 -7.625 -36.096 1.00 63.31 681 SER A O 1
ATOM 5542 N N . GLU A 1 682 ? 38.806 -7.639 -33.855 1.00 66.12 682 GLU A N 1
ATOM 5543 C CA . GLU A 1 682 ? 39.883 -6.644 -33.760 1.00 66.12 682 GLU A CA 1
ATOM 5544 C C . GLU A 1 682 ? 41.210 -7.121 -34.368 1.00 66.12 682 GLU A C 1
ATOM 5546 O O . GLU A 1 682 ? 41.940 -6.330 -34.978 1.00 66.12 682 GLU A O 1
ATOM 5551 N N . SER A 1 683 ? 41.529 -8.409 -34.229 1.00 72.31 683 SER A N 1
ATOM 5552 C CA . SER A 1 683 ? 42.724 -9.021 -34.819 1.00 72.31 683 SER A CA 1
ATOM 5553 C C . SER A 1 683 ? 42.688 -8.972 -36.353 1.00 72.31 683 SER A C 1
ATOM 5555 O O . SER A 1 683 ? 43.666 -8.560 -36.990 1.00 72.31 683 SER A O 1
ATOM 5557 N N . PHE A 1 684 ? 41.545 -9.307 -36.961 1.00 66.75 684 PHE A N 1
ATOM 5558 C CA . PHE A 1 684 ? 41.366 -9.239 -38.415 1.00 66.75 684 PHE A CA 1
ATOM 5559 C C . PHE A 1 684 ? 41.402 -7.803 -38.945 1.00 66.75 684 PHE A C 1
ATOM 5561 O O . PHE A 1 684 ? 42.053 -7.541 -39.961 1.00 66.75 684 PHE A O 1
ATOM 5568 N N . LYS A 1 685 ? 40.788 -6.852 -38.229 1.00 68.81 685 LYS A N 1
ATOM 5569 C CA . LYS A 1 685 ? 40.793 -5.431 -38.609 1.00 68.81 685 LYS A CA 1
ATOM 5570 C C . LYS A 1 685 ? 42.214 -4.861 -38.677 1.00 68.81 685 LYS A C 1
ATOM 5572 O O . LYS A 1 685 ? 42.549 -4.163 -39.631 1.00 68.81 685 LYS A O 1
ATOM 5577 N N . LYS A 1 686 ? 43.080 -5.213 -37.718 1.00 74.12 686 LYS A N 1
ATOM 5578 C CA . LYS A 1 686 ? 44.497 -4.796 -37.707 1.00 74.12 686 LYS A CA 1
ATOM 5579 C C . LYS A 1 686 ? 45.285 -5.363 -38.895 1.00 74.12 686 LYS A C 1
ATOM 5581 O O . LYS A 1 686 ? 46.074 -4.635 -39.495 1.00 74.12 686 LYS A O 1
ATOM 5586 N N . LYS A 1 687 ? 45.050 -6.626 -39.275 1.00 73.81 687 LYS A N 1
ATOM 5587 C CA . LYS A 1 687 ? 45.693 -7.237 -40.455 1.00 73.81 687 LYS A CA 1
ATOM 5588 C C . LYS A 1 687 ? 45.259 -6.574 -41.764 1.00 73.81 687 LYS A C 1
ATOM 5590 O O . LYS A 1 687 ? 46.119 -6.266 -42.587 1.00 73.81 687 LYS A O 1
ATOM 5595 N N . LEU A 1 688 ? 43.965 -6.296 -41.933 1.00 66.50 688 LEU A N 1
ATOM 5596 C CA . LEU A 1 688 ? 43.440 -5.615 -43.125 1.00 66.50 688 LEU A CA 1
ATOM 5597 C C . LEU A 1 688 ? 44.060 -4.226 -43.324 1.00 66.50 688 LEU A C 1
ATOM 5599 O O . LEU A 1 688 ? 44.497 -3.914 -44.428 1.00 66.50 688 LEU A O 1
ATOM 5603 N N . ILE A 1 689 ? 44.177 -3.433 -42.252 1.00 69.00 689 ILE A N 1
ATOM 5604 C CA . ILE A 1 689 ? 44.808 -2.103 -42.311 1.00 69.00 689 ILE A CA 1
ATOM 5605 C C . ILE A 1 689 ? 46.270 -2.216 -42.766 1.00 69.00 689 ILE A C 1
ATOM 5607 O O . ILE A 1 689 ? 46.688 -1.505 -43.677 1.00 69.00 689 ILE A O 1
ATOM 5611 N N . SER A 1 690 ? 47.034 -3.160 -42.202 1.00 71.50 690 SER A N 1
ATOM 5612 C CA . SER A 1 690 ? 48.446 -3.334 -42.570 1.00 71.50 690 SER A CA 1
ATOM 5613 C C . SER A 1 690 ? 48.662 -3.736 -44.036 1.00 71.50 690 SER A C 1
ATOM 5615 O O . SER A 1 690 ? 49.646 -3.325 -44.648 1.00 71.50 690 SER A O 1
ATOM 5617 N N . LEU A 1 691 ? 47.743 -4.507 -44.622 1.00 70.06 691 LEU A N 1
ATOM 5618 C CA . LEU A 1 691 ? 47.843 -4.935 -46.019 1.00 70.06 691 LEU A CA 1
ATOM 5619 C C . LEU A 1 691 ? 47.447 -3.834 -46.999 1.00 70.06 691 LEU A C 1
ATOM 5621 O O . LEU A 1 691 ? 48.096 -3.694 -48.036 1.00 70.06 691 LEU A O 1
ATOM 5625 N N . GLU A 1 692 ? 46.447 -3.018 -46.662 1.00 69.50 692 GLU A N 1
ATOM 5626 C CA . GLU A 1 692 ? 46.077 -1.865 -47.489 1.00 69.50 692 GLU A CA 1
ATOM 5627 C C . GLU A 1 692 ? 47.208 -0.822 -47.516 1.00 69.50 692 GLU A C 1
ATOM 5629 O O . GLU A 1 692 ? 47.531 -0.278 -48.571 1.00 69.50 692 GLU A O 1
ATOM 5634 N N . GLU A 1 693 ? 47.903 -0.611 -46.392 1.00 72.56 693 GLU A N 1
ATOM 5635 C CA . GLU A 1 693 ? 49.094 0.248 -46.341 1.00 72.56 693 GLU A CA 1
ATOM 5636 C C . GLU A 1 693 ? 50.240 -0.257 -47.232 1.00 72.56 693 GLU A C 1
ATOM 5638 O O . GLU A 1 693 ? 50.933 0.543 -47.867 1.00 72.56 693 GLU A O 1
ATOM 5643 N N . ILE A 1 694 ? 50.462 -1.575 -47.285 1.00 73.38 694 ILE A N 1
ATOM 5644 C CA . ILE A 1 694 ? 51.494 -2.182 -48.139 1.00 73.38 694 ILE A CA 1
ATOM 5645 C C . ILE A 1 694 ? 51.116 -2.029 -49.614 1.00 73.38 694 ILE A C 1
ATOM 5647 O O . ILE A 1 694 ? 51.951 -1.607 -50.415 1.00 73.38 694 ILE A O 1
ATOM 5651 N N . LYS A 1 695 ? 49.859 -2.313 -49.966 1.00 73.75 695 LYS A N 1
ATOM 5652 C CA . LYS A 1 695 ? 49.341 -2.162 -51.329 1.00 73.75 695 LYS A CA 1
ATOM 5653 C C . LYS A 1 695 ? 49.489 -0.722 -51.831 1.00 73.75 695 LYS A C 1
ATOM 5655 O O . LYS A 1 695 ? 50.087 -0.513 -52.881 1.00 73.75 695 LYS A O 1
ATOM 5660 N N . ASN A 1 696 ? 49.070 0.265 -51.036 1.00 71.81 696 ASN A N 1
ATOM 5661 C CA . ASN A 1 696 ? 49.173 1.682 -51.401 1.00 71.81 696 ASN A CA 1
ATOM 5662 C C . ASN A 1 696 ? 50.627 2.133 -51.633 1.00 71.81 696 ASN A C 1
ATOM 5664 O O . ASN A 1 696 ? 50.895 2.939 -52.526 1.00 71.81 696 ASN A O 1
ATOM 5668 N N . LYS A 1 697 ? 51.588 1.599 -50.866 1.00 75.38 697 LYS A N 1
ATOM 5669 C CA . LYS A 1 697 ? 53.021 1.867 -51.080 1.00 75.38 697 LYS A CA 1
ATOM 5670 C C . LYS A 1 697 ? 53.531 1.266 -52.391 1.00 75.38 697 LYS A C 1
ATOM 5672 O O . LYS A 1 697 ? 54.246 1.946 -53.122 1.00 75.38 697 LYS A O 1
ATOM 5677 N N . LEU A 1 698 ? 53.144 0.029 -52.705 1.00 72.12 698 LEU A N 1
ATOM 5678 C CA . LEU A 1 698 ? 53.514 -0.628 -53.962 1.00 72.12 698 LEU A CA 1
ATOM 5679 C C . LEU A 1 698 ? 52.896 0.059 -55.184 1.00 72.12 698 LEU A C 1
ATOM 5681 O O . LEU A 1 698 ? 53.596 0.255 -56.174 1.00 72.12 698 LEU A O 1
ATOM 5685 N N . ASP A 1 699 ? 51.634 0.481 -55.107 1.00 69.62 699 ASP A N 1
ATOM 5686 C CA . ASP A 1 699 ? 50.968 1.207 -56.194 1.00 69.62 699 ASP A CA 1
ATOM 5687 C C . ASP A 1 699 ? 51.646 2.567 -56.450 1.00 69.62 699 ASP A C 1
ATOM 5689 O O . ASP A 1 699 ? 51.856 2.966 -57.599 1.00 69.62 699 ASP A O 1
ATOM 5693 N N . ALA A 1 700 ? 52.084 3.261 -55.392 1.00 71.50 700 ALA A N 1
ATOM 5694 C CA . ALA A 1 700 ? 52.857 4.497 -55.516 1.00 71.50 700 ALA A CA 1
ATOM 5695 C C . ALA A 1 700 ? 54.236 4.275 -56.172 1.00 71.50 700 ALA A C 1
ATOM 5697 O O . ALA A 1 700 ? 54.644 5.059 -57.037 1.00 71.50 700 ALA A O 1
ATOM 5698 N N . GLU A 1 701 ? 54.949 3.208 -55.802 1.00 74.06 701 GLU A N 1
ATOM 5699 C CA . GLU A 1 701 ? 56.238 2.841 -56.408 1.00 74.06 701 GLU A CA 1
ATOM 5700 C C . GLU A 1 701 ? 56.083 2.429 -57.881 1.00 74.06 701 GLU A C 1
ATOM 5702 O O . GLU A 1 701 ? 56.846 2.891 -58.734 1.00 74.06 701 GLU A O 1
ATOM 5707 N N . LEU A 1 702 ? 55.045 1.653 -58.210 1.00 71.06 702 LEU A N 1
ATOM 5708 C CA . LEU A 1 702 ? 54.740 1.227 -59.577 1.00 71.06 702 LEU A CA 1
ATOM 5709 C C . LEU A 1 702 ? 54.390 2.413 -60.487 1.00 71.06 702 LEU A C 1
ATOM 5711 O O . LEU A 1 702 ? 54.870 2.495 -61.622 1.00 71.06 702 LEU A O 1
ATOM 5715 N N . ASN A 1 703 ? 53.597 3.365 -59.989 1.00 70.25 703 ASN A N 1
ATOM 5716 C CA . ASN A 1 703 ? 53.252 4.583 -60.724 1.00 70.25 703 ASN A CA 1
ATOM 5717 C C . ASN A 1 703 ? 54.484 5.467 -60.969 1.00 70.25 703 ASN A C 1
ATOM 5719 O O . ASN A 1 703 ? 54.659 6.032 -62.057 1.00 70.25 703 ASN A O 1
ATOM 5723 N N . LYS A 1 704 ? 55.394 5.539 -59.992 1.00 74.12 704 LYS A N 1
ATOM 5724 C CA . LYS A 1 704 ? 56.661 6.260 -60.131 1.00 74.12 704 LYS A CA 1
ATOM 5725 C C . LYS A 1 704 ? 57.559 5.618 -61.193 1.00 74.12 704 LYS A C 1
ATOM 5727 O O . LYS A 1 704 ? 57.999 6.329 -62.094 1.00 74.12 704 LYS A O 1
ATOM 5732 N N . ALA A 1 705 ? 57.758 4.301 -61.153 1.00 68.19 705 ALA A N 1
ATOM 5733 C CA . ALA A 1 705 ? 58.546 3.569 -62.150 1.00 68.19 705 ALA A CA 1
ATOM 5734 C C . ALA A 1 705 ? 57.938 3.677 -63.565 1.00 68.19 705 ALA A C 1
ATOM 5736 O O . ALA A 1 705 ? 58.634 3.991 -64.531 1.00 68.19 705 ALA A O 1
ATOM 5737 N N . SER A 1 706 ? 56.613 3.541 -63.683 1.00 65.94 706 SER A N 1
ATOM 5738 C CA . SER A 1 706 ? 55.895 3.652 -64.962 1.00 65.94 706 SER A CA 1
ATOM 5739 C C . SER A 1 706 ? 55.996 5.051 -65.580 1.00 65.94 706 SER A C 1
ATOM 5741 O O . SER A 1 706 ? 56.113 5.196 -66.798 1.00 65.94 706 SER A O 1
ATOM 5743 N N . SER A 1 707 ? 55.976 6.108 -64.760 1.00 69.12 707 SER A N 1
ATOM 5744 C CA . SER A 1 707 ? 56.163 7.483 -65.246 1.00 69.12 707 SER A CA 1
ATOM 5745 C C . SER A 1 707 ? 57.607 7.766 -65.679 1.00 69.12 707 SER A C 1
ATOM 5747 O O . SER A 1 707 ? 57.817 8.481 -66.661 1.00 69.12 707 SER A O 1
ATOM 5749 N N . THR A 1 708 ? 58.600 7.148 -65.026 1.00 69.31 708 THR A N 1
ATOM 5750 C CA . THR A 1 708 ? 60.007 7.246 -65.452 1.00 69.31 708 THR A CA 1
ATOM 5751 C C . THR A 1 708 ? 60.232 6.521 -66.777 1.00 69.31 708 THR A C 1
ATOM 5753 O O . THR A 1 708 ? 60.825 7.103 -67.684 1.00 69.31 708 THR A O 1
ATOM 5756 N N . GLN A 1 709 ? 59.663 5.322 -66.940 1.00 71.31 709 GLN A N 1
ATOM 5757 C CA . GLN A 1 709 ? 59.726 4.562 -68.190 1.00 71.31 709 GLN A CA 1
ATOM 5758 C C . GLN A 1 709 ? 59.087 5.320 -69.364 1.00 71.31 709 GLN A C 1
ATOM 5760 O O . GLN A 1 709 ? 59.694 5.434 -70.427 1.00 71.31 709 GLN A O 1
ATOM 5765 N N . LYS A 1 710 ? 57.894 5.905 -69.178 1.00 70.69 710 LYS A N 1
ATOM 5766 C CA . LYS A 1 710 ? 57.226 6.711 -70.220 1.00 70.69 710 LYS A CA 1
ATOM 5767 C C . LYS A 1 710 ? 58.068 7.914 -70.656 1.00 70.69 710 LYS A C 1
ATOM 5769 O O . LYS A 1 710 ? 58.133 8.213 -71.847 1.00 70.69 710 LYS A O 1
ATOM 5774 N N . SER A 1 711 ? 58.729 8.581 -69.709 1.00 69.75 711 SER A N 1
ATOM 5775 C CA . SER A 1 711 ? 59.641 9.695 -69.998 1.00 69.75 711 SER A CA 1
ATOM 5776 C C . SER A 1 711 ? 60.850 9.232 -70.821 1.00 69.75 711 SER A C 1
ATOM 5778 O O . SER A 1 711 ? 61.148 9.810 -71.866 1.00 69.75 711 SER A O 1
ATOM 5780 N N . SER A 1 712 ? 61.492 8.130 -70.418 1.00 67.81 712 SER A N 1
ATOM 5781 C CA . SER A 1 712 ? 62.623 7.547 -71.150 1.00 67.81 712 SER A CA 1
ATOM 5782 C C . SER A 1 712 ? 62.228 7.039 -72.542 1.00 67.81 712 SER A C 1
ATOM 5784 O O . SER A 1 712 ? 62.967 7.257 -73.498 1.00 67.81 712 SER A O 1
ATOM 5786 N N . GLN A 1 713 ? 61.043 6.443 -72.705 1.00 68.44 713 GLN A N 1
ATOM 5787 C CA . GLN A 1 713 ? 60.524 6.022 -74.013 1.00 68.44 713 GLN A CA 1
ATOM 5788 C C . GLN A 1 713 ? 60.252 7.205 -74.948 1.00 68.44 713 GLN A C 1
ATOM 5790 O O . GLN A 1 713 ? 60.601 7.134 -76.128 1.00 68.44 713 GLN A O 1
ATOM 5795 N N . ALA A 1 714 ? 59.699 8.310 -74.438 1.00 69.75 714 ALA A N 1
ATOM 5796 C CA . ALA A 1 714 ? 59.508 9.530 -75.223 1.00 69.75 714 ALA A CA 1
ATOM 5797 C C . ALA A 1 714 ? 60.851 10.142 -75.670 1.00 69.75 714 ALA A C 1
ATOM 5799 O O . ALA A 1 714 ? 60.984 10.616 -76.802 1.00 69.75 714 ALA A O 1
ATOM 5800 N N . GLU A 1 715 ? 61.867 10.088 -74.805 1.00 71.81 715 GLU A N 1
ATOM 5801 C CA . GLU A 1 715 ? 63.225 10.548 -75.103 1.00 71.81 715 GLU A CA 1
ATOM 5802 C C . GLU A 1 715 ? 63.900 9.664 -76.171 1.00 71.81 715 GLU A C 1
ATOM 5804 O O . GLU A 1 715 ? 64.450 10.179 -77.148 1.00 71.81 715 GLU A O 1
ATOM 5809 N N . ILE A 1 716 ? 63.750 8.336 -76.068 1.00 70.62 716 ILE A N 1
ATOM 5810 C CA . ILE A 1 716 ? 64.197 7.365 -77.082 1.00 70.62 716 ILE A CA 1
ATOM 5811 C C . ILE A 1 716 ? 63.512 7.624 -78.431 1.00 70.62 716 ILE A C 1
ATOM 5813 O O . ILE A 1 716 ? 64.164 7.581 -79.475 1.00 70.62 716 ILE A O 1
ATOM 5817 N N . GLU A 1 717 ? 62.206 7.893 -78.446 1.00 73.31 717 GLU A N 1
ATOM 5818 C CA . GLU A 1 717 ? 61.462 8.128 -79.687 1.00 73.31 717 GLU A CA 1
ATOM 5819 C C . GLU A 1 717 ? 61.864 9.452 -80.364 1.00 73.31 717 GLU A C 1
ATOM 5821 O O . GLU A 1 717 ? 61.994 9.517 -81.589 1.00 73.31 717 GLU A O 1
ATOM 5826 N N . SER A 1 718 ? 62.138 10.491 -79.571 1.00 74.50 718 SER A N 1
ATOM 5827 C CA . SER A 1 718 ? 62.689 11.769 -80.039 1.00 74.50 718 SER A CA 1
ATOM 5828 C C . SER A 1 718 ? 64.082 11.604 -80.662 1.00 74.50 718 SER A C 1
ATOM 5830 O O . SER A 1 718 ? 64.332 12.085 -81.772 1.00 74.50 718 SER A O 1
ATOM 5832 N N . LEU A 1 719 ? 64.975 10.862 -79.997 1.00 73.62 719 LEU A N 1
ATOM 5833 C CA . LEU A 1 719 ? 66.321 10.577 -80.503 1.00 73.62 719 LEU A CA 1
ATOM 5834 C C . LEU A 1 719 ? 66.289 9.718 -81.776 1.00 73.62 719 LEU A C 1
ATOM 5836 O O . LEU A 1 719 ? 67.010 10.017 -82.726 1.00 73.62 719 LEU A O 1
ATOM 5840 N N . LYS A 1 720 ? 65.395 8.722 -81.861 1.00 75.00 720 LYS A N 1
ATOM 5841 C CA . LYS A 1 720 ? 65.180 7.929 -83.088 1.00 75.00 720 LYS A CA 1
ATOM 5842 C C . LYS A 1 720 ? 64.738 8.795 -84.270 1.00 75.00 720 LYS A C 1
ATOM 5844 O O . LYS A 1 720 ? 65.230 8.600 -85.379 1.00 75.00 720 LYS A O 1
ATOM 5849 N N . LYS A 1 721 ? 63.842 9.764 -84.046 1.00 76.00 721 LYS A N 1
ATOM 5850 C CA . LYS A 1 721 ? 63.406 10.710 -85.091 1.00 76.00 721 LYS A CA 1
ATOM 5851 C C . LYS A 1 721 ? 64.551 11.611 -85.565 1.00 76.00 721 LYS A C 1
ATOM 5853 O O . LYS A 1 721 ? 64.681 11.814 -86.768 1.00 76.00 721 LYS A O 1
ATOM 5858 N N . LYS A 1 722 ? 65.408 12.091 -84.654 1.00 74.62 722 LYS A N 1
ATOM 5859 C CA . LYS A 1 722 ? 66.624 12.848 -85.013 1.00 74.62 722 LYS A CA 1
ATOM 5860 C C . LYS A 1 722 ? 67.631 12.010 -85.804 1.00 74.62 722 LYS A C 1
ATOM 5862 O O . LYS A 1 722 ? 68.194 12.495 -86.779 1.00 74.62 722 LYS A O 1
ATOM 5867 N N . LEU A 1 723 ? 67.837 10.750 -85.421 1.00 72.25 723 LEU A N 1
ATOM 5868 C CA . LEU A 1 723 ? 68.705 9.829 -86.160 1.00 72.25 723 LEU A CA 1
ATOM 5869 C C . LEU A 1 723 ? 68.196 9.588 -87.583 1.00 72.25 723 LEU A C 1
ATOM 5871 O O . LEU A 1 723 ? 68.985 9.625 -88.520 1.00 72.25 723 LEU A O 1
ATOM 5875 N N . LEU A 1 724 ? 66.882 9.415 -87.757 1.00 74.25 724 LEU A N 1
ATOM 5876 C CA . LEU A 1 724 ? 66.269 9.268 -89.080 1.00 74.25 724 LEU A CA 1
ATOM 5877 C C . LEU A 1 724 ? 66.472 10.508 -89.961 1.00 74.25 724 LEU A C 1
ATOM 5879 O O . LEU A 1 724 ? 66.840 10.354 -91.121 1.00 74.25 724 LEU A O 1
ATOM 5883 N N . SER A 1 725 ? 66.305 11.724 -89.424 1.00 74.06 725 SER A N 1
ATOM 5884 C CA . SER A 1 725 ? 66.545 12.944 -90.210 1.00 74.06 725 SER A CA 1
ATOM 5885 C C . SER A 1 725 ? 68.019 13.119 -90.586 1.00 74.06 725 SER A C 1
ATOM 5887 O O . SER A 1 725 ? 68.324 13.505 -91.710 1.00 74.06 725 SER A O 1
ATOM 5889 N N . LEU A 1 726 ? 68.944 12.789 -89.676 1.00 75.19 726 LEU A N 1
ATOM 5890 C CA . LEU A 1 726 ? 70.383 12.833 -89.957 1.00 75.19 726 LEU A CA 1
ATOM 5891 C C . LEU A 1 726 ? 70.800 11.780 -90.998 1.00 75.19 726 LEU A C 1
ATOM 5893 O O . LEU A 1 726 ? 71.669 12.047 -91.827 1.00 75.19 726 LEU A O 1
ATOM 5897 N N . GLU A 1 727 ? 70.175 10.599 -90.992 1.00 73.81 727 GLU A N 1
ATOM 5898 C CA . GLU A 1 727 ? 70.402 9.558 -92.003 1.00 73.81 727 GLU A CA 1
ATOM 5899 C C . GLU A 1 727 ? 69.878 9.995 -93.384 1.00 73.81 727 GLU A C 1
ATOM 5901 O O . GLU A 1 727 ? 70.533 9.769 -94.400 1.00 73.81 727 GLU A O 1
ATOM 5906 N N . GLU A 1 728 ? 68.727 10.671 -93.444 1.00 72.69 728 GLU A N 1
ATOM 5907 C CA . GLU A 1 728 ? 68.199 11.265 -94.680 1.00 72.69 728 GLU A CA 1
ATOM 5908 C C . GLU A 1 728 ? 69.109 12.374 -95.233 1.00 72.69 728 GLU A C 1
ATOM 5910 O O . GLU A 1 728 ? 69.353 12.424 -96.444 1.00 72.69 728 GLU A O 1
ATOM 5915 N N . ASP A 1 729 ? 69.654 13.228 -94.364 1.00 72.44 729 ASP A N 1
ATOM 5916 C CA . ASP A 1 729 ? 70.595 14.283 -94.750 1.00 72.44 729 ASP A CA 1
ATOM 5917 C C . ASP A 1 729 ? 71.945 13.711 -95.210 1.00 72.44 729 ASP A C 1
ATOM 5919 O O . ASP A 1 729 ? 72.495 14.174 -96.215 1.00 72.44 729 ASP A O 1
ATOM 5923 N N . LYS A 1 730 ? 72.442 12.647 -94.559 1.00 75.19 730 LYS A N 1
ATOM 5924 C CA . LYS A 1 730 ? 73.617 11.888 -95.018 1.00 75.19 730 LYS A CA 1
ATOM 5925 C C . LYS A 1 730 ? 73.389 11.308 -96.417 1.00 75.19 730 LYS A C 1
ATOM 5927 O O . LYS A 1 730 ? 74.207 11.527 -97.306 1.00 75.19 730 LYS A O 1
ATOM 5932 N N . ASN A 1 731 ? 72.246 10.659 -96.644 1.00 71.88 731 ASN A N 1
ATOM 5933 C CA . ASN A 1 731 ? 71.896 10.079 -97.944 1.00 71.88 731 ASN A CA 1
ATOM 5934 C C . ASN A 1 731 ? 71.749 11.141 -99.054 1.00 71.88 731 ASN A C 1
ATOM 5936 O O . ASN A 1 731 ? 72.098 10.883 -100.207 1.00 71.88 731 ASN A O 1
ATOM 5940 N N . LYS A 1 732 ? 71.265 12.352 -98.735 1.00 72.38 732 LYS A N 1
ATOM 5941 C CA . LYS A 1 732 ? 71.264 13.490 -99.675 1.00 72.38 732 LYS A CA 1
ATOM 5942 C C . LYS A 1 732 ? 72.676 13.965 -100.010 1.00 72.38 732 LYS A C 1
ATOM 5944 O O . LYS A 1 732 ? 72.944 14.228 -101.182 1.00 72.38 732 LYS A O 1
ATOM 5949 N N . LEU A 1 733 ? 73.560 14.060 -99.015 1.00 65.81 733 LEU A N 1
ATOM 5950 C CA . LEU A 1 733 ? 74.956 14.446 -99.232 1.00 65.81 733 LEU A CA 1
ATOM 5951 C C . LEU A 1 733 ? 75.708 13.407 -100.069 1.00 65.81 733 LEU A C 1
ATOM 5953 O O . LEU A 1 733 ? 76.450 13.793 -100.966 1.00 65.81 733 LEU A O 1
ATOM 5957 N N . ASP A 1 734 ? 75.483 12.113 -99.833 1.00 60.81 734 ASP A N 1
ATOM 5958 C CA . ASP A 1 734 ? 76.081 11.033 -100.628 1.00 60.81 734 ASP A CA 1
ATOM 5959 C C . ASP A 1 734 ? 75.601 11.089 -102.093 1.00 60.81 734 ASP A C 1
ATOM 5961 O O . ASP A 1 734 ? 76.392 10.928 -103.023 1.00 60.81 734 ASP A O 1
ATOM 5965 N N . LEU A 1 735 ? 74.332 11.450 -102.328 1.00 63.34 735 LEU A N 1
ATOM 5966 C CA . LEU A 1 735 ? 73.789 11.670 -103.674 1.00 63.34 735 LEU A CA 1
ATOM 5967 C C . LEU A 1 735 ? 74.377 12.920 -104.366 1.00 63.34 735 LEU A C 1
ATOM 5969 O O . LEU A 1 735 ? 74.519 12.948 -105.593 1.00 63.34 735 LEU A O 1
ATOM 5973 N N . GLU A 1 736 ? 74.702 13.973 -103.611 1.00 62.72 736 GLU A N 1
ATOM 5974 C CA . GLU A 1 736 ? 75.420 15.154 -104.117 1.00 62.72 736 GLU A CA 1
ATOM 5975 C C . GLU A 1 736 ? 76.907 14.858 -104.371 1.00 62.72 736 GLU A C 1
ATOM 5977 O O . GLU A 1 736 ? 77.468 15.329 -105.365 1.00 62.72 736 GLU A O 1
ATOM 5982 N N . LEU A 1 737 ? 77.520 14.004 -103.550 1.00 59.03 737 LEU A N 1
ATOM 5983 C CA . LEU A 1 737 ? 78.894 13.532 -103.700 1.00 59.03 737 LEU A CA 1
ATOM 5984 C C . LEU A 1 737 ? 79.057 12.643 -104.947 1.00 59.03 737 LEU A C 1
ATOM 5986 O O . LEU A 1 737 ? 80.010 12.822 -105.711 1.00 59.03 737 LEU A O 1
ATOM 5990 N N . ASP A 1 738 ? 78.099 11.760 -105.235 1.00 55.72 738 ASP A N 1
ATOM 5991 C CA . ASP A 1 738 ? 78.101 10.925 -106.446 1.00 55.72 738 ASP A CA 1
ATOM 5992 C C . ASP A 1 738 ? 77.909 11.754 -107.730 1.00 55.72 738 ASP A C 1
ATOM 5994 O O . ASP A 1 738 ? 78.563 11.510 -108.752 1.00 55.72 738 ASP A O 1
ATOM 5998 N N . LYS A 1 739 ? 77.089 12.814 -107.677 1.00 60.31 739 LYS A N 1
ATOM 5999 C CA . LYS A 1 739 ? 76.961 13.785 -108.782 1.00 60.31 739 LYS A CA 1
ATOM 6000 C C . LYS A 1 739 ? 78.255 14.573 -109.004 1.00 60.31 739 LYS A C 1
ATOM 6002 O O . LYS A 1 739 ? 78.643 14.784 -110.155 1.00 60.31 739 LYS A O 1
ATOM 6007 N N . ALA A 1 740 ? 78.955 14.953 -107.935 1.00 53.31 740 ALA A N 1
ATOM 6008 C CA . ALA A 1 740 ? 80.250 15.633 -108.011 1.00 53.31 740 ALA A CA 1
ATOM 6009 C C . ALA A 1 740 ? 81.384 14.722 -108.534 1.00 53.31 740 ALA A C 1
ATOM 6011 O O . ALA A 1 740 ? 82.337 15.206 -109.146 1.00 53.31 740 ALA A O 1
ATOM 6012 N N . THR A 1 741 ? 81.263 13.399 -108.388 1.00 47.78 741 THR A N 1
ATOM 6013 C CA . THR A 1 741 ? 82.292 12.421 -108.800 1.00 47.78 741 THR A CA 1
ATOM 6014 C C . THR A 1 741 ? 82.320 12.163 -110.322 1.00 47.78 741 THR A C 1
ATOM 6016 O O . THR A 1 741 ? 83.252 11.553 -110.845 1.00 47.78 741 THR A O 1
ATOM 6019 N N . SER A 1 742 ? 81.367 12.717 -111.080 1.00 50.94 742 SER A N 1
ATOM 6020 C CA . SER A 1 742 ? 81.256 12.532 -112.539 1.00 50.94 742 SER A CA 1
ATOM 6021 C C . SER A 1 742 ? 81.992 13.586 -113.391 1.00 50.94 742 SER A C 1
ATOM 6023 O O . SER A 1 742 ? 82.035 13.454 -114.615 1.00 50.94 742 SER A O 1
ATOM 6025 N N . VAL A 1 743 ? 82.591 14.629 -112.795 1.00 45.66 743 VAL A N 1
ATOM 6026 C CA . VAL A 1 743 ? 83.282 15.708 -113.534 1.00 45.66 743 VAL A CA 1
ATOM 6027 C C . VAL A 1 743 ? 84.687 15.952 -112.974 1.00 45.66 743 VAL A C 1
ATOM 6029 O O . VAL A 1 743 ? 84.893 16.411 -111.856 1.00 45.66 74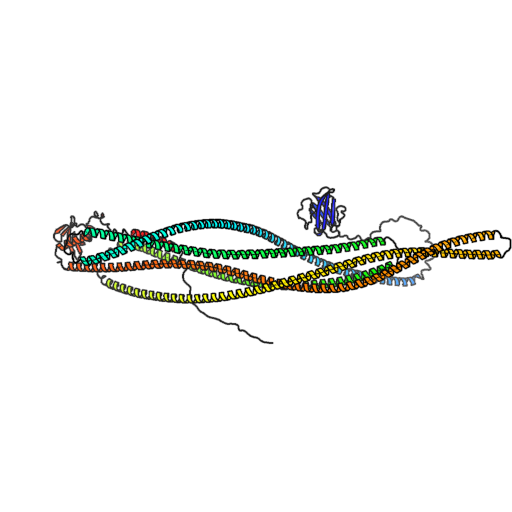3 VAL A O 1
ATOM 6032 N N . HIS A 1 744 ? 85.688 15.638 -113.792 1.00 42.56 744 HIS A N 1
ATOM 6033 C CA . HIS A 1 744 ? 87.108 15.674 -113.462 1.00 42.56 744 HIS A CA 1
ATOM 6034 C C . HIS A 1 744 ? 87.697 17.107 -113.462 1.00 42.56 744 HIS A C 1
ATOM 6036 O O . HIS A 1 744 ? 87.603 17.829 -114.451 1.00 42.56 744 HIS A O 1
ATOM 6042 N N . LYS A 1 745 ? 88.439 17.426 -112.385 1.00 47.81 745 LYS A N 1
ATOM 6043 C CA . LYS A 1 745 ? 89.622 18.323 -112.317 1.00 47.81 745 LYS A CA 1
ATOM 6044 C C . LYS A 1 745 ? 89.461 19.858 -112.207 1.00 47.81 745 LYS A C 1
ATOM 6046 O O . LYS A 1 745 ? 90.429 20.553 -112.508 1.00 47.81 745 LYS A O 1
ATOM 6051 N N . TYR A 1 746 ? 88.349 20.408 -111.700 1.00 46.94 746 TYR A N 1
ATOM 6052 C CA . TYR A 1 746 ? 88.301 21.852 -111.353 1.00 46.94 746 TYR A CA 1
ATOM 6053 C C . TYR A 1 746 ? 87.719 22.237 -109.972 1.00 46.94 746 TYR A C 1
ATOM 6055 O O . TYR A 1 746 ? 87.838 23.392 -109.583 1.00 46.94 746 TYR A O 1
ATOM 6063 N N . HIS A 1 747 ? 87.206 21.308 -109.156 1.00 48.41 747 HIS A N 1
ATOM 6064 C CA . HIS A 1 747 ? 86.647 21.645 -107.830 1.00 48.41 747 HIS A CA 1
ATOM 6065 C C . HIS A 1 747 ? 87.268 20.817 -106.696 1.00 48.41 747 HIS A C 1
ATOM 6067 O O . HIS A 1 747 ? 86.672 19.880 -106.181 1.00 48.41 747 HIS A O 1
ATOM 6073 N N . GLN A 1 748 ? 88.500 21.159 -106.307 1.00 50.09 748 GLN A N 1
ATOM 6074 C CA . GLN A 1 748 ? 89.222 20.498 -105.206 1.00 50.09 748 GLN A CA 1
ATOM 6075 C C . GLN A 1 748 ? 88.972 21.156 -103.829 1.00 50.09 748 GLN A C 1
ATOM 6077 O O . GLN A 1 748 ? 89.317 20.573 -102.807 1.00 50.09 748 GLN A O 1
ATOM 6082 N N . THR A 1 749 ? 88.346 22.338 -103.784 1.00 57.16 749 THR A N 1
ATOM 6083 C CA . THR A 1 749 ? 87.976 23.067 -102.553 1.00 57.16 749 THR A CA 1
ATOM 6084 C C . THR A 1 749 ? 86.571 22.727 -102.047 1.00 57.16 749 THR A C 1
ATOM 6086 O O . THR A 1 749 ? 86.389 22.525 -100.855 1.00 57.16 749 THR A O 1
ATOM 6089 N N . GLU A 1 750 ? 85.598 22.550 -102.939 1.00 55.72 750 GLU A N 1
ATOM 6090 C CA . GLU A 1 750 ? 84.198 22.262 -102.574 1.00 55.72 750 GLU A CA 1
ATOM 6091 C C . GLU A 1 750 ? 84.010 20.836 -102.015 1.00 55.72 750 GLU A C 1
ATOM 6093 O O . GLU A 1 750 ? 83.229 20.605 -101.093 1.00 55.72 750 GLU A O 1
ATOM 6098 N N . ILE A 1 751 ? 84.834 19.888 -102.479 1.00 60.97 751 ILE A N 1
ATOM 6099 C CA . ILE A 1 751 ? 84.938 18.537 -101.901 1.00 60.97 751 ILE A CA 1
ATOM 6100 C C . ILE A 1 751 ? 85.485 18.591 -100.463 1.00 60.97 751 ILE A C 1
ATOM 6102 O O . ILE A 1 751 ? 85.108 17.768 -99.632 1.00 60.97 751 ILE A O 1
ATOM 6106 N N . GLY A 1 752 ? 86.356 19.557 -100.149 1.00 68.38 752 GLY A N 1
ATOM 6107 C CA . GLY A 1 752 ? 86.882 19.757 -98.797 1.00 68.38 752 GLY A CA 1
ATOM 6108 C C . GLY A 1 752 ? 85.799 20.200 -97.814 1.00 68.38 752 GLY A C 1
ATOM 6109 O O . GLY A 1 752 ? 85.687 19.624 -96.732 1.00 68.38 752 GLY A O 1
ATOM 6110 N N . ASP A 1 753 ? 84.955 21.149 -98.222 1.00 68.00 753 ASP A N 1
ATOM 6111 C CA . ASP A 1 753 ? 83.868 21.676 -97.389 1.00 68.00 753 ASP A CA 1
ATOM 6112 C C . ASP A 1 753 ? 82.750 20.645 -97.168 1.00 68.00 753 ASP A C 1
ATOM 6114 O O . ASP A 1 753 ? 82.251 20.501 -96.050 1.00 68.00 753 ASP A O 1
ATOM 6118 N N . LEU A 1 754 ? 82.390 19.865 -98.196 1.00 71.25 754 LEU A N 1
ATOM 6119 C CA . LEU A 1 754 ? 81.425 18.767 -98.053 1.00 71.25 754 LEU A CA 1
ATOM 6120 C C . LEU A 1 754 ? 81.959 17.654 -97.148 1.00 71.25 754 LEU A C 1
ATOM 6122 O O . LEU A 1 754 ? 81.226 17.147 -96.303 1.00 71.25 754 LEU A O 1
ATOM 6126 N N . LYS A 1 755 ? 83.252 17.326 -97.245 1.00 73.69 755 LYS A N 1
ATOM 6127 C CA . LYS A 1 755 ? 83.888 16.333 -96.369 1.00 73.69 755 LYS A CA 1
ATOM 6128 C C . LYS A 1 755 ? 83.984 16.814 -94.916 1.00 73.69 755 LYS A C 1
ATOM 6130 O O . LYS A 1 755 ? 83.849 16.008 -94.000 1.00 73.69 755 LYS A O 1
ATOM 6135 N N . GLY A 1 756 ? 84.161 18.120 -94.702 1.00 73.69 756 GLY A N 1
ATOM 6136 C CA . GLY A 1 756 ? 84.085 18.747 -93.381 1.00 73.69 756 GLY A CA 1
ATOM 6137 C C . GLY A 1 756 ? 82.680 18.680 -92.773 1.00 73.69 756 GLY A C 1
ATOM 6138 O O . GLY A 1 756 ? 82.540 18.299 -91.613 1.00 73.69 756 GLY A O 1
ATOM 6139 N N . LYS A 1 757 ? 81.634 18.965 -93.562 1.00 76.31 757 LYS A N 1
ATOM 6140 C CA . LYS A 1 757 ? 80.232 18.805 -93.127 1.00 76.31 757 LYS A CA 1
ATOM 6141 C C . LYS A 1 757 ? 79.883 17.347 -92.826 1.00 76.31 757 LYS A C 1
ATOM 6143 O O . LYS A 1 757 ? 79.185 17.087 -91.853 1.00 76.31 757 LYS A O 1
ATOM 6148 N N . LEU A 1 758 ? 80.403 16.411 -93.619 1.00 72.38 758 LEU A N 1
ATOM 6149 C CA . LEU A 1 758 ? 80.182 14.980 -93.424 1.00 72.38 758 LEU A CA 1
ATOM 6150 C C . LEU A 1 758 ? 80.825 14.487 -92.118 1.00 72.38 758 LEU A C 1
ATOM 6152 O O . LEU A 1 758 ? 80.162 13.791 -91.360 1.00 72.38 758 LEU A O 1
ATOM 6156 N N . MET A 1 759 ? 82.046 14.936 -91.786 1.00 73.62 759 MET A N 1
ATOM 6157 C CA . MET A 1 759 ? 82.666 14.619 -90.488 1.00 73.62 759 MET A CA 1
ATOM 6158 C C . MET A 1 759 ? 81.918 15.236 -89.298 1.00 73.62 759 MET A C 1
ATOM 6160 O O . MET A 1 759 ? 81.766 14.567 -88.281 1.00 73.62 759 MET A O 1
ATOM 6164 N N . ALA A 1 760 ? 81.419 16.471 -89.419 1.00 74.00 760 ALA A N 1
ATOM 6165 C CA . ALA A 1 760 ? 80.630 17.100 -88.355 1.00 74.00 760 ALA A CA 1
ATOM 6166 C C . ALA A 1 760 ? 79.299 16.364 -88.106 1.00 74.00 760 ALA A C 1
ATOM 6168 O O . ALA A 1 760 ? 78.920 16.146 -86.957 1.00 74.00 760 ALA A O 1
ATOM 6169 N N . LEU A 1 761 ? 78.624 15.923 -89.174 1.00 75.00 761 LEU A N 1
ATOM 6170 C CA . LEU A 1 761 ? 77.414 15.100 -89.077 1.00 75.00 761 LEU A CA 1
ATOM 6171 C C . LEU A 1 761 ? 77.703 13.715 -88.483 1.00 75.00 761 LEU A C 1
ATOM 6173 O O . LEU A 1 761 ? 76.901 13.202 -87.707 1.00 75.00 761 LEU A O 1
ATOM 6177 N N . GLU A 1 762 ? 78.848 13.109 -88.804 1.00 74.88 762 GLU A N 1
ATOM 6178 C CA . GLU A 1 762 ? 79.255 11.828 -88.217 1.00 74.88 762 GLU A CA 1
ATOM 6179 C C . GLU A 1 762 ? 79.574 11.947 -86.722 1.00 74.88 762 GLU A C 1
ATOM 6181 O O . GLU A 1 762 ? 79.208 11.065 -85.946 1.00 74.88 762 GLU A O 1
ATOM 6186 N N . GLU A 1 763 ? 80.172 13.056 -86.289 1.00 78.06 763 GLU A N 1
ATOM 6187 C CA . GLU A 1 763 ? 80.423 13.330 -84.872 1.00 78.06 763 GLU A CA 1
ATOM 6188 C C . GLU A 1 763 ? 79.114 13.577 -84.092 1.00 78.06 763 GLU A C 1
ATOM 6190 O O . GLU A 1 763 ? 78.935 13.056 -82.987 1.00 78.06 763 GLU A O 1
ATOM 6195 N N . GLU A 1 764 ? 78.149 14.288 -84.687 1.00 77.12 764 GLU A N 1
ATOM 6196 C CA . GLU A 1 764 ? 76.814 14.494 -84.105 1.00 77.12 764 GLU A CA 1
ATOM 6197 C C . GLU A 1 764 ? 75.986 13.196 -84.053 1.00 77.12 764 GLU A C 1
ATOM 6199 O O . GLU A 1 764 ? 75.279 12.944 -83.068 1.00 77.12 764 GLU A O 1
ATOM 6204 N N . LYS A 1 765 ? 76.133 12.325 -85.061 1.00 78.12 765 LYS A N 1
ATOM 6205 C CA . LYS A 1 765 ? 75.541 10.981 -85.077 1.00 78.12 765 LYS A CA 1
ATOM 6206 C C . LYS A 1 765 ? 76.089 10.121 -83.940 1.00 78.12 765 LYS A C 1
ATOM 6208 O O . LYS A 1 765 ? 75.305 9.595 -83.159 1.00 78.12 765 LYS A O 1
ATOM 6213 N N . ILE A 1 766 ? 77.414 10.056 -83.781 1.00 78.75 766 ILE A N 1
ATOM 6214 C CA . ILE A 1 766 ? 78.060 9.290 -82.700 1.00 78.75 766 ILE A CA 1
ATOM 6215 C C . ILE A 1 766 ? 77.598 9.782 -81.323 1.00 78.75 766 ILE A C 1
ATOM 6217 O O . ILE A 1 766 ? 77.338 8.978 -80.427 1.00 78.75 766 ILE A O 1
ATOM 6221 N N . LYS A 1 767 ? 77.464 11.101 -81.139 1.00 80.38 767 LYS A N 1
ATOM 6222 C CA . LYS A 1 767 ? 76.959 11.664 -79.883 1.00 80.38 767 LYS A CA 1
ATOM 6223 C C . LYS A 1 767 ? 75.508 11.250 -79.610 1.00 80.38 767 LYS A C 1
ATOM 6225 O O . LYS A 1 767 ? 75.191 10.871 -78.484 1.00 80.38 767 LYS A O 1
ATOM 6230 N N . SER A 1 768 ? 74.657 11.289 -80.632 1.00 74.56 768 SER A N 1
ATOM 6231 C CA . SER A 1 768 ? 73.250 10.883 -80.528 1.00 74.56 768 SER A CA 1
ATOM 6232 C C . SER A 1 768 ? 73.103 9.380 -80.265 1.00 74.56 768 SER A C 1
ATOM 6234 O O . SER A 1 768 ? 72.273 8.985 -79.449 1.00 74.56 768 SER A O 1
ATOM 6236 N N . ASP A 1 769 ? 73.949 8.549 -80.879 1.00 74.38 769 ASP A N 1
ATOM 6237 C CA . ASP A 1 769 ? 74.003 7.102 -80.639 1.00 74.38 769 ASP A CA 1
ATOM 6238 C C . ASP A 1 769 ? 74.419 6.787 -79.191 1.00 74.38 769 ASP A C 1
ATOM 6240 O O . ASP A 1 769 ? 73.813 5.938 -78.536 1.00 74.38 769 ASP A O 1
ATOM 6244 N N . LEU A 1 770 ? 75.395 7.521 -78.644 1.00 79.94 770 LEU A N 1
ATOM 6245 C CA . LEU A 1 770 ? 75.828 7.365 -77.251 1.00 79.94 770 LEU A CA 1
ATOM 6246 C C . LEU A 1 770 ? 74.734 7.778 -76.245 1.00 79.94 770 LEU A C 1
ATOM 6248 O O . LEU A 1 770 ? 74.604 7.184 -75.172 1.00 79.94 770 LEU A O 1
ATOM 6252 N N . GLU A 1 771 ? 73.958 8.818 -76.556 1.00 76.94 771 GLU A N 1
ATOM 6253 C CA . GLU A 1 771 ? 72.810 9.242 -75.743 1.00 76.94 771 GLU A CA 1
ATOM 6254 C C . GLU A 1 771 ? 71.662 8.223 -75.819 1.00 76.94 771 GLU A C 1
ATOM 6256 O O . GLU A 1 771 ? 71.072 7.891 -74.787 1.00 76.94 771 GLU A O 1
ATOM 6261 N N . LEU A 1 772 ? 71.415 7.649 -77.001 1.00 75.62 772 LEU A N 1
ATOM 6262 C CA . LEU A 1 772 ? 70.447 6.571 -77.200 1.00 75.62 772 LEU A CA 1
ATOM 6263 C C . LEU A 1 772 ? 70.822 5.319 -76.392 1.00 75.62 772 LEU A C 1
ATOM 6265 O O . LEU A 1 772 ? 69.964 4.736 -75.733 1.00 75.62 772 LEU A O 1
ATOM 6269 N N . GLU A 1 773 ? 72.096 4.922 -76.391 1.00 76.00 773 GLU A N 1
ATOM 6270 C CA . GLU A 1 773 ? 72.570 3.743 -75.656 1.00 76.00 773 GLU A CA 1
ATOM 6271 C C . GLU A 1 773 ? 72.415 3.911 -74.134 1.00 76.00 773 GLU A C 1
ATOM 6273 O O . GLU A 1 773 ? 71.977 2.989 -73.441 1.00 76.00 773 GLU A O 1
ATOM 6278 N N . LYS A 1 774 ? 72.664 5.119 -73.607 1.00 77.69 774 LYS A N 1
ATOM 6279 C CA . LYS A 1 774 ? 72.409 5.451 -72.192 1.00 77.69 774 LYS A CA 1
ATOM 6280 C C . LYS A 1 774 ? 70.921 5.447 -71.839 1.00 77.69 774 LYS A C 1
ATOM 6282 O O . LYS A 1 774 ? 70.562 5.035 -70.737 1.00 77.69 774 LYS A O 1
ATOM 6287 N N . ALA A 1 775 ? 70.057 5.919 -72.736 1.00 72.12 775 ALA A N 1
ATOM 6288 C CA . ALA A 1 775 ? 68.612 5.887 -72.521 1.00 72.12 775 ALA A CA 1
ATOM 6289 C C . ALA A 1 775 ? 68.073 4.446 -72.548 1.00 72.12 775 ALA A C 1
ATOM 6291 O O . ALA A 1 775 ? 67.267 4.075 -71.698 1.00 72.12 775 ALA A O 1
ATOM 6292 N N . LEU A 1 776 ? 68.586 3.608 -73.457 1.00 73.44 776 LEU A N 1
ATOM 6293 C CA . LEU A 1 776 ? 68.248 2.185 -73.542 1.00 73.44 776 LEU A CA 1
ATOM 6294 C C . LEU A 1 776 ? 68.709 1.391 -72.313 1.00 73.44 776 LEU A C 1
ATOM 6296 O O . LEU A 1 776 ? 68.000 0.484 -71.884 1.00 73.44 776 LEU A O 1
ATOM 6300 N N . SER A 1 777 ? 69.863 1.723 -71.719 1.00 76.56 777 SER A N 1
ATOM 6301 C CA . SER A 1 777 ? 70.291 1.062 -70.479 1.00 76.56 777 SER A CA 1
ATOM 6302 C C . SER A 1 777 ? 69.344 1.383 -69.319 1.00 76.56 777 SER A C 1
ATOM 6304 O O . SER A 1 777 ? 68.966 0.479 -68.581 1.00 76.56 777 SER A O 1
ATOM 6306 N N . LYS A 1 778 ? 68.905 2.644 -69.194 1.00 75.50 778 LYS A N 1
ATOM 6307 C CA . LYS A 1 778 ? 67.942 3.059 -68.163 1.00 75.50 778 LYS A CA 1
ATOM 6308 C C . LYS A 1 778 ? 66.566 2.420 -68.350 1.00 75.50 778 LYS A C 1
ATOM 6310 O O . LYS A 1 778 ? 65.987 1.974 -67.369 1.00 75.50 778 LYS A O 1
ATOM 6315 N N . ASP A 1 779 ? 66.066 2.344 -69.585 1.00 73.81 779 ASP A N 1
ATOM 6316 C CA . ASP A 1 779 ? 64.790 1.677 -69.889 1.00 73.81 779 ASP A CA 1
ATOM 6317 C C . ASP A 1 779 ? 64.837 0.192 -69.499 1.00 73.81 779 ASP A C 1
ATOM 6319 O O . ASP A 1 779 ? 63.903 -0.325 -68.890 1.00 73.81 779 ASP A O 1
ATOM 6323 N N . LYS A 1 780 ? 65.972 -0.473 -69.747 1.00 76.88 780 LYS A N 1
ATOM 6324 C CA . LYS A 1 780 ? 66.182 -1.869 -69.355 1.00 76.88 780 LYS A CA 1
ATOM 6325 C C . LYS A 1 780 ? 66.208 -2.061 -67.836 1.00 76.88 780 LYS A C 1
ATOM 6327 O O . LYS A 1 780 ? 65.604 -3.011 -67.346 1.00 76.88 780 LYS A O 1
ATOM 6332 N N . ASP A 1 781 ? 66.865 -1.168 -67.097 1.00 77.00 781 ASP A N 1
ATOM 6333 C CA . ASP A 1 781 ? 66.881 -1.214 -65.629 1.00 77.00 781 ASP A CA 1
ATOM 6334 C C . ASP A 1 781 ? 65.471 -0.986 -65.051 1.00 77.00 781 ASP A C 1
ATOM 6336 O O . ASP A 1 781 ? 65.027 -1.739 -64.183 1.00 77.00 781 ASP A O 1
ATOM 6340 N N . SER A 1 782 ? 64.719 -0.018 -65.591 1.00 75.38 782 SER A N 1
ATOM 6341 C CA . SER A 1 782 ? 63.315 0.207 -65.218 1.00 75.38 782 SER A CA 1
ATOM 6342 C C . SER A 1 782 ? 62.414 -0.981 -65.567 1.00 75.38 782 SER A C 1
ATOM 6344 O O . SER A 1 782 ? 61.495 -1.294 -64.814 1.00 75.38 782 SER A O 1
ATOM 6346 N N . GLN A 1 783 ? 62.678 -1.685 -66.669 1.00 73.94 783 GLN A N 1
ATOM 6347 C CA . GLN A 1 783 ? 61.919 -2.875 -67.055 1.00 73.94 783 GLN A CA 1
ATOM 6348 C C . GLN A 1 783 ? 62.122 -4.035 -66.066 1.00 73.94 783 GLN A C 1
ATOM 6350 O O . GLN A 1 783 ? 61.150 -4.690 -65.693 1.00 73.94 783 GLN A O 1
ATOM 6355 N N . VAL A 1 784 ? 63.349 -4.239 -65.573 1.00 78.12 784 VAL A N 1
ATOM 6356 C CA . VAL A 1 784 ? 63.647 -5.237 -64.528 1.00 78.12 784 VAL A CA 1
ATOM 6357 C C . VAL A 1 784 ? 62.968 -4.877 -63.200 1.00 78.12 784 VAL A C 1
ATOM 6359 O O . VAL A 1 784 ? 62.438 -5.751 -62.509 1.00 78.12 784 VAL A O 1
ATOM 6362 N N . GLU A 1 785 ? 62.937 -3.593 -62.836 1.00 80.94 785 GLU A N 1
ATOM 6363 C CA . GLU A 1 785 ? 62.237 -3.125 -61.632 1.00 80.94 785 GLU A CA 1
ATOM 6364 C C . GLU A 1 785 ? 60.720 -3.363 -61.731 1.00 80.94 785 GLU A C 1
ATOM 6366 O O . GLU A 1 785 ? 60.110 -3.868 -60.785 1.00 80.94 785 GLU A O 1
ATOM 6371 N N . ILE A 1 786 ? 60.122 -3.109 -62.900 1.00 76.31 786 ILE A N 1
ATOM 6372 C CA . ILE A 1 786 ? 58.705 -3.392 -63.177 1.00 76.31 786 ILE A CA 1
ATOM 6373 C C . ILE A 1 786 ? 58.408 -4.894 -63.101 1.00 76.31 786 ILE A C 1
ATOM 6375 O O . ILE A 1 786 ? 57.408 -5.287 -62.500 1.00 76.31 786 ILE A O 1
ATOM 6379 N N . GLU A 1 787 ? 59.261 -5.748 -63.669 1.00 79.88 787 GLU A N 1
ATOM 6380 C CA . GLU A 1 787 ? 59.114 -7.207 -63.565 1.00 79.88 787 GLU A CA 1
ATOM 6381 C C . GLU A 1 787 ? 59.155 -7.667 -62.099 1.00 79.88 787 GLU A C 1
ATOM 6383 O O . GLU A 1 787 ? 58.273 -8.406 -61.658 1.00 79.88 787 GLU A O 1
ATOM 6388 N N . THR A 1 788 ? 60.088 -7.134 -61.307 1.00 81.88 788 THR A N 1
ATOM 6389 C CA . THR A 1 788 ? 60.210 -7.456 -59.875 1.00 81.88 788 THR A CA 1
ATOM 6390 C C . THR A 1 788 ? 58.988 -6.992 -59.066 1.00 81.88 788 THR A C 1
ATOM 6392 O O . THR A 1 788 ? 58.526 -7.690 -58.159 1.00 81.88 788 THR A O 1
ATOM 6395 N N . LEU A 1 789 ? 58.432 -5.815 -59.374 1.00 81.06 789 LEU A N 1
ATOM 6396 C CA . LEU A 1 789 ? 57.209 -5.309 -58.736 1.00 81.06 789 LEU A CA 1
ATOM 6397 C C . LEU A 1 789 ? 55.978 -6.141 -59.120 1.00 81.06 789 LEU A C 1
ATOM 6399 O O . LEU A 1 789 ? 55.132 -6.413 -58.266 1.00 81.06 789 LEU A O 1
ATOM 6403 N N . ASN A 1 790 ? 55.898 -6.604 -60.368 1.00 76.75 790 ASN A N 1
ATOM 6404 C CA . ASN A 1 790 ? 54.818 -7.474 -60.830 1.00 76.75 790 ASN A CA 1
ATOM 6405 C C . ASN A 1 790 ? 54.840 -8.849 -60.145 1.00 76.75 790 ASN A C 1
ATOM 6407 O O . ASN A 1 790 ? 53.779 -9.364 -59.788 1.00 76.75 790 ASN A O 1
ATOM 6411 N N . GLU A 1 791 ? 56.020 -9.420 -59.894 1.00 82.88 791 GLU A N 1
ATOM 6412 C CA . GLU A 1 791 ? 56.151 -10.656 -59.109 1.00 82.88 791 GLU A CA 1
ATOM 6413 C C . GLU A 1 791 ? 55.667 -10.470 -57.662 1.00 82.88 791 GLU A C 1
ATOM 6415 O O . GLU A 1 791 ? 54.912 -11.297 -57.143 1.00 82.88 791 GLU A O 1
ATOM 6420 N N . LYS A 1 792 ? 56.013 -9.345 -57.019 1.00 84.31 792 LYS A N 1
ATOM 6421 C CA . LYS A 1 792 ? 55.495 -9.011 -55.680 1.00 84.31 792 LYS A CA 1
ATOM 6422 C C . LYS A 1 792 ? 53.976 -8.838 -55.687 1.00 84.31 792 LYS A C 1
ATOM 6424 O O . LYS A 1 792 ? 53.301 -9.385 -54.815 1.00 84.31 792 LYS A O 1
ATOM 6429 N N . LEU A 1 793 ? 53.423 -8.150 -56.686 1.00 76.50 793 LEU A N 1
ATOM 6430 C CA . LEU A 1 793 ? 51.974 -8.008 -56.855 1.00 76.50 793 LEU A CA 1
ATOM 6431 C C . LEU A 1 793 ? 51.274 -9.359 -57.031 1.00 76.50 793 LEU A C 1
ATOM 6433 O O . LEU A 1 793 ? 50.184 -9.546 -56.495 1.00 76.50 793 LEU A O 1
ATOM 6437 N N . ALA A 1 794 ? 51.888 -10.307 -57.741 1.00 78.12 794 ALA A N 1
ATOM 6438 C CA . ALA A 1 794 ? 51.354 -11.659 -57.863 1.00 78.12 794 ALA A CA 1
ATOM 6439 C C . ALA A 1 794 ? 51.315 -12.374 -56.501 1.00 78.12 794 ALA A C 1
ATOM 6441 O O . ALA A 1 794 ? 50.264 -12.883 -56.119 1.00 78.12 794 ALA A O 1
ATOM 6442 N N . SER A 1 795 ? 52.398 -12.318 -55.714 1.00 78.19 795 SER A N 1
ATOM 6443 C CA . SER A 1 795 ? 52.409 -12.920 -54.369 1.00 78.19 795 SER A CA 1
ATOM 6444 C C . SER A 1 795 ? 51.385 -12.300 -53.409 1.00 78.19 795 SER A C 1
ATOM 6446 O O . SER A 1 795 ? 50.746 -13.017 -52.641 1.00 78.19 795 SER A O 1
ATOM 6448 N N . LEU A 1 796 ? 51.165 -10.983 -53.489 1.00 79.94 796 LEU A N 1
ATOM 6449 C CA . LEU A 1 796 ? 50.168 -10.289 -52.668 1.00 79.94 796 LEU A CA 1
ATOM 6450 C C . LEU A 1 796 ? 48.736 -10.630 -53.090 1.00 79.94 796 LEU A C 1
ATOM 6452 O O . LEU A 1 796 ? 47.845 -10.703 -52.244 1.00 79.94 796 LEU A O 1
ATOM 6456 N N . LYS A 1 797 ? 48.497 -10.874 -54.385 1.00 80.75 797 LYS A N 1
ATOM 6457 C CA . LYS A 1 797 ? 47.201 -11.376 -54.865 1.00 80.75 797 LYS A CA 1
ATOM 6458 C C . LYS A 1 797 ? 46.898 -12.761 -54.296 1.00 80.75 797 LYS A C 1
ATOM 6460 O O . LYS A 1 797 ? 45.775 -12.981 -53.851 1.00 80.75 797 LYS A O 1
ATOM 6465 N N . ASP A 1 798 ? 47.883 -13.653 -54.249 1.00 81.00 798 ASP A N 1
ATOM 6466 C CA . ASP A 1 798 ? 47.712 -14.984 -53.656 1.00 81.00 798 ASP A CA 1
ATOM 6467 C C . ASP A 1 798 ? 47.447 -14.908 -52.142 1.00 81.00 798 ASP A C 1
ATOM 6469 O O . ASP A 1 798 ? 46.572 -15.605 -51.619 1.00 81.00 798 ASP A O 1
ATOM 6473 N N . GLU A 1 799 ? 48.145 -14.018 -51.430 1.00 85.12 799 GLU A N 1
ATOM 6474 C CA . GLU A 1 799 ? 47.900 -13.770 -50.005 1.00 85.12 799 GLU A CA 1
ATOM 6475 C C . GLU A 1 799 ? 46.497 -13.200 -49.751 1.00 85.12 799 GLU A C 1
ATOM 6477 O O . GLU A 1 799 ? 45.800 -13.657 -48.841 1.00 85.12 799 GLU A O 1
ATOM 6482 N N . LYS A 1 800 ? 46.029 -12.279 -50.605 1.00 82.19 800 LYS A N 1
ATOM 6483 C CA . LYS A 1 800 ? 44.659 -11.756 -50.554 1.00 82.19 800 LYS A CA 1
ATOM 6484 C C . LYS A 1 800 ? 43.623 -12.871 -50.705 1.00 82.19 800 LYS A C 1
ATOM 6486 O O . LYS A 1 800 ? 42.705 -12.948 -49.896 1.00 82.19 800 LYS A O 1
ATOM 6491 N N . VAL A 1 801 ? 43.793 -13.772 -51.675 1.00 82.62 801 VAL A N 1
ATOM 6492 C CA . VAL A 1 801 ? 42.874 -14.909 -51.870 1.00 82.62 801 VAL A CA 1
ATOM 6493 C C . VAL A 1 801 ? 42.825 -15.802 -50.627 1.00 82.62 801 VAL A C 1
ATOM 6495 O O . VAL A 1 801 ? 41.754 -16.272 -50.236 1.00 82.62 801 VAL A O 1
ATOM 6498 N N . LYS A 1 802 ? 43.968 -16.027 -49.968 1.00 85.81 802 LYS A N 1
ATOM 6499 C CA . LYS A 1 802 ? 44.016 -16.798 -48.721 1.00 85.81 802 LYS A CA 1
ATOM 6500 C C . LYS A 1 802 ? 43.242 -16.107 -47.594 1.00 85.81 802 LYS A C 1
ATOM 6502 O O . LYS A 1 802 ? 42.500 -16.777 -46.875 1.00 85.81 802 LYS A O 1
ATOM 6507 N N . LEU A 1 803 ? 43.381 -14.790 -47.467 1.00 81.19 803 LEU A N 1
ATOM 6508 C CA . LEU A 1 803 ? 42.655 -13.998 -46.475 1.00 81.19 803 LEU A CA 1
ATOM 6509 C C . LEU A 1 803 ? 41.159 -13.930 -46.759 1.00 81.19 803 LEU A C 1
ATOM 6511 O O . LEU A 1 803 ? 40.381 -14.066 -45.824 1.00 81.19 803 LEU A O 1
ATOM 6515 N N . ASP A 1 804 ? 40.744 -13.816 -48.020 1.00 79.94 804 ASP A N 1
ATOM 6516 C CA . ASP A 1 804 ? 39.328 -13.874 -48.404 1.00 79.94 804 ASP A CA 1
ATOM 6517 C C . ASP A 1 804 ? 38.708 -15.227 -48.004 1.00 79.94 804 ASP A C 1
ATOM 6519 O O . ASP A 1 804 ? 37.558 -15.312 -47.570 1.00 79.94 804 ASP A O 1
ATOM 6523 N N . LEU A 1 805 ? 39.482 -16.312 -48.091 1.00 85.62 805 LEU A N 1
ATOM 6524 C CA . LEU A 1 805 ? 39.041 -17.645 -47.685 1.00 85.62 805 LEU A CA 1
ATOM 6525 C C . LEU A 1 805 ? 38.953 -17.793 -46.155 1.00 85.62 805 LEU A C 1
ATOM 6527 O O . LEU A 1 805 ? 38.032 -18.441 -45.655 1.00 85.62 805 LEU A O 1
ATOM 6531 N N . GLU A 1 806 ? 39.874 -17.185 -45.403 1.00 86.25 806 GLU A N 1
ATOM 6532 C CA . GLU A 1 806 ? 39.795 -17.088 -43.937 1.00 86.25 806 GLU A CA 1
ATOM 6533 C C . GLU A 1 806 ? 38.629 -16.195 -43.486 1.00 86.25 806 GLU A C 1
ATOM 6535 O O . GLU A 1 806 ? 37.889 -16.573 -42.577 1.00 86.25 806 GLU A O 1
ATOM 6540 N N . LEU A 1 807 ? 38.393 -15.076 -44.175 1.00 84.19 807 LEU A N 1
ATOM 6541 C CA . LEU A 1 807 ? 37.279 -14.164 -43.925 1.00 84.19 807 LEU A CA 1
ATOM 6542 C C . LEU A 1 807 ? 35.935 -14.864 -44.135 1.00 84.19 807 LEU A C 1
ATOM 6544 O O . LEU A 1 807 ? 35.061 -14.784 -43.280 1.00 84.19 807 LEU A O 1
ATOM 6548 N N . ASN A 1 808 ? 35.779 -15.621 -45.222 1.00 82.75 808 ASN A N 1
ATOM 6549 C CA . ASN A 1 808 ? 34.556 -16.388 -45.471 1.00 82.75 808 ASN A CA 1
ATOM 6550 C C . ASN A 1 808 ? 34.299 -17.455 -44.396 1.00 82.75 808 ASN A C 1
ATOM 6552 O O . ASN A 1 808 ? 33.150 -17.684 -44.012 1.00 82.75 808 ASN A O 1
ATOM 6556 N N . LYS A 1 809 ? 35.354 -18.083 -43.859 1.00 86.56 809 LYS A N 1
ATOM 6557 C CA . LYS A 1 809 ? 35.222 -18.990 -42.708 1.00 86.56 809 LYS A CA 1
ATOM 6558 C C . LYS A 1 809 ? 34.765 -18.233 -41.462 1.00 86.56 809 LYS A C 1
ATOM 6560 O O . LYS A 1 809 ? 33.812 -18.672 -40.825 1.00 86.56 809 LYS A O 1
ATOM 6565 N N . ALA A 1 810 ? 35.370 -17.087 -41.154 1.00 79.38 810 ALA A N 1
ATOM 6566 C CA . ALA A 1 810 ? 34.958 -16.254 -40.026 1.00 79.38 810 ALA A CA 1
ATOM 6567 C C . ALA A 1 810 ? 33.500 -15.776 -40.163 1.00 79.38 810 ALA A C 1
ATOM 6569 O O . ALA A 1 810 ? 32.738 -15.865 -39.207 1.00 79.38 810 ALA A O 1
ATOM 6570 N N . LEU A 1 811 ? 33.065 -15.381 -41.365 1.00 82.25 811 LEU A N 1
ATOM 6571 C CA . LEU A 1 811 ? 31.674 -15.001 -41.643 1.00 82.25 811 LEU A CA 1
ATOM 6572 C C . LEU A 1 811 ? 30.693 -16.162 -41.430 1.00 82.25 811 LEU A C 1
ATOM 6574 O O . LEU A 1 811 ? 29.589 -15.955 -40.928 1.00 82.25 811 LEU A O 1
ATOM 6578 N N . SER A 1 812 ? 31.086 -17.394 -41.768 1.00 82.62 812 SER A N 1
ATOM 6579 C CA . SER A 1 812 ? 30.249 -18.569 -41.494 1.00 82.62 812 SER A CA 1
ATOM 6580 C C . SER A 1 812 ? 30.085 -18.837 -39.992 1.00 82.62 812 SER A C 1
ATOM 6582 O O . SER A 1 812 ? 28.985 -19.163 -39.549 1.00 82.62 812 SER A O 1
ATOM 6584 N N . VAL A 1 813 ? 31.146 -18.625 -39.206 1.00 85.25 813 VAL A N 1
ATOM 6585 C CA . VAL A 1 813 ? 31.127 -18.741 -37.739 1.00 85.25 813 VAL A CA 1
ATOM 6586 C C . VAL A 1 813 ? 30.302 -17.613 -37.116 1.00 85.25 813 VAL A C 1
ATOM 6588 O O . VAL A 1 813 ? 29.446 -17.876 -36.277 1.00 85.25 813 VAL A O 1
ATOM 6591 N N . HIS A 1 814 ? 30.467 -16.376 -37.592 1.00 79.75 814 HIS A N 1
ATOM 6592 C CA . HIS A 1 814 ? 29.647 -15.232 -37.190 1.00 79.75 814 HIS A CA 1
ATOM 6593 C C . HIS A 1 814 ? 28.159 -15.508 -37.411 1.00 79.75 814 HIS A C 1
ATOM 6595 O O . HIS A 1 814 ? 27.341 -15.266 -36.530 1.00 79.75 814 HIS A O 1
ATOM 6601 N N . LYS A 1 815 ? 27.794 -16.058 -38.576 1.00 87.38 815 LYS A N 1
ATOM 6602 C CA . LYS A 1 815 ? 26.403 -16.403 -38.886 1.00 87.38 815 LYS A CA 1
ATOM 6603 C C . LYS A 1 815 ? 25.835 -17.437 -37.909 1.00 87.38 815 LYS A C 1
ATOM 6605 O O . LYS A 1 815 ? 24.697 -17.281 -37.481 1.00 87.38 815 LYS A O 1
ATOM 6610 N N . TYR A 1 816 ? 26.622 -18.450 -37.543 1.00 89.12 816 TYR A N 1
ATOM 6611 C CA . TYR A 1 816 ? 26.234 -19.448 -36.543 1.00 89.12 816 TYR A CA 1
ATOM 6612 C C . TYR A 1 816 ? 26.030 -18.824 -35.151 1.00 89.12 816 TYR A C 1
ATOM 6614 O O . TYR A 1 816 ? 25.000 -19.048 -34.515 1.00 89.12 816 TYR A O 1
ATOM 6622 N N . HIS A 1 817 ? 26.962 -17.986 -34.692 1.00 85.94 817 HIS A N 1
ATOM 6623 C CA . HIS A 1 817 ? 26.812 -17.310 -33.401 1.00 85.94 817 HIS A CA 1
ATOM 6624 C C . HIS A 1 817 ? 25.651 -16.321 -33.392 1.00 85.94 817 HIS A C 1
ATOM 6626 O O . HIS A 1 817 ? 24.973 -16.185 -32.381 1.00 85.94 817 HIS A O 1
ATOM 6632 N N . GLN A 1 818 ? 25.363 -15.673 -34.519 1.00 85.56 818 GLN A N 1
ATOM 6633 C CA . GLN A 1 818 ? 24.217 -14.784 -34.611 1.00 85.56 818 GLN A CA 1
ATOM 6634 C C . GLN A 1 818 ? 22.892 -15.540 -34.496 1.00 85.56 818 GLN A C 1
ATOM 6636 O O . GLN A 1 818 ? 21.998 -15.069 -33.801 1.00 85.56 818 GLN A O 1
ATOM 6641 N N . THR A 1 819 ? 22.776 -16.733 -35.090 1.00 88.44 819 THR A N 1
ATOM 6642 C CA . THR A 1 819 ? 21.604 -17.593 -34.859 1.00 88.44 819 THR A CA 1
ATOM 6643 C C . THR A 1 819 ? 21.491 -18.043 -33.401 1.00 88.44 819 THR A C 1
ATOM 6645 O O . THR A 1 819 ? 20.401 -17.998 -32.843 1.00 88.44 819 THR A O 1
ATOM 6648 N N . GLU A 1 820 ? 22.604 -18.392 -32.748 1.00 89.50 820 GLU A N 1
ATOM 6649 C CA . GLU A 1 820 ? 22.614 -18.782 -31.329 1.00 89.50 820 GLU A CA 1
ATOM 6650 C C . GLU A 1 820 ? 22.215 -17.616 -30.403 1.00 89.50 820 GLU A C 1
ATOM 6652 O O . GLU A 1 820 ? 21.475 -17.809 -29.440 1.00 89.50 820 GLU A O 1
ATOM 6657 N N . ILE A 1 821 ? 22.642 -16.387 -30.716 1.00 83.75 821 ILE A N 1
ATOM 6658 C CA . ILE A 1 821 ? 22.235 -15.176 -29.989 1.00 83.75 821 ILE A CA 1
ATOM 6659 C C . ILE A 1 821 ? 20.727 -14.935 -30.120 1.00 83.75 821 ILE A C 1
ATOM 6661 O O . ILE A 1 821 ? 20.091 -14.603 -29.122 1.00 83.75 821 ILE A O 1
ATOM 6665 N N . GLU A 1 822 ? 20.143 -15.107 -31.308 1.00 87.94 822 GLU A N 1
ATOM 6666 C CA . GLU A 1 822 ? 18.695 -14.935 -31.486 1.00 87.94 822 GLU A CA 1
ATOM 6667 C C . GLU A 1 822 ? 17.887 -16.009 -30.741 1.00 87.94 822 GLU A C 1
ATOM 6669 O O . GLU A 1 822 ? 16.927 -15.673 -30.050 1.00 87.94 822 GLU A O 1
ATOM 6674 N N . GLU A 1 823 ? 18.324 -17.273 -30.753 1.00 90.69 823 GLU A N 1
ATOM 6675 C CA . GLU A 1 823 ? 17.699 -18.329 -29.939 1.00 90.69 823 GLU A CA 1
ATOM 6676 C C . GLU A 1 823 ? 17.771 -18.026 -28.430 1.00 90.69 823 GLU A C 1
ATOM 6678 O O . GLU A 1 823 ? 16.843 -18.321 -27.672 1.00 90.69 823 GLU A O 1
ATOM 6683 N N . LEU A 1 824 ? 18.880 -17.441 -27.965 1.00 87.94 824 LEU A N 1
ATOM 6684 C CA . LEU A 1 824 ? 19.037 -17.033 -26.568 1.00 87.94 824 LEU A CA 1
ATOM 6685 C C . LEU A 1 824 ? 18.155 -15.832 -26.211 1.00 87.94 824 LEU A C 1
ATOM 6687 O O . LEU A 1 824 ? 17.589 -15.814 -25.117 1.00 87.94 824 LEU A O 1
ATOM 6691 N N . LYS A 1 825 ? 17.996 -14.862 -27.117 1.00 88.62 825 LYS A N 1
ATOM 6692 C CA . LYS A 1 825 ? 17.077 -13.728 -26.936 1.00 88.62 825 LYS A CA 1
ATOM 6693 C C . LYS A 1 825 ? 15.623 -14.183 -26.856 1.00 88.62 825 LYS A C 1
ATOM 6695 O O . LYS A 1 825 ? 14.900 -13.711 -25.987 1.00 88.62 825 LYS A O 1
ATOM 6700 N N . GLU A 1 826 ? 15.210 -15.126 -27.702 1.00 91.62 826 GLU A N 1
ATOM 6701 C CA . GLU A 1 826 ? 13.856 -15.692 -27.663 1.00 91.62 826 GLU A CA 1
ATOM 6702 C C . GLU A 1 826 ? 13.586 -16.400 -26.326 1.00 91.62 826 GLU A C 1
ATOM 6704 O O . GLU A 1 826 ? 12.557 -16.175 -25.688 1.00 91.62 826 GLU A O 1
ATOM 6709 N N . LYS A 1 827 ? 14.548 -17.194 -25.834 1.00 91.38 827 LYS A N 1
ATOM 6710 C CA . LYS A 1 827 ? 14.455 -17.803 -24.496 1.00 91.38 827 LYS A CA 1
ATOM 6711 C C . LYS A 1 827 ? 14.360 -16.756 -23.388 1.00 91.38 827 LYS A C 1
ATOM 6713 O O . LYS A 1 827 ? 13.601 -16.949 -22.444 1.00 91.38 827 LYS A O 1
ATOM 6718 N N . LEU A 1 828 ? 15.110 -15.661 -23.497 1.00 85.62 828 LEU A N 1
ATOM 6719 C CA . LEU A 1 828 ? 15.098 -14.584 -22.510 1.00 85.62 828 LEU A CA 1
ATOM 6720 C C . LEU A 1 828 ? 13.746 -13.855 -22.482 1.00 85.62 828 LEU A C 1
ATOM 6722 O O . LEU A 1 828 ? 13.211 -13.662 -21.393 1.00 85.62 828 LEU A O 1
ATOM 6726 N N . MET A 1 829 ? 13.150 -13.559 -23.644 1.00 87.12 829 MET A N 1
ATOM 6727 C CA . MET A 1 829 ? 11.787 -13.010 -23.726 1.00 87.12 829 MET A CA 1
ATOM 6728 C C . MET A 1 829 ? 10.753 -13.941 -23.087 1.00 87.12 829 MET A C 1
ATOM 6730 O O . MET A 1 829 ? 9.945 -13.495 -22.277 1.00 87.12 829 MET A O 1
ATOM 6734 N N . ASN A 1 830 ? 10.815 -15.245 -23.371 1.00 89.19 830 ASN A N 1
ATOM 6735 C CA . ASN A 1 830 ? 9.893 -16.213 -22.769 1.00 89.19 830 ASN A CA 1
ATOM 6736 C C . ASN A 1 830 ? 10.005 -16.246 -21.231 1.00 89.19 830 ASN A C 1
ATOM 6738 O O . ASN A 1 830 ? 8.989 -16.325 -20.538 1.00 89.19 830 ASN A O 1
ATOM 6742 N N . PHE A 1 831 ? 11.221 -16.144 -20.683 1.00 87.94 831 PHE A N 1
ATOM 6743 C CA . PHE A 1 831 ? 11.421 -16.053 -19.234 1.00 87.94 831 PHE A CA 1
ATOM 6744 C C . PHE A 1 831 ? 10.919 -14.731 -18.640 1.00 87.94 831 PHE A C 1
ATOM 6746 O O . PHE A 1 831 ? 10.410 -14.722 -17.519 1.00 87.94 831 PHE A O 1
ATOM 6753 N N . GLU A 1 832 ? 11.040 -13.615 -19.359 1.00 86.69 832 GLU A N 1
ATOM 6754 C CA . GLU A 1 832 ? 10.480 -12.331 -18.925 1.00 86.69 832 GLU A CA 1
ATOM 6755 C C . GLU A 1 832 ? 8.949 -12.357 -18.908 1.00 86.69 832 GLU A C 1
ATOM 6757 O O . GLU A 1 832 ? 8.344 -11.893 -17.940 1.00 86.69 832 GLU A O 1
ATOM 6762 N N . GLU A 1 833 ? 8.313 -12.985 -19.899 1.00 90.69 833 GLU A N 1
ATOM 6763 C CA . GLU A 1 833 ? 6.865 -13.207 -19.893 1.00 90.69 833 GLU A CA 1
ATOM 6764 C C . GLU A 1 833 ? 6.408 -14.095 -18.726 1.00 90.69 833 GLU A C 1
ATOM 6766 O O . GLU A 1 833 ? 5.397 -13.797 -18.083 1.00 90.69 833 GLU A O 1
ATOM 6771 N N . GLU A 1 834 ? 7.129 -15.183 -18.425 1.00 92.19 834 GLU A N 1
ATOM 6772 C CA . GLU A 1 834 ? 6.822 -16.046 -17.272 1.00 92.19 834 GLU A CA 1
ATOM 6773 C C . GLU A 1 834 ? 6.991 -15.281 -15.950 1.00 92.19 834 GLU A C 1
ATOM 6775 O O . GLU A 1 834 ? 6.129 -15.374 -15.074 1.00 92.19 834 GLU A O 1
ATOM 6780 N N . LYS A 1 835 ? 8.033 -14.446 -15.833 1.00 88.50 835 LYS A N 1
ATOM 6781 C CA . LYS A 1 835 ? 8.244 -13.571 -14.671 1.00 88.50 835 LYS A CA 1
ATOM 6782 C C . LYS A 1 835 ? 7.090 -12.583 -14.483 1.00 88.50 835 LYS A C 1
ATOM 6784 O O . LYS A 1 835 ? 6.615 -12.418 -13.363 1.00 88.50 835 LYS A O 1
ATOM 6789 N N . ILE A 1 836 ? 6.619 -11.942 -15.554 1.00 91.19 836 ILE A N 1
ATOM 6790 C CA . ILE A 1 836 ? 5.479 -11.013 -15.485 1.00 91.19 836 ILE A CA 1
ATOM 6791 C C . ILE A 1 836 ? 4.211 -11.751 -15.033 1.00 91.19 836 ILE A C 1
ATOM 6793 O O . ILE A 1 836 ? 3.492 -11.250 -14.170 1.00 91.19 836 ILE A O 1
ATOM 6797 N N . LYS A 1 837 ? 3.952 -12.958 -15.557 1.00 92.62 837 LYS A N 1
ATOM 6798 C CA . LYS A 1 837 ? 2.804 -13.784 -15.135 1.00 92.62 837 LYS A CA 1
ATOM 6799 C C . LYS A 1 837 ? 2.869 -14.151 -13.652 1.00 92.62 837 LYS A C 1
ATOM 6801 O O . LYS A 1 837 ? 1.859 -14.025 -12.966 1.00 92.62 837 LYS A O 1
ATOM 6806 N N . LEU A 1 838 ? 4.038 -14.565 -13.164 1.00 91.31 838 LEU A N 1
ATOM 6807 C CA . LEU A 1 838 ? 4.246 -14.891 -11.750 1.00 91.31 838 LEU A CA 1
ATOM 6808 C C . LEU A 1 838 ? 4.062 -13.667 -10.846 1.00 91.31 838 LEU A C 1
ATOM 6810 O O . LEU A 1 838 ? 3.419 -13.778 -9.808 1.00 91.31 838 LEU A O 1
ATOM 6814 N N . ASN A 1 839 ? 4.553 -12.496 -11.257 1.00 87.25 839 ASN A N 1
ATOM 6815 C CA . ASN A 1 839 ? 4.361 -11.258 -10.500 1.00 87.25 839 ASN A CA 1
ATOM 6816 C C . ASN A 1 839 ? 2.881 -10.862 -10.407 1.00 87.25 839 ASN A C 1
ATOM 6818 O O . ASN A 1 839 ? 2.412 -10.529 -9.326 1.00 87.25 839 ASN A O 1
ATOM 6822 N N . LEU A 1 840 ? 2.119 -10.981 -11.499 1.00 90.62 840 LEU A N 1
ATOM 6823 C CA . LEU A 1 840 ? 0.673 -10.728 -11.474 1.00 90.62 840 LEU A CA 1
ATOM 6824 C C . LEU A 1 840 ? -0.076 -11.692 -10.538 1.00 90.62 840 LEU A C 1
ATOM 6826 O O . LEU A 1 840 ? -1.039 -11.300 -9.878 1.00 90.62 840 LEU A O 1
ATOM 6830 N N . GLU A 1 841 ? 0.346 -12.958 -10.470 1.00 91.75 841 GLU A N 1
ATOM 6831 C CA . GLU A 1 841 ? -0.224 -13.925 -9.527 1.00 91.75 841 GLU A CA 1
ATOM 6832 C C . GLU A 1 841 ? 0.138 -13.581 -8.072 1.00 91.75 841 GLU A C 1
ATOM 6834 O O . GLU A 1 841 ? -0.722 -13.671 -7.192 1.00 91.75 841 GLU A O 1
ATOM 6839 N N . LEU A 1 842 ? 1.370 -13.122 -7.828 1.00 88.50 842 LEU A N 1
ATOM 6840 C CA . LEU A 1 842 ? 1.834 -12.649 -6.522 1.00 88.50 842 LEU A CA 1
ATOM 6841 C C . LEU A 1 842 ? 1.046 -11.420 -6.044 1.00 88.50 842 LEU A C 1
ATOM 6843 O O . LEU A 1 842 ? 0.615 -11.381 -4.890 1.00 88.50 842 LEU A O 1
ATOM 6847 N N . ASP A 1 843 ? 0.806 -10.447 -6.924 1.00 88.56 843 ASP A N 1
ATOM 6848 C CA . ASP A 1 843 ? 0.035 -9.239 -6.615 1.00 88.56 843 ASP A CA 1
ATOM 6849 C C . ASP A 1 843 ? -1.398 -9.603 -6.220 1.00 88.56 843 ASP A C 1
ATOM 6851 O O . ASP A 1 843 ? -1.883 -9.201 -5.160 1.00 88.56 843 ASP A O 1
ATOM 6855 N N . LYS A 1 844 ? -2.043 -10.480 -6.998 1.00 92.44 844 LYS A N 1
ATOM 6856 C CA . LYS A 1 844 ? -3.386 -10.979 -6.683 1.00 92.44 844 LYS A CA 1
ATOM 6857 C C . LYS A 1 844 ? -3.434 -11.691 -5.327 1.00 92.44 844 LYS A C 1
ATOM 6859 O O . LYS A 1 844 ? -4.376 -11.506 -4.558 1.00 92.44 844 LYS A O 1
ATOM 6864 N N . LYS A 1 845 ? -2.423 -12.505 -5.006 1.00 91.12 845 LYS A N 1
ATOM 6865 C CA . LYS A 1 845 ? -2.333 -13.167 -3.695 1.00 91.12 845 LYS A CA 1
ATOM 6866 C C . LYS A 1 845 ? -2.067 -12.193 -2.555 1.00 91.12 845 LYS A C 1
ATOM 6868 O O . LYS A 1 845 ? -2.580 -12.396 -1.457 1.00 91.12 845 LYS A O 1
ATOM 6873 N N . THR A 1 846 ? -1.340 -11.117 -2.818 1.00 90.75 846 THR A N 1
ATOM 6874 C CA . THR A 1 846 ? -1.115 -10.042 -1.851 1.00 90.75 846 THR A CA 1
ATOM 6875 C C . THR A 1 846 ? -2.411 -9.281 -1.558 1.00 90.75 846 THR A C 1
ATOM 6877 O O . THR A 1 846 ? -2.698 -8.985 -0.400 1.00 90.75 846 THR A O 1
ATOM 6880 N N . GLU A 1 847 ? -3.245 -9.030 -2.569 1.00 91.12 847 GLU A N 1
ATOM 6881 C CA . GLU A 1 847 ? -4.580 -8.445 -2.386 1.00 91.12 847 GLU A CA 1
ATOM 6882 C C . GLU A 1 847 ? -5.505 -9.353 -1.559 1.00 91.12 847 GLU A C 1
ATOM 6884 O O . GLU A 1 847 ? -6.129 -8.878 -0.607 1.00 91.12 847 GLU A O 1
ATOM 6889 N N . GLU A 1 848 ? -5.542 -10.659 -1.857 1.00 91.56 848 GLU A N 1
ATOM 6890 C CA . GLU A 1 848 ? -6.293 -11.652 -1.066 1.00 91.56 848 GLU A CA 1
ATOM 6891 C C . GLU A 1 848 ? -5.808 -11.693 0.399 1.00 91.56 848 GLU A C 1
ATOM 6893 O O . GLU A 1 848 ? -6.609 -11.726 1.333 1.00 91.56 848 GLU A O 1
ATOM 6898 N N . MET A 1 849 ? -4.493 -11.630 0.628 1.00 89.50 849 MET A N 1
ATOM 6899 C CA . MET A 1 849 ? -3.917 -11.577 1.975 1.00 89.50 849 MET A CA 1
ATOM 6900 C C . MET A 1 849 ? -4.318 -10.297 2.724 1.00 89.50 849 MET A C 1
ATOM 6902 O O . MET A 1 849 ? -4.654 -10.356 3.908 1.00 89.50 849 MET A O 1
ATOM 6906 N N . ASN A 1 850 ? -4.323 -9.147 2.047 1.00 89.50 850 ASN A N 1
ATOM 6907 C CA . ASN A 1 850 ? -4.735 -7.877 2.643 1.00 89.50 850 ASN A CA 1
ATOM 6908 C C . ASN A 1 850 ? -6.230 -7.868 3.000 1.00 89.50 850 ASN A C 1
ATOM 6910 O O . ASN A 1 850 ? -6.602 -7.323 4.042 1.00 89.50 850 ASN A O 1
ATOM 6914 N N . SER A 1 851 ? -7.094 -8.494 2.187 1.00 90.06 851 SER A N 1
ATOM 6915 C CA . SER A 1 851 ? -8.518 -8.613 2.526 1.00 90.06 851 SER A CA 1
ATOM 6916 C C . SER A 1 851 ? -8.722 -9.479 3.770 1.00 90.06 851 SER A C 1
ATOM 6918 O O . SER A 1 851 ? -9.455 -9.080 4.673 1.00 90.06 851 SER A O 1
ATOM 6920 N N . LEU A 1 852 ? -8.019 -10.613 3.862 1.00 91.69 852 LEU A N 1
ATOM 6921 C CA . LEU A 1 852 ? -8.058 -11.488 5.038 1.00 91.69 852 LEU A CA 1
ATOM 6922 C C . LEU A 1 852 ? -7.515 -10.792 6.294 1.00 91.69 852 LEU A C 1
ATOM 6924 O O . LEU A 1 852 ? -8.083 -10.937 7.373 1.00 91.69 852 LEU A O 1
ATOM 6928 N N . GLN A 1 853 ? -6.454 -9.987 6.180 1.00 89.06 853 GLN A N 1
ATOM 6929 C CA . GLN A 1 853 ? -5.951 -9.194 7.308 1.00 89.06 853 GLN A CA 1
ATOM 6930 C C . GLN A 1 853 ? -6.967 -8.161 7.806 1.00 89.06 853 GLN A C 1
ATOM 6932 O O . GLN A 1 853 ? -7.067 -7.937 9.015 1.00 89.06 853 GLN A O 1
ATOM 6937 N N . ASN A 1 854 ? -7.731 -7.542 6.904 1.00 89.69 854 ASN A N 1
ATOM 6938 C CA . ASN A 1 854 ? -8.803 -6.632 7.296 1.00 89.69 854 ASN A CA 1
ATOM 6939 C C . ASN A 1 854 ? -9.933 -7.376 8.020 1.00 89.69 854 ASN A C 1
ATOM 6941 O O . ASN A 1 854 ? -10.375 -6.912 9.067 1.00 89.69 854 ASN A O 1
ATOM 6945 N N . GLU A 1 855 ? -10.327 -8.557 7.541 1.00 93.69 855 GLU A N 1
ATOM 6946 C CA . GLU A 1 855 ? -11.333 -9.396 8.207 1.00 93.69 855 GLU A CA 1
ATOM 6947 C C . GLU A 1 855 ? -10.871 -9.844 9.607 1.00 93.69 855 GLU A C 1
ATOM 6949 O O . GLU A 1 855 ? -11.622 -9.753 10.578 1.00 93.69 855 GLU A O 1
ATOM 6954 N N . ILE A 1 856 ? -9.596 -10.222 9.764 1.00 89.69 856 ILE A N 1
ATOM 6955 C CA . ILE A 1 856 ? -9.000 -10.526 11.077 1.00 89.69 856 ILE A CA 1
ATOM 6956 C C . ILE A 1 856 ? -9.057 -9.306 12.008 1.00 89.69 856 ILE A C 1
ATOM 6958 O O . ILE A 1 856 ? -9.342 -9.453 13.199 1.00 89.69 856 ILE A O 1
ATOM 6962 N N . ARG A 1 857 ? -8.806 -8.097 11.490 1.00 93.38 857 ARG A N 1
ATOM 6963 C CA . ARG A 1 857 ? -8.887 -6.857 12.275 1.00 93.38 857 ARG A CA 1
ATOM 6964 C C . ARG A 1 857 ? -10.322 -6.570 12.728 1.00 93.38 857 ARG A C 1
ATOM 6966 O O . ARG A 1 857 ? -10.518 -6.195 13.883 1.00 93.38 857 ARG A O 1
ATOM 6973 N N . GLU A 1 858 ? -11.313 -6.777 11.864 1.00 92.81 858 GLU A N 1
ATOM 6974 C CA . GLU A 1 858 ? -12.731 -6.642 12.223 1.00 92.81 858 GLU A CA 1
ATOM 6975 C C . GLU A 1 858 ? -13.145 -7.665 13.292 1.00 92.81 858 GLU A C 1
ATOM 6977 O O . GLU A 1 858 ? -13.780 -7.304 14.284 1.00 92.81 858 GLU A O 1
ATOM 6982 N N . LEU A 1 859 ? -12.708 -8.922 13.166 1.00 91.00 859 LEU A N 1
ATOM 6983 C CA . LEU A 1 859 ? -12.955 -9.955 14.176 1.00 91.00 859 LEU A CA 1
ATOM 6984 C C . LEU A 1 859 ? -12.290 -9.634 15.523 1.00 91.00 859 LEU A C 1
ATOM 6986 O O . LEU A 1 859 ? -12.881 -9.887 16.576 1.00 91.00 859 LEU A O 1
ATOM 6990 N N . ALA A 1 860 ? -11.085 -9.058 15.513 1.00 89.81 860 ALA A N 1
ATOM 6991 C CA . ALA A 1 860 ? -10.407 -8.610 16.727 1.00 89.81 860 ALA A CA 1
ATOM 6992 C C . ALA A 1 860 ? -11.192 -7.492 17.433 1.00 89.81 860 ALA A C 1
ATOM 6994 O O . ALA A 1 860 ? -11.380 -7.560 18.648 1.00 89.81 860 ALA A O 1
ATOM 6995 N N . TYR A 1 861 ? -11.722 -6.530 16.672 1.00 93.31 861 TYR A N 1
ATOM 6996 C CA . TYR A 1 861 ? -12.591 -5.477 17.200 1.00 93.31 861 TYR A CA 1
ATOM 6997 C C . TYR A 1 861 ? -13.878 -6.047 17.817 1.00 93.31 861 TYR A C 1
ATOM 6999 O O . TYR A 1 861 ? -14.246 -5.698 18.939 1.00 93.31 861 TYR A O 1
ATOM 7007 N N . CYS A 1 862 ? -14.539 -6.992 17.139 1.00 87.88 862 CYS A N 1
ATOM 7008 C CA . CYS A 1 862 ? -15.704 -7.673 17.704 1.00 87.88 862 CYS A CA 1
ATOM 7009 C C . CYS A 1 862 ? -15.361 -8.411 19.007 1.00 87.88 862 CYS A C 1
ATOM 7011 O O . CYS A 1 862 ? -16.133 -8.364 19.964 1.00 87.88 862 CYS A O 1
ATOM 7013 N N . ARG A 1 863 ? -14.203 -9.080 19.074 1.00 90.88 863 ARG A N 1
ATOM 7014 C CA . ARG A 1 863 ? -13.752 -9.795 20.278 1.00 90.88 863 ARG A CA 1
ATOM 7015 C C . ARG A 1 863 ? -13.541 -8.858 21.469 1.00 90.88 863 ARG A C 1
ATOM 7017 O O . ARG A 1 863 ? -13.856 -9.249 22.592 1.00 90.88 863 ARG A O 1
ATOM 7024 N N . GLU A 1 864 ? -13.033 -7.653 21.234 1.00 91.81 864 GLU A N 1
ATOM 7025 C CA . GLU A 1 864 ? -12.876 -6.629 22.269 1.00 91.81 864 GLU A CA 1
ATOM 7026 C C . GLU A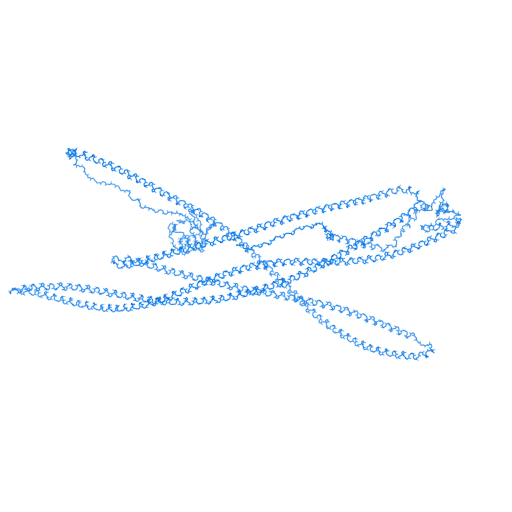 1 864 ? -14.237 -6.195 22.828 1.00 91.81 864 GLU A C 1
ATOM 7028 O O . GLU A 1 864 ? -14.446 -6.277 24.039 1.00 91.81 864 GLU A O 1
ATOM 7033 N N . GLN A 1 865 ? -15.217 -5.904 21.963 1.00 93.75 865 GLN A N 1
ATOM 7034 C CA . GLN A 1 865 ? -16.584 -5.605 22.413 1.00 93.75 865 GLN A CA 1
ATOM 7035 C C . GLN A 1 865 ? -17.218 -6.763 23.198 1.00 93.75 865 GLN A C 1
ATOM 7037 O O . GLN A 1 865 ? -17.869 -6.550 24.220 1.00 93.75 865 GLN A O 1
ATOM 7042 N N . TYR A 1 866 ? -17.006 -8.012 22.769 1.00 89.88 866 TYR A N 1
ATOM 7043 C CA . TYR A 1 866 ? -17.467 -9.177 23.530 1.00 89.88 866 TYR A CA 1
ATOM 7044 C C . TYR A 1 866 ? -16.814 -9.275 24.916 1.00 89.88 866 TYR A C 1
ATOM 7046 O O . TYR A 1 866 ? -17.471 -9.712 25.862 1.00 89.88 866 TYR A O 1
ATOM 7054 N N . SER A 1 867 ? -15.548 -8.871 25.052 1.00 90.56 867 SER A N 1
ATOM 7055 C CA . SER A 1 867 ? -14.854 -8.825 26.341 1.00 90.56 867 SER A CA 1
ATOM 7056 C C . SER A 1 867 ? -15.451 -7.764 27.268 1.00 90.56 867 SER A C 1
ATOM 7058 O O . SER A 1 867 ? -15.658 -8.044 28.447 1.00 90.56 867 SER A O 1
ATOM 7060 N N . GLU A 1 868 ? -15.772 -6.577 26.752 1.00 92.62 868 GLU A N 1
ATOM 7061 C CA . GLU A 1 868 ? -16.442 -5.519 27.524 1.00 92.62 868 GLU A CA 1
ATOM 7062 C C . GLU A 1 868 ? -17.819 -5.978 28.021 1.00 92.62 868 GLU A C 1
ATOM 7064 O O . GLU A 1 868 ? -18.112 -5.898 29.215 1.00 92.62 868 GLU A O 1
ATOM 7069 N N . ILE A 1 869 ? -18.626 -6.571 27.135 1.00 91.69 869 ILE A N 1
ATOM 7070 C CA . ILE A 1 869 ? -19.940 -7.130 27.491 1.00 91.69 869 ILE A CA 1
ATOM 7071 C C . ILE A 1 869 ? -19.799 -8.244 28.542 1.00 91.69 869 ILE A C 1
ATOM 7073 O O . ILE A 1 869 ? -20.629 -8.365 29.446 1.00 91.69 869 ILE A O 1
ATOM 7077 N N . ALA A 1 870 ? -18.757 -9.076 28.452 1.00 89.38 870 ALA A N 1
ATOM 7078 C CA . ALA A 1 870 ? -18.502 -10.124 29.438 1.00 89.38 870 ALA A CA 1
ATOM 7079 C C . ALA A 1 870 ? -18.154 -9.549 30.823 1.00 89.38 870 ALA A C 1
ATOM 7081 O O . ALA A 1 870 ? -18.664 -10.053 31.826 1.00 89.38 870 ALA A O 1
ATOM 7082 N N . GLN A 1 871 ? -17.351 -8.482 30.882 1.00 91.25 871 GLN A N 1
ATOM 7083 C CA . GLN A 1 871 ? -17.031 -7.780 32.129 1.00 91.25 871 GLN A CA 1
ATOM 7084 C C . GLN A 1 871 ? -18.268 -7.107 32.735 1.00 91.25 871 GLN A C 1
ATOM 7086 O O . GLN A 1 871 ? -18.496 -7.214 33.940 1.00 91.25 871 GLN A O 1
ATOM 7091 N N . GLU A 1 872 ? -19.109 -6.473 31.914 1.00 94.19 872 GLU A N 1
ATOM 7092 C CA . GLU A 1 872 ? -20.371 -5.881 32.370 1.00 94.19 872 GLU A CA 1
ATOM 7093 C C . GLU A 1 872 ? -21.319 -6.953 32.928 1.00 94.19 872 GLU A C 1
ATOM 7095 O O . GLU A 1 872 ? -21.890 -6.795 34.010 1.00 94.19 872 GLU A O 1
ATOM 7100 N N . LYS A 1 873 ? -21.428 -8.101 32.248 1.00 92.44 873 LYS A N 1
ATOM 7101 C CA . LYS A 1 873 ? -22.197 -9.252 32.737 1.00 92.44 873 LYS A CA 1
ATOM 7102 C C . LYS A 1 873 ? -21.673 -9.757 34.084 1.00 92.44 873 LYS A C 1
ATOM 7104 O O . LYS A 1 873 ? -22.476 -10.101 34.955 1.00 92.44 873 LYS A O 1
ATOM 7109 N N . GLU A 1 874 ? -20.357 -9.826 34.272 1.00 93.81 874 GLU A N 1
ATOM 7110 C CA . GLU A 1 874 ? -19.749 -10.224 35.546 1.00 93.81 874 GLU A CA 1
ATOM 7111 C C . GLU A 1 874 ? -20.048 -9.204 36.655 1.00 93.81 874 GLU A C 1
ATOM 7113 O O . GLU A 1 874 ? -20.467 -9.592 37.748 1.00 93.81 874 GLU A O 1
ATOM 7118 N N . ALA A 1 875 ? -19.939 -7.905 36.364 1.00 91.56 875 ALA A N 1
ATOM 7119 C CA . ALA A 1 875 ? -20.285 -6.836 37.298 1.00 91.56 875 ALA A CA 1
ATOM 7120 C C . ALA A 1 875 ? -21.758 -6.909 37.737 1.00 91.56 875 ALA A C 1
ATOM 7122 O O . ALA A 1 875 ? -22.047 -6.896 38.936 1.00 91.56 875 ALA A O 1
ATOM 7123 N N . LEU A 1 876 ? -22.683 -7.084 36.787 1.00 92.62 876 LEU A N 1
ATOM 7124 C CA . LEU A 1 876 ? -24.109 -7.271 37.072 1.00 92.62 876 LEU A CA 1
ATOM 7125 C C . LEU A 1 876 ? -24.370 -8.544 37.887 1.00 92.62 876 LEU A C 1
ATOM 7127 O O . LEU A 1 876 ? -25.194 -8.543 38.799 1.00 92.62 876 LEU A O 1
ATOM 7131 N N . THR A 1 877 ? -23.649 -9.631 37.602 1.00 92.38 877 THR A N 1
ATOM 7132 C CA . THR A 1 877 ? -23.761 -10.885 38.365 1.00 92.38 877 THR A CA 1
ATOM 7133 C C . THR A 1 877 ? -23.332 -10.686 39.822 1.00 92.38 877 THR A C 1
ATOM 7135 O O . THR A 1 877 ? -24.012 -11.159 40.734 1.00 92.38 877 THR A O 1
ATOM 7138 N N . ASN A 1 878 ? -22.254 -9.935 40.057 1.00 92.50 878 ASN A N 1
ATOM 7139 C CA . ASN A 1 878 ? -21.790 -9.597 41.402 1.00 92.50 878 ASN A CA 1
ATOM 7140 C C . ASN A 1 878 ? -22.784 -8.691 42.146 1.00 92.50 878 ASN A C 1
ATOM 7142 O O . ASN A 1 878 ? -23.025 -8.895 43.334 1.00 92.50 878 ASN A O 1
ATOM 7146 N N . GLN A 1 879 ? -23.418 -7.746 41.449 1.00 95.75 879 GLN A N 1
ATOM 7147 C CA . GLN A 1 879 ? -24.470 -6.905 42.027 1.00 95.75 879 GLN A CA 1
ATOM 7148 C C . GLN A 1 879 ? -25.722 -7.716 42.400 1.00 95.75 879 GLN A C 1
ATOM 7150 O O . GLN A 1 879 ? -26.311 -7.518 43.461 1.00 95.75 879 GLN A O 1
ATOM 7155 N N . ILE A 1 880 ? -26.125 -8.672 41.558 1.00 90.44 880 ILE A N 1
ATOM 7156 C CA . ILE A 1 880 ? -27.212 -9.605 41.884 1.00 90.44 880 ILE A CA 1
ATOM 7157 C C . ILE A 1 880 ? -26.854 -10.421 43.131 1.00 90.44 880 ILE A C 1
ATOM 7159 O O . ILE A 1 880 ? -27.715 -10.662 43.977 1.00 90.44 880 ILE A O 1
ATOM 7163 N N . PHE A 1 881 ? -25.594 -10.838 43.270 1.00 93.75 881 PHE A N 1
ATOM 7164 C CA . PHE A 1 881 ? -25.139 -11.576 44.444 1.00 93.75 881 PHE A CA 1
ATOM 7165 C C . PHE A 1 881 ? -25.250 -10.745 45.732 1.00 93.75 881 PHE A C 1
ATOM 7167 O O . PHE A 1 881 ? -25.820 -11.239 46.704 1.00 93.75 881 PHE A O 1
ATOM 7174 N N . SER A 1 882 ? -24.800 -9.483 45.734 1.00 93.50 882 SER A N 1
ATOM 7175 C CA . SER A 1 882 ? -24.922 -8.609 46.912 1.00 93.50 882 SER A CA 1
ATOM 7176 C C . SER A 1 882 ? -26.380 -8.324 47.278 1.00 93.50 882 SER A C 1
ATOM 7178 O O . SER A 1 882 ? -26.750 -8.401 48.446 1.00 93.50 882 SER A O 1
ATOM 7180 N N . LEU A 1 883 ? -27.239 -8.082 46.282 1.00 93.31 883 LEU A N 1
ATOM 7181 C CA . LEU A 1 883 ? -28.674 -7.885 46.513 1.00 93.31 883 LEU A CA 1
ATOM 7182 C C . LEU A 1 883 ? -29.343 -9.139 47.089 1.00 93.31 883 LEU A C 1
ATOM 7184 O O . LEU A 1 883 ? -30.196 -9.038 47.968 1.00 93.31 883 LEU A O 1
ATOM 7188 N N . ASN A 1 884 ? -28.953 -10.333 46.639 1.00 91.56 884 ASN A N 1
ATOM 7189 C CA . ASN A 1 884 ? -29.467 -11.582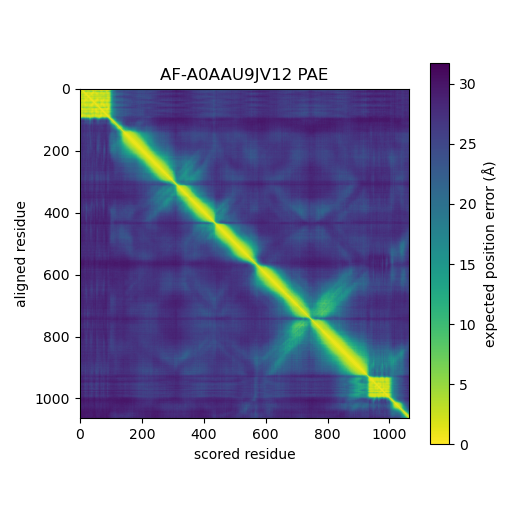 47.203 1.00 91.56 884 ASN A CA 1
ATOM 7190 C C . ASN A 1 884 ? -29.020 -11.792 48.658 1.00 91.56 884 ASN A C 1
ATOM 7192 O O . ASN A 1 884 ? -29.793 -12.312 49.462 1.00 91.56 884 ASN A O 1
ATOM 7196 N N . GLU A 1 885 ? -27.804 -11.374 49.014 1.00 93.56 885 GLU A N 1
ATOM 7197 C CA . GLU A 1 885 ? -27.326 -11.399 50.400 1.00 93.56 885 GLU A CA 1
ATOM 7198 C C . GLU A 1 885 ? -28.143 -10.449 51.290 1.00 93.56 885 GLU A C 1
ATOM 7200 O O . GLU A 1 885 ? -28.590 -10.837 52.372 1.00 93.56 885 GLU A O 1
ATOM 7205 N N . GLU A 1 886 ? -28.431 -9.236 50.812 1.00 95.38 886 GLU A N 1
ATOM 7206 C CA . GLU A 1 886 ? -29.313 -8.290 51.503 1.00 95.38 886 GLU A CA 1
ATOM 7207 C C . GLU A 1 886 ? -30.731 -8.842 51.678 1.00 95.38 886 GLU A C 1
ATOM 7209 O O . GLU A 1 886 ? -31.2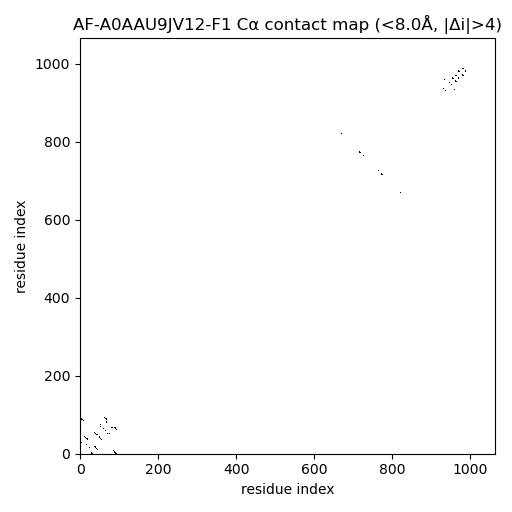69 -8.817 52.786 1.00 95.38 886 GLU A O 1
ATOM 7214 N N . ILE A 1 887 ? -31.323 -9.405 50.619 1.00 90.69 887 ILE A N 1
ATOM 7215 C CA . ILE A 1 887 ? -32.644 -10.048 50.677 1.00 90.69 887 ILE A CA 1
ATOM 7216 C C . ILE A 1 887 ? -32.654 -11.163 51.727 1.00 90.69 887 ILE A C 1
ATOM 7218 O O . ILE A 1 887 ? -33.570 -11.215 52.552 1.00 90.69 887 ILE A O 1
ATOM 7222 N N . SER A 1 888 ? -31.614 -12.002 51.757 1.00 93.19 888 SER A N 1
ATOM 7223 C CA . SER A 1 888 ? -31.480 -13.060 52.758 1.00 93.19 888 SER A CA 1
ATOM 7224 C C . SER A 1 888 ? -31.392 -12.495 54.180 1.00 93.19 888 SER A C 1
ATOM 7226 O O . SER A 1 888 ? -32.004 -13.041 55.099 1.00 93.19 888 SER A O 1
ATOM 7228 N N . ASN A 1 889 ? -30.672 -11.387 54.381 1.00 93.44 889 ASN A N 1
ATOM 7229 C CA . ASN A 1 889 ? -30.584 -10.713 55.678 1.00 93.44 889 ASN A CA 1
ATOM 7230 C C . ASN A 1 889 ? -31.941 -10.145 56.119 1.00 93.44 889 ASN A C 1
ATOM 7232 O O . ASN A 1 889 ? -32.329 -10.289 57.284 1.00 93.44 889 ASN A O 1
ATOM 7236 N N . TYR A 1 890 ? -32.693 -9.539 55.197 1.00 93.81 890 TYR A N 1
ATOM 7237 C CA . TYR A 1 890 ? -34.039 -9.047 55.480 1.00 93.81 890 TYR A CA 1
ATOM 7238 C C . TYR A 1 890 ? -35.016 -10.181 55.790 1.00 93.81 890 TYR A C 1
ATOM 7240 O O . TYR A 1 890 ? -35.817 -10.039 56.711 1.00 93.81 890 TYR A O 1
ATOM 7248 N N . GLN A 1 891 ? -34.919 -11.320 55.105 1.00 92.38 891 GLN A N 1
ATOM 7249 C CA . GLN A 1 891 ? -35.724 -12.505 55.416 1.00 92.38 891 GLN A CA 1
ATOM 7250 C C . GLN A 1 891 ? -35.448 -13.031 56.827 1.00 92.38 891 GLN A C 1
ATOM 7252 O O . GLN A 1 891 ? -36.394 -13.206 57.590 1.00 92.38 891 GLN A O 1
ATOM 7257 N N . CYS A 1 892 ? -34.183 -13.134 57.245 1.00 91.00 892 CYS A N 1
ATOM 7258 C CA . CYS A 1 892 ? -33.840 -13.481 58.631 1.00 91.00 892 CYS A CA 1
ATOM 7259 C C . CYS A 1 892 ? -34.442 -12.500 59.653 1.00 91.00 892 CYS A C 1
ATOM 7261 O O . CYS A 1 892 ? -34.892 -12.900 60.730 1.00 91.00 892 CYS A O 1
ATOM 7263 N N . LYS A 1 893 ? -34.468 -11.200 59.329 1.00 95.44 893 LYS A N 1
ATOM 7264 C CA . LYS A 1 893 ? -35.063 -10.173 60.195 1.00 95.44 893 LYS A CA 1
ATOM 7265 C C . LYS A 1 893 ? -36.586 -10.296 60.264 1.00 95.44 893 LYS A C 1
ATOM 7267 O O . LYS A 1 893 ? -37.150 -10.149 61.347 1.00 95.44 893 LYS A O 1
ATOM 7272 N N . ILE A 1 894 ? -37.240 -10.588 59.140 1.00 90.75 894 ILE A N 1
ATOM 7273 C CA . ILE A 1 894 ? -38.680 -10.862 59.078 1.00 90.75 894 ILE A CA 1
ATOM 7274 C C . ILE A 1 894 ? -39.016 -12.090 59.925 1.00 90.75 894 ILE A C 1
ATOM 7276 O O . ILE A 1 894 ? -39.937 -12.018 60.734 1.00 90.75 894 ILE A O 1
ATOM 7280 N N . ASP A 1 895 ? -38.242 -13.169 59.815 1.00 92.38 895 ASP A N 1
ATOM 7281 C CA . ASP A 1 895 ? -38.457 -14.390 60.598 1.00 92.38 895 ASP A CA 1
ATOM 7282 C C . ASP A 1 895 ? -38.296 -14.138 62.104 1.00 92.38 895 ASP A C 1
ATOM 7284 O O . ASP A 1 895 ? -39.133 -14.571 62.899 1.00 92.38 895 ASP A O 1
ATOM 7288 N N . SER A 1 896 ? -37.279 -13.366 62.509 1.00 94.25 896 SER A N 1
ATOM 7289 C CA . SER A 1 896 ? -37.116 -12.939 63.907 1.00 94.25 896 SER A CA 1
ATOM 7290 C C . SER A 1 896 ? -38.327 -12.143 64.398 1.00 94.25 896 SER A C 1
ATOM 7292 O O . SER A 1 896 ? -38.882 -12.442 65.456 1.00 94.25 896 SER A O 1
ATOM 7294 N N . LEU A 1 897 ? -38.776 -11.150 63.629 1.00 93.19 897 LEU A N 1
ATOM 7295 C CA . LEU A 1 897 ? -39.935 -10.340 64.005 1.00 93.19 897 LEU A CA 1
ATOM 7296 C C . LEU A 1 897 ? -41.217 -11.180 64.060 1.00 93.19 897 LEU A C 1
ATOM 7298 O O . LEU A 1 897 ? -42.034 -10.993 64.958 1.00 93.19 897 LEU A O 1
ATOM 7302 N N . ALA A 1 898 ? -41.384 -12.141 63.152 1.00 92.50 898 ALA A N 1
ATOM 7303 C CA . ALA A 1 898 ? -42.507 -13.069 63.172 1.00 92.50 898 ALA A CA 1
ATOM 7304 C C . ALA A 1 898 ? -42.502 -13.933 64.444 1.00 92.50 898 ALA A C 1
ATOM 7306 O O . ALA A 1 898 ? -43.557 -14.137 65.055 1.00 92.50 898 ALA A O 1
ATOM 7307 N N . THR A 1 899 ? -41.327 -14.390 64.897 1.00 93.00 899 THR A N 1
ATOM 7308 C CA . THR A 1 899 ? -41.218 -15.099 66.180 1.00 93.00 899 THR A CA 1
ATOM 7309 C C . THR A 1 899 ? -41.593 -14.214 67.365 1.00 93.00 899 THR A C 1
ATOM 7311 O O . THR A 1 899 ? -42.373 -14.657 68.213 1.00 93.00 899 THR A O 1
ATOM 7314 N N . ASP A 1 900 ? -41.136 -12.959 67.391 1.00 93.00 900 ASP A N 1
ATOM 7315 C CA . ASP A 1 900 ? -41.460 -11.997 68.451 1.00 93.00 900 ASP A CA 1
ATOM 7316 C C . ASP A 1 900 ? -42.961 -11.680 68.497 1.00 93.00 900 ASP A C 1
ATOM 7318 O O . ASP A 1 900 ? -43.569 -11.689 69.569 1.00 93.00 900 ASP A O 1
ATOM 7322 N N . VAL A 1 901 ? -43.595 -11.475 67.338 1.00 90.19 901 VAL A N 1
ATOM 7323 C CA . VAL A 1 901 ? -45.047 -11.264 67.236 1.00 90.19 901 VAL A CA 1
ATOM 7324 C C . VAL A 1 901 ? -45.815 -12.471 67.778 1.00 90.19 901 VAL A C 1
ATOM 7326 O O . VAL A 1 901 ? -46.768 -12.293 68.535 1.00 90.19 901 VAL A O 1
ATOM 7329 N N . SER A 1 902 ? -45.383 -13.696 67.467 1.00 91.94 902 SER A N 1
ATOM 7330 C CA . SER A 1 902 ? -45.980 -14.919 68.024 1.00 91.94 902 SER A CA 1
ATOM 7331 C C . SER A 1 902 ? -45.836 -14.995 69.554 1.00 91.94 902 SER A C 1
ATOM 7333 O O . SER A 1 902 ? -46.771 -15.412 70.244 1.00 91.94 902 SER A O 1
ATOM 7335 N N . PHE A 1 903 ? -44.696 -14.576 70.119 1.00 92.19 903 PHE A N 1
ATOM 7336 C CA . PHE A 1 903 ? -44.526 -14.496 71.577 1.00 92.19 903 PHE A CA 1
ATOM 7337 C C . PHE A 1 903 ? -45.460 -13.457 72.203 1.00 92.19 903 PHE A C 1
ATOM 7339 O O . PHE A 1 903 ? -46.181 -13.780 73.148 1.00 92.19 903 PHE A O 1
ATOM 7346 N N . LEU A 1 904 ? -45.522 -12.252 71.635 1.00 91.69 904 LEU A N 1
ATOM 7347 C CA . LEU A 1 904 ? -46.412 -11.191 72.110 1.00 91.69 904 LEU A CA 1
ATOM 7348 C C . LEU A 1 904 ? -47.890 -11.586 72.010 1.00 91.69 904 LEU A C 1
ATOM 7350 O O . LEU A 1 904 ? -48.667 -11.276 72.909 1.00 91.69 904 LEU A O 1
ATOM 7354 N N . GLN A 1 905 ? -48.287 -12.309 70.960 1.00 90.12 905 GLN A N 1
ATOM 7355 C CA . GLN A 1 905 ? -49.642 -12.850 70.835 1.00 90.12 905 GLN A CA 1
ATOM 7356 C C . GLN A 1 905 ? -49.977 -13.827 71.970 1.00 90.12 905 GLN A C 1
ATOM 7358 O O . GLN A 1 905 ? -51.070 -13.746 72.532 1.00 90.12 905 GLN A O 1
ATOM 7363 N N . LYS A 1 906 ? -49.042 -14.707 72.356 1.00 91.38 906 LYS A N 1
ATOM 7364 C CA . LYS A 1 906 ? -49.227 -15.617 73.501 1.00 91.38 906 LYS A CA 1
ATOM 7365 C C . LYS A 1 906 ? -49.339 -14.863 74.823 1.00 91.38 906 LYS A C 1
ATOM 7367 O O . LYS A 1 906 ? -50.216 -15.178 75.627 1.00 91.38 906 LYS A O 1
ATOM 7372 N N . ASP A 1 907 ? -48.489 -13.863 75.040 1.00 90.69 907 ASP A N 1
ATOM 7373 C CA . ASP A 1 907 ? -48.535 -13.037 76.251 1.00 90.69 907 ASP A CA 1
ATOM 7374 C C . ASP A 1 907 ? -49.848 -12.252 76.343 1.00 90.69 907 ASP A C 1
ATOM 7376 O O . ASP A 1 907 ? -50.468 -12.187 77.406 1.00 90.69 907 ASP A O 1
ATOM 7380 N N . LEU A 1 908 ? -50.325 -11.714 75.218 1.00 89.94 908 LEU A N 1
ATOM 7381 C CA . LEU A 1 908 ? -51.596 -11.001 75.142 1.00 89.94 908 LEU A CA 1
ATOM 7382 C C . LEU A 1 908 ? -52.784 -11.934 75.398 1.00 89.94 908 LEU A C 1
ATOM 7384 O O . LEU A 1 908 ? -53.705 -11.561 76.126 1.00 89.94 908 LEU A O 1
ATOM 7388 N N . GLN A 1 909 ? -52.752 -13.158 74.864 1.00 89.38 909 GLN A N 1
ATOM 7389 C CA . GLN A 1 909 ? -53.761 -14.177 75.148 1.00 89.38 909 GLN A CA 1
ATOM 7390 C C . GLN A 1 909 ? -53.809 -14.505 76.647 1.00 89.38 909 GLN A C 1
ATOM 7392 O O . GLN A 1 909 ? -54.885 -14.476 77.245 1.00 89.38 909 GLN A O 1
ATOM 7397 N N . LYS A 1 910 ? -52.647 -14.716 77.274 1.00 91.69 910 LYS A N 1
ATOM 7398 C CA . LYS A 1 910 ? -52.541 -14.975 78.714 1.00 91.69 910 LYS A CA 1
ATOM 7399 C C . LYS A 1 910 ? -53.072 -13.809 79.555 1.00 91.69 910 LYS A C 1
ATOM 7401 O O . LYS A 1 910 ? -53.865 -14.021 80.469 1.00 91.69 910 LYS A O 1
ATOM 7406 N N . ALA A 1 911 ? -52.695 -12.574 79.228 1.00 88.31 911 ALA A N 1
ATOM 7407 C CA . ALA A 1 911 ? -53.200 -11.388 79.921 1.00 88.31 911 ALA A CA 1
ATOM 7408 C C . ALA A 1 911 ? -54.727 -11.239 79.772 1.00 88.31 911 ALA A C 1
ATOM 7410 O O . ALA A 1 911 ? -55.415 -10.801 80.697 1.00 88.31 911 ALA A O 1
ATOM 7411 N N . ASN A 1 912 ? -55.280 -11.623 78.619 1.00 86.94 912 ASN A N 1
ATOM 7412 C CA . ASN A 1 912 ? -56.721 -11.598 78.393 1.00 86.94 912 ASN A CA 1
ATOM 7413 C C . ASN A 1 912 ? -57.448 -12.668 79.227 1.00 86.94 912 ASN A C 1
ATOM 7415 O O . ASN A 1 912 ? -58.495 -12.385 79.807 1.00 86.94 912 ASN A O 1
ATOM 7419 N N . GLU A 1 913 ? -56.873 -13.866 79.361 1.00 88.94 913 GLU A N 1
ATOM 7420 C CA . GLU A 1 913 ? -57.375 -14.911 80.264 1.00 88.94 913 GLU A CA 1
ATOM 7421 C C . GLU A 1 913 ? -57.376 -14.441 81.730 1.00 88.94 913 GLU A C 1
ATOM 7423 O O . GLU A 1 913 ? -58.390 -14.581 82.418 1.00 88.94 913 GLU A O 1
ATOM 7428 N N . GLU A 1 914 ? -56.296 -13.801 82.192 1.00 89.50 914 GLU A N 1
ATOM 7429 C CA . GLU A 1 914 ? -56.202 -13.210 83.538 1.00 89.50 914 GLU A CA 1
ATOM 7430 C C . GLU A 1 914 ? -57.262 -12.116 83.759 1.00 89.50 914 GLU A C 1
ATOM 7432 O O . GLU A 1 914 ? -57.945 -12.088 84.787 1.00 89.50 914 GLU A O 1
ATOM 7437 N N . LYS A 1 915 ? -57.475 -11.240 82.767 1.00 88.38 915 LYS A N 1
ATOM 7438 C CA . LYS A 1 915 ? -58.519 -10.205 82.810 1.00 88.38 915 LYS A CA 1
ATOM 7439 C C . LYS A 1 915 ? -59.924 -10.806 82.906 1.00 88.38 915 LYS A C 1
ATOM 7441 O O . LYS A 1 915 ? -60.759 -10.282 83.652 1.00 88.38 915 LYS A O 1
ATOM 7446 N N . ILE A 1 916 ? -60.204 -11.876 82.158 1.00 84.81 916 ILE A N 1
ATOM 7447 C CA . ILE A 1 916 ? -61.495 -12.579 82.199 1.00 84.81 916 ILE A CA 1
ATOM 7448 C C . ILE A 1 916 ? -61.721 -13.185 83.589 1.00 84.81 916 ILE A C 1
ATOM 7450 O O . ILE A 1 916 ? -62.801 -13.003 84.153 1.00 84.81 916 ILE A O 1
ATOM 7454 N N . GLN A 1 917 ? -60.706 -13.829 84.172 1.00 85.06 917 GLN A N 1
ATOM 7455 C CA . GLN A 1 917 ? -60.782 -14.396 85.524 1.00 85.06 917 GLN A CA 1
ATOM 7456 C C . GLN A 1 917 ? -61.059 -13.319 86.581 1.00 85.06 917 GLN A C 1
ATOM 7458 O O . GLN A 1 917 ? -62.014 -13.442 87.349 1.00 85.06 917 GLN A O 1
ATOM 7463 N N . LEU A 1 918 ? -60.306 -12.214 86.565 1.00 81.81 918 LEU A N 1
ATOM 7464 C CA . LEU A 1 918 ? -60.516 -11.085 87.480 1.00 81.81 918 LEU A CA 1
ATOM 7465 C C . LEU A 1 918 ? -61.916 -10.473 87.336 1.00 81.81 918 LEU A C 1
ATOM 7467 O O . LEU A 1 918 ? -62.570 -10.144 88.326 1.00 81.81 918 LEU A O 1
ATOM 7471 N N . SER A 1 919 ? -62.411 -10.348 86.103 1.00 74.56 919 SER A N 1
ATOM 7472 C CA . SER A 1 919 ? -63.761 -9.832 85.842 1.00 74.56 919 SER A CA 1
ATOM 7473 C C . SER A 1 919 ? -64.841 -10.753 86.423 1.00 74.56 919 SER A C 1
ATOM 7475 O O . SER A 1 919 ? -65.817 -10.271 87.000 1.00 74.56 919 SER A O 1
ATOM 7477 N N . GLN A 1 920 ? -64.658 -12.074 86.329 1.00 76.38 920 GLN A N 1
ATOM 7478 C CA . GLN A 1 920 ? -65.560 -13.059 86.934 1.00 76.38 920 GLN A CA 1
ATOM 7479 C C . GLN A 1 920 ? -65.518 -13.013 88.470 1.00 76.38 920 GLN A C 1
ATOM 7481 O O . GLN A 1 920 ? -66.570 -13.073 89.110 1.00 76.38 920 GLN A O 1
ATOM 7486 N N . GLU A 1 921 ? -64.342 -12.833 89.079 1.00 76.31 921 GLU A N 1
ATOM 7487 C CA . GLU A 1 921 ? -64.212 -12.649 90.532 1.00 76.31 921 GLU A CA 1
ATOM 7488 C C . GLU A 1 921 ? -64.934 -11.390 91.035 1.00 76.31 921 GLU A C 1
ATOM 7490 O O . GLU A 1 921 ? -65.642 -11.450 92.044 1.00 76.31 921 GLU A O 1
ATOM 7495 N N . ILE A 1 922 ? -64.831 -10.267 90.314 1.00 72.19 922 ILE A N 1
ATOM 7496 C CA . ILE A 1 922 ? -65.528 -9.017 90.660 1.00 72.19 922 ILE A CA 1
ATOM 7497 C C . ILE A 1 922 ? -67.053 -9.205 90.628 1.00 72.19 922 ILE A C 1
ATOM 7499 O O . ILE A 1 922 ? -67.748 -8.766 91.548 1.00 72.19 922 ILE A O 1
ATOM 7503 N N . VAL A 1 923 ? -67.584 -9.889 89.609 1.00 71.69 923 VAL A N 1
ATOM 7504 C CA . VAL A 1 923 ? -69.026 -10.182 89.497 1.00 71.69 923 VAL A CA 1
ATOM 7505 C C . VAL A 1 923 ? -69.498 -11.093 90.637 1.00 71.69 923 VAL A C 1
ATOM 7507 O O . VAL A 1 923 ? -70.545 -10.843 91.245 1.00 71.69 923 VAL A O 1
ATOM 7510 N N . ASN A 1 924 ? -68.705 -12.103 90.998 1.00 69.88 924 ASN A N 1
ATOM 7511 C CA . ASN A 1 924 ? -69.015 -12.999 92.114 1.00 69.88 924 ASN A CA 1
ATOM 7512 C C . ASN A 1 924 ? -68.993 -12.264 93.467 1.00 69.88 924 ASN A C 1
ATOM 7514 O O . ASN A 1 924 ? -69.870 -12.480 94.305 1.00 69.88 924 ASN A O 1
ATOM 7518 N N . MET A 1 925 ? -68.052 -11.336 93.660 1.00 58.31 925 MET A N 1
ATOM 7519 C CA . MET A 1 925 ? -67.978 -10.484 94.853 1.00 58.31 925 MET A CA 1
ATOM 7520 C C . MET A 1 925 ? -69.181 -9.532 94.958 1.00 58.31 925 MET A C 1
ATOM 7522 O O . MET A 1 925 ? -69.785 -9.420 96.029 1.00 58.31 925 MET A O 1
ATOM 7526 N N . ALA A 1 926 ? -69.588 -8.904 93.849 1.00 53.41 926 ALA A N 1
ATOM 7527 C CA . ALA A 1 926 ? -70.720 -7.972 93.800 1.00 53.41 926 ALA A CA 1
ATOM 7528 C C . ALA A 1 926 ? -72.083 -8.635 94.091 1.00 53.41 926 ALA A C 1
ATOM 7530 O O . ALA A 1 926 ? -73.007 -7.974 94.562 1.00 53.41 926 ALA A O 1
ATOM 7531 N N . SER A 1 927 ? -72.199 -9.948 93.877 1.00 50.16 927 SER A N 1
ATOM 7532 C CA . SER A 1 927 ? -73.442 -10.717 94.052 1.00 50.16 927 SER A CA 1
ATOM 7533 C C . SER A 1 927 ? -73.774 -11.067 95.515 1.00 50.16 927 SER A C 1
ATOM 7535 O O . SER A 1 927 ? -74.834 -11.626 95.789 1.00 50.16 927 SER A O 1
ATOM 7537 N N . SER A 1 928 ? -72.889 -10.752 96.470 1.00 45.75 928 SER A N 1
ATOM 7538 C CA . SER A 1 928 ? -72.984 -11.204 97.872 1.00 45.75 928 SER A CA 1
ATOM 7539 C C . SER A 1 928 ? -73.373 -10.125 98.894 1.00 45.75 928 SER A C 1
ATOM 7541 O O . SER A 1 928 ? -73.470 -10.424 100.084 1.00 45.75 928 SER A O 1
ATOM 7543 N N . HIS A 1 929 ? -73.584 -8.871 98.481 1.00 44.88 929 HIS A N 1
ATOM 7544 C CA . HIS A 1 929 ? -73.801 -7.755 99.410 1.00 44.88 929 HIS A CA 1
ATOM 7545 C C . HIS A 1 929 ? -75.212 -7.157 99.301 1.00 44.88 929 HIS A C 1
ATOM 7547 O O . HIS A 1 929 ? -75.645 -6.688 98.250 1.00 44.88 929 HIS A O 1
ATOM 7553 N N . ASN A 1 930 ? -75.925 -7.162 100.432 1.00 49.75 930 ASN A N 1
ATOM 7554 C CA . ASN A 1 930 ? -77.230 -6.528 100.615 1.00 49.75 930 ASN A CA 1
ATOM 7555 C C . ASN A 1 930 ? -77.142 -5.034 100.259 1.00 49.75 930 ASN A C 1
ATOM 7557 O O . ASN A 1 930 ? -76.420 -4.283 100.910 1.00 49.75 930 ASN A O 1
ATOM 7561 N N . GLN A 1 931 ? -77.920 -4.593 99.268 1.00 51.97 931 GLN A N 1
ATOM 7562 C CA . GLN A 1 931 ? -77.878 -3.244 98.672 1.00 51.97 931 GLN A CA 1
ATOM 7563 C C . GLN A 1 931 ? -78.261 -2.082 99.618 1.00 51.97 931 GLN A C 1
ATOM 7565 O O . GLN A 1 931 ? -78.339 -0.938 99.180 1.00 51.97 931 GLN A O 1
ATOM 7570 N N . ASN A 1 932 ? -78.481 -2.355 100.906 1.00 52.06 932 ASN A N 1
ATOM 7571 C CA . ASN A 1 932 ? -78.924 -1.380 101.902 1.00 52.06 932 ASN A CA 1
ATOM 7572 C C . ASN A 1 932 ? -77.941 -1.197 103.068 1.00 52.06 932 ASN A C 1
ATOM 7574 O O . ASN A 1 932 ? -78.302 -0.550 104.048 1.00 52.06 932 ASN A O 1
ATOM 7578 N N . ASP A 1 933 ? -76.729 -1.755 102.998 1.00 59.47 933 ASP A N 1
ATOM 7579 C CA . ASP A 1 933 ? -75.708 -1.499 104.015 1.00 59.47 933 ASP A CA 1
ATOM 7580 C C . ASP A 1 933 ? -75.077 -0.104 103.784 1.00 59.47 933 ASP A C 1
ATOM 7582 O O . ASP A 1 933 ? -74.425 0.113 102.752 1.00 59.47 933 ASP A O 1
ATOM 7586 N N . PRO A 1 934 ? -75.292 0.875 104.687 1.00 61.84 934 PRO A N 1
ATOM 7587 C CA . PRO A 1 934 ? -74.812 2.249 104.523 1.00 61.84 934 PRO A CA 1
ATOM 7588 C C . PRO A 1 934 ? -73.280 2.364 104.434 1.00 61.84 934 PRO A C 1
ATOM 7590 O O . PRO A 1 934 ? -72.775 3.386 103.956 1.00 61.84 934 PRO A O 1
ATOM 7593 N N . ASP A 1 935 ? -72.533 1.322 104.809 1.00 75.06 935 ASP A N 1
ATOM 7594 C CA . ASP A 1 935 ? -71.076 1.271 104.658 1.00 75.06 935 ASP A CA 1
ATOM 7595 C C . ASP A 1 935 ? -70.616 0.951 103.226 1.00 75.06 935 ASP A C 1
ATOM 7597 O O . ASP A 1 935 ? -69.479 1.260 102.853 1.00 75.06 935 ASP A O 1
ATOM 7601 N N . ILE A 1 936 ? -71.491 0.403 102.374 1.00 81.12 936 ILE A N 1
ATOM 7602 C CA . ILE A 1 936 ? -71.164 0.109 100.970 1.00 81.12 936 ILE A CA 1
ATOM 7603 C C . ILE A 1 936 ? -70.981 1.404 100.178 1.00 81.12 936 ILE A C 1
ATOM 7605 O O . ILE A 1 936 ? -70.026 1.520 99.412 1.00 81.12 936 ILE A O 1
ATOM 7609 N N . VAL A 1 937 ? -71.843 2.404 100.395 1.00 86.19 937 VAL A N 1
ATOM 7610 C CA . VAL A 1 937 ? -71.713 3.716 99.737 1.00 86.19 937 VAL A CA 1
ATOM 7611 C C . VAL A 1 937 ? -70.374 4.352 100.092 1.00 86.19 937 VAL A C 1
ATOM 7613 O O . VAL A 1 937 ? -69.702 4.887 99.218 1.00 86.19 937 VAL A O 1
ATOM 7616 N N . GLU A 1 938 ? -69.944 4.242 101.349 1.00 88.44 938 GLU A N 1
ATOM 7617 C CA . GLU A 1 938 ? -68.667 4.792 101.792 1.00 88.44 938 GLU A CA 1
ATOM 7618 C C . GLU A 1 938 ? -67.465 4.041 101.205 1.00 88.44 938 GLU A C 1
ATOM 7620 O O . GLU A 1 938 ? -66.502 4.677 100.773 1.00 88.44 938 GLU A O 1
ATOM 7625 N N . LYS A 1 939 ? -67.515 2.704 101.149 1.00 88.38 939 LYS A N 1
ATOM 7626 C CA . LYS A 1 939 ? -66.461 1.894 100.520 1.00 88.38 939 LYS A CA 1
ATOM 7627 C C . LYS A 1 939 ? -66.343 2.185 99.028 1.00 88.38 939 LYS A C 1
ATOM 7629 O O . LYS A 1 939 ? -65.232 2.391 98.549 1.00 88.38 939 LYS A O 1
ATOM 7634 N N . ILE A 1 940 ? -67.467 2.249 98.315 1.00 86.94 940 ILE A N 1
ATOM 7635 C CA . ILE A 1 940 ? -67.486 2.531 96.875 1.00 86.94 940 ILE A CA 1
ATOM 7636 C C . ILE A 1 940 ? -67.047 3.971 96.612 1.00 86.94 940 ILE A C 1
ATOM 7638 O O . ILE A 1 940 ? -66.236 4.192 95.723 1.00 86.94 940 ILE A O 1
ATOM 7642 N N . LEU A 1 941 ? -67.481 4.938 97.425 1.00 91.00 941 LEU A N 1
ATOM 7643 C CA . LEU A 1 941 ? -67.018 6.324 97.340 1.00 91.00 941 LEU A CA 1
ATOM 7644 C C . LEU A 1 941 ? -65.502 6.434 97.532 1.00 91.00 941 LEU A C 1
ATOM 7646 O O . LEU A 1 941 ? -64.832 7.088 96.737 1.00 91.00 941 LEU A O 1
ATOM 7650 N N . LYS A 1 942 ? -64.939 5.763 98.544 1.00 90.62 942 LYS A N 1
ATOM 7651 C CA . LYS A 1 942 ? -63.485 5.743 98.770 1.00 90.62 942 LYS A CA 1
ATOM 7652 C C . LYS A 1 942 ? -62.739 5.063 97.623 1.00 90.62 942 LYS A C 1
ATOM 7654 O O . LYS A 1 942 ? -61.761 5.624 97.139 1.00 90.62 942 LYS A O 1
ATOM 7659 N N . ALA A 1 943 ? -63.198 3.894 97.176 1.00 86.81 943 ALA A N 1
ATOM 7660 C CA . ALA A 1 943 ? -62.580 3.165 96.070 1.00 86.81 943 ALA A CA 1
ATOM 7661 C C . ALA A 1 943 ? -62.602 3.985 94.772 1.00 86.81 943 ALA A C 1
ATOM 7663 O O . ALA A 1 943 ? -61.590 4.071 94.082 1.00 86.81 943 ALA A O 1
ATOM 7664 N N . TYR A 1 944 ? -63.726 4.647 94.494 1.00 90.25 944 TYR A N 1
ATOM 7665 C CA . TYR A 1 944 ? -63.900 5.508 93.331 1.00 90.25 944 TYR A CA 1
ATOM 7666 C C . TYR A 1 944 ? -62.924 6.694 93.345 1.00 90.25 944 TYR A C 1
ATOM 7668 O O . TYR A 1 944 ? -62.250 6.959 92.353 1.00 90.25 944 TYR A O 1
ATOM 7676 N N . LEU A 1 945 ? -62.785 7.377 94.486 1.00 90.06 945 LEU A N 1
ATOM 7677 C CA . LEU A 1 945 ? -61.868 8.514 94.622 1.00 90.06 945 LEU A CA 1
ATOM 7678 C C . LEU A 1 945 ? -60.397 8.093 94.502 1.00 90.06 945 LEU A C 1
ATOM 7680 O O . LEU A 1 945 ? -59.618 8.799 93.868 1.00 90.06 945 LEU A O 1
ATOM 7684 N N . ILE A 1 946 ? -60.030 6.925 95.042 1.00 87.94 946 ILE A N 1
ATOM 7685 C CA . ILE A 1 946 ? -58.673 6.373 94.912 1.00 87.94 946 ILE A CA 1
ATOM 7686 C C . ILE A 1 946 ? -58.369 6.012 93.453 1.00 87.94 946 ILE A C 1
ATOM 7688 O O . ILE A 1 946 ? -57.317 6.397 92.948 1.00 87.94 946 ILE A O 1
ATOM 7692 N N . ALA A 1 947 ? -59.284 5.322 92.764 1.00 83.62 947 ALA A N 1
ATOM 7693 C CA . ALA A 1 947 ? -59.106 4.939 91.363 1.00 83.62 947 ALA A CA 1
ATOM 7694 C C . ALA A 1 947 ? -58.997 6.161 90.433 1.00 83.62 947 ALA A C 1
ATOM 7696 O O . ALA A 1 947 ? -58.211 6.145 89.490 1.00 83.62 947 ALA A O 1
ATOM 7697 N N . GLY A 1 948 ? -59.742 7.233 90.725 1.00 82.31 948 GLY A N 1
ATOM 7698 C CA . GLY A 1 948 ? -59.678 8.497 89.985 1.00 82.31 948 GLY A CA 1
ATOM 7699 C C . GLY A 1 948 ? -58.524 9.429 90.378 1.00 82.31 948 GLY A C 1
ATOM 7700 O O . GLY A 1 948 ? -58.384 10.495 89.786 1.00 82.31 948 GLY A O 1
ATOM 7701 N N . GLY A 1 949 ? -57.708 9.075 91.379 1.00 84.62 949 GLY A N 1
ATOM 7702 C CA . GLY A 1 949 ? -56.626 9.934 91.877 1.00 84.62 949 GLY A CA 1
ATOM 7703 C C . GLY A 1 949 ? -57.105 11.222 92.568 1.00 84.62 949 GLY A C 1
ATOM 7704 O O . GLY A 1 949 ? -56.360 12.199 92.632 1.00 84.62 949 GLY A O 1
ATOM 7705 N N . HIS A 1 950 ? -58.338 11.253 93.083 1.00 84.12 950 HIS A N 1
ATOM 7706 C CA . HIS A 1 950 ? -58.918 12.422 93.747 1.00 84.12 950 HIS A CA 1
ATOM 7707 C C . HIS A 1 950 ? -58.770 12.337 95.279 1.00 84.12 950 HIS A C 1
ATOM 7709 O O . HIS A 1 950 ? -59.083 11.300 95.871 1.00 84.12 950 HIS A O 1
ATOM 7715 N N . PRO A 1 951 ? -58.355 13.418 95.972 1.00 86.06 951 PRO A N 1
ATOM 7716 C CA . PRO A 1 951 ? -58.315 13.430 97.431 1.00 86.06 951 PRO A CA 1
ATOM 7717 C C . PRO A 1 951 ? -59.730 13.306 98.013 1.00 86.06 951 PRO A C 1
ATOM 7719 O O . PRO A 1 951 ? -60.680 13.933 97.535 1.00 86.06 951 PRO A O 1
ATOM 7722 N N . ASN A 1 952 ? -59.883 12.498 99.067 1.00 89.88 952 ASN A N 1
ATOM 7723 C CA . ASN A 1 952 ? -61.187 12.278 99.686 1.00 89.88 952 ASN A CA 1
ATOM 7724 C C . ASN A 1 952 ? -61.613 13.466 100.562 1.00 89.88 952 ASN A C 1
ATOM 7726 O O . ASN A 1 952 ? -61.397 13.476 101.772 1.00 89.88 952 ASN A O 1
ATOM 7730 N N . ASN A 1 953 ? -62.268 14.440 99.935 1.00 91.94 953 ASN A N 1
ATOM 7731 C CA . ASN A 1 953 ? -62.816 15.624 100.597 1.00 91.94 953 ASN A CA 1
ATOM 7732 C C . ASN A 1 953 ? -64.263 15.431 101.095 1.00 91.94 953 ASN A C 1
ATOM 7734 O O . ASN A 1 953 ? -64.901 16.400 101.511 1.00 91.94 953 ASN A O 1
ATOM 7738 N N . PHE A 1 954 ? -64.803 14.206 101.046 1.00 93.12 954 PHE A N 1
ATOM 7739 C CA . PHE A 1 954 ? -66.137 13.898 101.560 1.00 93.12 954 PHE A CA 1
ATOM 7740 C C . PHE A 1 954 ? -66.071 13.475 103.028 1.00 93.12 954 PHE A C 1
ATOM 7742 O O . PHE A 1 954 ? -65.527 12.427 103.375 1.00 93.12 954 PHE A O 1
ATOM 7749 N N . VAL A 1 955 ? -66.701 14.262 103.897 1.00 93.81 955 VAL A N 1
ATOM 7750 C CA . VAL A 1 955 ? -66.834 13.972 105.329 1.00 93.81 955 VAL A CA 1
ATOM 7751 C C . VAL A 1 955 ? -68.237 13.434 105.598 1.00 93.81 955 VAL A C 1
ATOM 7753 O O . VAL A 1 955 ? -69.218 14.144 105.388 1.00 93.81 955 VAL A O 1
ATOM 7756 N N . LYS A 1 956 ? -68.368 12.181 106.048 1.00 93.75 956 LYS A N 1
ATOM 7757 C CA . LYS A 1 956 ? -69.675 11.575 106.370 1.00 93.75 956 LYS A CA 1
ATOM 7758 C C . LYS A 1 956 ? -70.303 12.304 107.561 1.00 93.75 956 LYS A C 1
ATOM 7760 O O . LYS A 1 956 ? -69.679 12.423 108.610 1.00 93.75 956 LYS A O 1
ATOM 7765 N N . LEU A 1 957 ? -71.532 12.790 107.391 1.00 91.38 957 LEU A N 1
ATOM 7766 C CA . LEU A 1 957 ? -72.313 13.408 108.468 1.00 91.38 957 LEU A CA 1
ATOM 7767 C C . LEU A 1 957 ? -73.354 12.436 109.028 1.00 91.38 957 LEU A C 1
ATOM 7769 O O . LEU A 1 957 ? -73.559 12.375 110.236 1.00 91.38 957 LEU A O 1
ATOM 7773 N N . SER A 1 958 ? -74.023 11.697 108.145 1.00 90.31 958 SER A N 1
ATOM 7774 C CA . SER A 1 958 ? -74.969 10.630 108.477 1.00 90.31 958 SER A CA 1
ATOM 7775 C C . SER A 1 958 ? -75.058 9.651 107.306 1.00 90.31 958 SER A C 1
ATOM 7777 O O . SER A 1 958 ? -74.466 9.888 106.252 1.00 90.31 958 SER A O 1
ATOM 7779 N N . ASP A 1 959 ? -75.804 8.562 107.452 1.00 86.69 959 ASP A N 1
ATOM 7780 C CA . ASP A 1 959 ? -75.920 7.559 106.391 1.00 86.69 959 ASP A CA 1
ATOM 7781 C C . ASP A 1 959 ? -76.469 8.159 105.093 1.00 86.69 959 ASP A C 1
ATOM 7783 O O . ASP A 1 959 ? -77.497 8.840 105.079 1.00 86.69 959 ASP A O 1
ATOM 7787 N N . GLY A 1 960 ? -75.717 7.960 104.006 1.00 86.25 960 GLY A N 1
ATOM 7788 C CA . GLY A 1 960 ? -76.011 8.531 102.693 1.00 86.25 960 GLY A CA 1
ATOM 7789 C C . GLY A 1 960 ? -75.871 10.054 102.604 1.00 86.25 960 GLY A C 1
ATOM 7790 O O . GLY A 1 960 ? -76.291 10.630 101.603 1.00 86.25 960 GLY A O 1
ATOM 7791 N N . VAL A 1 961 ? -75.306 10.736 103.607 1.00 90.75 961 VAL A N 1
ATOM 7792 C CA . VAL A 1 961 ? -75.176 12.200 103.628 1.00 90.75 961 VAL A CA 1
ATOM 7793 C C . VAL A 1 961 ? -73.770 12.624 104.041 1.00 90.75 961 VAL A C 1
ATOM 7795 O O . VAL A 1 961 ? -73.298 12.348 105.144 1.00 90.75 961 VAL A O 1
ATOM 7798 N N . TYR A 1 962 ? -73.121 13.370 103.159 1.00 95.56 962 TYR A N 1
ATOM 7799 C CA . TYR A 1 962 ? -71.733 13.793 103.269 1.00 95.56 962 TYR A CA 1
ATOM 7800 C C . TYR A 1 962 ? -71.639 15.318 103.196 1.00 95.56 962 TYR A C 1
ATOM 7802 O O . TYR A 1 962 ? -72.517 15.989 102.657 1.00 95.56 962 TYR A O 1
ATOM 7810 N N . CYS A 1 963 ? -70.571 15.882 103.737 1.00 92.12 963 CYS A N 1
ATOM 7811 C CA . CYS A 1 963 ? -70.159 17.251 103.476 1.00 92.12 963 CYS A CA 1
ATOM 7812 C C . CYS A 1 963 ? -68.975 17.234 102.515 1.00 92.12 963 CYS A C 1
ATOM 7814 O O . CYS A 1 963 ? -68.021 16.494 102.733 1.00 92.12 963 CYS A O 1
ATOM 7816 N N . TYR A 1 964 ? -69.039 18.060 101.477 1.00 93.25 964 TYR A N 1
ATOM 7817 C CA . TYR A 1 964 ? -67.938 18.315 100.559 1.00 93.25 964 TYR A CA 1
ATOM 7818 C C . TYR A 1 964 ? -67.603 19.807 100.620 1.00 93.25 964 TYR A C 1
ATOM 7820 O O . TYR A 1 964 ? -68.393 20.656 100.187 1.00 93.25 964 TYR A O 1
ATOM 7828 N N . GLY A 1 965 ? -66.481 20.138 101.262 1.00 89.31 965 GLY A N 1
ATOM 7829 C CA . GLY A 1 965 ? -66.202 21.503 101.711 1.00 89.31 965 GLY A CA 1
ATOM 7830 C C . GLY A 1 965 ? -67.319 22.014 102.632 1.00 89.31 965 GLY A C 1
ATOM 7831 O O . GLY A 1 965 ? -67.645 21.384 103.635 1.00 89.31 965 GLY A O 1
ATOM 7832 N N . ASN A 1 966 ? -67.959 23.121 102.252 1.00 89.19 966 ASN A N 1
ATOM 7833 C CA . ASN A 1 966 ? -69.057 23.727 103.018 1.00 89.19 966 ASN A CA 1
ATOM 7834 C C . ASN A 1 966 ? -70.460 23.279 102.561 1.00 89.19 966 ASN A C 1
ATOM 7836 O O . ASN A 1 966 ? -71.461 23.838 103.012 1.00 89.19 966 ASN A O 1
ATOM 7840 N N . LYS A 1 967 ? -70.566 22.311 101.638 1.00 90.44 967 LYS A N 1
ATOM 7841 C CA . LYS A 1 967 ? -71.847 21.878 101.059 1.00 90.44 967 LYS A CA 1
ATOM 7842 C C . LYS A 1 967 ? -72.247 20.498 101.562 1.00 90.44 967 LYS A C 1
ATOM 7844 O O . LYS A 1 967 ? -71.505 19.533 101.405 1.00 90.44 967 LYS A O 1
ATOM 7849 N N . LYS A 1 968 ? -73.462 20.397 102.100 1.00 93.25 968 LYS A N 1
ATOM 7850 C CA . LYS A 1 968 ? -74.086 19.125 102.474 1.00 93.25 968 LYS A CA 1
ATOM 7851 C C . LYS A 1 968 ? -74.704 18.467 101.239 1.00 93.25 968 LYS A C 1
ATOM 7853 O O . LYS A 1 968 ? -75.534 19.079 100.568 1.00 93.25 968 LYS A O 1
ATOM 7858 N N . VAL A 1 969 ? -74.315 17.228 100.962 1.00 95.38 969 VAL A N 1
ATOM 7859 C CA . VAL A 1 969 ? -74.715 16.451 99.784 1.00 95.38 969 VAL A CA 1
ATOM 7860 C C . VAL A 1 969 ? -75.200 15.062 100.182 1.00 95.38 969 VAL A C 1
ATOM 7862 O O . VAL A 1 969 ? -74.699 14.471 101.133 1.00 95.38 969 VAL A O 1
ATOM 7865 N N . GLY A 1 970 ? -76.199 14.534 99.477 1.00 93.69 970 GLY A N 1
ATOM 7866 C CA . GLY A 1 970 ? -76.639 13.146 99.659 1.00 93.69 970 GLY A CA 1
ATOM 7867 C C . GLY A 1 970 ? -75.954 12.241 98.643 1.00 93.69 970 GLY A C 1
ATOM 7868 O O . GLY A 1 970 ? -76.015 12.558 97.467 1.00 93.69 970 GLY A O 1
ATOM 7869 N N . ILE A 1 971 ? -75.321 11.141 99.036 1.00 94.56 971 ILE A N 1
ATOM 7870 C CA . ILE A 1 971 ? -74.697 10.200 98.094 1.00 94.56 971 ILE A CA 1
ATOM 7871 C C . ILE A 1 971 ? -75.437 8.872 98.169 1.00 94.56 971 ILE A C 1
ATOM 7873 O O . ILE A 1 971 ? -75.645 8.324 99.249 1.00 94.56 971 ILE A O 1
ATOM 7877 N N . SER A 1 972 ? -75.842 8.367 97.009 1.00 91.94 972 SER A N 1
ATOM 7878 C CA . SER A 1 972 ? -76.526 7.083 96.867 1.00 91.94 972 SER A CA 1
ATOM 7879 C C . SER A 1 972 ? -76.028 6.359 95.624 1.00 91.94 972 SER A C 1
ATOM 7881 O O . SER A 1 972 ? -75.700 7.006 94.631 1.00 91.94 972 SER A O 1
ATOM 7883 N N . ILE A 1 973 ? -76.017 5.031 95.656 1.00 90.38 973 ILE A N 1
ATOM 7884 C CA . ILE A 1 973 ? -75.700 4.219 94.480 1.00 90.38 973 ILE A CA 1
ATOM 7885 C C . ILE A 1 973 ? -76.992 4.018 93.688 1.00 90.38 973 ILE A C 1
ATOM 7887 O O . ILE A 1 973 ? -77.983 3.529 94.230 1.00 90.38 973 ILE A O 1
ATOM 7891 N N . LYS A 1 974 ? -76.998 4.403 92.412 1.00 87.50 974 LYS A N 1
ATOM 7892 C CA . LYS A 1 974 ? -78.103 4.132 91.483 1.00 87.50 974 LYS A CA 1
ATOM 7893 C C . LYS A 1 974 ? -77.531 3.581 90.184 1.00 87.50 974 LYS A C 1
ATOM 7895 O O . LYS A 1 974 ? -76.588 4.149 89.647 1.00 87.50 974 LYS A O 1
ATOM 7900 N N . ASN A 1 975 ? -78.097 2.477 89.695 1.00 84.38 975 ASN A N 1
ATOM 7901 C CA . ASN A 1 975 ? -77.665 1.798 88.464 1.00 84.38 975 ASN A CA 1
ATOM 7902 C C . ASN A 1 975 ? -76.154 1.481 88.431 1.00 84.38 975 ASN A C 1
ATOM 7904 O O . ASN A 1 975 ? -75.507 1.636 87.403 1.00 84.38 975 ASN A O 1
ATOM 7908 N N . GLY A 1 976 ? -75.578 1.094 89.574 1.00 82.06 976 GLY A N 1
ATOM 7909 C CA . GLY A 1 976 ? -74.144 0.797 89.701 1.00 82.06 976 GLY A CA 1
ATOM 7910 C C . GLY A 1 976 ? -73.222 2.023 89.781 1.00 82.06 976 GLY A C 1
ATOM 7911 O O . GLY A 1 976 ? -72.047 1.859 90.091 1.00 82.06 976 GLY A O 1
ATOM 7912 N N . GLY A 1 977 ? -73.735 3.241 89.573 1.00 84.00 977 GLY A N 1
ATOM 7913 C CA . GLY A 1 977 ? -72.976 4.491 89.674 1.00 84.00 977 GLY A CA 1
ATOM 7914 C C . GLY A 1 977 ? -73.227 5.258 90.976 1.00 84.00 977 GLY A C 1
ATOM 7915 O O . GLY A 1 977 ? -74.310 5.190 91.565 1.00 84.00 977 GLY A O 1
ATOM 7916 N N . LEU A 1 978 ? -72.230 6.030 91.424 1.00 92.00 978 LEU A N 1
ATOM 7917 C CA . LEU A 1 978 ? -72.373 6.975 92.536 1.00 92.00 978 LEU A CA 1
ATOM 7918 C C . LEU A 1 978 ? -73.091 8.240 92.058 1.00 92.00 978 LEU A C 1
ATOM 7920 O O . LEU A 1 978 ? -72.599 8.964 91.191 1.00 92.00 978 LEU A O 1
ATOM 7924 N N . VAL A 1 979 ? -74.241 8.524 92.665 1.00 92.56 979 VAL A N 1
ATOM 7925 C CA . VAL A 1 979 ? -75.057 9.701 92.365 1.00 92.56 979 VAL A CA 1
ATOM 7926 C C . VAL A 1 979 ? -75.104 10.610 93.589 1.00 92.56 979 VAL A C 1
ATOM 7928 O O . VAL A 1 979 ? -75.471 10.184 94.688 1.00 92.56 979 VAL A O 1
ATOM 7931 N N . VAL A 1 980 ? -74.751 11.876 93.384 1.00 95.69 980 VAL A N 1
ATOM 7932 C CA . VAL A 1 980 ? -74.699 12.938 94.386 1.00 95.69 980 VAL A CA 1
ATOM 7933 C C . VAL A 1 980 ? -75.924 13.845 94.239 1.00 95.69 980 VAL A C 1
ATOM 7935 O O . VAL A 1 980 ? -76.231 14.351 93.164 1.00 95.69 980 VAL A O 1
ATOM 7938 N N . ARG A 1 981 ? -76.643 14.074 95.335 1.00 93.88 981 ARG A N 1
ATOM 7939 C CA . ARG A 1 981 ? -77.791 14.974 95.436 1.00 93.88 981 ARG A CA 1
ATOM 7940 C C . ARG A 1 981 ? -77.338 16.326 95.976 1.00 93.88 981 ARG A C 1
ATOM 7942 O O . ARG A 1 981 ? -76.897 16.412 97.124 1.00 93.88 981 ARG A O 1
ATOM 7949 N N . VAL A 1 982 ? -77.512 17.377 95.178 1.00 92.06 982 VAL A N 1
ATOM 7950 C CA . VAL A 1 982 ? -77.155 18.769 95.495 1.00 92.06 982 VAL A CA 1
ATOM 7951 C C . VAL A 1 982 ? -78.338 19.692 95.220 1.00 92.06 982 VAL A C 1
ATOM 7953 O O . VAL A 1 982 ? -78.933 19.628 94.152 1.00 92.06 982 VAL A O 1
ATOM 7956 N N . GLY A 1 983 ? -78.711 20.546 96.180 1.00 79.81 983 GLY A N 1
ATOM 7957 C CA . GLY A 1 983 ? -79.596 21.700 95.934 1.00 79.81 983 GLY A CA 1
ATOM 7958 C C . GLY A 1 983 ? -80.941 21.433 95.233 1.00 79.81 983 GLY A C 1
ATOM 7959 O O . GLY A 1 983 ? -81.470 22.345 94.614 1.00 79.81 983 GLY A O 1
ATOM 7960 N N . GLY A 1 984 ? -81.487 20.211 95.301 1.00 82.38 984 GLY A N 1
ATOM 7961 C CA . GLY A 1 984 ? -82.757 19.825 94.664 1.00 82.38 984 GLY A CA 1
ATOM 7962 C C . GLY A 1 984 ? -82.638 18.826 93.503 1.00 82.38 984 GLY A C 1
ATOM 7963 O O . GLY A 1 984 ? -83.628 18.164 93.204 1.00 82.38 984 GLY A O 1
ATOM 7964 N N . GLY A 1 985 ? -81.446 18.639 92.924 1.00 90.38 985 GLY A N 1
ATOM 7965 C CA . GLY A 1 985 ? -81.182 17.705 91.818 1.00 90.38 985 GLY A CA 1
ATOM 7966 C C . GLY A 1 985 ? -80.249 16.546 92.187 1.00 90.38 985 GLY A C 1
ATOM 7967 O O . GLY A 1 985 ? -79.665 16.527 93.272 1.00 90.38 985 GLY A O 1
ATOM 7968 N N . TYR A 1 986 ? -80.120 15.579 91.276 1.00 93.88 986 TYR A N 1
ATOM 7969 C CA . TYR A 1 986 ? -79.169 14.464 91.334 1.00 93.88 986 TYR A CA 1
ATOM 7970 C C . TYR A 1 986 ? -78.186 14.591 90.162 1.00 93.88 986 TYR A C 1
ATOM 7972 O O . TYR A 1 986 ? -78.619 14.896 89.057 1.00 93.88 986 TYR A O 1
ATOM 7980 N N . MET A 1 987 ? -76.900 14.344 90.394 1.00 93.56 987 MET A N 1
ATOM 7981 C CA . MET A 1 987 ? -75.846 14.319 89.371 1.00 93.56 987 MET A CA 1
ATOM 7982 C C . MET A 1 987 ? -74.882 13.167 89.639 1.00 93.56 987 MET A C 1
ATOM 7984 O O . MET A 1 987 ? -74.790 12.696 90.775 1.00 93.56 987 MET A O 1
ATOM 7988 N N . TYR A 1 988 ? -74.158 12.703 88.626 1.00 94.81 988 TYR A N 1
ATOM 7989 C CA . TYR A 1 988 ? -73.122 11.694 88.852 1.00 94.81 988 TYR A CA 1
ATOM 7990 C C . TYR A 1 988 ? -71.934 12.297 89.602 1.00 94.81 988 TYR A C 1
ATOM 7992 O O . TYR A 1 988 ? -71.668 13.497 89.519 1.00 94.81 988 TYR A O 1
ATOM 8000 N N . ILE A 1 989 ? -71.211 11.471 90.361 1.00 94.44 989 ILE A N 1
ATOM 8001 C CA . ILE A 1 989 ? -70.086 11.966 91.160 1.00 94.44 989 ILE A CA 1
ATOM 8002 C C . ILE A 1 989 ? -68.970 12.600 90.313 1.00 94.44 989 ILE A C 1
ATOM 8004 O O . ILE A 1 989 ? -68.322 13.533 90.771 1.00 94.44 989 ILE A O 1
ATOM 8008 N N . GLU A 1 990 ? -68.803 12.165 89.064 1.00 92.06 990 GLU A N 1
ATOM 8009 C CA . GLU A 1 990 ? -67.869 12.750 88.087 1.00 92.06 990 GLU A CA 1
ATOM 8010 C C . GLU A 1 990 ? -68.202 14.205 87.777 1.00 92.06 990 GLU A C 1
ATOM 8012 O O . GLU A 1 990 ? -67.339 15.080 87.822 1.00 92.06 990 GLU A O 1
ATOM 8017 N N . GLU A 1 991 ? -69.477 14.470 87.499 1.00 91.94 991 GLU A N 1
ATOM 8018 C CA . GLU A 1 991 ? -69.989 15.812 87.232 1.00 91.94 991 GLU A CA 1
ATOM 8019 C C . GLU A 1 991 ? -69.883 16.675 88.490 1.00 91.94 991 GLU A C 1
ATOM 8021 O O . GLU A 1 991 ? -69.457 17.827 88.426 1.00 91.94 991 GLU A O 1
ATOM 8026 N N . PHE A 1 992 ? -70.188 16.093 89.654 1.00 94.00 992 PHE A N 1
ATOM 8027 C CA . PHE A 1 992 ? -70.046 16.773 90.935 1.00 94.00 992 PHE A CA 1
ATOM 8028 C C . PHE A 1 992 ? -68.595 17.204 91.200 1.00 94.00 992 PHE A C 1
ATOM 8030 O O . PHE A 1 992 ? -68.356 18.351 91.582 1.00 94.00 992 PHE A O 1
ATOM 8037 N N . LEU A 1 993 ? -67.622 16.317 90.979 1.00 92.69 993 LEU A N 1
ATOM 8038 C CA . LEU A 1 993 ? -66.206 16.628 91.167 1.00 92.69 993 LEU A CA 1
ATOM 8039 C C . LEU A 1 993 ? -65.725 17.678 90.158 1.00 92.69 993 LEU A C 1
ATOM 8041 O O . LEU A 1 993 ? -65.068 18.630 90.567 1.00 92.69 993 LEU A O 1
ATOM 8045 N N . LYS A 1 994 ? -66.119 17.590 88.881 1.00 89.75 994 LYS A N 1
ATOM 8046 C CA . LYS A 1 994 ? -65.771 18.603 87.865 1.00 89.75 994 LYS A CA 1
ATOM 8047 C C . LYS A 1 994 ? -66.270 20.007 88.218 1.00 89.75 994 LYS A C 1
ATOM 8049 O O . LYS A 1 994 ? -65.574 20.979 87.953 1.00 89.75 994 LYS A O 1
ATOM 8054 N N . VAL A 1 995 ? -67.463 20.124 88.806 1.00 89.94 995 VAL A N 1
ATOM 8055 C CA . VAL A 1 995 ? -68.065 21.430 89.132 1.00 89.94 995 VAL A CA 1
ATOM 8056 C C . VAL A 1 995 ? -67.552 21.999 90.457 1.00 89.94 995 VAL A C 1
ATOM 8058 O O . VAL A 1 995 ? -67.448 23.218 90.600 1.00 89.94 995 VAL A O 1
ATOM 8061 N N . TYR A 1 996 ? -67.276 21.151 91.453 1.00 87.75 996 TYR A N 1
ATOM 8062 C CA . TYR A 1 996 ? -67.012 21.606 92.824 1.00 87.75 996 TYR A CA 1
ATOM 8063 C C . TYR A 1 996 ? -65.586 21.383 93.330 1.00 87.75 996 TYR A C 1
ATOM 8065 O O . TYR A 1 996 ? -65.270 21.877 94.413 1.00 87.75 996 TYR A O 1
ATOM 8073 N N . VAL A 1 997 ? -64.717 20.683 92.597 1.00 85.56 997 VAL A N 1
ATOM 8074 C CA . VAL A 1 997 ? -63.270 20.709 92.858 1.00 85.56 997 VAL A CA 1
ATOM 8075 C C . VAL A 1 997 ? -62.727 22.033 92.302 1.00 85.56 997 VAL A C 1
ATOM 8077 O O . VAL A 1 997 ? -62.827 22.256 91.097 1.00 85.56 997 VAL A O 1
ATOM 8080 N N . PRO A 1 998 ? -62.175 22.936 93.134 1.00 74.12 998 PRO A N 1
ATOM 8081 C CA . PRO A 1 998 ? -61.547 24.153 92.635 1.00 74.12 998 PRO A CA 1
ATOM 8082 C C . PRO A 1 998 ? -60.399 23.795 91.677 1.00 74.12 998 PRO A C 1
ATOM 8084 O O . PRO A 1 998 ? -59.629 22.882 91.991 1.00 74.12 998 PRO A O 1
ATOM 8087 N N . PRO A 1 999 ? -60.228 24.514 90.555 1.00 65.62 999 PRO A N 1
ATOM 8088 C CA . PRO A 1 999 ? -59.132 24.273 89.613 1.00 65.62 999 PRO A CA 1
ATOM 8089 C C . PRO A 1 999 ? -57.738 24.505 90.223 1.00 65.62 999 PRO A C 1
ATOM 8091 O O . PRO A 1 999 ? -56.743 24.115 89.635 1.00 65.62 999 PRO A O 1
ATOM 8094 N N . GLU A 1 1000 ? -57.637 25.045 91.440 1.00 55.28 1000 GLU A N 1
ATOM 8095 C CA . GLU A 1 1000 ? -56.376 25.306 92.153 1.00 55.28 1000 GLU A CA 1
ATOM 8096 C C . GLU A 1 1000 ? -55.579 24.039 92.558 1.00 55.28 1000 GLU A C 1
ATOM 8098 O O . GLU A 1 1000 ? -54.533 24.153 93.186 1.00 55.28 1000 GLU A O 1
ATOM 8103 N N . ASN A 1 1001 ? -56.026 22.834 92.172 1.00 52.91 1001 ASN A N 1
ATOM 8104 C CA . ASN A 1 1001 ? -55.273 21.573 92.292 1.00 52.91 1001 ASN A CA 1
ATOM 8105 C C . ASN A 1 1001 ? -54.972 20.893 90.933 1.00 52.91 1001 ASN A C 1
ATOM 8107 O O . ASN A 1 1001 ? -54.559 19.731 90.912 1.00 52.91 1001 ASN A O 1
ATOM 8111 N N . SER A 1 1002 ? -55.169 21.568 89.791 1.00 51.88 1002 SER A N 1
ATOM 8112 C CA . SER A 1 1002 ? -54.956 20.972 88.457 1.00 51.88 1002 SER A CA 1
ATOM 8113 C C . SER A 1 1002 ? -53.486 20.788 88.052 1.00 51.88 1002 SER A C 1
ATOM 8115 O O . SER A 1 1002 ? -53.217 20.111 87.062 1.00 51.88 1002 SER A O 1
ATOM 8117 N N . ASP A 1 1003 ? -52.524 21.298 88.825 1.00 50.97 1003 ASP A N 1
ATOM 8118 C CA . ASP A 1 1003 ? -51.089 21.195 88.498 1.00 50.97 1003 ASP A CA 1
ATOM 8119 C C . ASP A 1 1003 ? -50.493 19.788 88.709 1.00 50.97 1003 ASP A C 1
ATOM 8121 O O . ASP A 1 1003 ? -49.343 19.534 88.351 1.00 50.97 1003 ASP A O 1
ATOM 8125 N N . LEU A 1 1004 ? -51.273 18.832 89.230 1.00 48.66 1004 LEU A N 1
ATOM 8126 C CA . LEU A 1 1004 ? -50.868 17.423 89.350 1.00 48.66 1004 LEU A CA 1
ATOM 8127 C C . LEU A 1 1004 ? -51.521 16.490 88.316 1.00 48.66 1004 LEU A C 1
ATOM 8129 O O . LEU A 1 1004 ? -51.183 15.308 88.273 1.00 48.66 1004 LEU A O 1
ATOM 8133 N N . GLN A 1 1005 ? -52.401 16.994 87.442 1.00 45.91 1005 GLN A N 1
ATOM 8134 C CA . GLN A 1 1005 ? -53.143 16.175 86.470 1.00 45.91 1005 GLN A CA 1
ATOM 8135 C C . GLN A 1 1005 ? -52.536 16.143 85.054 1.00 45.91 1005 GLN A C 1
ATOM 8137 O O . GLN A 1 1005 ? -53.200 15.736 84.108 1.00 45.91 1005 GLN A O 1
ATOM 8142 N N . ASN A 1 1006 ? -51.242 16.468 84.927 1.00 42.78 1006 ASN A N 1
ATOM 8143 C CA . ASN A 1 1006 ? -50.424 16.237 83.725 1.00 42.78 1006 ASN A CA 1
ATOM 8144 C C . ASN A 1 1006 ? -49.326 15.172 83.941 1.00 42.78 1006 ASN A C 1
ATOM 8146 O O . ASN A 1 1006 ? -48.221 15.275 83.411 1.00 42.78 1006 ASN A O 1
ATOM 8150 N N . CYS A 1 1007 ? -49.614 14.111 84.699 1.00 36.47 1007 CYS A N 1
ATOM 8151 C CA . CYS A 1 1007 ? -48.865 12.857 84.572 1.00 36.47 1007 CYS A CA 1
ATOM 8152 C C . CYS A 1 1007 ? -49.630 11.916 83.637 1.00 36.47 1007 CYS A C 1
ATOM 8154 O O . CYS A 1 1007 ? -50.364 11.037 84.081 1.00 36.47 1007 CYS A O 1
ATOM 8156 N N . SER A 1 1008 ? -49.453 12.115 82.328 1.00 40.28 1008 SER A N 1
ATOM 8157 C CA . SER A 1 1008 ? -49.774 11.077 81.348 1.00 40.28 1008 SER A CA 1
ATOM 8158 C C . SER A 1 1008 ? -48.869 9.852 81.583 1.00 40.28 1008 SER A C 1
ATOM 8160 O O . SER A 1 1008 ? -47.748 10.000 82.091 1.00 40.28 1008 SER A O 1
ATOM 8162 N N . PRO A 1 1009 ? -49.304 8.634 81.220 1.00 41.12 1009 PRO A N 1
ATOM 8163 C CA . PRO A 1 1009 ? -48.547 7.396 81.411 1.00 41.12 1009 PRO A CA 1
ATOM 8164 C C . PRO A 1 1009 ? -47.364 7.250 80.427 1.00 41.12 1009 PRO A C 1
ATOM 8166 O O . PRO A 1 1009 ? -47.095 6.164 79.934 1.00 41.12 1009 PRO A O 1
ATOM 8169 N N . ASN A 1 1010 ? -46.613 8.324 80.155 1.00 41.34 1010 ASN A N 1
ATOM 8170 C CA . ASN A 1 1010 ? -45.490 8.329 79.205 1.00 41.34 1010 ASN A CA 1
ATOM 8171 C C . ASN A 1 1010 ? -44.096 8.306 79.853 1.00 41.34 1010 ASN A C 1
ATOM 8173 O O . ASN A 1 1010 ? -43.093 8.506 79.173 1.00 41.34 1010 ASN A O 1
ATOM 8177 N N . LYS A 1 1011 ? -43.976 7.999 81.151 1.00 39.09 1011 LYS A N 1
ATOM 8178 C CA . LYS A 1 1011 ? -42.660 7.808 81.800 1.00 39.09 1011 LYS A CA 1
ATOM 8179 C C . LYS A 1 1011 ? -42.101 6.378 81.730 1.00 39.09 1011 LYS A C 1
ATOM 8181 O O . LYS A 1 1011 ? -41.136 6.085 82.428 1.00 39.09 1011 LYS A O 1
ATOM 8186 N N . LEU A 1 1012 ? -42.638 5.523 80.851 1.00 38.97 1012 LEU A N 1
ATOM 8187 C CA . LEU A 1 1012 ? -42.071 4.198 80.546 1.00 38.97 1012 LEU A CA 1
ATOM 8188 C C . LEU A 1 1012 ? -41.591 4.016 79.088 1.00 38.97 1012 LEU A C 1
ATOM 8190 O O . LEU A 1 1012 ? -41.262 2.902 78.702 1.00 38.97 1012 LEU A O 1
ATOM 8194 N N . LEU A 1 1013 ? -41.501 5.088 78.287 1.00 42.19 1013 LEU A N 1
ATOM 8195 C CA . LEU A 1 1013 ? -40.978 5.059 76.904 1.00 42.19 1013 LEU A CA 1
ATOM 8196 C C . LEU A 1 1013 ? -39.757 5.982 76.705 1.00 42.19 1013 LEU A C 1
ATOM 8198 O O . LEU A 1 1013 ? -39.585 6.632 75.679 1.00 42.19 1013 LEU A O 1
ATOM 8202 N N . GLY A 1 1014 ? -38.865 6.037 77.697 1.00 37.06 1014 GLY A N 1
ATOM 8203 C CA . GLY A 1 1014 ? -37.577 6.736 77.572 1.00 37.06 1014 GLY A CA 1
ATOM 8204 C C . GLY A 1 1014 ? -36.556 6.026 76.666 1.00 37.06 1014 GLY A C 1
ATOM 8205 O O . GLY A 1 1014 ? -35.523 6.608 76.348 1.00 37.06 1014 GLY A O 1
ATOM 8206 N N . SER A 1 1015 ? -36.827 4.787 76.246 1.00 41.75 1015 SER A N 1
ATOM 8207 C CA . SER A 1 1015 ? -35.933 3.964 75.419 1.00 41.75 1015 SER A CA 1
ATOM 8208 C C . SER A 1 1015 ? -36.280 3.949 73.926 1.00 41.75 1015 SER A C 1
ATOM 8210 O O . SER A 1 1015 ? -35.435 3.558 73.128 1.00 41.75 1015 SER A O 1
ATOM 8212 N N . THR A 1 1016 ? -37.463 4.409 73.512 1.00 48.22 1016 THR A N 1
ATOM 8213 C CA . THR A 1 1016 ? -37.887 4.364 72.099 1.00 48.22 1016 THR A CA 1
ATOM 8214 C C . THR A 1 1016 ? -37.574 5.635 71.316 1.00 48.22 1016 THR A C 1
ATOM 8216 O O . THR A 1 1016 ? -37.524 5.590 70.093 1.00 48.22 1016 THR A O 1
ATOM 8219 N N . LYS A 1 1017 ? -37.269 6.755 71.983 1.00 48.72 1017 LYS A N 1
ATOM 8220 C CA . LYS A 1 1017 ? -36.944 8.015 71.293 1.00 48.72 1017 LYS A CA 1
ATOM 8221 C C . LYS A 1 1017 ? -35.598 7.971 70.550 1.00 48.72 1017 LYS A C 1
ATOM 8223 O O . LYS A 1 1017 ? -35.485 8.545 69.479 1.00 48.72 1017 LYS A O 1
ATOM 8228 N N . LYS A 1 1018 ? -34.629 7.197 71.058 1.00 52.03 1018 LYS A N 1
ATOM 8229 C CA . LYS A 1 1018 ? -33.363 6.902 70.355 1.00 52.03 1018 LYS A CA 1
ATOM 8230 C C . LYS A 1 1018 ? -33.518 5.895 69.210 1.00 52.03 1018 LYS A C 1
ATOM 8232 O O . LYS A 1 1018 ? -32.684 5.864 68.320 1.00 52.03 1018 LYS A O 1
ATOM 8237 N N . LEU A 1 1019 ? -34.563 5.067 69.245 1.00 48.53 1019 LEU A N 1
ATOM 8238 C CA . LEU A 1 1019 ? -34.906 4.158 68.148 1.00 48.53 1019 LEU A CA 1
ATOM 8239 C C . LEU A 1 1019 ? -35.633 4.903 67.024 1.00 48.53 1019 LEU A C 1
ATOM 8241 O O . LEU A 1 1019 ? -35.388 4.606 65.866 1.00 48.53 1019 LEU A O 1
ATOM 8245 N N . LEU A 1 1020 ? -36.463 5.897 67.356 1.00 46.38 1020 LEU A N 1
ATOM 8246 C CA . LEU A 1 1020 ? -37.141 6.738 66.368 1.00 46.38 1020 LEU A CA 1
ATOM 8247 C C . LEU A 1 1020 ? -36.168 7.675 65.629 1.00 46.38 1020 LEU A C 1
ATOM 8249 O O . LEU A 1 1020 ? -36.248 7.766 64.413 1.00 46.38 1020 LEU A O 1
ATOM 8253 N N . GLU A 1 1021 ? -35.195 8.276 66.331 1.00 56.88 1021 GLU A N 1
ATOM 8254 C CA . GLU A 1 1021 ? -34.135 9.089 65.697 1.00 56.88 1021 GLU A CA 1
ATOM 8255 C C . GLU A 1 1021 ? -33.239 8.256 64.753 1.00 56.88 1021 GLU A C 1
ATOM 8257 O O . GLU A 1 1021 ? -32.831 8.751 63.709 1.00 56.88 1021 GLU A O 1
ATOM 8262 N N . HIS A 1 1022 ? -32.997 6.971 65.050 1.00 54.34 1022 HIS A N 1
ATOM 8263 C CA . HIS A 1 1022 ? -32.280 6.070 64.133 1.00 54.34 1022 HIS A CA 1
ATOM 8264 C C . HIS A 1 1022 ? -33.134 5.551 62.966 1.00 54.34 1022 HIS A C 1
ATOM 8266 O O . HIS A 1 1022 ? -32.580 5.169 61.939 1.00 54.34 1022 HIS A O 1
ATOM 8272 N N . ILE A 1 1023 ? -34.464 5.518 63.101 1.00 55.44 1023 ILE A N 1
ATOM 8273 C CA . ILE A 1 1023 ? -35.373 5.153 62.003 1.00 55.44 1023 ILE A CA 1
ATOM 8274 C C . ILE A 1 1023 ? -35.506 6.327 61.017 1.00 55.44 1023 ILE A C 1
ATOM 8276 O O . ILE A 1 1023 ? -35.440 6.103 59.814 1.00 55.44 1023 ILE A O 1
ATOM 8280 N N . GLU A 1 1024 ? -35.559 7.574 61.498 1.00 55.16 1024 GLU A N 1
ATOM 8281 C CA . GLU A 1 1024 ? -35.552 8.773 60.637 1.00 55.16 1024 GLU A CA 1
ATOM 8282 C C . GLU A 1 1024 ? -34.198 8.985 59.910 1.00 55.16 1024 GLU A C 1
ATOM 8284 O O . GLU A 1 1024 ? -34.169 9.445 58.764 1.00 55.16 1024 GLU A O 1
ATOM 8289 N N . GLU A 1 1025 ? -33.068 8.581 60.510 1.00 55.94 1025 GLU A N 1
ATOM 8290 C CA . GLU A 1 1025 ? -31.756 8.526 59.828 1.00 55.94 1025 GLU A CA 1
ATOM 8291 C C . GLU A 1 1025 ? -31.661 7.402 58.771 1.00 55.94 1025 GLU A C 1
ATOM 8293 O O . GLU A 1 1025 ? -30.933 7.539 57.787 1.00 55.94 1025 GLU A O 1
ATOM 8298 N N . LEU A 1 1026 ? -32.405 6.300 58.932 1.00 55.19 1026 LEU A N 1
ATOM 8299 C CA . LEU A 1 1026 ? -32.454 5.204 57.953 1.00 55.19 1026 LEU A CA 1
ATOM 8300 C C . LEU A 1 1026 ? -33.376 5.522 56.765 1.00 55.19 1026 LEU A C 1
ATOM 8302 O O . LEU A 1 1026 ? -33.007 5.236 55.627 1.00 55.19 1026 LEU A O 1
ATOM 8306 N N . ASP A 1 1027 ? -34.518 6.174 56.994 1.00 47.31 1027 ASP A N 1
ATOM 8307 C CA . ASP A 1 1027 ? -35.449 6.566 55.923 1.00 47.31 1027 ASP A CA 1
ATOM 8308 C C . ASP A 1 1027 ? -34.876 7.670 55.015 1.00 47.31 1027 ASP A C 1
ATOM 8310 O O . ASP A 1 1027 ? -35.157 7.703 53.815 1.00 47.31 1027 ASP A O 1
ATOM 8314 N N . SER A 1 1028 ? -34.000 8.529 55.546 1.00 54.44 1028 SER A N 1
ATOM 8315 C CA . SER A 1 1028 ? -33.287 9.542 54.752 1.00 54.44 1028 SER A CA 1
ATOM 8316 C C . SER A 1 1028 ? -32.162 8.958 53.883 1.00 54.44 1028 SER A C 1
ATOM 8318 O O . SER A 1 1028 ? -31.941 9.455 52.785 1.00 54.44 1028 SER A O 1
ATOM 8320 N N . SER A 1 1029 ? -31.516 7.859 54.297 1.00 50.84 1029 SER A N 1
ATOM 8321 C CA . SER A 1 1029 ? -30.532 7.136 53.465 1.00 50.84 1029 SER A CA 1
ATOM 8322 C C . SER A 1 1029 ? -31.172 6.203 52.422 1.00 50.84 1029 SER A C 1
ATOM 8324 O O . SER A 1 1029 ? -30.565 5.931 51.389 1.00 50.84 1029 SER A O 1
ATOM 8326 N N . ILE A 1 1030 ? -32.406 5.733 52.644 1.00 48.97 1030 ILE A N 1
ATOM 8327 C CA . ILE A 1 1030 ? -33.164 4.928 51.665 1.00 48.97 1030 ILE A CA 1
ATOM 8328 C C . ILE A 1 1030 ? -33.717 5.807 50.523 1.00 48.97 1030 ILE A C 1
ATOM 8330 O O . ILE A 1 1030 ? -33.808 5.346 49.383 1.00 48.97 1030 ILE A O 1
ATOM 8334 N N . ALA A 1 1031 ? -34.019 7.083 50.788 1.00 46.28 1031 ALA A N 1
ATOM 8335 C CA . ALA A 1 1031 ? -34.494 8.028 49.774 1.00 46.28 1031 ALA A CA 1
ATOM 8336 C C . ALA A 1 1031 ? -33.432 8.378 48.706 1.00 46.28 1031 ALA A C 1
ATOM 8338 O O . ALA A 1 1031 ? -33.794 8.556 47.542 1.00 46.28 1031 ALA A O 1
ATOM 8339 N N . ASP A 1 1032 ? -32.142 8.390 49.063 1.00 42.66 1032 ASP A N 1
ATOM 8340 C CA . ASP A 1 1032 ? -31.039 8.697 48.133 1.00 42.66 1032 ASP A CA 1
ATOM 8341 C C . ASP A 1 1032 ? -30.616 7.496 47.257 1.00 42.66 1032 ASP A C 1
ATOM 8343 O O . ASP A 1 1032 ? -30.025 7.684 46.198 1.00 42.66 1032 ASP A O 1
ATOM 8347 N N . ILE A 1 1033 ? -30.967 6.257 47.632 1.00 45.22 1033 ILE A N 1
ATOM 8348 C CA . ILE A 1 1033 ? -30.685 5.044 46.830 1.00 45.22 1033 ILE A CA 1
ATOM 8349 C C . ILE A 1 1033 ? -31.848 4.718 45.864 1.00 45.22 1033 ILE A C 1
ATOM 8351 O O . ILE A 1 1033 ? -31.671 4.032 44.855 1.00 45.22 1033 ILE A O 1
ATOM 8355 N N . GLY A 1 1034 ? -33.048 5.253 46.118 1.00 39.12 1034 GLY A N 1
ATOM 8356 C CA . GLY A 1 1034 ? -34.261 4.971 45.341 1.00 39.12 1034 GLY A CA 1
ATOM 8357 C C . GLY A 1 1034 ? -34.358 5.633 43.958 1.00 39.12 1034 GLY A C 1
ATOM 8358 O O . GLY A 1 1034 ? -35.227 5.237 43.177 1.00 39.12 1034 GLY A O 1
ATOM 8359 N N . GLN A 1 1035 ? -33.501 6.608 43.624 1.00 41.28 1035 GLN A N 1
ATOM 8360 C CA . GLN A 1 1035 ? -33.583 7.329 42.342 1.00 41.28 1035 GLN A CA 1
ATOM 8361 C C . GLN A 1 1035 ? -32.828 6.671 41.173 1.00 41.28 1035 GLN A C 1
ATOM 8363 O O . GLN A 1 1035 ? -33.195 6.937 40.031 1.00 41.28 1035 GLN A O 1
ATOM 8368 N N . ASP A 1 1036 ? -31.897 5.739 41.418 1.00 42.69 1036 ASP A N 1
ATOM 8369 C CA . ASP A 1 1036 ? -31.056 5.165 40.347 1.00 42.69 1036 ASP A CA 1
ATOM 8370 C C . ASP A 1 1036 ? -31.353 3.693 39.975 1.00 42.69 1036 ASP A C 1
ATOM 8372 O O . ASP A 1 1036 ? -30.755 3.171 39.036 1.00 42.69 1036 ASP A O 1
ATOM 8376 N N . ILE A 1 1037 ? -32.302 3.000 40.631 1.00 43.25 1037 ILE A N 1
ATOM 8377 C CA . ILE A 1 1037 ? -32.490 1.535 40.442 1.00 43.25 1037 ILE A CA 1
ATOM 8378 C C . ILE A 1 1037 ? -33.829 1.116 39.779 1.00 43.25 1037 ILE A C 1
ATOM 8380 O O . ILE A 1 1037 ? -34.002 -0.047 39.423 1.00 43.25 1037 ILE A O 1
ATOM 8384 N N . THR A 1 1038 ? -34.784 2.010 39.491 1.00 38.69 1038 THR A N 1
ATOM 8385 C CA . THR A 1 1038 ? -36.129 1.575 39.019 1.00 38.69 1038 THR A CA 1
ATOM 8386 C C . THR A 1 1038 ? -36.406 1.616 37.507 1.00 38.69 1038 THR A C 1
ATOM 8388 O O . THR A 1 1038 ? -37.521 1.291 37.102 1.00 38.69 1038 THR A O 1
ATOM 8391 N N . ASN A 1 1039 ? -35.420 1.883 36.638 1.00 40.78 1039 ASN A N 1
ATOM 8392 C CA . ASN A 1 1039 ? -35.660 2.021 35.185 1.00 40.78 1039 ASN A CA 1
ATOM 8393 C C . ASN A 1 1039 ? -35.183 0.865 34.280 1.00 40.78 1039 ASN A C 1
ATOM 8395 O O . ASN A 1 1039 ? -35.063 1.058 33.070 1.00 40.78 1039 ASN A O 1
ATOM 8399 N N . SER A 1 1040 ? -34.954 -0.352 34.786 1.00 39.91 1040 SER A N 1
ATOM 8400 C CA . SER A 1 1040 ? -34.501 -1.455 33.914 1.00 39.91 1040 SER A CA 1
ATOM 8401 C C . SER A 1 1040 ? -35.067 -2.842 34.231 1.00 39.91 1040 SER A C 1
ATOM 8403 O O . SER A 1 1040 ? -34.350 -3.834 34.173 1.00 39.91 1040 SER A O 1
ATOM 8405 N N . ALA A 1 1041 ? -36.377 -2.987 34.480 1.00 36.84 1041 ALA A N 1
ATOM 8406 C CA . ALA A 1 1041 ? -36.989 -4.314 34.338 1.00 36.84 1041 ALA A CA 1
ATOM 8407 C C . ALA A 1 1041 ? -38.507 -4.314 34.071 1.00 36.84 1041 ALA A C 1
ATOM 8409 O O . ALA A 1 1041 ? -39.297 -3.869 34.897 1.00 36.84 1041 ALA A O 1
ATOM 8410 N N . LYS A 1 1042 ? -38.879 -5.030 32.993 1.00 34.53 1042 LYS A N 1
ATOM 8411 C CA . LYS A 1 1042 ? -40.169 -5.705 32.704 1.00 34.53 1042 LYS A CA 1
ATOM 8412 C C . LYS A 1 1042 ? -41.209 -4.930 31.863 1.00 34.53 1042 LYS A C 1
ATOM 8414 O O . LYS A 1 1042 ? -42.119 -4.317 32.405 1.00 34.53 1042 LYS A O 1
ATOM 8419 N N . LYS A 1 1043 ? -41.258 -5.212 30.548 1.00 37.22 1043 LYS A N 1
ATOM 8420 C CA . LYS A 1 1043 ? -42.127 -6.277 29.973 1.00 37.22 1043 LYS A CA 1
ATOM 8421 C C . LYS A 1 1043 ? -42.046 -6.362 28.439 1.00 37.22 1043 LYS A C 1
ATOM 8423 O O . LYS A 1 1043 ? -42.429 -5.446 27.723 1.00 37.22 1043 LYS A O 1
ATOM 8428 N N . SER A 1 1044 ? -41.653 -7.542 27.955 1.00 38.59 1044 SER A N 1
ATOM 8429 C CA . SER A 1 1044 ? -41.889 -8.019 26.588 1.00 38.59 1044 SER A CA 1
ATOM 8430 C C . SER A 1 1044 ? -43.382 -8.298 26.337 1.00 38.59 1044 SER A C 1
ATOM 8432 O O . SER A 1 1044 ? -44.028 -8.857 27.232 1.00 38.59 1044 SER A O 1
ATOM 8434 N N . PRO A 1 1045 ? -43.918 -8.087 25.123 1.00 41.12 1045 PRO A N 1
ATOM 8435 C CA . PRO A 1 1045 ? -45.204 -8.642 24.724 1.00 41.12 1045 PRO A CA 1
ATOM 8436 C C . PRO A 1 1045 ? -45.028 -9.961 23.949 1.00 41.12 1045 PRO A C 1
ATOM 8438 O O . PRO A 1 1045 ? -44.332 -10.029 22.937 1.00 41.12 1045 PRO A O 1
ATOM 8441 N N . ARG A 1 1046 ? -45.709 -11.024 24.397 1.00 36.50 1046 ARG A N 1
ATOM 8442 C CA . ARG A 1 1046 ? -45.898 -12.271 23.636 1.00 36.50 1046 ARG A CA 1
ATOM 8443 C C . ARG A 1 1046 ? -47.236 -12.248 22.874 1.00 36.50 1046 ARG A C 1
ATOM 8445 O O . ARG A 1 1046 ? -48.264 -11.938 23.468 1.00 36.50 1046 ARG A O 1
ATOM 8452 N N . LYS A 1 1047 ? -47.181 -12.782 21.639 1.00 37.41 1047 LYS A N 1
ATOM 8453 C CA . LYS A 1 1047 ? -48.222 -13.398 20.767 1.00 37.41 1047 LYS A CA 1
ATOM 8454 C C . LYS A 1 1047 ? -48.784 -12.568 19.599 1.00 37.41 1047 LYS A C 1
ATOM 8456 O O . LYS A 1 1047 ? -49.696 -11.771 19.772 1.00 37.41 1047 LYS A O 1
ATOM 8461 N N . SER A 1 1048 ? -48.387 -12.945 18.376 1.00 32.06 1048 SER A N 1
ATOM 8462 C CA . SER A 1 1048 ? -49.260 -13.562 17.342 1.00 32.06 1048 SER A CA 1
ATOM 8463 C C . SER A 1 1048 ? -48.408 -13.990 16.103 1.00 32.06 1048 SER A C 1
ATOM 8465 O O . SER A 1 1048 ? -47.187 -13.978 16.217 1.00 32.06 1048 SER A O 1
ATOM 8467 N N . PRO A 1 1049 ? -48.964 -14.552 15.009 1.00 39.97 1049 PRO A N 1
ATOM 8468 C CA . PRO A 1 1049 ? -48.923 -15.975 14.657 1.00 39.97 1049 PRO A CA 1
ATOM 8469 C C . PRO A 1 1049 ? -47.995 -16.339 13.473 1.00 39.97 1049 PRO A C 1
ATOM 8471 O O . PRO A 1 1049 ? -47.851 -15.598 12.506 1.00 39.97 1049 PRO A O 1
ATOM 8474 N N . ILE A 1 1050 ? -47.458 -17.563 13.505 1.00 34.28 1050 ILE A N 1
ATOM 8475 C CA . ILE A 1 1050 ? -46.656 -18.182 12.437 1.00 34.28 1050 ILE A CA 1
ATOM 8476 C C . ILE A 1 1050 ? -47.529 -18.468 11.200 1.00 34.28 1050 ILE A C 1
ATOM 8478 O O . ILE A 1 1050 ? -48.464 -19.268 11.262 1.00 34.28 1050 ILE A O 1
ATOM 8482 N N . LYS A 1 1051 ? -47.174 -17.877 10.052 1.00 33.59 1051 LYS A N 1
ATOM 8483 C CA . LYS A 1 1051 ? -47.490 -18.396 8.710 1.00 33.59 1051 LYS A CA 1
ATOM 8484 C C . LYS A 1 1051 ? -46.222 -18.394 7.852 1.00 33.59 1051 LYS A C 1
ATOM 8486 O O . LYS A 1 1051 ? -45.676 -17.346 7.537 1.00 33.59 1051 LYS A O 1
ATOM 8491 N N . SER A 1 1052 ? -45.790 -19.596 7.481 1.00 41.97 1052 SER A N 1
ATOM 8492 C CA . SER A 1 1052 ? -44.719 -19.901 6.525 1.00 41.97 1052 SER A CA 1
ATOM 8493 C C . SER A 1 1052 ? -45.014 -19.382 5.110 1.00 41.97 1052 SER A C 1
ATOM 8495 O O . SER A 1 1052 ? -46.183 -19.386 4.706 1.00 41.97 1052 SER A O 1
ATOM 8497 N N . PRO A 1 1053 ? -43.972 -19.156 4.288 1.00 39.84 1053 PRO A N 1
ATOM 8498 C CA . PRO A 1 1053 ? -43.805 -20.066 3.153 1.00 39.84 1053 PRO A CA 1
ATOM 8499 C C . PRO A 1 1053 ? -42.340 -20.456 2.883 1.00 39.84 1053 PRO A C 1
ATOM 8501 O O . PRO A 1 1053 ? -41.520 -19.639 2.482 1.00 39.84 1053 PRO A O 1
ATOM 8504 N N . PHE A 1 1054 ? -42.058 -21.757 2.991 1.00 32.81 1054 PHE A N 1
ATOM 8505 C CA . PHE A 1 1054 ? -41.004 -22.416 2.219 1.00 32.81 1054 PHE A CA 1
ATOM 8506 C C . PHE A 1 1054 ? -41.474 -22.544 0.763 1.00 32.81 1054 PHE A C 1
ATOM 8508 O O . PHE A 1 1054 ? -42.498 -23.179 0.507 1.00 32.81 1054 PHE A O 1
ATOM 8515 N N . LYS A 1 1055 ? -40.709 -22.008 -0.191 1.00 32.75 1055 LYS A N 1
ATOM 8516 C CA . LYS A 1 1055 ? -40.663 -22.510 -1.573 1.00 32.75 1055 LYS A CA 1
ATOM 8517 C C . LYS A 1 1055 ? -39.246 -22.352 -2.122 1.00 32.75 1055 LYS A C 1
ATOM 8519 O O . LYS A 1 1055 ? -38.812 -21.264 -2.473 1.00 32.75 1055 LYS A O 1
ATOM 8524 N N . THR A 1 1056 ? -38.553 -23.480 -2.182 1.00 38.56 1056 THR A N 1
ATOM 8525 C CA . THR A 1 1056 ? -37.339 -23.718 -2.964 1.00 38.56 1056 THR A CA 1
ATOM 8526 C C . THR A 1 1056 ? -37.617 -23.558 -4.467 1.00 38.56 1056 THR A C 1
ATOM 8528 O O . THR A 1 1056 ? -38.685 -23.976 -4.930 1.00 38.56 1056 THR A O 1
ATOM 8531 N N . PRO A 1 1057 ? -36.677 -23.038 -5.277 1.00 34.56 1057 PRO A N 1
ATOM 8532 C CA . PRO A 1 1057 ? -36.677 -23.271 -6.710 1.00 34.56 1057 PRO A CA 1
ATOM 8533 C C . PRO A 1 1057 ? -35.862 -24.526 -7.042 1.00 34.56 1057 PRO A C 1
ATOM 8535 O O . PRO A 1 1057 ? -34.724 -24.711 -6.617 1.00 34.56 1057 PRO A O 1
ATOM 8538 N N . ASN A 1 1058 ? -36.505 -25.392 -7.817 1.00 30.52 1058 ASN A N 1
ATOM 8539 C CA . ASN A 1 1058 ? -36.000 -26.641 -8.362 1.00 30.52 1058 ASN A CA 1
ATOM 8540 C C . ASN A 1 1058 ? -34.679 -26.494 -9.132 1.00 30.52 1058 ASN A C 1
ATOM 8542 O O . ASN A 1 1058 ? -34.587 -25.726 -10.090 1.00 30.52 1058 ASN A O 1
ATOM 8546 N N . LYS A 1 1059 ? -33.748 -27.401 -8.816 1.00 34.69 1059 LYS A N 1
ATOM 8547 C CA . LYS A 1 1059 ? -32.797 -28.000 -9.761 1.00 34.69 1059 LYS A CA 1
ATOM 8548 C C . LYS A 1 1059 ? -33.539 -28.426 -11.036 1.00 34.69 1059 LYS A C 1
ATOM 8550 O O . LYS A 1 1059 ? -34.446 -29.256 -10.974 1.00 34.69 1059 LYS A O 1
ATOM 8555 N N . ARG A 1 1060 ? -33.122 -27.913 -12.194 1.00 33.84 1060 ARG A N 1
ATOM 8556 C CA . ARG A 1 1060 ? -33.362 -28.558 -13.490 1.00 33.84 1060 ARG A CA 1
ATOM 8557 C C . ARG A 1 1060 ? -32.023 -28.907 -14.112 1.00 33.84 1060 ARG A C 1
ATOM 8559 O O . ARG A 1 1060 ? -31.258 -28.038 -14.509 1.00 33.84 1060 ARG A O 1
ATOM 8566 N N . GLU A 1 1061 ? -31.782 -30.207 -14.164 1.00 37.91 1061 GLU A N 1
ATOM 8567 C CA . GLU A 1 1061 ? -30.880 -30.842 -15.108 1.00 37.91 1061 GLU A CA 1
ATOM 8568 C C . GLU A 1 1061 ? -31.347 -30.534 -16.538 1.00 37.91 1061 GLU A C 1
ATOM 8570 O O . GLU A 1 1061 ? -32.533 -30.653 -16.853 1.00 37.91 1061 GLU A O 1
ATOM 8575 N N . SER A 1 1062 ? -30.410 -30.209 -17.422 1.00 36.97 1062 SER A N 1
ATOM 8576 C CA . SER A 1 1062 ? -30.585 -30.383 -18.861 1.00 36.97 1062 SER A CA 1
ATOM 8577 C C . SER A 1 1062 ? -29.282 -30.905 -19.454 1.00 36.97 1062 SER A C 1
ATOM 8579 O O . SER A 1 1062 ? -28.300 -30.178 -19.583 1.00 36.97 1062 SER A O 1
ATOM 8581 N N . LYS A 1 1063 ? -29.296 -32.196 -19.791 1.00 42.97 1063 LYS A N 1
ATOM 8582 C CA . LYS A 1 1063 ? -28.387 -32.821 -20.752 1.00 42.97 1063 LYS A CA 1
ATOM 8583 C C . LYS A 1 1063 ? -28.859 -32.505 -22.180 1.00 42.97 1063 LYS A C 1
ATOM 8585 O O . LYS A 1 1063 ? -30.047 -32.644 -22.445 1.00 42.97 1063 LYS A O 1
ATOM 8590 N N . ALA A 1 1064 ? -27.876 -32.220 -23.040 1.00 45.09 1064 ALA A N 1
ATOM 8591 C CA . ALA A 1 1064 ? -27.785 -32.441 -24.494 1.00 45.09 1064 ALA A CA 1
ATOM 8592 C C . ALA A 1 1064 ? -28.817 -31.777 -25.435 1.00 45.09 1064 ALA A C 1
ATOM 8594 O O . ALA A 1 1064 ? -29.988 -32.148 -25.431 1.00 45.09 1064 ALA A O 1
ATOM 8595 N N . VAL A 1 1065 ? -28.348 -30.882 -26.319 1.00 38.84 1065 VAL A N 1
ATOM 8596 C CA . VAL A 1 1065 ? -27.803 -31.179 -27.670 1.00 38.84 1065 VAL A CA 1
ATOM 8597 C C . VAL A 1 1065 ? -26.638 -30.234 -27.934 1.00 38.84 1065 VAL A C 1
ATOM 8599 O O . VAL A 1 1065 ? -26.755 -29.065 -27.505 1.00 38.84 1065 VAL A O 1
#

Nearest PDB structures (foldseek):
  5xg2-assembly1_A  TM=4.292E-01  e=1.352E+00  Pyrococcus yayanosii CH1
  3ja6-assembly1_I  TM=4.084E-01  e=4.083E+00  Escherichia coli